Protein AF-0000000081113976 (afdb_homodimer)

Secondary structure (DSSP, 8-state):
-EEEEETTEEEEEEEEE-TTSS-EEEEEEEEE-S----GGGTTSPPPPPPP-SSEEE-SSPPPPBPEEETTTTEEE--BS---EEEEEES-SS-SSPEEEEEEE--STTTS--SSHHHHBTTTGGGGS-EEEEE----HHHHH---SSSS--S-HHHHHHHHHHHHHHHHGGGGTEEEEEEEEEEETHHHHHHHHHHH-GGGTTS-SEEEEES--TTSGGG--SSHHHHHHHHHHHTT---S-HHHHHHHHHHS-GGGGTT----SSTTHHHH--TTT--SS---PPP--SS--S-SS-HHHHHHTT-S---EEEEEEETTGGGGGHHHIIIIIHHHHHH-GGGGS-HHHHHHS-HHHHHHHHHHHHHHHHTTPPPSGGGHHHHHHHHHIIIIIHHHHHHHHH----TT--EEEEEE---STT-TTTGGGGGGT--SPPTTTGGGGTSB-GGGT----TTSHHHHHHHHHHHHHHHHHHHSSS-SSGGGSS-PPPP-TTT-EEEEESSSEEEEESTTHHHHHHHHHHHHHHT---/-EEEEETTEEEEEEEEE-TTSS-EEEEEEEEE-S----GGGTTSPPPPPPP-SSEEE-SSPPPPBPEEETTTTEEE--BS---EEEEEES-SS-SSPEEEEEEE--STTTS--SSHHHHBTTTGGGGS-EEEEE----HHHHH---SSSS--S-HHHHHHHHHHHHHHHHGGGGTEEEEEEEEEEETHHHHHHHHHHH-GGGTTS-SEEEEES--TTSGGG--SSHHHHHHHHHHHTT---S-HHHHHHHHHHS-GGGGTT----SSTTHHHH--TTT--SS--------SS--S-SS-HHHHHHTT-S---EEEEEEETTGGGGGHHHIIIIIHHHHHH-GGGGS-HHHHHHS-HHHHHHHHHHHHHHHHTTPPPSGGGHHHHHHHHHIIIIIHHHHHHHHH----TT--EEEEEE---STT-TTTGGGGGGT--SPPTTTGGGGTSB-GGGT----TTSHHHHHHHHHHHHHHHHHHHSSS-SSGGGSS-PPPP-TTT-EEEEESSSEEEEESTTHHHHHHHHHHHHHHT---

Sequence (1070 aa):
MVEVKVKQGRLSGEVVETIIGDGKYYSFKGIPYAQPPVGKLRFKAPLPPLPWEGVRKATEHGPICSQMCIFQNTILCGSEDCLYLNVYSPDIKPASPLPVMVFIHGGAYKSGSGNDDSYGPDFLVQHDVVLVTLNYRLETLGFLCLDTEEVPGNAGLKDQVAALRWIQDNIGSFGGDPNNVTVFGESAGGAAAFLHVVSPMSKGLFKKAISMSGTPSCDWSVAFAPQKRAFILGKILGFETNDPNELLDFLQSLPVEKLLGTNPTVLCFEEYDKNIMKFYHFTPVVEKDFGKEHFMTEDALEALKNKRINDVDVLIGYTSEEATLGIDTFEQSYIERVNRYPELLAPRKILNQCNPETILEVSKRIHEYYFNGKPLNTDLMKEFVTFASHAYFVYDIHRYILQLPKVGDGRRYVYKFSCLSGRNIYGNPGQKYGIQGASHLDDVMYLFNGKKHNLKLEKDTKEYELVNFVCTVFTNFAKYGTPTPDSSLGITWPEYDNSTKAYVEIGDTLTQKTAPEAEAVAFWKSIFEYAGLEFMVEVKVKQGRLSGEVVETIIGDGKYYSFKGIPYAQPPVGKLRFKAPLPPLPWEGVRKATEHGPICSQMCIFQNTILCGSEDCLYLNVYSPDIKPASPLPVMVFIHGGAYKSGSGNDDSYGPDFLVQHDVVLVTLNYRLETLGFLCLDTEEVPGNAGLKDQVAALRWIQDNIGSFGGDPNNVTVFGESAGGAAAFLHVVSPMSKGLFKKAISMSGTPSCDWSVAFAPQKRAFILGKILGFETNDPNELLDFLQSLPVEKLLGTNPTVLCFEEYDKNIMKFYHFTPVVEKDFGKEHFMTEDALEALKNKRINDVDVLIGYTSEEATLGIDTFEQSYIERVNRYPELLAPRKILNQCNPETILEVSKRIHEYYFNGKPLNTDLMKEFVTFASHAYFVYDIHRYILQLPKVGDGRRYVYKFSCLSGRNIYGNPGQKYGIQGASHLDDVMYLFNGKKHNLKLEKDTKEYELVNFVCTVFTNFAKYGTPTPDSSLGITWPEYDNSTKAYVEIGDTLTQKTAPEAEAVAFWKSIFEYAGLEF

pLDDT: mean 96.24, std 3.02, range [80.38, 98.94]

Radius of gyration: 36.21 Å; Cα contacts (8 Å, |Δi|>4): 2454; chains: 2; bounding box: 58×115×76 Å

Nearest PDB structures (foldseek):
  7mp4-assembly8_H  TM=9.035E-01  e=3.898E-50  Epiphyas postvittana
  8axc-assembly4_D  TM=8.813E-01  e=6.168E-43  Mus musculus
  8axc-assembly2_B  TM=8.633E-01  e=1.106E-42  Mus musculus
  8axc-assembly3_C  TM=8.737E-01  e=1.172E-42  Mus musculus
  8axc-assembly1_A  TM=8.520E-01  e=1.172E-42  Mus musculus

Organism: Mythimna separata (NCBI:txid271217)

Foldseek 3Di:
DDWFAFPQGIEDWDWDAFPQRPAIKTKFAAAALFPQCAFLSFLFATHGDHHDDDYHYRYDHAWAAFAQQPLVRHTDDTDSRFWGKMKIARAQDDPAFFFEEEEDEDRLQGDDFQDQLAFAQRQQNVVRYMYMYTHFHGACRQAQDQLDPGRQGRSRLSSVLSVLVSCLRGVNRRRHDQQQYEQEYAALSLQSQLLLQQFPSNARSHAEYEREQYHCPFQSAAADPRNLLLQLLCVVLPHHDPDSVVSSNVVSPDDPVSRYPDDSDPDPCCVLLDDSLHHDHGHHYQGPCPPDRDGHNDRSLVSLQVVNGHQHAYEYEYKPQAQLLCLVVCQPPNLVSCLVPLLSLDHVVLVRPFDPVLSVVLSCLLCCVQPVVDRGDVLSSVSVSVSSSLRRTNLVSVVCVQSRDNDDPYFYAYEYEWADDPLQPSNVSCVVVPDHTRYRCSLSSLSGPNNNVVDDDHPPDLSVLLSNLSSQQVVCCSRPVGSDPDCPQPDGGDTADNVFQWHWYRYSGTDIDHCPPVVSNVSVCVSCVSSVHHD/DDWFAFPQGIEDWDWDAFPQRPAIKTKFAAAALFPQCAFLSFLFATHGDHHDDDYHYRYDHAWAAFAQQPLVRDTDDTDSRFWGKMKIARDQDDPAFFFEEEEDEDRLLGDDFQDQLAFAQRLQNVVRYMYMYTHFHGACRQAQDQLDPGNLGRSRLSSVLSVLVSCLRGVNRRRHDQQQYEQEYAALSLQSQLLLQQFPSNARSHAEYEREQYHCPFQSAAADPRNLLLQLLCVVLPHHDPDSVVSSNVVSPDDPVSRYPDDSDPDPCCVLLDDSLHHDHGHHYQGPCPPDRDGHNDRSLVSLQVVNGHQHAYEYEYKPQAQLLCLVVCQPPNLVSCLVPLLSLDHVVLVRPFDPVLSVVLSCLLCCVQPVVDRGDVLSSVSVSVSSSLRRTNLVSVVCVQSRDDDDPYFYAYEYEWADDPLQPSNVSCVVVPDHGRYRCSLSSLSGPNNNVVDDDHPPDLSVLLSNLSSQQVVCCSRPVGSDPDCPQPDGGDTADNVFQWHWYRYSGTDIDHCPPVVSNVSVCVSCVSSVHHD

InterPro domains:
  IPR002018 Carboxylesterase, type B [PF00135] (3-524)
  IPR019819 Carboxylesterase type B, conserved site [PS00941] (80-90)
  IPR019826 Carboxylesterase type B, active site [PS00122] (174-189)
  IPR029058 Alpha/Beta hydrolase fold [G3DSA:3.40.50.1820] (1-531)
  IPR029058 Alpha/Beta hydrolase fold [SSF53474] (2-528)

Solvent-accessible surface area (backbone atoms only — not comparable to full-atom values): 54288 Å² total; per-residue (Å²): 121,42,74,40,61,45,91,42,33,31,36,32,22,36,76,42,71,32,91,73,68,81,48,55,30,39,37,35,21,34,41,64,40,30,41,67,42,51,57,92,37,46,45,27,66,65,45,75,46,70,67,55,81,66,72,42,78,12,74,48,73,49,47,44,37,50,27,34,30,78,87,74,70,42,77,44,88,46,28,70,60,14,47,20,31,31,43,34,18,53,44,53,79,46,97,57,65,22,29,25,38,38,42,35,52,29,47,61,46,30,24,68,53,37,50,46,51,62,48,18,57,56,56,43,28,74,63,66,23,24,38,33,28,30,37,50,48,28,23,57,54,6,21,43,21,56,71,38,89,68,26,35,37,32,18,21,59,41,34,49,42,40,43,40,54,44,38,57,73,30,32,53,51,44,14,20,26,53,84,32,21,20,34,26,19,37,33,40,8,1,12,47,30,52,44,44,37,48,15,70,68,37,59,83,52,48,41,30,33,30,22,36,45,34,34,54,73,21,48,41,37,44,56,74,63,52,44,61,28,44,47,42,39,34,39,76,74,73,44,80,68,92,45,57,67,59,50,48,55,52,64,48,68,49,65,71,74,75,58,47,78,67,80,50,58,72,50,67,46,50,73,71,52,64,34,93,71,46,43,52,87,36,29,53,56,66,21,70,84,76,88,65,95,55,59,38,70,54,52,67,69,57,28,31,73,66,64,46,52,56,68,35,26,37,39,40,32,36,42,68,32,33,31,28,53,45,48,66,56,42,71,72,48,47,37,60,50,36,54,68,29,46,56,64,70,40,54,55,69,50,63,52,63,34,24,50,64,55,39,48,52,50,17,49,53,51,40,37,72,59,49,71,64,51,87,60,49,79,91,42,42,64,43,49,34,51,47,45,22,38,73,46,39,46,44,39,45,51,44,48,59,70,49,53,59,86,41,90,85,31,44,40,35,37,38,38,36,44,47,83,57,90,56,34,62,39,16,50,71,21,50,86,67,72,47,83,50,11,5,49,66,19,69,52,49,37,43,21,41,36,53,77,70,67,71,86,68,50,85,92,34,71,61,38,51,48,28,53,49,50,33,46,34,56,44,31,27,46,69,69,67,32,54,37,87,51,66,86,69,75,44,72,71,60,64,44,43,89,84,66,35,33,29,32,34,42,42,99,52,71,41,82,47,57,47,77,62,49,67,60,41,52,52,53,43,51,49,27,52,72,68,73,40,86,106,122,43,75,40,61,43,92,42,35,31,38,33,23,35,77,42,68,30,89,74,68,81,47,56,30,38,38,34,22,34,42,65,40,29,40,67,43,50,57,91,36,46,45,28,67,66,45,75,43,72,68,56,81,66,73,42,79,13,77,48,74,51,47,43,40,51,26,35,31,78,88,75,70,41,77,43,90,45,28,70,61,15,47,22,32,32,44,34,19,53,42,53,79,47,98,58,64,21,29,24,39,37,43,34,51,30,46,62,46,31,24,70,53,36,49,48,52,63,48,18,59,59,56,43,30,73,64,66,25,24,40,32,29,32,37,50,50,29,23,57,55,7,22,45,20,57,68,36,88,67,26,36,38,31,17,20,59,42,34,50,44,41,42,40,53,43,39,57,71,31,32,52,49,43,13,19,27,53,85,33,21,18,33,26,19,36,33,39,8,1,12,46,30,52,44,44,36,48,14,72,68,38,59,83,52,49,42,30,32,30,20,37,47,34,34,54,72,21,49,43,36,43,55,73,63,52,43,60,28,44,46,41,39,34,39,75,74,73,44,80,71,91,45,57,67,60,51,49,55,53,63,48,68,50,64,70,74,77,58,47,76,67,80,49,58,74,50,68,46,48,74,72,52,63,34,93,70,46,44,52,86,34,27,54,57,64,22,69,84,75,86,65,94,55,58,38,69,54,52,68,69,56,28,30,73,67,63,46,52,56,69,35,25,36,40,38,34,38,42,67,32,31,31,28,53,44,48,66,56,42,69,73,47,46,36,58,49,35,53,68,29,48,56,65,70,41,54,56,70,50,62,51,62,32,23,50,63,56,38,49,51,50,17,50,53,50,40,35,73,59,49,70,65,52,84,60,48,78,91,42,43,63,44,48,32,51,46,46,22,38,72,47,39,46,44,40,46,50,44,47,60,70,46,53,60,85,41,90,84,32,43,40,35,38,39,38,36,44,46,83,56,93,56,34,63,39,17,49,70,21,49,86,69,72,45,82,52,12,5,48,68,20,69,52,48,38,43,20,42,34,52,77,71,68,71,85,69,49,86,93,34,72,60,36,51,48,27,53,50,51,32,46,34,57,43,30,26,47,66,70,68,32,55,35,88,49,66,86,70,74,43,70,71,60,66,43,43,88,84,64,34,33,29,32,35,40,42,98,52,71,42,81,48,56,47,78,64,49,67,61,43,52,50,52,41,50,49,27,51,72,67,73,38,86,106

Structure (mmCIF, N/CA/C/O backbone):
data_AF-0000000081113976-model_v1
#
loop_
_entity.id
_entity.type
_entity.pdbx_description
1 polymer 'Carboxylic ester hydrolase'
#
loop_
_atom_site.group_PDB
_atom_site.id
_atom_site.type_symbol
_atom_site.label_atom_id
_atom_site.label_alt_id
_atom_site.label_comp_id
_atom_site.label_asym_id
_atom_site.label_entity_id
_atom_site.label_seq_id
_atom_site.pdbx_PDB_ins_code
_atom_site.Cartn_x
_atom_site.Cartn_y
_atom_site.Cartn_z
_atom_site.occupancy
_atom_site.B_iso_or_equiv
_atom_site.auth_seq_id
_atom_site.auth_comp_id
_atom_site.auth_asym_id
_atom_site.auth_atom_id
_atom_site.pdbx_PDB_model_num
ATOM 1 N N . MET A 1 1 ? -6.922 -46.719 -37.312 1 88.81 1 MET A N 1
ATOM 2 C CA . MET A 1 1 ? -7.609 -46.469 -36.031 1 88.81 1 MET A CA 1
ATOM 3 C C . MET A 1 1 ? -7.387 -47.625 -35.062 1 88.81 1 MET A C 1
ATOM 5 O O . MET A 1 1 ? -7.219 -48.781 -35.469 1 88.81 1 MET A O 1
ATOM 9 N N . VAL A 1 2 ? -7.18 -47.188 -33.781 1 94.62 2 VAL A N 1
ATOM 10 C CA . VAL A 1 2 ? -6.949 -48.156 -32.719 1 94.62 2 VAL A CA 1
ATOM 11 C C . VAL A 1 2 ? -7.953 -47.938 -31.594 1 94.62 2 VAL A C 1
ATOM 13 O O . VAL A 1 2 ? -8.258 -46.781 -31.25 1 94.62 2 VAL A O 1
ATOM 16 N N . GLU A 1 3 ? -8.43 -49.031 -31.094 1 97.25 3 GLU A N 1
ATOM 17 C CA . GLU A 1 3 ? -9.461 -48.906 -30.062 1 97.25 3 GLU A CA 1
ATOM 18 C C . GLU A 1 3 ? -8.969 -49.438 -28.719 1 97.25 3 GLU A C 1
ATOM 20 O O . GLU A 1 3 ? -8.219 -50.406 -28.672 1 97.25 3 GLU A O 1
ATOM 25 N N . VAL A 1 4 ? -9.312 -48.781 -27.688 1 98 4 VAL A N 1
ATOM 26 C CA . VAL A 1 4 ? -9.047 -49.219 -26.328 1 98 4 VAL A CA 1
ATOM 27 C C . VAL A 1 4 ? -10.32 -49.094 -25.484 1 98 4 VAL A C 1
ATOM 29 O O . VAL A 1 4 ? -11.227 -48.344 -25.828 1 98 4 VAL A O 1
ATOM 32 N N . LYS A 1 5 ? -10.422 -49.875 -24.422 1 97.56 5 LYS A N 1
ATOM 33 C CA . LYS A 1 5 ? -11.547 -49.844 -23.484 1 97.56 5 LYS A CA 1
ATOM 34 C C . LYS A 1 5 ? -11.141 -49.156 -22.172 1 97.56 5 LYS A C 1
ATOM 36 O O . LYS A 1 5 ? -10.094 -49.469 -21.609 1 97.56 5 LYS A O 1
ATOM 41 N N . VAL A 1 6 ? -11.883 -48.188 -21.828 1 97.94 6 VAL A N 1
ATOM 42 C CA . VAL A 1 6 ? -11.734 -47.562 -20.516 1 97.94 6 VAL A CA 1
ATOM 43 C C . VAL A 1 6 ? -13.016 -47.781 -19.703 1 97.94 6 VAL A C 1
ATOM 45 O O . VAL A 1 6 ? -14 -48.312 -20.219 1 97.94 6 VAL A O 1
ATOM 48 N N . LYS A 1 7 ? -12.984 -47.406 -18.391 1 97.38 7 LYS A N 1
ATOM 49 C CA . LYS A 1 7 ? -14.109 -47.594 -17.484 1 97.38 7 LYS A CA 1
ATOM 50 C C . LYS A 1 7 ? -15.391 -46.969 -18.047 1 97.38 7 LYS A C 1
ATOM 52 O O . LYS A 1 7 ? -16.484 -47.5 -17.844 1 97.38 7 LYS A O 1
ATOM 57 N N . GLN A 1 8 ? -15.289 -45.906 -18.828 1 97.5 8 GLN A N 1
ATOM 58 C CA . GLN A 1 8 ? -16.438 -45.125 -19.266 1 97.5 8 GLN A CA 1
ATOM 59 C C . GLN A 1 8 ? -16.938 -45.562 -20.625 1 97.5 8 GLN A C 1
ATOM 61 O O . GLN A 1 8 ? -18.016 -45.188 -21.062 1 97.5 8 GLN A O 1
ATOM 66 N N . GLY A 1 9 ? -16.109 -46.312 -21.297 1 97.94 9 GLY A N 1
ATOM 67 C CA . GLY A 1 9 ? -16.484 -46.75 -22.625 1 97.94 9 GLY A CA 1
ATOM 68 C C . GLY A 1 9 ? -15.281 -47.125 -23.484 1 97.94 9 GLY A C 1
ATOM 69 O O . GLY A 1 9 ? -14.25 -47.562 -22.969 1 97.94 9 GLY A O 1
ATOM 70 N N . ARG A 1 10 ? -15.523 -47.031 -24.828 1 98.25 10 ARG A N 1
ATOM 71 C CA . ARG A 1 10 ? -14.445 -47.344 -25.766 1 98.25 10 ARG A CA 1
ATOM 72 C C . ARG A 1 10 ? -13.945 -46.062 -26.453 1 98.25 10 ARG A C 1
ATOM 74 O O . ARG A 1 10 ? -14.719 -45.125 -26.688 1 98.25 10 ARG A O 1
ATOM 81 N N . LEU A 1 11 ? -12.688 -46.062 -26.703 1 98.56 11 LEU A N 1
ATOM 82 C CA . LEU A 1 11 ? -12.039 -44.938 -27.359 1 98.56 11 LEU A CA 1
ATOM 83 C C . LEU A 1 11 ? -11.383 -45.375 -28.672 1 98.56 11 LEU A C 1
ATOM 85 O O . LEU A 1 11 ? -10.805 -46.438 -28.75 1 98.56 11 LEU A O 1
ATOM 89 N N . SER A 1 12 ? -11.547 -44.562 -29.703 1 98.5 12 SER A N 1
ATOM 90 C CA . SER A 1 12 ? -10.828 -44.781 -30.953 1 98.5 12 SER A CA 1
ATOM 91 C C . SER A 1 12 ? -9.766 -43.719 -31.172 1 98.5 12 SER A C 1
ATOM 93 O O . SER A 1 12 ? -10.086 -42.531 -31.359 1 98.5 12 SER A O 1
ATOM 95 N N . GLY A 1 13 ? -8.508 -44.125 -31.047 1 98.31 13 GLY A N 1
ATOM 96 C CA . GLY A 1 13 ? -7.379 -43.25 -31.281 1 98.31 13 GLY A CA 1
ATOM 97 C C . GLY A 1 13 ? -6.703 -43.5 -32.625 1 98.31 13 GLY A C 1
ATOM 98 O O . GLY A 1 13 ? -7.301 -44.094 -33.531 1 98.31 13 GLY A O 1
ATOM 99 N N . GLU A 1 14 ? -5.566 -42.906 -32.812 1 98.06 14 GLU A N 1
ATOM 100 C CA . GLU A 1 14 ? -4.844 -43.062 -34.062 1 98.06 14 GLU A CA 1
ATOM 101 C C . GLU A 1 14 ? -3.367 -43.375 -33.812 1 98.06 14 GLU A C 1
ATOM 103 O O . GLU A 1 14 ? -2.859 -43.156 -32.719 1 98.06 14 GLU A O 1
ATOM 108 N N . VAL A 1 15 ? -2.752 -43.906 -34.812 1 97.75 15 VAL A N 1
ATOM 109 C CA . VAL A 1 15 ? -1.304 -44.094 -34.812 1 97.75 15 VAL A CA 1
ATOM 110 C C . VAL A 1 15 ? -0.64 -42.938 -35.562 1 97.75 15 VAL A C 1
ATOM 112 O O . VAL A 1 15 ? -1.006 -42.625 -36.688 1 97.75 15 VAL A O 1
ATOM 115 N N . VAL A 1 16 ? 0.249 -42.344 -34.906 1 96.81 16 VAL A N 1
ATOM 116 C CA . VAL A 1 16 ? 0.889 -41.125 -35.438 1 96.81 16 VAL A CA 1
ATOM 117 C C . VAL A 1 16 ? 2.395 -41.344 -35.531 1 96.81 16 VAL A C 1
ATOM 119 O O . VAL A 1 16 ? 3.004 -42 -34.656 1 96.81 16 VAL A O 1
ATOM 122 N N . GLU A 1 17 ? 2.961 -40.844 -36.594 1 95.75 17 GLU A N 1
ATOM 123 C CA . GLU A 1 17 ? 4.41 -40.906 -36.75 1 95.75 17 GLU A CA 1
ATOM 124 C C . GLU A 1 17 ? 5.086 -39.75 -36 1 95.75 17 GLU A C 1
ATOM 126 O O . GLU A 1 17 ? 4.562 -38.625 -35.969 1 95.75 17 GLU A O 1
ATOM 131 N N . THR A 1 18 ? 6.223 -40.062 -35.438 1 93.62 18 THR A N 1
ATOM 132 C CA . THR A 1 18 ? 6.977 -38.969 -34.781 1 93.62 18 THR A CA 1
ATOM 133 C C . THR A 1 18 ? 7.496 -37.969 -35.812 1 93.62 18 THR A C 1
ATOM 135 O O . THR A 1 18 ? 7.617 -38.312 -37 1 93.62 18 THR A O 1
ATOM 138 N N . ILE A 1 19 ? 7.867 -36.844 -35.406 1 91.25 19 ILE A N 1
ATOM 139 C CA . ILE A 1 19 ? 8.258 -35.75 -36.312 1 91.25 19 ILE A CA 1
ATOM 140 C C . ILE A 1 19 ? 9.594 -36.094 -36.969 1 91.25 19 ILE A C 1
ATOM 142 O O . ILE A 1 19 ? 9.898 -35.594 -38.062 1 91.25 19 ILE A O 1
ATOM 146 N N . ILE A 1 20 ? 10.359 -36.906 -36.312 1 87 20 ILE A N 1
ATOM 147 C CA . ILE A 1 20 ? 11.664 -37.25 -36.875 1 87 20 ILE A CA 1
ATOM 148 C C . ILE A 1 20 ? 11.578 -38.562 -37.656 1 87 20 ILE A C 1
ATOM 150 O O . ILE A 1 20 ? 12.562 -39 -38.25 1 87 20 ILE A O 1
ATOM 154 N N . GLY A 1 21 ? 10.453 -39.219 -37.75 1 86.31 21 GLY A N 1
ATOM 155 C CA . GLY A 1 21 ? 10.211 -40.406 -38.562 1 86.31 21 GLY A CA 1
ATOM 156 C C . GLY A 1 21 ? 10.891 -41.656 -38 1 86.31 21 GLY A C 1
ATOM 157 O O . GLY A 1 21 ? 11.195 -42.594 -38.75 1 86.31 21 GLY A O 1
ATOM 158 N N . ASP A 1 22 ? 11.125 -41.625 -36.75 1 81.25 22 ASP A N 1
ATOM 159 C CA . ASP A 1 22 ? 11.875 -42.75 -36.188 1 81.25 22 ASP A CA 1
ATOM 160 C C . ASP A 1 22 ? 10.969 -43.656 -35.344 1 81.25 22 ASP A C 1
ATOM 162 O O . ASP A 1 22 ? 11.438 -44.594 -34.719 1 81.25 22 ASP A O 1
ATOM 166 N N . GLY A 1 23 ? 9.781 -43.375 -35.406 1 90.31 23 GLY A N 1
ATOM 167 C CA . GLY A 1 23 ? 8.859 -44.219 -34.688 1 90.31 23 GLY A CA 1
ATOM 168 C C . GLY A 1 23 ? 7.418 -43.75 -34.781 1 90.31 23 GLY A C 1
ATOM 169 O O . GLY A 1 23 ? 7.113 -42.812 -35.531 1 90.31 23 GLY A O 1
ATOM 170 N N . LYS A 1 24 ? 6.57 -44.531 -34.156 1 96.12 24 LYS A N 1
ATOM 171 C CA . LYS A 1 24 ? 5.145 -44.219 -34.094 1 96.12 24 LYS A CA 1
ATOM 172 C C . LYS A 1 24 ? 4.633 -44.344 -32.656 1 96.12 24 LYS A C 1
ATOM 174 O O . LYS A 1 24 ? 5.293 -44.938 -31.797 1 96.12 24 LYS A O 1
ATOM 179 N N . TYR A 1 25 ? 3.656 -43.719 -32.438 1 97.56 25 TYR A N 1
ATOM 180 C CA . TYR A 1 25 ? 2.988 -43.875 -31.156 1 97.56 25 TYR A CA 1
ATOM 181 C C . TYR A 1 25 ? 1.473 -43.844 -31.312 1 97.56 25 TYR A C 1
ATOM 183 O O . TYR A 1 25 ? 0.962 -43.406 -32.344 1 97.56 25 TYR A O 1
ATOM 191 N N . TYR A 1 26 ? 0.771 -44.406 -30.359 1 98.56 26 TYR A N 1
ATOM 192 C CA . TYR A 1 26 ? -0.685 -44.344 -30.281 1 98.56 26 TYR A CA 1
ATOM 193 C C . TYR A 1 26 ? -1.147 -43.062 -29.594 1 98.56 26 TYR A C 1
ATOM 195 O O . TYR A 1 26 ? -0.654 -42.688 -28.531 1 98.56 26 TYR A O 1
ATOM 203 N N . SER A 1 27 ? -2.02 -42.375 -30.297 1 98.62 27 SER A N 1
ATOM 204 C CA . SER A 1 27 ? -2.516 -41.094 -29.812 1 98.62 27 SER A CA 1
ATOM 205 C C . SER A 1 27 ? -4.012 -41.156 -29.516 1 98.62 27 SER A C 1
ATOM 207 O O . SER A 1 27 ? -4.805 -41.531 -30.391 1 98.62 27 SER A O 1
ATOM 209 N N . PHE A 1 28 ? -4.391 -40.844 -28.281 1 98.81 28 PHE A N 1
ATOM 210 C CA . PHE A 1 28 ? -5.773 -40.656 -27.859 1 98.81 28 PHE A CA 1
ATOM 211 C C . PHE A 1 28 ? -5.973 -39.281 -27.281 1 98.81 28 PHE A C 1
ATOM 213 O O . PHE A 1 28 ? -5.398 -38.938 -26.234 1 98.81 28 PHE A O 1
ATOM 220 N N . LYS A 1 29 ? -6.766 -38.438 -27.938 1 98.69 29 LYS A N 1
ATOM 221 C CA . LYS A 1 29 ? -6.93 -37.031 -27.547 1 98.69 29 LYS A CA 1
ATOM 222 C C . LYS A 1 29 ? -8.367 -36.75 -27.109 1 98.69 29 LYS A C 1
ATOM 224 O O . LYS A 1 29 ? -9.297 -37.469 -27.516 1 98.69 29 LYS A O 1
ATOM 229 N N . GLY A 1 30 ? -8.5 -35.719 -26.219 1 98.5 30 GLY A N 1
ATOM 230 C CA . GLY A 1 30 ? -9.812 -35.188 -25.875 1 98.5 30 GLY A CA 1
ATOM 231 C C . GLY A 1 30 ? -10.648 -36.156 -25.062 1 98.5 30 GLY A C 1
ATOM 232 O O . GLY A 1 30 ? -11.852 -36.281 -25.281 1 98.5 30 GLY A O 1
ATOM 233 N N . ILE A 1 31 ? -10.047 -36.875 -24.156 1 98.75 31 ILE A N 1
ATOM 234 C CA . ILE A 1 31 ? -10.75 -37.844 -23.312 1 98.75 31 ILE A CA 1
ATOM 235 C C . ILE A 1 31 ? -11.305 -37.156 -22.078 1 98.75 31 ILE A C 1
ATOM 237 O O . ILE A 1 31 ? -10.555 -36.562 -21.281 1 98.75 31 ILE A O 1
ATOM 241 N N . PRO A 1 32 ? -12.625 -37.125 -21.891 1 98.56 32 PRO A N 1
ATOM 242 C CA . PRO A 1 32 ? -13.148 -36.469 -20.672 1 98.56 32 PRO A CA 1
ATOM 243 C C . PRO A 1 32 ? -12.789 -37.25 -19.406 1 98.56 32 PRO A C 1
ATOM 245 O O . PRO A 1 32 ? -13.039 -38.438 -19.297 1 98.56 32 PRO A O 1
ATOM 248 N N . TYR A 1 33 ? -12.203 -36.594 -18.469 1 98.69 33 TYR A N 1
ATOM 249 C CA . TYR A 1 33 ? -11.828 -37.281 -17.234 1 98.69 33 TYR A CA 1
ATOM 250 C C . TYR A 1 33 ? -12.719 -36.844 -16.078 1 98.69 33 TYR A C 1
ATOM 252 O O . TYR A 1 33 ? -12.586 -37.344 -14.961 1 98.69 33 TYR A O 1
ATOM 260 N N . ALA A 1 34 ? -13.648 -35.938 -16.312 1 98.62 34 ALA A N 1
ATOM 261 C CA . ALA A 1 34 ? -14.633 -35.438 -15.352 1 98.62 34 ALA A CA 1
ATOM 262 C C . ALA A 1 34 ? -15.867 -34.906 -16.062 1 98.62 34 ALA A C 1
ATOM 264 O O . ALA A 1 34 ? -15.867 -34.75 -17.297 1 98.62 34 ALA A O 1
ATOM 265 N N . GLN A 1 35 ? -16.969 -34.719 -15.305 1 98.38 35 GLN A N 1
ATOM 266 C CA . GLN A 1 35 ? -18.156 -34.062 -15.844 1 98.38 35 GLN A CA 1
ATOM 267 C C . GLN A 1 35 ? -17.859 -32.594 -16.188 1 98.38 35 GLN A C 1
ATOM 269 O O . GLN A 1 35 ? -17 -31.969 -15.578 1 98.38 35 GLN A O 1
ATOM 274 N N . PRO A 1 36 ? -18.609 -32.094 -17.219 1 97.94 36 PRO A N 1
ATOM 275 C CA . PRO A 1 36 ? -18.438 -30.656 -17.5 1 97.94 36 PRO A CA 1
ATOM 276 C C . PRO A 1 36 ? -18.75 -29.781 -16.281 1 97.94 36 PRO A C 1
ATOM 278 O O . PRO A 1 36 ? -19.828 -29.906 -15.68 1 97.94 36 PRO A O 1
ATOM 281 N N . PRO A 1 37 ? -17.828 -28.969 -15.852 1 97.88 37 PRO A N 1
ATOM 282 C CA . PRO A 1 37 ? -18.062 -28.109 -14.703 1 97.88 37 PRO A CA 1
ATOM 283 C C . PRO A 1 37 ? -18.797 -26.812 -15.07 1 97.88 37 PRO A C 1
ATOM 285 O O . PRO A 1 37 ? -18.281 -25.719 -14.82 1 97.88 37 PRO A O 1
ATOM 288 N N . VAL A 1 38 ? -19.984 -26.859 -15.609 1 97.19 38 VAL A N 1
ATOM 289 C CA . VAL A 1 38 ? -20.75 -25.719 -16.125 1 97.19 38 VAL A CA 1
ATOM 290 C C . VAL A 1 38 ? -21.953 -25.469 -15.234 1 97.19 38 VAL A C 1
ATOM 292 O O . VAL A 1 38 ? -22.328 -26.312 -14.414 1 97.19 38 VAL A O 1
ATOM 295 N N . GLY A 1 39 ? -22.516 -24.297 -15.352 1 96.25 39 GLY A N 1
ATOM 296 C CA . GLY A 1 39 ? -23.703 -23.953 -14.57 1 96.25 39 GLY A CA 1
ATOM 297 C C . GLY A 1 39 ? -23.453 -24.016 -13.07 1 96.25 39 GLY A C 1
ATOM 298 O O . GLY A 1 39 ? -22.516 -23.422 -12.562 1 96.25 39 GLY A O 1
ATOM 299 N N . LYS A 1 40 ? -24.219 -24.844 -12.398 1 97.06 40 LYS A N 1
ATOM 300 C CA . LYS A 1 40 ? -24.156 -24.906 -10.938 1 97.06 40 LYS A CA 1
ATOM 301 C C . LYS A 1 40 ? -22.922 -25.656 -10.484 1 97.06 40 LYS A C 1
ATOM 303 O O . LYS A 1 40 ? -22.562 -25.625 -9.305 1 97.06 40 LYS A O 1
ATOM 308 N N . LEU A 1 41 ? -22.203 -26.281 -11.445 1 97.81 41 LEU A N 1
ATOM 309 C CA . LEU A 1 41 ? -20.984 -27 -11.094 1 97.81 41 LEU A CA 1
ATOM 310 C C . LEU A 1 41 ? -19.75 -26.094 -11.242 1 97.81 41 LEU A C 1
ATOM 312 O O . LEU A 1 41 ? -18.641 -26.469 -10.859 1 97.81 41 LEU A O 1
ATOM 316 N N . ARG A 1 42 ? -20.031 -24.875 -11.844 1 96.94 42 ARG A N 1
ATOM 317 C CA . ARG A 1 42 ? -18.938 -23.891 -11.945 1 96.94 42 ARG A CA 1
ATOM 318 C C . ARG A 1 42 ? -18.328 -23.609 -10.578 1 96.94 42 ARG A C 1
ATOM 320 O O . ARG A 1 42 ? -19.062 -23.391 -9.602 1 96.94 42 ARG A O 1
ATOM 327 N N . PHE A 1 43 ? -17.062 -23.703 -10.391 1 98.56 43 PHE A N 1
ATOM 328 C CA . PHE A 1 43 ? -16.219 -23.391 -9.242 1 98.56 43 PHE A CA 1
ATOM 329 C C . PHE A 1 43 ? -16.156 -24.562 -8.266 1 98.56 43 PHE A C 1
ATOM 331 O O . PHE A 1 43 ? -15.367 -24.547 -7.324 1 98.56 43 PHE A O 1
ATOM 338 N N . LYS A 1 44 ? -16.953 -25.562 -8.453 1 97.81 44 LYS A N 1
ATOM 339 C CA . LYS A 1 44 ? -17.047 -26.656 -7.504 1 97.81 44 LYS A CA 1
ATOM 340 C C . LYS A 1 44 ? -16.062 -27.781 -7.855 1 97.81 44 LYS A C 1
ATOM 342 O O . LYS A 1 44 ? -15.469 -27.766 -8.93 1 97.81 44 LYS A O 1
ATOM 347 N N . ALA A 1 45 ? -15.812 -28.641 -6.891 1 97.94 45 ALA A N 1
ATOM 348 C CA . ALA A 1 45 ? -14.977 -29.812 -7.145 1 97.94 45 ALA A CA 1
ATOM 349 C C . ALA A 1 45 ? -15.508 -30.625 -8.32 1 97.94 45 ALA A C 1
ATOM 351 O O . ALA A 1 45 ? -16.719 -30.734 -8.516 1 97.94 45 ALA A O 1
ATOM 352 N N . PRO A 1 46 ? -14.602 -31.156 -9.117 1 98.44 46 PRO A N 1
ATOM 353 C CA . PRO A 1 46 ? -15.055 -31.969 -10.258 1 98.44 46 PRO A CA 1
ATOM 354 C C . PRO A 1 46 ? -15.789 -33.219 -9.836 1 98.44 46 PRO A C 1
ATOM 356 O O . PRO A 1 46 ? -15.523 -33.781 -8.758 1 98.44 46 PRO A O 1
ATOM 359 N N . LEU A 1 47 ? -16.703 -33.625 -10.68 1 98.06 47 LEU A N 1
ATOM 360 C CA . LEU A 1 47 ? -17.422 -34.875 -10.5 1 98.06 47 LEU A CA 1
ATOM 361 C C . LEU A 1 47 ? -16.891 -35.938 -11.453 1 98.06 47 LEU A C 1
ATOM 363 O O . LEU A 1 47 ? -16.344 -35.625 -12.516 1 98.06 47 LEU A O 1
ATOM 367 N N . PRO A 1 48 ? -16.969 -37.188 -11.094 1 97.75 48 PRO A N 1
ATOM 368 C CA . PRO A 1 48 ? -16.453 -38.25 -11.961 1 97.75 48 PRO A CA 1
ATOM 369 C C . PRO A 1 48 ? -17.047 -38.188 -13.367 1 97.75 48 PRO A C 1
ATOM 371 O O . PRO A 1 48 ? -18.188 -37.75 -13.547 1 97.75 48 PRO A O 1
ATOM 374 N N . PRO A 1 49 ? -16.266 -38.594 -14.352 1 97.62 49 PRO A N 1
ATOM 375 C CA . PRO A 1 49 ? -16.766 -38.594 -15.734 1 97.62 49 PRO A CA 1
ATOM 376 C C . PRO A 1 49 ? -17.938 -39.562 -15.93 1 97.62 49 PRO A C 1
ATOM 378 O O . PRO A 1 49 ? -18.031 -40.594 -15.234 1 97.62 49 PRO A O 1
ATOM 381 N N . LEU A 1 50 ? -18.75 -39.219 -16.891 1 97 50 LEU A N 1
ATOM 382 C CA . LEU A 1 50 ? -19.891 -40.062 -17.219 1 97 50 LEU A CA 1
ATOM 383 C C . LEU A 1 50 ? -19.516 -41.125 -18.266 1 97 50 LEU A C 1
ATOM 385 O O . LEU A 1 50 ? -18.672 -40.875 -19.125 1 97 50 LEU A O 1
ATOM 389 N N . PRO A 1 51 ? -20.188 -42.219 -18.172 1 97.44 51 PRO A N 1
ATOM 390 C CA . PRO A 1 51 ? -19.953 -43.219 -19.219 1 97.44 51 PRO A CA 1
ATOM 391 C C . PRO A 1 51 ? -20.594 -42.812 -20.547 1 97.44 51 PRO A C 1
ATOM 393 O O . PRO A 1 51 ? -21.438 -41.938 -20.594 1 97.44 51 PRO A O 1
ATOM 396 N N . TRP A 1 52 ? -20.094 -43.375 -21.625 1 96.88 52 TRP A N 1
ATOM 3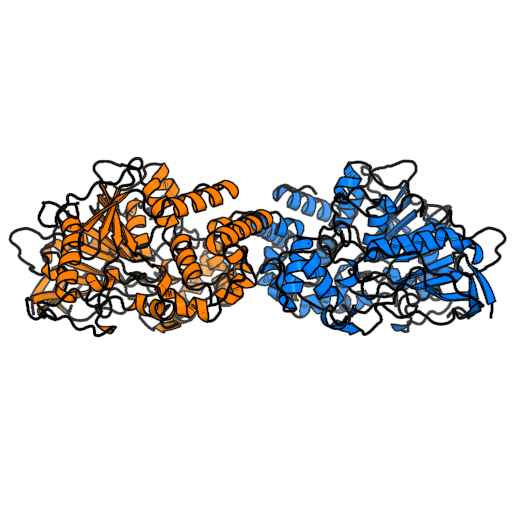97 C CA . TRP A 1 52 ? -20.703 -43.188 -22.938 1 96.88 52 TRP A CA 1
ATOM 398 C C . TRP A 1 52 ? -20.922 -44.531 -23.609 1 96.88 52 TRP A C 1
ATOM 400 O O . TRP A 1 52 ? -20.281 -45.531 -23.25 1 96.88 52 TRP A O 1
ATOM 410 N N . GLU A 1 53 ? -21.859 -44.562 -24.531 1 95.38 53 GLU A N 1
ATOM 411 C CA . GLU A 1 53 ? -22.125 -45.75 -25.328 1 95.38 53 GLU A CA 1
ATOM 412 C C . GLU A 1 53 ? -21.359 -45.719 -26.656 1 95.38 53 GLU A C 1
ATOM 414 O O . GLU A 1 53 ? -21.109 -44.625 -27.203 1 95.38 53 GLU A O 1
ATOM 419 N N . GLY A 1 54 ? -21 -46.812 -27.156 1 94.56 54 GLY A N 1
ATOM 420 C CA . GLY A 1 54 ? -20.297 -46.906 -28.422 1 94.56 54 GLY A CA 1
ATOM 421 C C . GLY A 1 54 ? -18.828 -46.5 -28.312 1 94.56 54 GLY A C 1
ATOM 422 O O . GLY A 1 54 ? -18.203 -46.688 -27.266 1 94.56 54 GLY A O 1
ATOM 423 N N . VAL A 1 55 ? -18.266 -46.219 -29.484 1 97.69 55 VAL A N 1
ATOM 424 C CA . VAL A 1 55 ? -16.844 -45.875 -29.562 1 97.69 55 VAL A CA 1
ATOM 425 C C . VAL A 1 55 ? -16.703 -44.344 -29.719 1 97.69 55 VAL A C 1
ATOM 427 O O . VAL A 1 55 ? -17.188 -43.781 -30.688 1 97.69 55 VAL A O 1
ATOM 430 N N . ARG A 1 56 ? -16.125 -43.719 -28.719 1 97.75 56 ARG A N 1
ATOM 431 C CA . ARG A 1 56 ? -15.836 -42.281 -28.781 1 97.75 56 ARG A CA 1
ATOM 432 C C . ARG A 1 56 ? -14.57 -42 -29.594 1 97.75 56 ARG A C 1
ATOM 434 O O . ARG A 1 56 ? -13.531 -42.625 -29.359 1 97.75 56 ARG A O 1
ATOM 441 N N . LYS A 1 57 ? -14.688 -41.094 -30.578 1 97.88 57 LYS A N 1
ATOM 442 C CA . LYS A 1 57 ? -13.508 -40.688 -31.344 1 97.88 57 LYS A CA 1
ATOM 443 C C . LYS A 1 57 ? -12.57 -39.844 -30.484 1 97.88 57 LYS A C 1
ATOM 445 O O . LYS A 1 57 ? -12.992 -38.844 -29.891 1 97.88 57 LYS A O 1
ATOM 450 N N . ALA A 1 58 ? -11.367 -40.281 -30.375 1 98.44 58 ALA A N 1
ATOM 451 C CA . ALA A 1 58 ? -10.359 -39.594 -29.562 1 98.44 58 ALA A CA 1
ATOM 452 C C . ALA A 1 58 ? -9.188 -39.125 -30.422 1 98.44 58 ALA A C 1
ATOM 454 O O . ALA A 1 58 ? -8.023 -39.344 -30.078 1 98.44 58 ALA A O 1
ATOM 455 N N . THR A 1 59 ? -9.477 -38.438 -31.516 1 98.06 59 THR A N 1
ATOM 456 C CA . THR A 1 59 ? -8.438 -38.031 -32.469 1 98.06 59 THR A CA 1
ATOM 457 C C . THR A 1 59 ? -8.219 -36.531 -32.438 1 98.06 59 THR A C 1
ATOM 459 O O . THR A 1 59 ? -7.273 -36.031 -33.031 1 98.06 59 THR A O 1
ATOM 462 N N . GLU A 1 60 ? -9.062 -35.844 -31.75 1 98 60 GLU A N 1
ATOM 463 C CA . GLU A 1 60 ? -8.938 -34.406 -31.625 1 98 60 GLU A CA 1
ATOM 464 C C . GLU A 1 60 ? -8.914 -33.969 -30.156 1 98 60 GLU A C 1
ATOM 466 O O . GLU A 1 60 ? -9.531 -34.625 -29.312 1 98 60 GLU A O 1
ATOM 471 N N . HIS A 1 61 ? -8.164 -32.906 -29.938 1 98.25 61 HIS A N 1
ATOM 472 C CA . HIS A 1 61 ? -8.125 -32.375 -28.578 1 98.25 61 HIS A CA 1
ATOM 473 C C . HIS A 1 61 ? -9.492 -31.859 -28.156 1 98.25 61 HIS A C 1
ATOM 475 O O . HIS A 1 61 ? -10.273 -31.391 -28.984 1 98.25 61 HIS A O 1
ATOM 481 N N . GLY A 1 62 ? -9.781 -32 -26.797 1 97.56 62 GLY A N 1
ATOM 482 C CA . GLY A 1 62 ? -10.914 -31.25 -26.25 1 97.56 62 GLY A CA 1
ATOM 483 C C . GLY A 1 62 ? -10.688 -29.75 -26.219 1 97.56 62 GLY A C 1
ATOM 484 O O . GLY A 1 62 ? -9.578 -29.281 -26.484 1 97.56 62 GLY A O 1
ATOM 485 N N . PRO A 1 63 ? -11.727 -29.031 -25.922 1 97.56 63 PRO A N 1
ATOM 486 C CA . PRO A 1 63 ? -11.57 -27.578 -25.844 1 97.56 63 PRO A CA 1
ATOM 487 C C . PRO A 1 63 ? -10.594 -27.156 -24.75 1 97.56 63 PRO A C 1
ATOM 489 O O . PRO A 1 63 ? -10.547 -27.766 -23.672 1 97.56 63 PRO A O 1
ATOM 492 N N . ILE A 1 64 ? -9.82 -26.109 -25.047 1 97.31 64 ILE A N 1
ATOM 493 C CA . ILE A 1 64 ? -9 -25.516 -23.984 1 97.31 64 ILE A CA 1
ATOM 494 C C . ILE A 1 64 ? -9.891 -24.766 -23 1 97.31 64 ILE A C 1
ATOM 496 O O . ILE A 1 64 ? -11.016 -24.375 -23.344 1 97.31 64 ILE A O 1
ATOM 500 N N . CYS A 1 65 ? -9.398 -24.594 -21.812 1 97.44 65 CYS A N 1
ATOM 501 C CA . CYS A 1 65 ? -10.117 -23.766 -20.844 1 97.44 65 CYS A CA 1
ATOM 502 C C . CYS A 1 65 ? -10.094 -22.297 -21.266 1 97.44 65 CYS A C 1
ATOM 504 O O . CYS A 1 65 ? -9.078 -21.812 -21.75 1 97.44 65 CYS A O 1
ATOM 506 N N . SER A 1 66 ? -11.227 -21.578 -21.062 1 96.38 66 SER A N 1
ATOM 507 C CA . SER A 1 66 ? -11.227 -20.125 -21.266 1 96.38 66 SER A CA 1
ATOM 508 C C . SER A 1 66 ? -10.18 -19.453 -20.375 1 96.38 66 SER A C 1
ATOM 510 O O . SER A 1 66 ? -10.039 -19.797 -19.203 1 96.38 66 SER A O 1
ATOM 512 N N . GLN A 1 67 ? -9.43 -18.5 -21.031 1 96.75 67 GLN A N 1
ATOM 513 C CA . GLN A 1 67 ? -8.273 -18 -20.297 1 96.75 67 GLN A CA 1
ATOM 514 C C . GLN A 1 67 ? -7.844 -16.641 -20.812 1 96.75 67 GLN A C 1
ATOM 516 O O . GLN A 1 67 ? -8.172 -16.25 -21.938 1 96.75 67 GLN A O 1
ATOM 521 N N . MET A 1 68 ? -7.223 -15.906 -19.938 1 93.69 68 MET A N 1
ATOM 522 C CA . MET A 1 68 ? -6.359 -14.797 -20.344 1 93.69 68 MET A CA 1
ATOM 523 C C . MET A 1 68 ? -4.93 -15.281 -20.562 1 93.69 68 MET A C 1
ATOM 525 O O . MET A 1 68 ? -4.215 -15.586 -19.609 1 93.69 68 MET A O 1
ATOM 529 N N . CYS A 1 69 ? -4.484 -15.305 -21.781 1 92.69 69 CYS A N 1
ATOM 530 C CA . CYS A 1 69 ? -3.141 -15.773 -22.094 1 92.69 69 CYS A CA 1
ATOM 531 C C . CYS A 1 69 ? -2.092 -14.781 -21.594 1 92.69 69 CYS A C 1
ATOM 533 O O . CYS A 1 69 ? -2.061 -13.633 -22.031 1 92.69 69 CYS A O 1
ATOM 535 N N . ILE A 1 70 ? -1.176 -15.211 -20.797 1 89.25 70 ILE A N 1
ATOM 536 C CA . ILE A 1 70 ? -0.229 -14.289 -20.172 1 89.25 70 ILE A CA 1
ATOM 537 C C . ILE A 1 70 ? 0.885 -13.945 -21.156 1 89.25 70 ILE A C 1
ATOM 539 O O . ILE A 1 70 ? 1.586 -12.945 -20.984 1 89.25 70 ILE A O 1
ATOM 543 N N . PHE A 1 71 ? 1.085 -14.734 -22.172 1 85.12 71 PHE A N 1
ATOM 544 C CA . PHE A 1 71 ? 2.145 -14.5 -23.141 1 85.12 71 PHE A CA 1
ATOM 545 C C . PHE A 1 71 ? 1.683 -13.516 -24.219 1 85.12 71 PHE A C 1
ATOM 547 O O . PHE A 1 71 ? 2.445 -12.641 -24.641 1 85.12 71 PHE A O 1
ATOM 554 N N . GLN A 1 72 ? 0.389 -13.688 -24.594 1 86.75 72 GLN A N 1
ATOM 555 C CA . GLN A 1 72 ? -0.155 -12.828 -25.641 1 86.75 72 GLN A CA 1
ATOM 556 C C . GLN A 1 72 ? -0.952 -11.672 -25.047 1 86.75 72 GLN A C 1
ATOM 558 O O . GLN A 1 72 ? -1.278 -10.711 -25.75 1 86.75 72 GLN A O 1
ATOM 563 N N . ASN A 1 73 ? -1.213 -11.789 -23.859 1 87.56 73 ASN A N 1
ATOM 564 C CA . ASN A 1 73 ? -2.041 -10.797 -23.172 1 87.56 73 ASN A CA 1
ATOM 565 C C . ASN A 1 73 ? -3.381 -10.602 -23.875 1 87.56 73 ASN A C 1
ATOM 567 O O . ASN A 1 73 ? -3.77 -9.477 -24.172 1 87.56 73 ASN A O 1
ATOM 571 N N . THR A 1 74 ? -4.004 -11.75 -24.234 1 92.5 74 THR A N 1
ATOM 572 C CA . THR A 1 74 ? -5.312 -11.75 -24.891 1 92.5 74 THR A CA 1
ATOM 573 C C . THR A 1 74 ? -6.211 -12.828 -24.297 1 92.5 74 THR A C 1
ATOM 575 O O . THR A 1 74 ? -5.723 -13.797 -23.719 1 92.5 74 THR A O 1
ATOM 578 N N . ILE A 1 75 ? -7.438 -12.594 -24.469 1 93.56 75 ILE A N 1
ATOM 579 C CA . ILE A 1 75 ? -8.422 -13.594 -24.047 1 93.56 75 ILE A CA 1
ATOM 580 C C . ILE A 1 75 ? -8.539 -14.672 -25.125 1 93.56 75 ILE A C 1
ATOM 582 O O . ILE A 1 75 ? -8.695 -14.367 -26.312 1 93.56 75 ILE A O 1
ATOM 586 N N . LEU A 1 76 ? -8.289 -15.859 -24.734 1 92.38 76 LEU A N 1
ATOM 587 C CA . LEU A 1 76 ? -8.547 -17.016 -25.594 1 92.38 76 LEU A CA 1
ATOM 588 C C . LEU A 1 76 ? -9.867 -17.672 -25.234 1 92.38 76 LEU A C 1
ATOM 590 O O . LEU A 1 76 ? -10.039 -18.156 -24.109 1 92.38 76 LEU A O 1
ATOM 594 N N . CYS A 1 77 ? -10.695 -17.656 -26.219 1 87.88 77 CYS A N 1
ATOM 595 C CA . CYS A 1 77 ? -12.023 -18.219 -26.016 1 87.88 77 CYS A CA 1
ATOM 596 C C . CYS A 1 77 ? -11.984 -19.75 -26.047 1 87.88 77 CYS A C 1
ATOM 598 O O . CYS A 1 77 ? -11.773 -20.344 -27.109 1 87.88 77 CYS A O 1
ATOM 600 N N . GLY A 1 78 ? -11.992 -20.391 -25.016 1 95 78 GLY A N 1
ATOM 601 C CA . GLY A 1 78 ? -12.164 -21.828 -24.875 1 95 78 GLY A CA 1
ATOM 602 C C . GLY A 1 78 ? -13.562 -22.219 -24.422 1 95 78 GLY A C 1
ATOM 603 O O . GLY A 1 78 ? -14.555 -21.656 -24.891 1 95 78 GLY A O 1
ATOM 604 N N . SER A 1 79 ? -13.633 -23.25 -23.703 1 97.12 79 SER A N 1
ATOM 605 C CA . SER A 1 79 ? -14.883 -23.734 -23.125 1 97.12 79 SER A CA 1
ATOM 606 C C . SER A 1 79 ? -14.742 -24 -21.625 1 97.12 79 SER A C 1
ATOM 608 O O . SER A 1 79 ? -13.664 -24.344 -21.156 1 97.12 79 SER A O 1
ATOM 610 N N . GLU A 1 80 ? -15.805 -23.766 -20.922 1 96.62 80 GLU A N 1
ATOM 611 C CA . GLU A 1 80 ? -15.805 -24.188 -19.531 1 96.62 80 GLU A CA 1
ATOM 612 C C . GLU A 1 80 ? -15.797 -25.719 -19.406 1 96.62 80 GLU A C 1
ATOM 614 O O . GLU A 1 80 ? -15.336 -26.266 -18.406 1 96.62 80 GLU A O 1
ATOM 619 N N . ASP A 1 81 ? -16.391 -26.328 -20.438 1 98 81 ASP A N 1
ATOM 620 C CA . ASP A 1 81 ? -16.25 -27.781 -20.531 1 98 81 ASP A CA 1
ATOM 621 C C . ASP A 1 81 ? -14.891 -28.172 -21.109 1 98 81 ASP A C 1
ATOM 623 O O . ASP A 1 81 ? -14.797 -28.625 -22.25 1 98 81 ASP A O 1
ATOM 627 N N . CYS A 1 82 ? -13.898 -28.031 -20.266 1 98.38 82 CYS A N 1
ATOM 628 C CA . CYS A 1 82 ? -12.539 -28.172 -20.781 1 98.38 82 CYS A CA 1
ATOM 629 C C . CYS A 1 82 ? -11.781 -29.266 -20.031 1 98.38 82 CYS A C 1
ATOM 631 O O . CYS A 1 82 ? -10.555 -29.344 -20.125 1 98.38 82 CYS A O 1
ATOM 633 N N . LEU A 1 83 ? -12.438 -30.125 -19.234 1 98.69 83 LEU A N 1
ATOM 634 C CA . LEU A 1 83 ? -11.758 -31.125 -18.422 1 98.69 83 LEU A CA 1
ATOM 635 C C . LEU A 1 83 ? -11.477 -32.406 -19.219 1 98.69 83 LEU A C 1
ATOM 637 O O . LEU A 1 83 ? -12.133 -33.406 -19.016 1 98.69 83 LEU A O 1
ATOM 641 N N . TYR A 1 84 ? -10.5 -32.312 -20.031 1 98.81 84 TYR A N 1
ATOM 642 C CA . TYR A 1 84 ? -10.086 -33.375 -20.922 1 98.81 84 TYR A CA 1
ATOM 643 C C . TYR A 1 84 ? -8.602 -33.688 -20.766 1 98.81 84 TYR A C 1
ATOM 645 O O . TYR A 1 84 ? -7.82 -32.781 -20.391 1 98.81 84 TYR A O 1
ATOM 653 N N . LEU A 1 85 ? -8.18 -34.938 -20.922 1 98.81 85 LEU A N 1
ATOM 654 C CA . LEU A 1 85 ? -6.773 -35.312 -20.969 1 98.81 85 LEU A CA 1
ATOM 655 C C . LEU A 1 85 ? -6.445 -36.062 -22.25 1 98.81 85 LEU A C 1
ATOM 657 O O . LEU A 1 85 ? -7.344 -36.375 -23.047 1 98.81 85 LEU A O 1
ATOM 661 N N . ASN A 1 86 ? -5.238 -36.219 -22.578 1 98.88 86 ASN A N 1
ATOM 662 C CA . ASN A 1 86 ? -4.688 -36.938 -23.719 1 98.88 86 ASN A CA 1
ATOM 663 C C . ASN A 1 86 ? -3.71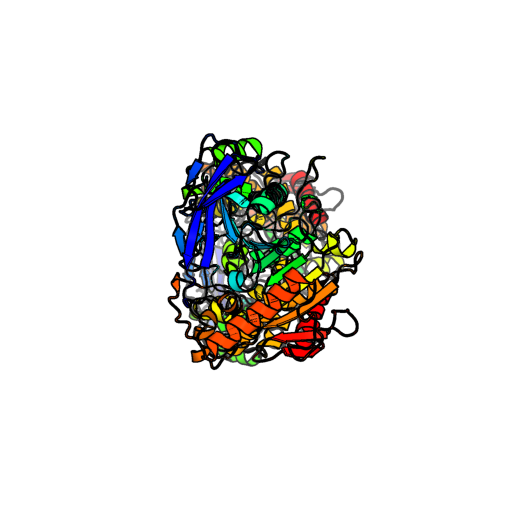1 -38 -23.281 1 98.88 86 ASN A C 1
ATOM 665 O O . ASN A 1 86 ? -2.961 -37.844 -22.312 1 98.88 86 ASN A O 1
ATOM 669 N N . VAL A 1 87 ? -3.75 -39.125 -24.016 1 98.94 87 VAL A N 1
ATOM 670 C CA . VAL A 1 87 ? -2.838 -40.25 -23.719 1 98.94 87 VAL A CA 1
ATOM 671 C C . VAL A 1 87 ? -2.039 -40.594 -24.969 1 98.94 87 VAL A C 1
ATOM 673 O O . VAL A 1 87 ? -2.615 -40.812 -26.031 1 98.94 87 VAL A O 1
ATOM 676 N N . TYR A 1 88 ? -0.795 -40.594 -24.844 1 98.81 88 TYR A N 1
ATOM 677 C CA . TYR A 1 88 ? 0.135 -41 -25.891 1 98.81 88 TYR A CA 1
ATOM 678 C C . TYR A 1 88 ? 0.958 -42.219 -25.438 1 98.81 88 TYR A C 1
ATOM 680 O O . TYR A 1 88 ? 1.587 -42.188 -24.375 1 98.81 88 TYR A O 1
ATOM 688 N N . SER A 1 89 ? 0.947 -43.25 -26.234 1 98.69 89 SER A N 1
ATOM 689 C CA . SER A 1 89 ? 1.611 -44.5 -25.859 1 98.69 89 SER A CA 1
ATOM 690 C C . SER A 1 89 ? 2.451 -45.031 -27 1 98.69 89 SER A C 1
ATOM 692 O O . SER A 1 89 ? 1.984 -45.125 -28.141 1 98.69 89 SER A O 1
ATOM 694 N N . PRO A 1 90 ? 3.717 -45.469 -26.672 1 97.5 90 PRO A N 1
ATOM 695 C CA . PRO A 1 90 ? 4.5 -46.094 -27.719 1 97.5 90 PRO A CA 1
ATOM 696 C C . PRO A 1 90 ? 4.004 -47.5 -28.047 1 97.5 90 PRO A C 1
ATOM 698 O O . PRO A 1 90 ? 4.27 -48.031 -29.125 1 97.5 90 PRO A O 1
ATOM 701 N N . ASP A 1 91 ? 3.297 -48.094 -27.094 1 97.31 91 ASP A N 1
ATOM 702 C CA . ASP A 1 91 ? 2.775 -49.469 -27.219 1 97.31 91 ASP A CA 1
ATOM 703 C C . ASP A 1 91 ? 1.587 -49.688 -26.281 1 97.31 91 ASP A C 1
ATOM 705 O O . ASP A 1 91 ? 1.726 -49.594 -25.062 1 97.31 91 ASP A O 1
ATOM 709 N N . ILE A 1 92 ? 0.452 -50.062 -26.797 1 97.31 92 ILE A N 1
ATOM 710 C CA . ILE A 1 92 ? -0.728 -50.219 -25.953 1 97.31 92 ILE A CA 1
ATOM 711 C C . ILE A 1 92 ? -0.817 -51.625 -25.438 1 97.31 92 ILE A C 1
ATOM 713 O O . ILE A 1 92 ? -1.671 -51.938 -24.594 1 97.31 92 ILE A O 1
ATOM 717 N N . LYS A 1 93 ? 0.024 -52.531 -25.938 1 97 93 LYS A N 1
ATOM 718 C CA . LYS A 1 93 ? 0.12 -53.906 -25.453 1 97 93 LYS A CA 1
ATOM 719 C C . LYS A 1 93 ? 1.575 -54.312 -25.234 1 97 93 LYS A C 1
ATOM 721 O O . LYS A 1 93 ? 2.043 -55.312 -25.797 1 97 93 LYS A O 1
ATOM 726 N N . PRO A 1 94 ? 2.176 -53.594 -24.375 1 97.44 94 PRO A N 1
ATOM 727 C CA . PRO A 1 94 ? 3.58 -53.906 -24.109 1 97.44 94 PRO A CA 1
ATOM 728 C C . PRO A 1 94 ? 3.752 -55.188 -23.312 1 97.44 94 PRO A C 1
ATOM 730 O O . PRO A 1 94 ? 2.805 -55.656 -22.672 1 97.44 94 PRO A O 1
ATOM 733 N N . ALA A 1 95 ? 4.941 -55.75 -23.328 1 97.38 95 ALA A N 1
ATOM 734 C CA . ALA A 1 95 ? 5.246 -56.969 -22.562 1 97.38 95 ALA A CA 1
ATOM 735 C C . ALA A 1 95 ? 5.113 -56.688 -21.062 1 97.38 95 ALA A C 1
ATOM 737 O O . ALA A 1 95 ? 4.641 -57.562 -20.328 1 97.38 95 ALA A O 1
ATOM 738 N N . SER A 1 96 ? 5.566 -55.531 -20.656 1 97.38 96 SER A N 1
ATOM 739 C CA . SER A 1 96 ? 5.398 -55.062 -19.297 1 97.38 96 SER A CA 1
ATOM 740 C C . SER A 1 96 ? 4.82 -53.625 -19.297 1 97.38 96 SER A C 1
ATOM 742 O O . SER A 1 96 ? 5.18 -52.812 -20.125 1 97.38 96 SER A O 1
ATOM 744 N N . PRO A 1 97 ? 3.951 -53.5 -18.359 1 98.31 97 PRO A N 1
ATOM 745 C CA . PRO A 1 97 ? 3.367 -52.156 -18.328 1 98.31 97 PRO A CA 1
ATOM 746 C C . PRO A 1 97 ? 4.422 -51.062 -18.281 1 98.31 97 PRO A C 1
ATOM 748 O O . PRO A 1 97 ? 5.445 -51.188 -17.609 1 98.31 97 PRO A O 1
ATOM 751 N N . LEU A 1 98 ? 4.188 -49.969 -18.953 1 98.75 98 LEU A N 1
ATOM 752 C CA . LEU A 1 98 ? 5.148 -48.875 -19.109 1 98.75 98 LEU A CA 1
ATOM 753 C C . LEU A 1 98 ? 4.965 -47.812 -18.016 1 98.75 98 LEU A C 1
ATOM 755 O O . LEU A 1 98 ? 3.846 -47.594 -17.562 1 98.75 98 LEU A O 1
ATOM 759 N N . PRO A 1 99 ? 6.082 -47.188 -17.594 1 98.75 99 PRO A N 1
ATOM 760 C CA . PRO A 1 99 ? 5.93 -46.062 -16.703 1 98.75 99 PRO A CA 1
ATOM 761 C C . PRO A 1 99 ? 5.074 -44.938 -17.312 1 98.75 99 PRO A C 1
ATOM 763 O O . PRO A 1 99 ? 5.074 -44.75 -18.531 1 98.75 99 PRO A O 1
ATOM 766 N N . VAL A 1 100 ? 4.332 -44.188 -16.469 1 98.94 100 VAL A N 1
ATOM 767 C CA . VAL A 1 100 ? 3.412 -43.156 -16.906 1 98.94 100 VAL A CA 1
ATOM 768 C C . VAL A 1 100 ? 3.912 -41.781 -16.422 1 98.94 100 VAL A C 1
ATOM 770 O O . VAL A 1 100 ? 4.281 -41.625 -15.266 1 98.94 100 VAL A O 1
ATOM 773 N N . MET A 1 101 ? 4.023 -40.844 -17.312 1 98.94 101 MET A N 1
ATOM 774 C CA . MET A 1 101 ? 4.316 -39.469 -16.969 1 98.94 101 MET A CA 1
ATOM 775 C C . MET A 1 101 ? 3.1 -38.562 -17.219 1 98.94 101 MET A C 1
ATOM 777 O O . MET A 1 101 ? 2.52 -38.594 -18.312 1 98.94 101 MET A O 1
ATOM 781 N N . VAL A 1 102 ? 2.693 -37.875 -16.188 1 98.94 102 VAL A N 1
ATOM 782 C CA . VAL A 1 102 ? 1.543 -36.969 -16.266 1 98.94 102 VAL A CA 1
ATOM 783 C C . VAL A 1 102 ? 2.012 -35.531 -16.188 1 98.94 102 VAL A C 1
ATOM 785 O O . VAL A 1 102 ? 2.461 -35.062 -15.133 1 98.94 102 VAL A O 1
ATOM 788 N N . PHE A 1 103 ? 1.816 -34.781 -17.234 1 98.88 103 PHE A N 1
ATOM 789 C CA . PHE A 1 103 ? 2.305 -33.406 -17.328 1 98.88 103 PHE A CA 1
ATOM 790 C C . PHE A 1 103 ? 1.214 -32.406 -16.922 1 98.88 103 PHE A C 1
ATOM 792 O O . PHE A 1 103 ? 0.13 -32.406 -17.516 1 98.88 103 PHE A O 1
ATOM 799 N N . ILE A 1 104 ? 1.48 -31.641 -15.945 1 98.81 104 ILE A N 1
ATOM 800 C CA . ILE A 1 104 ? 0.646 -30.5 -15.578 1 98.81 104 ILE A CA 1
ATOM 801 C C . ILE A 1 104 ? 1.239 -29.219 -16.156 1 98.81 104 ILE A C 1
ATOM 803 O O . ILE A 1 104 ? 2.322 -28.781 -15.75 1 98.81 104 ILE A O 1
ATOM 807 N N . HIS A 1 105 ? 0.529 -28.625 -17.078 1 98.19 105 HIS A N 1
ATOM 808 C CA . HIS A 1 105 ? 1.07 -27.453 -17.781 1 98.19 105 HIS A CA 1
ATOM 809 C C . HIS A 1 105 ? 1.185 -26.266 -16.844 1 98.19 105 HIS A C 1
ATOM 811 O O . HIS A 1 105 ? 0.443 -26.172 -15.859 1 98.19 105 HIS A O 1
ATOM 817 N N . GLY A 1 106 ? 2.17 -25.422 -17.188 1 97.31 106 GLY A N 1
ATOM 818 C CA . GLY A 1 106 ? 2.309 -24.156 -16.484 1 97.31 106 GLY A CA 1
ATOM 819 C C . GLY A 1 106 ? 1.35 -23.094 -16.969 1 97.31 106 GLY A C 1
ATOM 820 O O . GLY A 1 106 ? 0.233 -23.406 -17.391 1 97.31 106 GLY A O 1
ATOM 821 N N . GLY A 1 107 ? 1.741 -21.875 -16.75 1 96.38 107 GLY A N 1
ATOM 822 C CA . GLY A 1 107 ? 0.909 -20.75 -17.141 1 96.38 107 GLY A CA 1
ATOM 823 C C . GLY A 1 107 ? 0.316 -20 -15.969 1 96.38 107 GLY A C 1
ATOM 824 O O . GLY A 1 107 ? -0.757 -19.406 -16.078 1 96.38 107 GLY A O 1
ATOM 825 N N . ALA A 1 108 ? 0.962 -20.141 -14.812 1 95.88 108 ALA A N 1
ATOM 826 C CA . ALA A 1 108 ? 0.678 -19.344 -13.625 1 95.88 108 ALA A CA 1
ATOM 827 C C . ALA A 1 108 ? -0.759 -19.562 -13.156 1 95.88 108 ALA A C 1
ATOM 829 O O . ALA A 1 108 ? -1.406 -18.625 -12.672 1 95.88 108 ALA A O 1
ATOM 830 N N . TYR A 1 109 ? -1.299 -20.703 -13.414 1 97.06 109 TYR A N 1
ATOM 831 C CA . TYR A 1 109 ? -2.676 -21.047 -13.078 1 97.06 109 TYR A CA 1
ATOM 832 C C . TYR A 1 109 ? -3.66 -20.172 -13.836 1 97.06 109 TYR A C 1
ATOM 834 O O . TYR A 1 109 ? -4.84 -20.094 -13.484 1 97.06 109 TYR A O 1
ATOM 842 N N . LYS A 1 110 ? -3.242 -19.453 -14.789 1 96.56 110 LYS A N 1
ATOM 843 C CA . LYS A 1 110 ? -4.059 -18.469 -15.484 1 96.56 110 LYS A CA 1
ATOM 844 C C . LYS A 1 110 ? -4.164 -18.797 -16.969 1 96.56 110 LYS A C 1
ATOM 846 O O . LYS A 1 110 ? -5.152 -18.438 -17.625 1 96.56 110 LYS A O 1
ATOM 851 N N . SER A 1 111 ? -3.18 -19.469 -17.453 1 96.5 111 SER A N 1
ATOM 852 C CA . SER A 1 111 ? -3.068 -19.719 -18.891 1 96.5 111 SER A CA 1
ATOM 853 C C . SER A 1 111 ? -2.498 -21.109 -19.172 1 96.5 111 SER A C 1
ATOM 855 O O . SER A 1 111 ? -1.892 -21.719 -18.281 1 96.5 111 SER A O 1
ATOM 857 N N . GLY A 1 112 ? -2.809 -21.578 -20.391 1 96.62 112 GLY A N 1
ATOM 858 C CA . GLY A 1 112 ? -2.162 -22.797 -20.844 1 96.62 112 GLY A CA 1
ATOM 859 C C . GLY A 1 112 ? -3.145 -23.891 -21.203 1 96.62 112 GLY A C 1
ATOM 860 O O . GLY A 1 112 ? -4.355 -23.734 -21.047 1 96.62 112 GLY A O 1
ATOM 861 N N . SER A 1 113 ? -2.656 -24.984 -21.781 1 97.38 113 SER A N 1
ATOM 862 C CA . SER A 1 113 ? -3.398 -26.188 -22.109 1 97.38 113 SER A CA 1
ATOM 863 C C . SER A 1 113 ? -2.463 -27.391 -22.266 1 97.38 113 SER A C 1
ATOM 865 O O . SER A 1 113 ? -1.259 -27.219 -22.469 1 97.38 113 SER A O 1
ATOM 867 N N . GLY A 1 114 ? -3.025 -28.531 -22.125 1 97.56 114 GLY A N 1
ATOM 868 C CA . GLY A 1 114 ? -2.262 -29.75 -22.328 1 97.56 114 GLY A CA 1
ATOM 869 C C . GLY A 1 114 ? -2.199 -30.172 -23.781 1 97.56 114 GLY A C 1
ATOM 870 O O . GLY A 1 114 ? -1.729 -31.266 -24.094 1 97.56 114 GLY A O 1
ATOM 871 N N . ASN A 1 115 ? -2.584 -29.281 -24.734 1 97.56 115 ASN A N 1
ATOM 872 C CA . ASN A 1 115 ? -2.58 -29.625 -26.156 1 97.56 115 ASN A CA 1
ATOM 873 C C . ASN A 1 115 ? -1.16 -29.719 -26.703 1 97.56 115 ASN A C 1
ATOM 875 O O . ASN A 1 115 ? -0.204 -29.312 -26.047 1 97.56 115 ASN A O 1
ATOM 879 N N . ASP A 1 116 ? -1.07 -30.266 -27.891 1 96.75 116 ASP A N 1
ATOM 880 C CA . ASP A 1 116 ? 0.252 -30.625 -28.406 1 96.75 116 ASP A CA 1
ATOM 881 C C . ASP A 1 116 ? 0.852 -29.469 -29.203 1 96.75 116 ASP A C 1
ATOM 883 O O . ASP A 1 116 ? 1.956 -29.578 -29.734 1 96.75 116 ASP A O 1
ATOM 887 N N . ASP A 1 117 ? 0.154 -28.297 -29.219 1 94.62 117 ASP A N 1
ATOM 888 C CA . ASP A 1 117 ? 0.778 -27.109 -29.812 1 94.62 117 ASP A CA 1
ATOM 889 C C . ASP A 1 117 ? 2.051 -26.734 -29.047 1 94.62 117 ASP A C 1
ATOM 891 O O . ASP A 1 117 ? 3.033 -26.297 -29.656 1 94.62 117 ASP A O 1
ATOM 895 N N . SER A 1 118 ? 1.975 -26.922 -27.766 1 94.44 118 SER A N 1
ATOM 896 C CA . SER A 1 118 ? 3.129 -26.578 -26.938 1 94.44 118 SER A CA 1
ATOM 897 C C . SER A 1 118 ? 3.812 -27.828 -26.406 1 94.44 118 SER A C 1
ATOM 899 O O . SER A 1 118 ? 5.004 -27.797 -26.078 1 94.44 118 SER A O 1
ATOM 901 N N . TYR A 1 119 ? 3.029 -28.906 -26.328 1 97.56 119 TYR A N 1
ATOM 902 C CA . TYR A 1 119 ? 3.543 -30.078 -25.609 1 97.56 119 TYR A CA 1
ATOM 903 C C . TYR A 1 119 ? 3.395 -31.328 -26.453 1 97.56 119 TYR A C 1
ATOM 905 O O . TYR A 1 119 ? 2.855 -32.344 -25.984 1 97.56 119 TYR A O 1
ATOM 913 N N . GLY A 1 120 ? 3.982 -31.25 -27.688 1 97.75 120 GLY A N 1
ATOM 914 C CA . GLY A 1 120 ? 3.996 -32.438 -28.531 1 97.75 120 GLY A CA 1
ATOM 915 C C . GLY A 1 120 ? 4.73 -33.594 -27.891 1 97.75 120 GLY A C 1
ATOM 916 O O . GLY A 1 120 ? 5.855 -33.438 -27.406 1 97.75 120 GLY A O 1
ATOM 917 N N . PRO A 1 121 ? 4.141 -34.812 -27.906 1 97.94 121 PRO A N 1
ATOM 918 C CA . PRO A 1 121 ? 4.664 -35.938 -27.172 1 97.94 121 PRO A CA 1
ATOM 919 C C . PRO A 1 121 ? 5.836 -36.625 -27.875 1 97.94 121 PRO A C 1
ATOM 921 O O . PRO A 1 121 ? 6.438 -37.562 -27.328 1 97.94 121 PRO A O 1
ATOM 924 N N . ASP A 1 122 ? 6.25 -36.156 -29.031 1 96.5 122 ASP A N 1
ATOM 925 C CA . ASP A 1 122 ? 7.121 -36.844 -29.984 1 96.5 122 ASP A CA 1
ATOM 926 C C . ASP A 1 122 ? 8.422 -37.281 -29.312 1 96.5 122 ASP A C 1
ATOM 928 O O . ASP A 1 122 ? 8.961 -38.344 -29.609 1 96.5 122 ASP A O 1
ATOM 932 N N . PHE A 1 123 ? 8.93 -36.469 -28.406 1 96.94 123 PHE A N 1
ATOM 933 C CA . PHE A 1 123 ? 10.242 -36.719 -27.844 1 96.94 123 PHE A CA 1
ATOM 934 C C . PHE A 1 123 ? 10.148 -37.719 -26.703 1 96.94 123 PHE A C 1
ATOM 936 O O . PHE A 1 123 ? 10.828 -38.75 -26.734 1 96.94 123 PHE A O 1
ATOM 943 N N . LEU A 1 124 ? 9.219 -37.562 -25.797 1 97.62 124 LEU A N 1
ATOM 944 C CA . LEU A 1 124 ? 9.133 -38.375 -24.578 1 97.62 124 LEU A CA 1
ATOM 945 C C . LEU A 1 124 ? 8.641 -39.781 -24.875 1 97.62 124 LEU A C 1
ATOM 947 O O . LEU A 1 124 ? 9.141 -40.75 -24.312 1 97.62 124 LEU A O 1
ATOM 951 N N . VAL A 1 125 ? 7.68 -39.906 -25.75 1 96.56 125 VAL A N 1
ATOM 952 C CA . VAL A 1 125 ? 7.031 -41.188 -25.969 1 96.56 125 VAL A CA 1
ATOM 953 C C . VAL A 1 125 ? 8.039 -42.188 -26.562 1 96.56 125 VAL A C 1
ATOM 955 O O . VAL A 1 125 ? 7.871 -43.375 -26.438 1 96.56 125 VAL A O 1
ATOM 958 N N . GLN A 1 126 ? 9.094 -41.688 -27.156 1 95.19 126 GLN A N 1
ATOM 959 C CA . GLN A 1 126 ? 10.109 -42.531 -27.766 1 95.19 126 GLN A CA 1
ATOM 960 C C . GLN A 1 126 ? 11.008 -43.156 -26.703 1 95.19 126 GLN A C 1
ATOM 962 O O . GLN A 1 126 ? 11.828 -44.031 -27.016 1 95.19 126 GLN A O 1
ATOM 967 N N . HIS A 1 127 ? 10.828 -42.812 -25.547 1 97.25 127 HIS A N 1
ATOM 968 C CA . HIS A 1 127 ? 11.664 -43.312 -24.469 1 97.25 127 HIS A CA 1
ATOM 969 C C . HIS A 1 127 ? 10.883 -44.281 -23.578 1 97.25 127 HIS A C 1
ATOM 971 O O . HIS A 1 127 ? 11.102 -44.312 -22.375 1 97.25 127 HIS A O 1
ATOM 977 N N . ASP A 1 128 ? 9.898 -44.906 -24.109 1 97.06 128 ASP A N 1
ATOM 978 C CA . ASP A 1 128 ? 9.172 -46.031 -23.516 1 97.06 128 ASP A CA 1
ATOM 979 C C . ASP A 1 128 ? 8.406 -45.594 -22.281 1 97.06 128 ASP A C 1
ATOM 981 O O . ASP A 1 128 ? 8.492 -46.219 -21.234 1 97.06 128 ASP A O 1
ATOM 985 N N . VAL A 1 129 ? 7.789 -44.438 -22.391 1 98.62 129 VAL A N 1
ATOM 986 C CA . VAL A 1 129 ? 6.863 -44 -21.359 1 98.62 129 VAL A CA 1
ATOM 987 C C . VAL A 1 129 ? 5.512 -43.656 -21.984 1 98.62 129 VAL A C 1
ATOM 989 O O . VAL A 1 129 ? 5.434 -43.281 -23.156 1 98.62 129 VAL A O 1
ATOM 992 N N . VAL A 1 130 ? 4.422 -43.875 -21.234 1 98.88 130 VAL A N 1
ATOM 993 C CA . VAL A 1 130 ? 3.113 -43.344 -21.578 1 98.88 130 VAL A CA 1
ATOM 994 C C . VAL A 1 130 ? 3 -41.906 -21.062 1 98.88 130 VAL A C 1
ATOM 996 O O . VAL A 1 130 ? 3.303 -41.625 -19.891 1 98.88 130 VAL A O 1
ATOM 999 N N . LEU A 1 131 ? 2.689 -41.031 -21.984 1 98.88 131 LEU A N 1
ATOM 1000 C CA . LEU A 1 131 ? 2.551 -39.625 -21.609 1 98.88 131 LEU A CA 1
ATOM 1001 C C . LEU A 1 131 ? 1.08 -39.219 -21.547 1 98.88 131 LEU A C 1
ATOM 1003 O O . LEU A 1 131 ? 0.304 -39.562 -22.438 1 98.88 131 LEU A O 1
ATOM 1007 N N . VAL A 1 132 ? 0.715 -38.562 -20.438 1 98.94 132 VAL A N 1
ATOM 1008 C CA . VAL A 1 132 ? -0.612 -38 -20.281 1 98.94 132 VAL A CA 1
ATOM 1009 C C . VAL A 1 132 ? -0.492 -36.469 -20.125 1 98.94 132 VAL A C 1
ATOM 1011 O O . VAL A 1 132 ? 0.327 -36 -19.328 1 98.94 132 VAL A O 1
ATOM 1014 N N . THR A 1 133 ? -1.142 -35.719 -20.906 1 98.88 133 THR A N 1
ATOM 1015 C CA . THR A 1 133 ? -1.331 -34.281 -20.703 1 98.88 133 THR A CA 1
ATOM 1016 C C . THR A 1 133 ? -2.795 -33.969 -20.406 1 98.88 133 THR A C 1
ATOM 1018 O O . THR A 1 133 ? -3.682 -34.75 -20.719 1 98.88 133 THR A O 1
ATOM 1021 N N . LEU A 1 134 ? -3.08 -32.844 -19.75 1 98.81 134 LEU A N 1
ATOM 1022 C CA . LEU A 1 134 ? -4.453 -32.562 -19.344 1 98.81 134 LEU A CA 1
ATOM 1023 C C . LEU A 1 134 ? -4.715 -31.062 -19.266 1 98.81 134 LEU A C 1
ATOM 1025 O O . LEU A 1 134 ? -3.771 -30.266 -19.203 1 98.81 134 LEU A O 1
ATOM 1029 N N . ASN A 1 135 ? -5.949 -30.703 -19.391 1 98.5 135 ASN A N 1
ATOM 1030 C CA . ASN A 1 135 ? -6.445 -29.375 -19.047 1 98.5 135 ASN A CA 1
ATOM 1031 C C . ASN A 1 135 ? -7.008 -29.359 -17.625 1 98.5 135 ASN A C 1
ATOM 1033 O O . ASN A 1 135 ? -7.41 -30.391 -17.094 1 98.5 135 ASN A O 1
ATOM 1037 N N . TYR A 1 136 ? -6.906 -28.281 -16.984 1 98.69 136 TYR A N 1
ATOM 1038 C CA . TYR A 1 136 ? -7.574 -28 -15.719 1 98.69 136 TYR A CA 1
ATOM 1039 C C . TYR A 1 136 ? -8.078 -26.562 -15.672 1 98.69 136 TYR A C 1
ATOM 1041 O O . TYR A 1 136 ? -7.621 -25.719 -16.438 1 98.69 136 TYR A O 1
ATOM 1049 N N . ARG A 1 137 ? -9.125 -26.297 -14.875 1 98.25 137 ARG A N 1
ATOM 1050 C CA . ARG A 1 13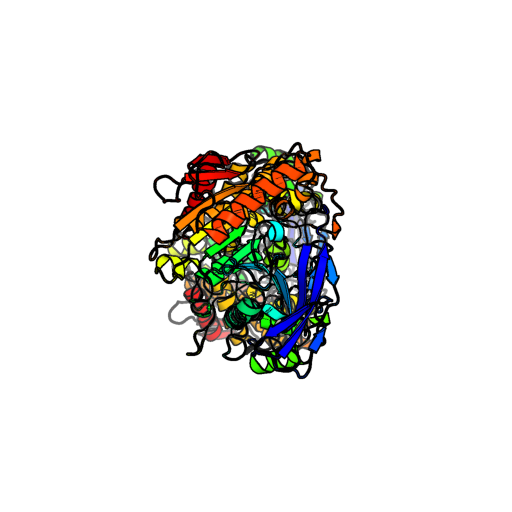7 ? -9.711 -24.953 -14.812 1 98.25 137 ARG A CA 1
ATOM 1051 C C . ARG A 1 137 ? -8.688 -23.938 -14.328 1 98.25 137 ARG A C 1
ATOM 1053 O O . ARG A 1 137 ? -7.887 -24.234 -13.438 1 98.25 137 ARG A O 1
ATOM 1060 N N . LEU A 1 138 ? -8.781 -22.719 -14.797 1 98.06 138 LEU A N 1
ATOM 1061 C CA . LEU A 1 138 ? -7.77 -21.688 -14.602 1 98.06 138 LEU A CA 1
ATOM 1062 C C . LEU A 1 138 ? -8.367 -20.469 -13.906 1 98.06 138 LEU A C 1
ATOM 1064 O O . LEU A 1 138 ? -9.586 -20.297 -13.875 1 98.06 138 LEU A O 1
ATOM 1068 N N . GLU A 1 139 ? -7.477 -19.719 -13.398 1 96.44 139 GLU A N 1
ATOM 1069 C CA . GLU A 1 139 ? -7.773 -18.406 -12.828 1 96.44 139 GLU A CA 1
ATOM 1070 C C . GLU A 1 139 ? -9.008 -18.453 -11.938 1 96.44 139 GLU A C 1
ATOM 1072 O O . GLU A 1 139 ? -9.078 -19.281 -11.023 1 96.44 139 GLU A O 1
ATOM 1077 N N . THR A 1 140 ? -9.969 -17.625 -12.188 1 97.31 140 THR A N 1
ATOM 1078 C CA . THR A 1 140 ? -11.156 -17.562 -11.336 1 97.31 140 THR A CA 1
ATOM 1079 C C . THR A 1 140 ? -11.906 -18.891 -11.352 1 97.31 140 THR A C 1
ATOM 1081 O O . THR A 1 140 ? -12.414 -19.328 -10.32 1 97.31 140 THR A O 1
ATOM 1084 N N . LEU A 1 141 ? -11.914 -19.562 -12.445 1 98 141 LEU A N 1
ATOM 1085 C CA . LEU A 1 141 ? -12.664 -20.797 -12.594 1 98 141 LEU A CA 1
ATOM 1086 C C . LEU A 1 141 ? -12.031 -21.922 -11.773 1 98 141 LEU A C 1
ATOM 1088 O O . LEU A 1 141 ? -12.734 -22.797 -11.266 1 98 141 LEU A O 1
ATOM 1092 N N . GLY A 1 142 ? -10.75 -21.844 -11.594 1 98.25 142 GLY A N 1
ATOM 1093 C CA . GLY A 1 142 ? -10.047 -22.938 -10.945 1 98.25 142 GLY A CA 1
ATOM 1094 C C . GLY A 1 142 ? -9.672 -22.625 -9.5 1 98.25 142 GLY A C 1
ATOM 1095 O O . GLY A 1 142 ? -9.422 -23.547 -8.719 1 98.25 142 GLY A O 1
ATOM 1096 N N . PHE A 1 143 ? -9.695 -21.312 -9.102 1 98.31 143 PHE A N 1
ATOM 1097 C CA . PHE A 1 143 ? -9.031 -21.031 -7.84 1 98.31 143 PHE A CA 1
ATOM 1098 C C . PHE A 1 143 ? -9.812 -20.016 -7.027 1 98.31 143 PHE A C 1
ATOM 1100 O O . PHE A 1 143 ? -9.305 -19.469 -6.047 1 98.31 143 PHE A O 1
ATOM 1107 N N . LEU A 1 144 ? -11.062 -19.781 -7.391 1 98.5 144 LEU A N 1
ATOM 1108 C CA . LEU A 1 144 ? -11.953 -18.984 -6.551 1 98.5 144 LEU A CA 1
ATOM 1109 C C . LEU A 1 144 ? -12.188 -19.672 -5.207 1 98.5 144 LEU A C 1
ATOM 1111 O O . LEU A 1 144 ? -12.359 -20.891 -5.148 1 98.5 144 LEU A O 1
ATOM 1115 N N . CYS A 1 145 ? -12.156 -18.906 -4.148 1 98.69 145 CYS A N 1
ATOM 1116 C CA . CYS A 1 145 ? -12.391 -19.422 -2.805 1 98.69 145 CYS A CA 1
ATOM 1117 C C . CYS A 1 145 ? -13.461 -18.609 -2.09 1 98.69 145 CYS A C 1
ATOM 1119 O O . CYS A 1 145 ? -13.344 -17.375 -1.985 1 98.69 145 CYS A O 1
ATOM 1121 N N . LEU A 1 146 ? -14.508 -19.234 -1.59 1 98.62 146 LEU A N 1
ATOM 1122 C CA . LEU A 1 146 ? -15.562 -18.578 -0.833 1 98.62 146 LEU A CA 1
ATOM 1123 C C . LEU A 1 146 ? -15.547 -19.016 0.625 1 98.62 146 LEU A C 1
ATOM 1125 O O . LEU A 1 146 ? -16.391 -18.594 1.417 1 98.62 146 LEU A O 1
ATOM 1129 N N . ASP A 1 147 ? -14.594 -19.922 0.944 1 97.75 147 ASP A N 1
ATOM 1130 C CA . ASP A 1 147 ? -14.5 -20.469 2.291 1 97.75 147 ASP A CA 1
ATOM 1131 C C . ASP A 1 147 ? -15.805 -21.141 2.711 1 97.75 147 ASP A C 1
ATOM 1133 O O . ASP A 1 147 ? -16.281 -20.953 3.836 1 97.75 147 ASP A O 1
ATOM 1137 N N . THR A 1 148 ? -16.422 -21.781 1.811 1 98 148 THR A N 1
ATOM 1138 C CA . THR A 1 148 ? -17.609 -22.594 2.055 1 98 148 THR A CA 1
ATOM 1139 C C . THR A 1 148 ? -17.344 -24.047 1.677 1 98 148 THR A C 1
ATOM 1141 O O . THR A 1 148 ? -16.344 -24.359 1.009 1 98 148 THR A O 1
ATOM 1144 N N . GLU A 1 149 ? -18.172 -24.906 2.135 1 96.38 149 GLU A N 1
ATOM 1145 C CA . GLU A 1 149 ? -18.062 -26.328 1.791 1 96.38 149 GLU A CA 1
ATOM 1146 C C . GLU A 1 149 ? -18.156 -26.531 0.283 1 96.38 149 GLU A C 1
ATOM 1148 O O . GLU A 1 149 ? -17.5 -27.406 -0.272 1 96.38 149 GLU A O 1
ATOM 1153 N N . GLU A 1 150 ? -18.906 -25.734 -0.375 1 96.38 150 GLU A N 1
ATOM 1154 C CA . GLU A 1 150 ? -19.172 -25.891 -1.805 1 96.38 150 GLU A CA 1
ATOM 1155 C C . GLU A 1 150 ? -18 -25.359 -2.633 1 96.38 150 GLU A C 1
ATOM 1157 O O . GLU A 1 150 ? -17.703 -25.875 -3.711 1 96.38 150 GLU A O 1
ATOM 1162 N N . VAL A 1 151 ? -17.438 -24.297 -2.133 1 98.19 151 VAL A N 1
ATOM 1163 C CA . VAL A 1 151 ? -16.344 -23.641 -2.861 1 98.19 151 VAL A CA 1
ATOM 1164 C C . VAL A 1 151 ? -15.203 -23.312 -1.903 1 98.19 151 VAL A C 1
ATOM 1166 O O . VAL A 1 151 ? -14.891 -22.141 -1.67 1 98.19 151 VAL A O 1
ATOM 1169 N N . PRO A 1 152 ? -14.562 -24.312 -1.368 1 97.81 152 PRO A N 1
ATOM 1170 C CA . PRO A 1 152 ? -13.461 -24.094 -0.429 1 97.81 152 PRO A CA 1
ATOM 1171 C C . PRO A 1 152 ? -12.195 -23.578 -1.111 1 97.81 152 PRO A C 1
ATOM 1173 O O . PRO A 1 152 ? -11.273 -23.094 -0.438 1 97.81 152 PRO A O 1
ATOM 1176 N N . GLY A 1 153 ? -12.141 -23.703 -2.473 1 97.5 153 GLY A N 1
ATOM 1177 C CA . GLY A 1 153 ? -10.977 -23.344 -3.266 1 97.5 153 GLY A CA 1
ATOM 1178 C C . GLY A 1 153 ? -10.359 -24.531 -3.984 1 97.5 153 GLY A C 1
ATOM 1179 O O . GLY A 1 153 ? -10.805 -25.672 -3.812 1 97.5 153 GLY A O 1
ATOM 1180 N N . ASN A 1 154 ? -9.461 -24.281 -4.887 1 98.56 154 ASN A N 1
ATOM 1181 C CA . ASN A 1 154 ? -8.555 -25.234 -5.516 1 98.56 154 ASN A CA 1
ATOM 1182 C C . ASN A 1 154 ? -9.305 -26.172 -6.465 1 98.56 154 ASN A C 1
ATOM 1184 O O . ASN A 1 154 ? -8.977 -27.359 -6.559 1 98.56 154 ASN A O 1
ATOM 1188 N N . ALA A 1 155 ? -10.406 -25.672 -7.094 1 98.69 155 ALA A N 1
ATOM 1189 C CA . ALA A 1 155 ? -11.07 -26.5 -8.094 1 98.69 155 ALA A CA 1
ATOM 1190 C C . ALA A 1 155 ? -10.094 -26.953 -9.164 1 98.69 155 ALA A C 1
ATOM 1192 O O . ALA A 1 155 ? -10.148 -28.109 -9.617 1 98.69 155 ALA A O 1
ATOM 1193 N N . GLY A 1 156 ? -9.188 -26.078 -9.547 1 98.75 156 GLY A N 1
ATOM 1194 C CA . GLY A 1 156 ? -8.18 -26.438 -10.539 1 98.75 156 GLY A CA 1
ATOM 1195 C C . GLY A 1 156 ? -7.273 -27.562 -10.086 1 98.75 156 GLY A C 1
ATOM 1196 O O . GLY A 1 156 ? -6.934 -28.438 -10.875 1 98.75 156 GLY A O 1
ATOM 1197 N N . LEU A 1 157 ? -6.848 -27.562 -8.852 1 98.88 157 LEU A N 1
ATOM 1198 C CA . LEU A 1 157 ? -6.023 -28.641 -8.312 1 98.88 157 LEU A CA 1
ATOM 1199 C C . LEU A 1 157 ? -6.832 -29.922 -8.164 1 98.88 157 LEU A C 1
ATOM 1201 O O . LEU A 1 157 ? -6.312 -31.016 -8.367 1 98.88 157 LEU A O 1
ATOM 1205 N N . LYS A 1 158 ? -8.102 -29.781 -7.773 1 98.81 158 LYS A N 1
ATOM 1206 C CA . LYS A 1 158 ? -8.977 -30.938 -7.648 1 98.81 158 LYS A CA 1
ATOM 1207 C C . LYS A 1 158 ? -9.281 -31.562 -9.016 1 98.81 158 LYS A C 1
ATOM 1209 O O . LYS A 1 158 ? -9.492 -32.781 -9.125 1 98.81 158 LYS A O 1
ATOM 1214 N N . ASP A 1 159 ? -9.352 -30.688 -10.055 1 98.94 159 ASP A N 1
ATOM 1215 C CA . ASP A 1 159 ? -9.398 -31.219 -11.406 1 98.94 159 ASP A CA 1
ATOM 1216 C C . ASP A 1 159 ? -8.219 -32.156 -11.664 1 98.94 159 ASP A C 1
ATOM 1218 O O . ASP A 1 159 ? -8.391 -33.25 -12.234 1 98.94 159 ASP A O 1
ATOM 1222 N N . GLN A 1 160 ? -7.039 -31.781 -11.281 1 98.94 160 GLN A N 1
ATOM 1223 C CA . GLN A 1 160 ? -5.84 -32.594 -11.461 1 98.94 160 GLN A CA 1
ATOM 1224 C C . GLN A 1 160 ? -5.934 -33.906 -10.688 1 98.94 160 GLN A C 1
ATOM 1226 O O . GLN A 1 160 ? -5.52 -34.938 -11.188 1 98.94 160 GLN A O 1
ATOM 1231 N N . VAL A 1 161 ? -6.496 -33.844 -9.477 1 98.88 161 VAL A N 1
ATOM 1232 C CA . VAL A 1 161 ? -6.727 -35.062 -8.711 1 98.88 161 VAL A CA 1
ATOM 1233 C C . VAL A 1 161 ? -7.656 -36 -9.484 1 98.88 161 VAL A C 1
ATOM 1235 O O . VAL A 1 161 ? -7.41 -37.219 -9.562 1 98.88 161 VAL A O 1
ATOM 1238 N N . ALA A 1 162 ? -8.719 -35.406 -10.016 1 98.88 162 ALA A N 1
ATOM 1239 C CA . ALA A 1 162 ? -9.672 -36.219 -10.797 1 98.88 162 ALA A CA 1
ATOM 1240 C C . ALA A 1 162 ? -8.977 -36.875 -11.977 1 98.88 162 ALA A C 1
ATOM 1242 O O . ALA A 1 162 ? -9.258 -38.062 -12.281 1 98.88 162 ALA A O 1
ATOM 1243 N N . ALA A 1 163 ? -8.125 -36.156 -12.633 1 98.94 163 ALA A N 1
ATOM 1244 C CA . ALA A 1 163 ? -7.371 -36.75 -13.742 1 98.94 163 ALA A CA 1
ATOM 1245 C C . ALA A 1 163 ? -6.484 -37.875 -13.266 1 98.94 163 ALA A C 1
ATOM 1247 O O . ALA A 1 163 ? -6.398 -38.938 -13.922 1 98.94 163 ALA A O 1
ATOM 1248 N N . LEU A 1 164 ? -5.789 -37.719 -12.164 1 98.94 164 LEU A N 1
ATOM 1249 C CA . LEU A 1 164 ? -4.918 -38.75 -11.617 1 98.94 164 LEU A CA 1
ATOM 1250 C C . LEU A 1 164 ? -5.723 -40 -11.234 1 98.94 164 LEU A C 1
ATOM 1252 O O . LEU A 1 164 ? -5.258 -41.125 -11.43 1 98.94 164 LEU A O 1
ATOM 1256 N N . ARG A 1 165 ? -6.902 -39.781 -10.68 1 98.81 165 ARG A N 1
ATOM 1257 C CA . ARG A 1 165 ? -7.773 -40.906 -10.359 1 98.81 165 ARG A CA 1
ATOM 1258 C C . ARG A 1 165 ? -8.211 -41.625 -11.625 1 98.81 165 ARG A C 1
ATOM 1260 O O . ARG A 1 165 ? -8.227 -42.875 -11.664 1 98.81 165 ARG A O 1
ATOM 1267 N N . TRP A 1 166 ? -8.578 -40.875 -12.641 1 98.88 166 TRP A N 1
ATOM 1268 C CA . TRP A 1 166 ? -8.906 -41.469 -13.922 1 98.88 166 TRP A CA 1
ATOM 1269 C C . TRP A 1 166 ? -7.754 -42.312 -14.438 1 98.88 166 TRP A C 1
ATOM 1271 O O . TRP A 1 166 ? -7.965 -43.406 -14.969 1 98.88 166 TRP A O 1
ATOM 1281 N N . ILE A 1 167 ? -6.543 -41.844 -14.352 1 98.88 167 ILE A N 1
ATOM 1282 C CA . ILE A 1 167 ? -5.336 -42.531 -14.805 1 98.88 167 ILE A CA 1
ATOM 1283 C C . ILE A 1 167 ? -5.172 -43.844 -14.039 1 98.88 167 ILE A C 1
ATOM 1285 O O . ILE A 1 167 ? -4.883 -44.875 -14.625 1 98.88 167 ILE A O 1
ATOM 1289 N N . GLN A 1 168 ? -5.375 -43.844 -12.766 1 98.56 168 GLN A N 1
ATOM 1290 C CA . GLN A 1 168 ? -5.293 -45.062 -11.953 1 98.56 168 GLN A CA 1
ATOM 1291 C C . GLN A 1 168 ? -6.254 -46.125 -12.461 1 98.56 168 GLN A C 1
ATOM 1293 O O . GLN A 1 168 ? -5.906 -47.312 -12.508 1 98.56 168 GLN A O 1
ATOM 1298 N N . ASP A 1 169 ? -7.375 -45.688 -12.898 1 98.31 169 ASP A N 1
ATOM 1299 C CA . ASP A 1 169 ? -8.445 -46.594 -13.273 1 98.31 169 ASP A CA 1
ATOM 1300 C C . ASP A 1 169 ? -8.25 -47.125 -14.695 1 98.31 169 ASP A C 1
ATOM 1302 O O . ASP A 1 169 ? -8.703 -48.219 -15.031 1 98.31 169 ASP A O 1
ATOM 1306 N N . ASN A 1 170 ? -7.539 -46.344 -15.547 1 98.81 170 ASN A N 1
ATOM 1307 C CA . ASN A 1 170 ? -7.742 -46.594 -16.969 1 98.81 170 ASN A CA 1
ATOM 1308 C C . ASN A 1 170 ? -6.418 -46.781 -17.703 1 98.81 170 ASN A C 1
ATOM 1310 O O . ASN A 1 170 ? -6.379 -47.281 -18.812 1 98.81 170 ASN A O 1
ATOM 1314 N N . ILE A 1 171 ? -5.281 -46.375 -17.125 1 98.81 171 ILE A N 1
ATOM 1315 C CA . ILE A 1 171 ? -4.062 -46.188 -17.906 1 98.81 171 ILE A CA 1
ATOM 1316 C C . ILE A 1 171 ? -3.543 -47.531 -18.406 1 98.81 171 ILE A C 1
ATOM 1318 O O . ILE A 1 171 ? -2.785 -47.625 -19.375 1 98.81 171 ILE A O 1
ATOM 1322 N N . GLY A 1 172 ? -3.902 -48.594 -17.703 1 98.62 172 GLY A N 1
ATOM 1323 C CA . GLY A 1 172 ? -3.527 -49.938 -18.141 1 98.62 172 GLY A CA 1
ATOM 1324 C C . GLY A 1 172 ? -3.977 -50.281 -19.547 1 98.62 172 GLY A C 1
ATOM 1325 O O . GLY A 1 172 ? -3.297 -51 -20.266 1 98.62 172 GLY A O 1
ATOM 1326 N N . SER A 1 173 ? -5.113 -49.75 -19.953 1 98.5 173 SER A N 1
ATOM 1327 C CA . SER A 1 173 ? -5.66 -50 -21.281 1 98.5 173 SER A CA 1
ATOM 1328 C C . SER A 1 173 ? -4.793 -49.344 -22.359 1 98.5 173 SER A C 1
ATOM 1330 O O . SER A 1 173 ? -4.93 -49.656 -23.547 1 98.5 173 SER A O 1
ATOM 1332 N N . PHE A 1 174 ? -3.891 -48.531 -21.984 1 98.75 174 PHE A N 1
ATOM 1333 C CA . PHE A 1 174 ? -3.016 -47.844 -22.922 1 98.75 174 PHE A CA 1
ATOM 1334 C C . PHE A 1 174 ? -1.582 -48.344 -22.797 1 98.75 174 PHE A C 1
ATOM 1336 O O . PHE A 1 174 ? -0.658 -47.75 -23.359 1 98.75 174 PHE A O 1
ATOM 1343 N N . GLY A 1 175 ? -1.408 -49.375 -21.969 1 98.62 175 GLY A N 1
ATOM 1344 C CA . GLY A 1 175 ? -0.092 -49.969 -21.781 1 98.62 175 GLY A CA 1
ATOM 1345 C C . GLY A 1 175 ? 0.662 -49.375 -20.594 1 98.62 175 GLY A C 1
ATOM 1346 O O . GLY A 1 175 ? 1.815 -49.75 -20.359 1 98.62 175 GLY A O 1
ATOM 1347 N N . GLY A 1 176 ? 0.042 -48.531 -19.891 1 98.81 176 GLY A N 1
ATOM 1348 C CA . GLY A 1 176 ? 0.707 -47.844 -18.781 1 98.81 176 GLY A CA 1
ATOM 1349 C C . GLY A 1 176 ? 0.585 -48.594 -17.469 1 98.81 176 GLY A C 1
ATOM 1350 O O . GLY A 1 176 ? -0.353 -49.375 -17.281 1 98.81 176 GLY A O 1
ATOM 1351 N N . ASP A 1 177 ? 1.492 -48.406 -16.547 1 98.81 177 ASP A N 1
ATOM 1352 C CA . ASP A 1 177 ? 1.495 -48.969 -15.195 1 98.81 177 ASP A CA 1
ATOM 1353 C C . ASP A 1 177 ? 0.919 -47.969 -14.18 1 98.81 177 ASP A C 1
ATOM 1355 O O . ASP A 1 177 ? 1.562 -46.969 -13.844 1 98.81 177 ASP A O 1
ATOM 1359 N N . PRO A 1 178 ? -0.268 -48.188 -13.648 1 98.44 178 PRO A N 1
ATOM 1360 C CA . PRO A 1 178 ? -0.843 -47.25 -12.672 1 98.44 178 PRO A CA 1
ATOM 1361 C C . PRO A 1 178 ? -0.015 -47.156 -11.398 1 98.44 178 PRO A C 1
ATOM 1363 O O . PRO A 1 178 ? -0.204 -46.219 -10.609 1 98.44 178 PRO A O 1
ATOM 1366 N N . ASN A 1 179 ? 0.926 -48.094 -11.164 1 98.06 179 ASN A N 1
ATOM 1367 C CA . ASN A 1 179 ? 1.749 -48.062 -9.961 1 98.06 179 ASN A CA 1
ATOM 1368 C C . ASN A 1 179 ? 3.105 -47.438 -10.211 1 98.06 179 ASN A C 1
ATOM 1370 O O . ASN A 1 179 ? 3.979 -47.438 -9.344 1 98.06 179 ASN A O 1
ATOM 1374 N N . ASN A 1 180 ? 3.324 -46.938 -11.328 1 98.62 180 ASN A N 1
ATOM 1375 C CA . ASN A 1 180 ? 4.539 -46.219 -11.711 1 98.62 180 ASN A CA 1
ATOM 1376 C C . ASN A 1 180 ? 4.223 -44.906 -12.438 1 98.62 180 ASN A C 1
ATOM 1378 O O . ASN A 1 180 ? 4.629 -44.719 -13.586 1 98.62 180 ASN A O 1
ATOM 1382 N N . VAL A 1 181 ? 3.502 -44.031 -11.711 1 98.94 181 VAL A N 1
ATOM 1383 C CA . VAL A 1 181 ? 3.059 -42.75 -12.242 1 98.94 181 VAL A CA 1
ATOM 1384 C C . VAL A 1 181 ? 3.951 -41.625 -11.703 1 98.94 181 VAL A C 1
ATOM 1386 O O . VAL A 1 181 ? 4.219 -41.562 -10.5 1 98.94 181 VAL A O 1
ATOM 1389 N N . THR A 1 182 ? 4.523 -40.812 -12.57 1 98.94 182 THR A N 1
ATOM 1390 C CA . THR A 1 182 ? 5.266 -39.594 -12.25 1 98.94 182 THR A CA 1
ATOM 1391 C C . THR A 1 182 ? 4.473 -38.375 -12.641 1 98.94 182 THR A C 1
ATOM 1393 O O . THR A 1 182 ? 4.129 -38.188 -13.812 1 98.94 182 THR A O 1
ATOM 1396 N N . VAL A 1 183 ? 4.156 -37.531 -11.656 1 98.94 183 VAL A N 1
ATOM 1397 C CA . VAL A 1 183 ? 3.561 -36.219 -11.945 1 98.94 183 VAL A CA 1
ATOM 1398 C C . VAL A 1 183 ? 4.66 -35.188 -12.133 1 98.94 183 VAL A C 1
ATOM 1400 O O . VAL A 1 183 ? 5.574 -35.094 -11.312 1 98.94 183 VAL A O 1
ATOM 1403 N N . PHE A 1 184 ? 4.648 -34.469 -13.258 1 98.88 184 PHE A N 1
ATOM 1404 C CA . PHE A 1 184 ? 5.668 -33.438 -13.469 1 98.88 184 PHE A CA 1
ATOM 1405 C C . PHE A 1 184 ? 5.07 -32.219 -14.164 1 98.88 184 PHE A C 1
ATOM 1407 O O . PHE A 1 184 ? 3.982 -32.281 -14.734 1 98.88 184 PHE A O 1
ATOM 1414 N N . GLY A 1 185 ? 5.633 -31.109 -14.031 1 98.69 185 GLY A N 1
ATOM 1415 C CA . GLY A 1 185 ? 5.176 -29.875 -14.641 1 98.69 185 GLY A CA 1
ATOM 1416 C C . GLY A 1 185 ? 6.176 -28.75 -14.508 1 98.69 185 GLY A C 1
ATOM 1417 O O . GLY A 1 185 ? 7.211 -28.891 -13.852 1 98.69 185 GLY A O 1
ATOM 1418 N N . GLU A 1 186 ? 5.93 -27.688 -15.203 1 98.19 186 GLU A N 1
ATOM 1419 C CA . GLU A 1 186 ? 6.789 -26.516 -15.266 1 98.19 186 GLU A CA 1
ATOM 1420 C C . GLU A 1 186 ? 6.086 -25.281 -14.695 1 98.19 186 GLU A C 1
ATOM 1422 O O . GLU A 1 186 ? 4.887 -25.094 -14.906 1 98.19 186 GLU A O 1
ATOM 1427 N N . SER A 1 187 ? 6.848 -24.469 -13.914 1 97.69 187 SER A N 1
ATOM 1428 C CA . SER A 1 187 ? 6.32 -23.234 -13.336 1 97.69 187 SER A CA 1
ATOM 1429 C C . SER A 1 187 ? 5.129 -23.516 -12.422 1 97.69 187 SER A C 1
ATOM 1431 O O . SER A 1 187 ? 5.23 -24.312 -11.484 1 97.69 187 SER A O 1
ATOM 1433 N N . ALA A 1 188 ? 3.889 -23.047 -12.805 1 98.12 188 ALA A N 1
ATOM 1434 C CA . ALA A 1 188 ? 2.693 -23.359 -12.023 1 98.12 188 ALA A CA 1
ATOM 1435 C C . ALA A 1 188 ? 2.416 -24.859 -12.031 1 98.12 188 ALA A C 1
ATOM 1437 O O . ALA A 1 188 ? 1.92 -25.406 -11.047 1 98.12 188 ALA A O 1
ATOM 1438 N N . GLY A 1 189 ? 2.781 -25.531 -13.141 1 98.69 189 GLY A N 1
ATOM 1439 C CA . GLY A 1 189 ? 2.65 -26.969 -13.188 1 98.69 189 GLY A CA 1
ATOM 1440 C C . GLY A 1 189 ? 3.592 -27.688 -12.234 1 98.69 189 GLY A C 1
ATOM 1441 O O . GLY A 1 189 ? 3.227 -28.703 -11.641 1 98.69 189 GLY A O 1
ATOM 1442 N N . GLY A 1 190 ? 4.824 -27.125 -12.172 1 98.75 190 GLY A N 1
ATOM 1443 C CA . GLY A 1 190 ? 5.754 -27.672 -11.188 1 98.75 190 GLY A CA 1
ATOM 1444 C C . GLY A 1 190 ? 5.297 -27.453 -9.758 1 98.75 190 GLY A C 1
ATOM 1445 O O . GLY A 1 190 ? 5.383 -28.359 -8.93 1 98.75 190 GLY A O 1
ATOM 1446 N N . ALA A 1 191 ? 4.816 -26.297 -9.492 1 98.69 191 ALA A N 1
ATOM 1447 C CA . ALA A 1 191 ? 4.254 -26 -8.172 1 98.69 191 ALA A CA 1
ATOM 1448 C C . ALA A 1 191 ? 3.07 -26.922 -7.871 1 98.69 191 ALA A C 1
ATOM 1450 O O . ALA A 1 191 ? 2.934 -27.422 -6.75 1 98.69 191 ALA A O 1
ATOM 1451 N N . ALA A 1 192 ? 2.268 -27.156 -8.859 1 98.81 192 ALA A N 1
ATOM 1452 C CA . ALA A 1 192 ? 1.123 -28.047 -8.695 1 98.81 192 ALA A CA 1
ATOM 1453 C C . ALA A 1 192 ? 1.58 -29.469 -8.375 1 98.81 192 ALA A C 1
ATOM 1455 O O . ALA A 1 192 ? 1.038 -30.109 -7.477 1 98.81 192 ALA A O 1
ATOM 1456 N N . ALA A 1 193 ? 2.59 -29.953 -9.094 1 98.81 193 ALA A N 1
ATOM 1457 C CA . ALA A 1 193 ? 3.127 -31.297 -8.82 1 98.81 193 ALA A CA 1
ATOM 1458 C C . ALA A 1 193 ? 3.539 -31.422 -7.352 1 98.81 193 ALA A C 1
ATOM 1460 O O . ALA A 1 193 ? 3.252 -32.438 -6.707 1 98.81 193 ALA A O 1
ATOM 1461 N N . PHE A 1 194 ? 4.117 -30.375 -6.871 1 98.5 194 PHE A N 1
ATOM 1462 C CA . PHE A 1 194 ? 4.609 -30.438 -5.5 1 98.5 194 PHE A CA 1
ATOM 1463 C C . PHE A 1 194 ? 3.49 -30.156 -4.508 1 98.5 194 PHE A C 1
ATOM 1465 O O . PHE A 1 194 ? 3.58 -30.516 -3.336 1 98.5 194 PHE A O 1
ATOM 1472 N N . LEU A 1 195 ? 2.449 -29.469 -4.938 1 98.75 195 LEU A N 1
ATOM 1473 C CA . LEU A 1 195 ? 1.25 -29.375 -4.113 1 98.75 195 LEU A CA 1
ATOM 1474 C C . LEU A 1 195 ? 0.599 -30.75 -3.959 1 98.75 195 LEU A C 1
ATOM 1476 O O . LEU A 1 195 ? 0.079 -31.078 -2.891 1 98.75 195 LEU A O 1
ATOM 1480 N N . HIS A 1 196 ? 0.636 -31.562 -5.004 1 98.75 196 HIS A N 1
ATOM 1481 C CA . HIS A 1 196 ? 0.122 -32.938 -4.918 1 98.75 196 HIS A CA 1
ATOM 1482 C C . HIS A 1 196 ? 0.938 -33.75 -3.936 1 98.75 196 HIS A C 1
ATOM 1484 O O . HIS A 1 196 ? 0.402 -34.656 -3.283 1 98.75 196 HIS A O 1
ATOM 1490 N N . VAL A 1 197 ? 2.205 -33.438 -3.773 1 98.06 197 VAL A N 1
ATOM 1491 C CA . VAL A 1 197 ? 3.057 -34.156 -2.814 1 98.06 197 VAL A CA 1
ATOM 1492 C C . VAL A 1 197 ? 2.545 -33.906 -1.396 1 98.06 197 VAL A C 1
ATOM 1494 O O . VAL A 1 197 ? 2.65 -34.781 -0.533 1 98.06 197 VAL A O 1
ATOM 1497 N N . VAL A 1 198 ? 1.923 -32.781 -1.169 1 97.31 198 VAL A N 1
ATOM 1498 C CA . VAL A 1 198 ? 1.518 -32.438 0.192 1 97.31 198 VAL A CA 1
ATOM 1499 C C . VAL A 1 198 ? 0.025 -32.719 0.369 1 97.31 198 VAL A C 1
ATOM 1501 O O . VAL A 1 198 ? -0.484 -32.719 1.491 1 97.31 198 VAL A O 1
ATOM 1504 N N . SER A 1 199 ? -0.719 -33 -0.659 1 98.25 199 SER A N 1
ATOM 1505 C CA . SER A 1 199 ? -2.172 -33.125 -0.571 1 98.25 199 SER A CA 1
ATOM 1506 C C . SER A 1 199 ? -2.584 -34.5 -0.122 1 98.25 199 SER A C 1
ATOM 1508 O O . SER A 1 199 ? -2.203 -35.5 -0.742 1 98.25 199 SER A O 1
ATOM 1510 N N . PRO A 1 200 ? -3.416 -34.594 0.883 1 97.19 200 PRO A N 1
ATOM 1511 C CA . PRO A 1 200 ? -3.961 -35.906 1.241 1 97.19 200 PRO A CA 1
ATOM 1512 C C . PRO A 1 200 ? -4.875 -36.469 0.161 1 97.19 200 PRO A C 1
ATOM 1514 O O . PRO A 1 200 ? -5.012 -37.688 0.048 1 97.19 200 PRO A O 1
ATOM 1517 N N . MET A 1 201 ? -5.422 -35.656 -0.643 1 97.38 201 MET A N 1
ATOM 1518 C CA . MET A 1 201 ? -6.324 -36.094 -1.708 1 97.38 201 MET A CA 1
ATOM 1519 C C . MET A 1 201 ? -5.57 -36.844 -2.793 1 97.38 201 MET A C 1
ATOM 1521 O O . MET A 1 201 ? -6.172 -37.594 -3.564 1 97.38 201 MET A O 1
ATOM 1525 N N . SER A 1 202 ? -4.277 -36.656 -2.869 1 98.12 202 SER A N 1
ATOM 1526 C CA . SER A 1 202 ? -3.469 -37.219 -3.941 1 98.12 202 SER A CA 1
ATOM 1527 C C . SER A 1 202 ? -2.736 -38.469 -3.475 1 98.12 202 SER A C 1
ATOM 1529 O O . SER A 1 202 ? -1.969 -39.094 -4.234 1 98.12 202 SER A O 1
ATOM 1531 N N . LYS A 1 203 ? -2.963 -38.875 -2.223 1 97.44 203 LYS A N 1
ATOM 1532 C CA . LYS A 1 203 ? -2.254 -40 -1.646 1 97.44 203 LYS A CA 1
ATOM 1533 C C . LYS A 1 203 ? -2.467 -41.25 -2.48 1 97.44 203 LYS A C 1
ATOM 1535 O O . LYS A 1 203 ? -3.605 -41.625 -2.785 1 97.44 203 LYS A O 1
ATOM 1540 N N . GLY A 1 204 ? -1.372 -41.812 -2.852 1 97.69 204 GLY A N 1
ATOM 1541 C CA . GLY A 1 204 ? -1.411 -43.125 -3.514 1 97.69 204 GLY A CA 1
ATOM 1542 C C . GLY A 1 204 ? -1.632 -43 -5.012 1 97.69 204 GLY A C 1
ATOM 1543 O O . GLY A 1 204 ? -1.611 -44.031 -5.715 1 97.69 204 GLY A O 1
ATOM 1544 N N . LEU A 1 205 ? -1.728 -41.781 -5.562 1 98.69 205 LEU A N 1
ATOM 1545 C CA . LEU A 1 205 ? -2.096 -41.625 -6.965 1 98.69 205 LEU A CA 1
ATOM 1546 C C . LEU A 1 205 ? -0.854 -41.562 -7.848 1 98.69 205 LEU A C 1
ATOM 1548 O O . LEU A 1 205 ? -0.951 -41.656 -9.07 1 98.69 205 LEU A O 1
ATOM 1552 N N . PHE A 1 206 ? 0.31 -41.406 -7.324 1 98.69 206 PHE A N 1
ATOM 1553 C CA . PHE A 1 206 ? 1.583 -41.344 -8.031 1 98.69 206 PHE A CA 1
ATOM 1554 C C . PHE A 1 206 ? 2.73 -41.781 -7.117 1 98.69 206 PHE A C 1
ATOM 1556 O O . PHE A 1 206 ? 2.562 -41.844 -5.898 1 98.69 206 PHE A O 1
ATOM 1563 N N . LYS A 1 207 ? 3.908 -42 -7.746 1 98.19 207 LYS A N 1
ATOM 1564 C CA . LYS A 1 207 ? 5.047 -42.5 -6.973 1 98.19 207 LYS A CA 1
ATOM 1565 C C . LYS A 1 207 ? 6.23 -41.531 -7.074 1 98.19 207 LYS A C 1
ATOM 1567 O O . LYS A 1 207 ? 7.168 -41.594 -6.277 1 98.19 207 LYS A O 1
ATOM 1572 N N . LYS A 1 208 ? 6.203 -40.688 -8.031 1 98.75 208 LYS A N 1
ATOM 1573 C CA . LYS A 1 208 ? 7.293 -39.75 -8.273 1 98.75 208 LYS A CA 1
ATOM 1574 C C . LYS A 1 208 ? 6.754 -38.375 -8.703 1 98.75 208 LYS A C 1
ATOM 1576 O O . LYS A 1 208 ? 5.66 -38.281 -9.266 1 98.75 208 LYS A O 1
ATOM 1581 N N . ALA A 1 209 ? 7.496 -37.312 -8.383 1 98.75 209 ALA A N 1
ATOM 1582 C CA . ALA A 1 209 ? 7.125 -35.969 -8.773 1 98.75 209 ALA A CA 1
ATOM 1583 C C . ALA A 1 209 ? 8.336 -35.188 -9.273 1 98.75 209 ALA A C 1
ATOM 1585 O O . ALA A 1 209 ? 9.43 -35.281 -8.711 1 98.75 209 ALA A O 1
ATOM 1586 N N . ILE A 1 210 ? 8.203 -34.469 -10.391 1 98.88 210 ILE A N 1
ATOM 1587 C CA . ILE A 1 210 ? 9.227 -33.562 -10.914 1 98.88 210 ILE A CA 1
ATOM 1588 C C . ILE A 1 210 ? 8.711 -32.156 -10.93 1 98.88 210 ILE A C 1
ATOM 1590 O O . ILE A 1 210 ? 7.656 -31.859 -11.508 1 98.88 210 ILE A O 1
ATOM 1594 N N . SER A 1 211 ? 9.336 -31.281 -10.281 1 98.69 211 SER A N 1
ATOM 1595 C CA . SER A 1 211 ? 9.039 -29.859 -10.328 1 98.69 211 SER A CA 1
ATOM 1596 C C . SER A 1 211 ? 10.078 -29.094 -11.141 1 98.69 211 SER A C 1
ATOM 1598 O O . SER A 1 211 ? 11.25 -29.047 -10.773 1 98.69 211 SER A O 1
ATOM 1600 N N . MET A 1 212 ? 9.594 -28.531 -12.227 1 98.75 212 MET A N 1
ATOM 1601 C CA . MET A 1 212 ? 10.453 -27.719 -13.086 1 98.75 212 MET A CA 1
ATOM 1602 C C . MET A 1 212 ? 10.195 -26.234 -12.875 1 98.75 212 MET A C 1
ATOM 1604 O O . MET A 1 212 ? 9.195 -25.703 -13.367 1 98.75 212 MET A O 1
ATOM 1608 N N . SER A 1 213 ? 11.023 -25.562 -12.164 1 98.31 213 SER A N 1
ATOM 1609 C CA . SER A 1 213 ? 11.031 -24.109 -11.992 1 98.31 213 SER A CA 1
ATOM 1610 C C . SER A 1 213 ? 9.773 -23.625 -11.281 1 98.31 213 SER A C 1
ATOM 1612 O O . SER A 1 213 ? 9.164 -22.641 -11.695 1 98.31 213 SER A O 1
ATOM 1614 N N . GLY A 1 214 ? 9.352 -24.344 -10.219 1 97.94 214 GLY A N 1
ATOM 1615 C CA . GLY A 1 214 ? 8.188 -23.875 -9.477 1 97.94 214 GLY A CA 1
ATOM 1616 C C . GLY A 1 214 ? 7.934 -24.672 -8.211 1 97.94 214 GLY A C 1
ATOM 1617 O O . GLY A 1 214 ? 8.023 -25.891 -8.211 1 97.94 214 GLY A O 1
ATOM 1618 N N . THR A 1 215 ? 7.664 -24 -7.117 1 97.81 215 THR A N 1
ATOM 1619 C CA . THR A 1 215 ? 7.277 -24.609 -5.852 1 97.81 215 THR A CA 1
ATOM 1620 C C . THR A 1 215 ? 6.043 -23.922 -5.273 1 97.81 215 THR A C 1
ATOM 1622 O O . THR A 1 215 ? 5.695 -22.812 -5.688 1 97.81 215 THR A O 1
ATOM 1625 N N . PRO A 1 216 ? 5.363 -24.594 -4.344 1 97.38 216 PRO A N 1
ATOM 1626 C CA . PRO A 1 216 ? 4.168 -24 -3.73 1 97.38 216 PRO A CA 1
ATOM 1627 C C . PRO A 1 216 ? 4.453 -22.672 -3.035 1 97.38 216 PRO A C 1
ATOM 1629 O O . PRO A 1 216 ? 3.539 -21.859 -2.846 1 97.38 216 PRO A O 1
ATOM 1632 N N . SER A 1 217 ? 5.73 -22.422 -2.73 1 94.75 217 SER A N 1
ATOM 1633 C CA . SER A 1 217 ? 6.066 -21.266 -1.911 1 94.75 217 SER A CA 1
ATOM 1634 C C . SER A 1 217 ? 6.48 -20.078 -2.775 1 94.75 217 SER A C 1
ATOM 1636 O O . SER A 1 217 ? 6.711 -18.984 -2.264 1 94.75 217 SER A O 1
ATOM 1638 N N . CYS A 1 218 ? 6.613 -20.266 -4.102 1 96.88 218 CYS A N 1
ATOM 1639 C CA . CYS A 1 218 ? 6.934 -19.125 -4.957 1 96.88 218 CYS A CA 1
ATOM 1640 C C . CYS A 1 218 ? 5.902 -18.016 -4.789 1 96.88 218 CYS A C 1
ATOM 1642 O O . CYS A 1 218 ? 4.711 -18.297 -4.637 1 96.88 218 CYS A O 1
ATOM 1644 N N . ASP A 1 219 ? 6.254 -16.766 -4.836 1 93.75 219 ASP A N 1
ATOM 1645 C CA . ASP A 1 219 ? 5.383 -15.617 -4.633 1 93.75 219 ASP A CA 1
ATOM 1646 C C . ASP A 1 219 ? 4.145 -15.695 -5.523 1 93.75 219 ASP A C 1
ATOM 1648 O O . ASP A 1 219 ? 3.033 -15.414 -5.078 1 93.75 219 ASP A O 1
ATOM 1652 N N . TRP A 1 220 ? 4.398 -16.062 -6.723 1 95.5 220 TRP A N 1
ATOM 1653 C CA . TRP A 1 220 ? 3.322 -16.062 -7.707 1 95.5 220 TRP A CA 1
ATOM 1654 C C . TRP A 1 220 ? 2.383 -17.25 -7.473 1 95.5 220 TRP A C 1
ATOM 1656 O O . TRP A 1 220 ? 1.357 -17.375 -8.148 1 95.5 220 TRP A O 1
ATOM 1666 N N . SER A 1 221 ? 2.688 -18.141 -6.488 1 96.69 221 SER A N 1
ATOM 1667 C CA . SER A 1 221 ? 1.899 -19.344 -6.246 1 96.69 221 SER A CA 1
ATOM 1668 C C . SER A 1 221 ? 1.203 -19.281 -4.891 1 96.69 221 SER A C 1
ATOM 1670 O O . SER A 1 221 ? 0.633 -20.281 -4.438 1 96.69 221 SER A O 1
ATOM 1672 N N . VAL A 1 222 ? 1.255 -18.156 -4.215 1 94.69 222 VAL A N 1
ATOM 1673 C CA . VAL A 1 222 ? 0.685 -18.078 -2.875 1 94.69 222 VAL A CA 1
ATOM 1674 C C . VAL A 1 222 ? -0.478 -17.078 -2.871 1 94.69 222 VAL A C 1
ATOM 1676 O O . VAL A 1 222 ? -0.413 -16.031 -3.52 1 94.69 222 VAL A O 1
ATOM 1679 N N . ALA A 1 223 ? -1.487 -17.469 -2.105 1 95.5 223 ALA A N 1
ATOM 1680 C CA . ALA A 1 223 ? -2.682 -16.625 -2.033 1 95.5 223 ALA A CA 1
ATOM 1681 C C . ALA A 1 223 ? -2.588 -15.641 -0.876 1 95.5 223 ALA A C 1
ATOM 1683 O O . ALA A 1 223 ? -1.85 -15.867 0.086 1 95.5 223 ALA A O 1
ATOM 1684 N N . PHE A 1 224 ? -3.266 -14.547 -1.034 1 95.25 224 PHE A N 1
ATOM 1685 C CA . PHE A 1 224 ? -3.496 -13.57 0.025 1 95.25 224 PHE A CA 1
ATOM 1686 C C . PHE A 1 224 ? -4.961 -13.148 0.064 1 95.25 224 PHE A C 1
ATOM 1688 O O . PHE A 1 224 ? -5.484 -12.617 -0.918 1 95.25 224 PHE A O 1
ATOM 1695 N N . ALA A 1 225 ? -5.617 -13.422 1.213 1 96.38 225 ALA A N 1
ATOM 1696 C CA . ALA A 1 225 ? -7.016 -13.078 1.445 1 96.38 225 ALA A CA 1
ATOM 1697 C C . ALA A 1 225 ? -7.902 -13.57 0.304 1 96.38 225 ALA A C 1
ATOM 1699 O O . ALA A 1 225 ? -8.656 -12.789 -0.285 1 96.38 225 ALA A O 1
ATOM 1700 N N . PRO A 1 226 ? -7.867 -14.875 0.089 1 97.62 226 PRO A N 1
ATOM 1701 C CA . PRO A 1 226 ? -8.539 -15.398 -1.104 1 97.62 226 PRO A CA 1
ATOM 1702 C C . PRO A 1 226 ? -10.047 -15.18 -1.076 1 97.62 226 PRO A C 1
ATOM 1704 O O . PRO A 1 226 ? -10.656 -14.883 -2.109 1 97.62 226 PRO A O 1
ATOM 1707 N N . GLN A 1 227 ? -10.734 -15.328 0.083 1 98.06 227 GLN A N 1
ATOM 1708 C CA . GLN A 1 227 ? -12.172 -15.086 0.134 1 98.06 227 GLN A CA 1
ATOM 1709 C C . GLN A 1 227 ? -12.5 -13.625 -0.156 1 98.06 227 GLN A C 1
ATOM 1711 O O . GLN A 1 227 ? -13.43 -13.336 -0.912 1 98.06 227 GLN A O 1
ATOM 1716 N N . LYS A 1 228 ? -11.781 -12.758 0.515 1 96.88 228 LYS A N 1
ATOM 1717 C CA . LYS A 1 228 ? -12.008 -11.328 0.281 1 96.88 228 LYS A CA 1
ATOM 1718 C C . LYS A 1 228 ? -11.867 -10.992 -1.199 1 96.88 228 LYS A C 1
ATOM 1720 O O . LYS A 1 228 ? -12.617 -10.156 -1.721 1 96.88 228 LYS A O 1
ATOM 1725 N N . ARG A 1 229 ? -10.883 -11.539 -1.853 1 97.69 229 ARG A N 1
ATOM 1726 C CA . ARG A 1 229 ? -10.672 -11.305 -3.277 1 97.69 229 ARG A CA 1
ATOM 1727 C C . ARG A 1 229 ? -11.898 -11.703 -4.09 1 97.69 229 ARG A C 1
ATOM 1729 O O . ARG A 1 229 ? -12.242 -11.039 -5.07 1 97.69 229 ARG A O 1
ATOM 1736 N N . ALA A 1 230 ? -12.516 -12.781 -3.697 1 98.56 230 ALA A N 1
ATOM 1737 C CA . ALA A 1 230 ? -13.734 -13.211 -4.383 1 98.56 230 ALA A CA 1
ATOM 1738 C C . ALA A 1 230 ? -14.836 -12.164 -4.262 1 98.56 230 ALA A C 1
ATOM 1740 O O . ALA A 1 230 ? -15.523 -11.867 -5.242 1 98.56 230 ALA A O 1
ATOM 1741 N N . PHE A 1 231 ? -15.039 -11.641 -3.09 1 97.5 231 PHE A N 1
ATOM 1742 C CA . PHE A 1 231 ? -16.062 -10.625 -2.877 1 97.5 231 PHE A CA 1
ATOM 1743 C C . PHE A 1 231 ? -15.734 -9.359 -3.654 1 97.5 231 PHE A C 1
ATOM 1745 O O . PHE A 1 231 ? -16.625 -8.695 -4.184 1 97.5 231 PHE A O 1
ATOM 1752 N N . ILE A 1 232 ? -14.492 -9.016 -3.744 1 97 232 ILE A N 1
ATOM 1753 C CA . ILE A 1 232 ? -14.062 -7.859 -4.527 1 97 232 ILE A CA 1
ATOM 1754 C C . ILE A 1 232 ? -14.375 -8.094 -6.004 1 97 232 ILE A C 1
ATOM 1756 O O . ILE A 1 232 ? -14.812 -7.184 -6.707 1 97 232 ILE A O 1
ATOM 1760 N N . LEU A 1 233 ? -14.102 -9.312 -6.457 1 98.06 233 LEU A N 1
ATOM 1761 C CA . LEU A 1 233 ? -14.477 -9.664 -7.824 1 98.06 233 LEU A CA 1
ATOM 1762 C C . LEU A 1 233 ? -15.961 -9.406 -8.062 1 98.06 233 LEU A C 1
ATOM 1764 O O . LEU A 1 233 ? -16.344 -8.805 -9.07 1 98.06 233 LEU A O 1
ATOM 1768 N N . GLY A 1 234 ? -16.797 -9.922 -7.121 1 97.94 234 GLY A N 1
ATOM 1769 C CA . GLY A 1 234 ? -18.219 -9.648 -7.227 1 97.94 234 GLY A CA 1
ATOM 1770 C C . GLY A 1 234 ? -18.547 -8.164 -7.352 1 97.94 234 GLY A C 1
ATOM 1771 O O . GLY A 1 234 ? -19.297 -7.762 -8.234 1 97.94 234 GLY A O 1
ATOM 1772 N N . LYS A 1 235 ? -17.891 -7.461 -6.512 1 94.94 235 LYS A N 1
ATOM 1773 C CA . LYS A 1 235 ? -18.109 -6.016 -6.496 1 94.94 235 LYS A CA 1
ATOM 1774 C C . LYS A 1 235 ? -17.719 -5.387 -7.828 1 94.94 235 LYS A C 1
ATOM 1776 O O . LYS A 1 235 ? -18.453 -4.566 -8.375 1 94.94 235 LYS A O 1
ATOM 1781 N N . ILE A 1 236 ? -16.547 -5.75 -8.359 1 94.94 236 ILE A N 1
ATOM 1782 C CA . ILE A 1 236 ? -16.047 -5.23 -9.625 1 94.94 236 ILE A CA 1
ATOM 1783 C C . ILE A 1 236 ? -17.016 -5.586 -10.758 1 94.94 236 ILE A C 1
ATOM 1785 O O . ILE A 1 236 ? -17.219 -4.793 -11.68 1 94.94 236 ILE A O 1
ATOM 1789 N N . LEU A 1 237 ? -17.625 -6.668 -10.617 1 97.19 237 LEU A N 1
ATOM 1790 C CA . LEU A 1 237 ? -18.531 -7.141 -11.664 1 97.19 237 LEU A CA 1
ATOM 1791 C C . LEU A 1 237 ? -19.938 -6.633 -11.43 1 97.19 237 LEU A C 1
ATOM 1793 O O . LEU A 1 237 ? -20.875 -7.027 -12.133 1 97.19 237 LEU A O 1
ATOM 1797 N N . GLY A 1 238 ? -20.156 -5.801 -10.406 1 94.44 238 GLY A N 1
ATOM 1798 C CA . GLY A 1 238 ? -21.391 -5.07 -10.219 1 94.44 238 GLY A CA 1
ATOM 1799 C C . GLY A 1 238 ? -22.312 -5.699 -9.188 1 94.44 238 GLY A C 1
ATOM 1800 O O . GLY A 1 238 ? -23.5 -5.387 -9.141 1 94.44 238 GLY A O 1
ATOM 1801 N N . PHE A 1 239 ? -21.797 -6.602 -8.367 1 96.38 239 PHE A N 1
ATOM 1802 C CA . PHE A 1 239 ? -22.609 -7.258 -7.352 1 96.38 239 PHE A CA 1
ATOM 1803 C C . PHE A 1 239 ? -21.922 -7.207 -5.992 1 96.38 239 PHE A C 1
ATOM 1805 O O . PHE A 1 239 ? -20.969 -7.941 -5.742 1 96.38 239 PHE A O 1
ATOM 1812 N N . GLU A 1 240 ? -22.438 -6.426 -5.129 1 93.19 240 GLU A N 1
ATOM 1813 C CA . GLU A 1 240 ? -21.875 -6.293 -3.787 1 93.19 240 GLU A CA 1
ATOM 1814 C C . GLU A 1 240 ? -22.719 -7.039 -2.758 1 93.19 240 GLU A C 1
ATOM 1816 O O . GLU A 1 240 ? -23.938 -6.816 -2.66 1 93.19 240 GLU A O 1
ATOM 1821 N N . THR A 1 241 ? -22.141 -7.965 -2.045 1 94.5 241 THR A N 1
ATOM 1822 C CA . THR A 1 241 ? -22.766 -8.758 -0.991 1 94.5 241 THR A CA 1
ATOM 1823 C C . THR A 1 241 ? -21.734 -9.227 0.023 1 94.5 241 THR A C 1
ATOM 1825 O O . THR A 1 241 ? -20.531 -9.125 -0.222 1 94.5 241 THR A O 1
ATOM 1828 N N . ASN A 1 242 ? -22.141 -9.555 1.193 1 91.88 242 ASN A N 1
ATOM 1829 C CA . ASN A 1 242 ? -21.281 -10.203 2.18 1 91.88 242 ASN A CA 1
ATOM 1830 C C . ASN A 1 242 ? -21.641 -11.672 2.357 1 91.88 242 ASN A C 1
ATOM 1832 O O . ASN A 1 242 ? -21.062 -12.359 3.199 1 91.88 242 ASN A O 1
ATOM 1836 N N . ASP A 1 243 ? -22.547 -12.172 1.621 1 96.69 243 ASP A N 1
ATOM 1837 C CA . ASP A 1 243 ? -23 -13.562 1.679 1 96.69 243 ASP A CA 1
ATOM 1838 C C . ASP A 1 243 ? -22.344 -14.398 0.582 1 96.69 243 ASP A C 1
ATOM 1840 O O . ASP A 1 243 ? -22.609 -14.203 -0.604 1 96.69 243 ASP A O 1
ATOM 1844 N N . PRO A 1 244 ? -21.562 -15.367 1.002 1 98.12 244 PRO A N 1
ATOM 1845 C CA . PRO A 1 244 ? -20.859 -16.156 -0.009 1 98.12 244 PRO A CA 1
ATOM 1846 C C . PRO A 1 244 ? -21.812 -16.938 -0.922 1 98.12 244 PRO A C 1
ATOM 1848 O O . PRO A 1 244 ? -21.484 -17.172 -2.09 1 98.12 244 PRO A O 1
ATOM 1851 N N . ASN A 1 245 ? -22.969 -17.328 -0.428 1 98.12 245 ASN A N 1
ATOM 1852 C CA . ASN A 1 245 ? -23.922 -18.062 -1.263 1 98.12 245 ASN A CA 1
ATOM 1853 C C . ASN A 1 245 ? -24.531 -17.156 -2.34 1 98.12 245 ASN A C 1
ATOM 1855 O O . ASN A 1 245 ? -24.703 -17.594 -3.48 1 98.12 245 ASN A O 1
ATOM 1859 N N . GLU A 1 246 ? -24.812 -15.93 -1.938 1 98.38 246 GLU A N 1
ATOM 1860 C CA . GLU A 1 246 ? -25.312 -14.977 -2.922 1 98.38 246 GLU A CA 1
ATOM 1861 C C . GLU A 1 246 ? -24.266 -14.688 -3.988 1 98.38 246 GLU A C 1
ATOM 1863 O O . GLU A 1 246 ? -24.578 -14.586 -5.176 1 98.38 246 GLU A O 1
ATOM 1868 N N . LEU A 1 247 ? -23.078 -14.531 -3.512 1 98.5 247 LEU A N 1
ATOM 1869 C CA . LEU A 1 247 ? -22 -14.273 -4.449 1 98.5 247 LEU A CA 1
ATOM 1870 C C . LEU A 1 247 ? -21.812 -15.445 -5.414 1 98.5 247 LEU A C 1
ATOM 1872 O O . LEU A 1 247 ? -21.609 -15.234 -6.613 1 98.5 247 LEU A O 1
ATOM 1876 N N . LEU A 1 248 ? -21.891 -16.641 -4.898 1 98.69 248 LEU A N 1
ATOM 1877 C CA . LEU A 1 248 ? -21.781 -17.828 -5.73 1 98.69 248 LEU A CA 1
ATOM 1878 C C . LEU A 1 248 ? -22.844 -17.844 -6.816 1 98.69 248 LEU A C 1
ATOM 1880 O O . LEU A 1 248 ? -22.531 -18.062 -7.992 1 98.69 248 LEU A O 1
ATOM 1884 N N . ASP A 1 249 ? -24.078 -17.625 -6.434 1 98.56 249 ASP A N 1
ATOM 1885 C CA . ASP A 1 249 ? -25.188 -17.609 -7.383 1 98.56 249 ASP A CA 1
ATOM 1886 C C . ASP A 1 249 ? -24.953 -16.578 -8.484 1 98.56 249 ASP A C 1
ATOM 1888 O O . ASP A 1 249 ? -25.188 -16.844 -9.664 1 98.56 249 ASP A O 1
ATOM 1892 N N . PHE A 1 250 ? -24.547 -15.422 -8.086 1 98.56 250 PHE A N 1
ATOM 1893 C CA . PHE A 1 250 ? -24.281 -14.344 -9.031 1 98.56 250 PHE A CA 1
ATOM 1894 C C . PHE A 1 250 ? -23.172 -14.734 -10.008 1 98.56 250 PHE A C 1
ATOM 1896 O O . PHE A 1 250 ? -23.359 -14.656 -11.227 1 98.56 250 PHE A O 1
ATOM 1903 N N . LEU A 1 251 ? -22.016 -15.203 -9.484 1 98.5 251 LEU A N 1
ATOM 1904 C CA . LEU A 1 251 ? -20.859 -15.531 -10.32 1 98.5 251 LEU A CA 1
ATOM 1905 C C . LEU A 1 251 ? -21.188 -16.703 -11.25 1 98.5 251 LEU A C 1
ATOM 1907 O O . LEU A 1 251 ? -20.672 -16.766 -12.367 1 98.5 251 LEU A O 1
ATOM 1911 N N . GLN A 1 252 ? -22.016 -17.641 -10.836 1 98.5 252 GLN A N 1
ATOM 1912 C CA . GLN A 1 252 ? -22.422 -18.781 -11.656 1 98.5 252 GLN A CA 1
ATOM 1913 C C . GLN A 1 252 ? -23.359 -18.328 -12.773 1 98.5 252 GLN A C 1
ATOM 1915 O O . GLN A 1 252 ? -23.531 -19.047 -13.766 1 98.5 252 GLN A O 1
ATOM 1920 N N . SER A 1 253 ? -23.984 -17.203 -12.617 1 98 253 SER A N 1
ATOM 1921 C CA . SER A 1 253 ? -24.969 -16.734 -13.594 1 98 253 SER A CA 1
ATOM 1922 C C . SER A 1 253 ? -24.297 -15.961 -14.727 1 98 253 SER A C 1
ATOM 1924 O O . SER A 1 253 ? -24.922 -15.703 -15.758 1 98 253 SER A O 1
ATOM 1926 N N . LEU A 1 254 ? -23.078 -15.555 -14.578 1 97.88 254 LEU A N 1
ATOM 1927 C CA . LEU A 1 254 ? -22.406 -14.68 -15.539 1 97.88 254 LEU A CA 1
ATOM 1928 C C . LEU A 1 254 ? -21.891 -15.469 -16.734 1 97.88 254 LEU A C 1
ATOM 1930 O O . LEU A 1 254 ? -21.516 -16.641 -16.594 1 97.88 254 LEU A O 1
ATOM 1934 N N . PRO A 1 255 ? -21.844 -14.805 -17.922 1 96.75 255 PRO A N 1
ATOM 1935 C CA . PRO A 1 255 ? -21.047 -15.406 -18.984 1 96.75 255 PRO A CA 1
ATOM 1936 C C . PRO A 1 255 ? -19.562 -15.516 -18.625 1 96.75 255 PRO A C 1
ATOM 1938 O O . PRO A 1 255 ? -19.016 -14.633 -17.953 1 96.75 255 PRO A O 1
ATOM 1941 N N . VAL A 1 256 ? -18.906 -16.531 -19.062 1 96.5 256 VAL A N 1
ATOM 1942 C CA . VAL A 1 256 ? -17.531 -16.844 -18.656 1 96.5 256 VAL A CA 1
ATOM 1943 C C . VAL A 1 256 ? -16.594 -15.703 -19.031 1 96.5 256 VAL A C 1
ATOM 1945 O O . VAL A 1 256 ? -15.633 -15.414 -18.328 1 96.5 256 VAL A O 1
ATOM 1948 N N . GLU A 1 257 ? -16.859 -14.984 -20.078 1 95.44 257 GLU A N 1
ATOM 1949 C CA . GLU A 1 257 ? -15.992 -13.922 -20.578 1 95.44 257 GLU A CA 1
ATOM 1950 C C . GLU A 1 257 ? -15.836 -12.805 -19.562 1 95.44 257 GLU A C 1
ATOM 1952 O O . GLU A 1 257 ? -14.797 -12.141 -19.516 1 95.44 257 GLU A O 1
ATOM 1957 N N . LYS A 1 258 ? -16.828 -12.641 -18.688 1 96.19 258 LYS A N 1
ATOM 1958 C CA . LYS A 1 258 ? -16.812 -11.578 -17.688 1 96.19 258 LYS A CA 1
ATOM 1959 C C . LYS A 1 258 ? -15.852 -11.914 -16.547 1 96.19 258 LYS A C 1
ATOM 1961 O O . LYS A 1 258 ? -15.43 -11.023 -15.805 1 96.19 258 LYS A O 1
ATOM 1966 N N . LEU A 1 259 ? -15.492 -13.172 -16.469 1 96.69 259 LEU A N 1
ATOM 1967 C CA . LEU A 1 259 ? -14.68 -13.633 -15.352 1 96.69 259 LEU A CA 1
ATOM 1968 C C . LEU A 1 259 ? -13.195 -13.633 -15.711 1 96.69 259 LEU A C 1
ATOM 1970 O O . LEU A 1 259 ? -12.344 -13.82 -14.844 1 96.69 259 LEU A O 1
ATOM 1974 N N . LEU A 1 260 ? -12.875 -13.359 -16.969 1 94.88 260 LEU A N 1
ATOM 1975 C CA . LEU A 1 260 ? -11.508 -13.516 -17.438 1 94.88 260 LEU A CA 1
ATOM 1976 C C . LEU A 1 260 ? -10.766 -12.18 -17.391 1 94.88 260 LEU A C 1
ATOM 1978 O O . LEU A 1 260 ? -11.336 -11.141 -17.734 1 94.88 260 LEU A O 1
ATOM 1982 N N . GLY A 1 261 ? -9.562 -12.25 -16.969 1 90.69 261 GLY A N 1
ATOM 1983 C CA . GLY A 1 261 ? -8.688 -11.086 -17.031 1 90.69 261 GLY A CA 1
ATOM 1984 C C . GLY A 1 261 ? -9.109 -9.969 -16.094 1 90.69 261 GLY A C 1
ATOM 1985 O O . GLY A 1 261 ? -8.891 -8.797 -16.391 1 90.69 261 GLY A O 1
ATOM 1986 N N . THR A 1 262 ? -9.797 -10.32 -14.984 1 92.75 262 THR A N 1
ATOM 1987 C CA . THR A 1 262 ? -10.203 -9.328 -13.992 1 92.75 262 THR A CA 1
ATOM 1988 C C . THR A 1 262 ? -9.031 -8.953 -13.086 1 92.75 262 THR A C 1
ATOM 1990 O O . THR A 1 262 ? -7.984 -9.609 -13.117 1 92.75 262 THR A O 1
ATOM 1993 N N . ASN A 1 263 ? -9.086 -7.867 -12.43 1 93.69 263 ASN A N 1
ATOM 1994 C CA . ASN A 1 263 ? -8.031 -7.375 -11.555 1 93.69 263 ASN A CA 1
ATOM 1995 C C . ASN A 1 263 ? -8.539 -7.137 -10.133 1 93.69 263 ASN A C 1
ATOM 1997 O O . ASN A 1 263 ? -8.477 -6.016 -9.625 1 93.69 263 ASN A O 1
ATOM 2001 N N . PRO A 1 264 ? -8.984 -8.203 -9.469 1 96.31 264 PRO A N 1
ATOM 2002 C CA . PRO A 1 264 ? -9.555 -8.023 -8.125 1 96.31 264 PRO A CA 1
ATOM 2003 C C . PRO A 1 264 ? -8.492 -7.84 -7.051 1 96.31 264 PRO A C 1
ATOM 2005 O O . PRO A 1 264 ? -8.383 -8.664 -6.137 1 96.31 264 PRO A O 1
ATOM 2008 N N . THR A 1 265 ? -7.738 -6.734 -7.082 1 96.12 265 THR A N 1
ATOM 2009 C CA . THR A 1 265 ? -6.738 -6.395 -6.074 1 96.12 265 THR A CA 1
ATOM 2010 C C . THR A 1 265 ? -7.391 -6.191 -4.711 1 96.12 265 THR A C 1
ATOM 2012 O O . THR A 1 265 ? -8.477 -5.613 -4.617 1 96.12 265 THR A O 1
ATOM 2015 N N . VAL A 1 266 ? -6.75 -6.793 -3.658 1 95.81 266 VAL A N 1
ATOM 2016 C CA . VAL A 1 266 ? -7.273 -6.68 -2.299 1 95.81 266 VAL A CA 1
ATOM 2017 C C . VAL A 1 266 ? -6.828 -5.355 -1.685 1 95.81 266 VAL A C 1
ATOM 2019 O O . VAL A 1 266 ? -7.633 -4.652 -1.065 1 95.81 266 VAL A O 1
ATOM 2022 N N . LEU A 1 267 ? -5.566 -5.035 -1.853 1 95.38 267 LEU A N 1
ATOM 2023 C CA . LEU A 1 267 ? -4.98 -3.787 -1.382 1 95.38 267 LEU A CA 1
ATOM 2024 C C . LEU A 1 267 ? -4.52 -2.928 -2.555 1 95.38 267 LEU A C 1
ATOM 2026 O O . LEU A 1 267 ? -4.23 -3.447 -3.635 1 95.38 267 LEU A O 1
ATOM 2030 N N . CYS A 1 268 ? -4.406 -1.652 -2.354 1 92.31 268 CYS A N 1
ATOM 2031 C CA . CYS A 1 268 ? -4.117 -0.725 -3.441 1 92.31 268 CYS A CA 1
ATOM 2032 C C . CYS A 1 268 ? -2.719 -0.956 -3.998 1 92.31 268 CYS A C 1
ATOM 2034 O O . CYS A 1 268 ? -2.488 -0.786 -5.195 1 92.31 268 CYS A O 1
ATOM 2036 N N . PHE A 1 269 ? -1.747 -1.36 -3.137 1 90.38 269 PHE A N 1
ATOM 2037 C CA . PHE A 1 269 ? -0.378 -1.512 -3.613 1 90.38 269 PHE A CA 1
ATOM 2038 C C . PHE A 1 269 ? -0.291 -2.605 -4.672 1 90.38 269 PHE A C 1
ATOM 2040 O O . PHE A 1 269 ? 0.606 -2.588 -5.52 1 90.38 269 PHE A O 1
ATOM 2047 N N . GLU A 1 270 ? -1.248 -3.537 -4.691 1 93.56 270 GLU A N 1
ATOM 2048 C CA . GLU A 1 270 ? -1.262 -4.621 -5.668 1 93.56 270 GLU A CA 1
ATOM 2049 C C . GLU A 1 270 ? -1.42 -4.082 -7.086 1 93.56 270 GLU A C 1
ATOM 2051 O O . GLU A 1 270 ? -1.054 -4.754 -8.055 1 93.56 270 GLU A O 1
ATOM 2056 N N . GLU A 1 271 ? -1.95 -2.842 -7.18 1 92.5 271 GLU A N 1
ATOM 2057 C CA . GLU A 1 271 ? -2.084 -2.209 -8.492 1 92.5 271 GLU A CA 1
ATOM 2058 C C . GLU A 1 271 ? -0.718 -1.915 -9.102 1 92.5 271 GLU A C 1
ATOM 2060 O O . GLU A 1 271 ? -0.582 -1.853 -10.328 1 92.5 271 GLU A O 1
ATOM 2065 N N . TYR A 1 272 ? 0.315 -1.773 -8.25 1 90.5 272 TYR A N 1
ATOM 2066 C CA . TYR A 1 272 ? 1.66 -1.443 -8.703 1 90.5 272 TYR A CA 1
ATOM 2067 C C . TYR A 1 272 ? 2.535 -2.689 -8.773 1 90.5 272 TYR A C 1
ATOM 2069 O O . TYR A 1 272 ? 3.488 -2.746 -9.547 1 90.5 272 TYR A O 1
ATOM 2077 N N . ASP A 1 273 ? 2.166 -3.607 -7.969 1 87.12 273 ASP A N 1
ATOM 2078 C CA . ASP A 1 273 ? 2.986 -4.809 -7.852 1 87.12 273 ASP A CA 1
ATOM 2079 C C . ASP A 1 273 ? 2.629 -5.828 -8.93 1 87.12 273 ASP A C 1
ATOM 2081 O O . ASP A 1 273 ? 3.291 -6.859 -9.062 1 87.12 273 ASP A O 1
ATOM 2085 N N . LYS A 1 274 ? 1.701 -5.512 -9.758 1 80.38 274 LYS A N 1
ATOM 2086 C CA . LYS A 1 274 ? 1.295 -6.43 -10.812 1 80.38 274 LYS A CA 1
ATOM 2087 C C . LYS A 1 274 ? 2.447 -6.699 -11.781 1 80.38 274 LYS A C 1
ATOM 2089 O O . LYS A 1 274 ? 3.012 -5.77 -12.359 1 80.38 274 LYS A O 1
ATOM 2094 N N . ASN A 1 275 ? 2.949 -7.863 -11.789 1 81.69 275 ASN A N 1
ATOM 2095 C CA . ASN A 1 275 ? 4.043 -8.406 -12.594 1 81.69 275 ASN A CA 1
ATOM 2096 C C . ASN A 1 275 ? 3.83 -9.891 -12.891 1 81.69 275 ASN A C 1
ATOM 2098 O O . ASN A 1 275 ? 3.668 -10.695 -11.969 1 81.69 275 ASN A O 1
ATOM 2102 N N . ILE A 1 276 ? 3.861 -10.273 -14.148 1 82.19 276 ILE A N 1
ATOM 2103 C CA . ILE A 1 276 ? 3.502 -11.617 -14.578 1 82.19 276 ILE A CA 1
ATOM 2104 C C . ILE A 1 276 ? 4.508 -12.625 -14.023 1 82.19 276 ILE A C 1
ATOM 2106 O O . ILE A 1 276 ? 4.27 -13.836 -14.055 1 82.19 276 ILE A O 1
ATOM 2110 N N . MET A 1 277 ? 5.594 -12.141 -13.516 1 86.44 277 MET A N 1
ATOM 2111 C CA . MET A 1 277 ? 6.578 -13.078 -12.977 1 86.44 277 MET A CA 1
ATOM 2112 C C . MET A 1 277 ? 6.445 -13.195 -11.461 1 86.44 277 MET A C 1
ATOM 2114 O O . MET A 1 277 ? 7.059 -14.062 -10.844 1 86.44 277 MET A O 1
ATOM 2118 N N . LYS A 1 278 ? 5.547 -12.352 -10.891 1 88 278 LYS A N 1
ATOM 2119 C CA . LYS A 1 278 ? 5.617 -12.242 -9.438 1 88 278 LYS A CA 1
ATOM 2120 C C . LYS A 1 278 ? 4.238 -12.375 -8.805 1 88 278 LYS A C 1
ATOM 2122 O O . LYS A 1 278 ? 4.113 -12.82 -7.66 1 88 278 LYS A O 1
ATOM 2127 N N . PHE A 1 279 ? 3.229 -12.031 -9.641 1 90.38 279 PHE A N 1
ATOM 2128 C CA . PHE A 1 279 ? 1.967 -11.867 -8.93 1 90.38 279 PHE A CA 1
ATOM 2129 C C . PHE A 1 279 ? 0.792 -12.281 -9.805 1 90.38 279 PHE A C 1
ATOM 2131 O O . PHE A 1 279 ? 0.645 -11.797 -10.922 1 90.38 279 PHE A O 1
ATOM 2138 N N . TYR A 1 280 ? -0.06 -13.148 -9.172 1 93.94 280 TYR A N 1
ATOM 2139 C CA . TYR A 1 280 ? -1.339 -13.539 -9.758 1 93.94 280 TYR A CA 1
ATOM 2140 C C . TYR A 1 280 ? -2.445 -13.516 -8.711 1 93.94 280 TYR A C 1
ATOM 2142 O O . TYR A 1 280 ? -2.197 -13.766 -7.527 1 93.94 280 TYR A O 1
ATOM 2150 N N . HIS A 1 281 ? -3.701 -13.258 -9.117 1 95.12 281 HIS A N 1
ATOM 2151 C CA . HIS A 1 281 ? -4.809 -13.023 -8.195 1 95.12 281 HIS A CA 1
ATOM 2152 C C . HIS A 1 281 ? -5.355 -14.336 -7.641 1 95.12 281 HIS A C 1
ATOM 2154 O O . HIS A 1 281 ? -5.578 -14.461 -6.434 1 95.12 281 HIS A O 1
ATOM 2160 N N . PHE A 1 282 ? -5.551 -15.234 -8.555 1 96.81 282 PHE A N 1
ATOM 2161 C CA . PHE A 1 282 ? -6.164 -16.5 -8.172 1 96.81 282 PHE A CA 1
ATOM 2162 C C . PHE A 1 282 ? -5.145 -17.641 -8.219 1 96.81 282 PHE A C 1
ATOM 2164 O O . PHE A 1 282 ? -4.738 -18.062 -9.305 1 96.81 282 PHE A O 1
ATOM 2171 N N . THR A 1 283 ? -4.707 -18.109 -7.09 1 97.31 283 THR A N 1
ATOM 2172 C CA . THR A 1 283 ? -3.688 -19.125 -6.902 1 97.31 283 THR A CA 1
ATOM 2173 C C . THR A 1 283 ? -4.156 -20.188 -5.898 1 97.31 283 THR A C 1
ATOM 2175 O O . THR A 1 283 ? -5.258 -20.078 -5.352 1 97.31 283 THR A O 1
ATOM 2178 N N . PRO A 1 284 ? -3.404 -21.219 -5.691 1 98.38 284 PRO A N 1
ATOM 2179 C CA . PRO A 1 284 ? -3.783 -22.234 -4.699 1 98.38 284 PRO A CA 1
ATOM 2180 C C . PRO A 1 284 ? -3.971 -21.641 -3.303 1 98.38 284 PRO A C 1
ATOM 2182 O O . PRO A 1 284 ? -3.242 -20.734 -2.91 1 98.38 284 PRO A O 1
ATOM 2185 N N . VAL A 1 285 ? -4.98 -22.203 -2.566 1 98.06 285 VAL A N 1
ATOM 2186 C CA . VAL A 1 285 ? -5.316 -21.625 -1.268 1 98.06 285 VAL A CA 1
ATOM 2187 C C . VAL A 1 285 ? -5.277 -22.719 -0.197 1 98.06 285 VAL A C 1
ATOM 2189 O O . VAL A 1 285 ? -5.355 -23.906 -0.511 1 98.06 285 VAL A O 1
ATOM 2192 N N . VAL A 1 286 ? -5.031 -22.328 1.023 1 97.56 286 VAL A N 1
ATOM 2193 C CA . VAL A 1 286 ? -5.293 -23.188 2.176 1 97.56 286 VAL A CA 1
ATOM 2194 C C . VAL A 1 286 ? -6.789 -23.234 2.463 1 97.56 286 VAL A C 1
ATOM 2196 O O . VAL A 1 286 ? -7.395 -22.203 2.779 1 97.56 286 VAL A O 1
ATOM 2199 N N . GLU A 1 287 ? -7.379 -24.359 2.342 1 97.94 287 GLU A N 1
ATOM 2200 C CA . GLU A 1 287 ? -8.82 -24.516 2.512 1 97.94 287 GLU A CA 1
ATOM 2201 C C . GLU A 1 287 ? -9.195 -24.594 3.988 1 97.94 287 GLU A C 1
ATOM 2203 O O . GLU A 1 287 ? -8.453 -25.156 4.793 1 97.94 287 GLU A O 1
ATOM 2208 N N . LYS A 1 288 ? -10.367 -24.047 4.234 1 96.56 288 LYS A N 1
ATOM 2209 C CA . LYS A 1 288 ? -10.953 -24.344 5.535 1 96.56 288 LYS A CA 1
ATOM 2210 C C . LYS A 1 288 ? -11.375 -25.797 5.633 1 96.56 288 LYS A C 1
ATOM 2212 O O . LYS A 1 288 ? -11.844 -26.391 4.652 1 96.56 288 LYS A O 1
ATOM 2217 N N . ASP A 1 289 ? -11.164 -26.344 6.789 1 96.12 289 ASP A N 1
ATOM 2218 C CA . ASP A 1 289 ? -11.547 -27.734 7.012 1 96.12 289 ASP A CA 1
ATOM 2219 C C . ASP A 1 289 ? -13.031 -27.844 7.352 1 96.12 289 ASP A C 1
ATOM 2221 O O . ASP A 1 289 ? -13.461 -27.453 8.438 1 96.12 289 ASP A O 1
ATOM 2225 N N . P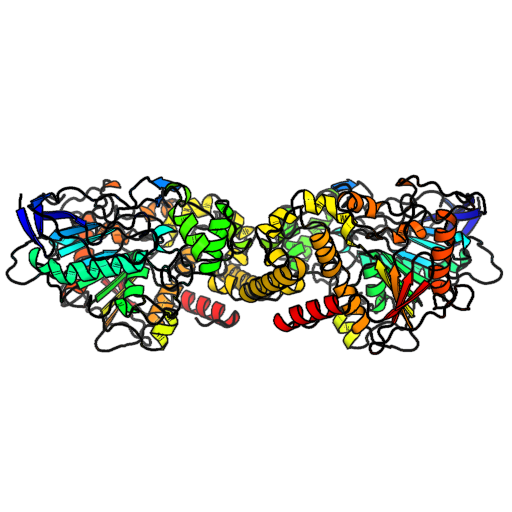HE A 1 290 ? -13.805 -28.406 6.477 1 94.88 290 PHE A N 1
ATOM 2226 C CA . PHE A 1 290 ? -15.242 -28.547 6.691 1 94.88 290 PHE A CA 1
ATOM 2227 C C . PHE A 1 290 ? -15.602 -29.984 7.027 1 94.88 290 PHE A C 1
ATOM 2229 O O . PHE A 1 290 ? -16.766 -30.375 6.953 1 94.88 290 PHE A O 1
ATOM 2236 N N . GLY A 1 291 ? -14.656 -30.844 7.332 1 91.56 291 GLY A N 1
ATOM 2237 C CA . GLY A 1 291 ? -14.891 -32.219 7.719 1 91.56 291 GLY A CA 1
ATOM 2238 C C . GLY A 1 291 ? -15.062 -33.156 6.531 1 91.56 291 GLY A C 1
ATOM 2239 O O . GLY A 1 291 ? -15.523 -34.281 6.684 1 91.56 291 GLY A O 1
ATOM 2240 N N . LYS A 1 292 ? -14.781 -32.688 5.277 1 90.62 292 LYS A N 1
ATOM 2241 C CA . LYS A 1 292 ? -14.812 -33.469 4.055 1 90.62 292 LYS A CA 1
ATOM 2242 C C . LYS A 1 292 ? -13.422 -33.594 3.447 1 90.62 292 LYS A C 1
ATOM 2244 O O . LYS A 1 292 ? -12.43 -33.219 4.07 1 90.62 292 LYS A O 1
ATOM 2249 N N . GLU A 1 293 ? -13.391 -34.281 2.293 1 91.62 293 GLU A N 1
ATOM 2250 C CA . GLU A 1 293 ? -12.125 -34.375 1.565 1 91.62 293 GLU A CA 1
ATOM 2251 C C . GLU A 1 293 ? -11.664 -32.969 1.113 1 91.62 293 GLU A C 1
ATOM 2253 O O . GLU A 1 293 ? -12.469 -32.156 0.654 1 91.62 293 GLU A O 1
ATOM 2258 N N . HIS A 1 294 ? -10.445 -32.688 1.403 1 93.88 294 HIS A N 1
ATOM 2259 C CA . HIS A 1 294 ? -9.836 -31.406 1.061 1 93.88 294 HIS A CA 1
ATOM 2260 C C . HIS A 1 294 ? -8.5 -31.609 0.351 1 93.88 294 HIS A C 1
ATOM 2262 O O . HIS A 1 294 ? -7.805 -32.594 0.592 1 93.88 294 HIS A O 1
ATOM 2268 N N . PHE A 1 295 ? -8.211 -30.641 -0.468 1 97.88 295 PHE A N 1
ATOM 2269 C CA . PHE A 1 295 ? -6.926 -30.703 -1.146 1 97.88 295 PHE A CA 1
ATOM 2270 C C . PHE A 1 295 ? -5.789 -30.375 -0.187 1 97.88 295 PHE A C 1
ATOM 2272 O O . PHE A 1 295 ? -4.785 -31.078 -0.13 1 97.88 295 PHE A O 1
ATOM 2279 N N . MET A 1 296 ? -5.906 -29.25 0.513 1 96.44 296 MET A N 1
ATOM 2280 C CA . MET A 1 296 ? -4.891 -28.812 1.471 1 96.44 296 MET A CA 1
ATOM 2281 C C . MET A 1 296 ? -5.504 -27.906 2.537 1 96.44 296 MET A C 1
ATOM 2283 O O . MET A 1 296 ? -6.145 -26.906 2.219 1 96.44 296 MET A O 1
ATOM 2287 N N . THR A 1 297 ? -5.273 -28.172 3.871 1 95.5 297 THR A N 1
ATOM 2288 C CA . THR A 1 297 ? -5.863 -27.391 4.949 1 95.5 297 THR A CA 1
ATOM 2289 C C . THR A 1 297 ? -4.781 -26.688 5.758 1 95.5 297 THR A C 1
ATOM 2291 O O . THR A 1 297 ? -5.062 -26.094 6.801 1 95.5 297 THR A O 1
ATOM 2294 N N . GLU A 1 298 ? -3.586 -26.781 5.332 1 95.75 298 GLU A N 1
ATOM 2295 C CA . GLU A 1 298 ? -2.459 -26.047 5.895 1 95.75 298 GLU A CA 1
ATOM 2296 C C . GLU A 1 298 ? -1.477 -25.609 4.809 1 95.75 298 GLU A C 1
ATOM 2298 O O . GLU A 1 298 ? -1.492 -26.156 3.703 1 95.75 298 GLU A O 1
ATOM 2303 N N . ASP A 1 299 ? -0.667 -24.672 5.133 1 95.12 299 ASP A N 1
ATOM 2304 C CA . ASP A 1 299 ? 0.342 -24.188 4.191 1 95.12 299 ASP A CA 1
ATOM 2305 C C . ASP A 1 299 ? 1.318 -25.297 3.82 1 95.12 299 ASP A C 1
ATOM 2307 O O . ASP A 1 299 ? 1.666 -26.141 4.66 1 95.12 299 ASP A O 1
ATOM 2311 N N . ALA A 1 300 ? 1.773 -25.25 2.555 1 96.06 300 ALA A N 1
ATOM 2312 C CA . ALA A 1 300 ? 2.641 -26.312 2.047 1 96.06 300 ALA A CA 1
ATOM 2313 C C . ALA A 1 300 ? 3.906 -26.422 2.891 1 96.06 300 ALA A C 1
ATOM 2315 O O . ALA A 1 300 ? 4.344 -27.531 3.207 1 96.06 300 ALA A O 1
ATOM 2316 N N . LEU A 1 301 ? 4.465 -25.328 3.27 1 94.5 301 LEU A N 1
ATOM 2317 C CA . LEU A 1 301 ? 5.691 -25.375 4.055 1 94.5 301 LEU A CA 1
ATOM 2318 C C . LEU A 1 301 ? 5.414 -25.906 5.457 1 94.5 301 LEU A C 1
ATOM 2320 O O . LEU A 1 301 ? 6.258 -26.594 6.043 1 94.5 301 LEU A O 1
ATOM 2324 N N . GLU A 1 302 ? 4.219 -25.609 5.969 1 95.12 302 GLU A N 1
ATOM 2325 C CA . GLU A 1 302 ? 3.83 -26.188 7.258 1 95.12 302 GLU A CA 1
ATOM 2326 C C . GLU A 1 302 ? 3.656 -27.688 7.168 1 95.12 302 GLU A C 1
ATOM 2328 O O . GLU A 1 302 ? 4.035 -28.422 8.086 1 95.12 302 GLU A O 1
ATOM 2333 N N . ALA A 1 303 ? 3.086 -28.125 6.07 1 96.69 303 ALA A N 1
ATOM 2334 C CA . ALA A 1 303 ? 2.943 -29.562 5.844 1 96.69 303 ALA A CA 1
ATOM 2335 C C . ALA A 1 303 ? 4.305 -30.25 5.816 1 96.69 303 ALA A C 1
ATOM 2337 O O . ALA A 1 303 ? 4.469 -31.344 6.363 1 96.69 303 ALA A O 1
ATOM 2338 N N . LEU A 1 304 ? 5.27 -29.609 5.156 1 96.5 304 LEU A N 1
ATOM 2339 C CA . LEU A 1 304 ? 6.625 -30.156 5.125 1 96.5 304 LEU A CA 1
ATOM 2340 C C . LEU A 1 304 ? 7.188 -30.281 6.535 1 96.5 304 LEU A C 1
ATOM 2342 O O . LEU A 1 304 ? 7.707 -31.344 6.91 1 96.5 304 LEU A O 1
ATOM 2346 N N . LYS A 1 305 ? 7.02 -29.25 7.309 1 94.81 305 LYS A N 1
ATOM 2347 C CA . LYS A 1 305 ? 7.551 -29.219 8.672 1 94.81 305 LYS A CA 1
ATOM 2348 C C . LYS A 1 305 ? 6.949 -30.328 9.516 1 94.81 305 LYS A C 1
ATOM 2350 O O . LYS A 1 305 ? 7.629 -30.906 10.375 1 94.81 305 LYS A O 1
ATOM 2355 N N . ASN A 1 306 ? 5.719 -30.594 9.25 1 95.5 306 ASN A N 1
ATOM 2356 C CA . ASN A 1 306 ? 4.996 -31.594 10.039 1 95.5 306 ASN A CA 1
ATOM 2357 C C . ASN A 1 306 ? 5.094 -32.969 9.414 1 95.5 306 ASN A C 1
ATOM 2359 O O . ASN A 1 306 ? 4.438 -33.906 9.875 1 95.5 306 ASN A O 1
ATOM 2363 N N . LYS A 1 307 ? 5.844 -33.156 8.414 1 96.12 307 LYS A N 1
ATOM 2364 C CA . LYS A 1 307 ? 6.078 -34.406 7.703 1 96.12 307 LYS A CA 1
ATOM 2365 C C . LYS A 1 307 ? 4.77 -35 7.191 1 96.12 307 LYS A C 1
ATOM 2367 O O . LYS A 1 307 ? 4.582 -36.219 7.227 1 96.12 307 LYS A O 1
ATOM 2372 N N . ARG A 1 308 ? 3.885 -34.094 6.922 1 95.94 308 ARG A N 1
ATOM 2373 C CA . ARG A 1 308 ? 2.611 -34.5 6.34 1 95.94 308 ARG A CA 1
ATOM 2374 C C . ARG A 1 308 ? 2.645 -34.406 4.82 1 95.94 308 ARG A C 1
ATOM 2376 O O . ARG A 1 308 ? 1.951 -33.594 4.227 1 95.94 308 ARG A O 1
ATOM 2383 N N . ILE A 1 309 ? 3.447 -35.281 4.227 1 96.75 309 ILE A N 1
ATOM 2384 C CA . ILE A 1 309 ? 3.609 -35.312 2.777 1 96.75 309 ILE A CA 1
ATOM 2385 C C . ILE A 1 309 ? 3.527 -36.781 2.297 1 96.75 309 ILE A C 1
ATOM 2387 O O . ILE A 1 309 ? 3.764 -37.688 3.068 1 96.75 309 ILE A O 1
ATOM 2391 N N . ASN A 1 310 ? 3.158 -37 1.062 1 96.88 310 ASN A N 1
ATOM 2392 C CA . ASN A 1 310 ? 3.133 -38.312 0.447 1 96.88 310 ASN A CA 1
ATOM 2393 C C . ASN A 1 310 ? 4.543 -38.875 0.254 1 96.88 310 ASN A C 1
ATOM 2395 O O . ASN A 1 310 ? 5.477 -38.125 -0.018 1 96.88 310 ASN A O 1
ATOM 2399 N N . ASP A 1 311 ? 4.68 -40.188 0.448 1 96.44 311 ASP A N 1
ATOM 2400 C CA . ASP A 1 311 ? 5.949 -40.875 0.272 1 96.44 311 ASP A CA 1
ATOM 2401 C C . ASP A 1 311 ? 6.246 -41.094 -1.207 1 96.44 311 ASP A C 1
ATOM 2403 O O . ASP A 1 311 ? 5.867 -42.125 -1.766 1 96.44 311 ASP A O 1
ATOM 2407 N N . VAL A 1 312 ? 6.969 -40.156 -1.834 1 97.62 312 VAL A N 1
ATOM 2408 C CA . VAL A 1 312 ? 7.258 -40.219 -3.262 1 97.62 312 VAL A CA 1
ATOM 2409 C C . VAL A 1 312 ? 8.688 -39.75 -3.521 1 97.62 312 VAL A C 1
ATOM 2411 O O . VAL A 1 312 ? 9.242 -38.969 -2.74 1 97.62 312 VAL A O 1
ATOM 2414 N N . ASP A 1 313 ? 9.383 -40.219 -4.605 1 97.88 313 ASP A N 1
ATOM 2415 C CA . ASP A 1 313 ? 10.648 -39.688 -5.082 1 97.88 313 ASP A CA 1
ATOM 2416 C C . ASP A 1 313 ? 10.43 -38.312 -5.754 1 97.88 313 ASP A C 1
ATOM 2418 O O . ASP A 1 313 ? 9.438 -38.125 -6.453 1 97.88 313 ASP A O 1
ATOM 2422 N N . VAL A 1 314 ? 11.359 -37.406 -5.48 1 98.12 314 VAL A N 1
ATOM 2423 C CA . VAL A 1 314 ? 11.172 -36.094 -6.078 1 98.12 314 VAL A CA 1
ATOM 2424 C C . VAL A 1 314 ? 12.43 -35.688 -6.852 1 98.12 314 VAL A C 1
ATOM 2426 O O . VAL A 1 314 ? 13.539 -36.031 -6.449 1 98.12 314 VAL A O 1
ATOM 2429 N N . LEU A 1 315 ? 12.266 -35.062 -7.977 1 98.69 315 LEU A N 1
ATOM 2430 C CA . LEU A 1 315 ? 13.25 -34.344 -8.781 1 98.69 315 LEU A CA 1
ATOM 2431 C C . LEU A 1 315 ? 12.852 -32.875 -8.961 1 98.69 315 LEU A C 1
ATOM 2433 O O . LEU A 1 315 ? 11.789 -32.594 -9.516 1 98.69 315 LEU A O 1
ATOM 2437 N N . ILE A 1 316 ? 13.625 -31.969 -8.406 1 98.38 316 ILE A N 1
ATOM 2438 C CA . ILE A 1 316 ? 13.289 -30.562 -8.445 1 98.38 316 ILE A CA 1
ATOM 2439 C C . ILE A 1 316 ? 14.438 -29.766 -9.07 1 98.38 316 ILE A C 1
ATOM 2441 O O . ILE A 1 316 ? 15.609 -30.078 -8.844 1 98.38 316 ILE A O 1
ATOM 2445 N N . GLY A 1 317 ? 14.102 -28.859 -9.914 1 98 317 GLY A N 1
ATOM 2446 C CA . GLY A 1 317 ? 15.172 -28.078 -10.516 1 98 317 GLY A CA 1
ATOM 2447 C C . GLY A 1 317 ? 14.695 -26.766 -11.102 1 98 317 GLY A C 1
ATOM 2448 O O . GLY A 1 317 ? 13.531 -26.391 -10.938 1 98 317 GLY A O 1
ATOM 2449 N N . TYR A 1 318 ? 15.594 -25.969 -11.609 1 98.5 318 TYR A N 1
ATOM 2450 C CA . TYR A 1 318 ? 15.398 -24.656 -12.242 1 98.5 318 TYR A CA 1
ATOM 2451 C C . TYR A 1 318 ? 16.438 -24.422 -13.336 1 98.5 318 TYR A C 1
ATOM 2453 O O . TYR A 1 318 ? 17.344 -25.234 -13.531 1 98.5 318 TYR A O 1
ATOM 2461 N N . THR A 1 319 ? 16.234 -23.422 -14.117 1 98.62 319 THR A N 1
ATOM 2462 C CA . THR A 1 319 ? 17.125 -23.125 -15.242 1 98.62 319 THR A CA 1
ATOM 2463 C C . THR A 1 319 ? 18.172 -22.094 -14.836 1 98.62 319 THR A C 1
ATOM 2465 O O . THR A 1 319 ? 18.047 -21.438 -13.805 1 98.62 319 THR A O 1
ATOM 2468 N N . SER A 1 320 ? 19.172 -21.969 -15.609 1 97.5 320 SER A N 1
ATOM 2469 C CA . SER A 1 320 ? 20.328 -21.172 -15.25 1 97.5 320 SER A CA 1
ATOM 2470 C C . SER A 1 320 ? 20.031 -19.688 -15.32 1 97.5 320 SER A C 1
ATOM 2472 O O . SER A 1 320 ? 20.672 -18.875 -14.633 1 97.5 320 SER A O 1
ATOM 2474 N N . GLU A 1 321 ? 19.078 -19.281 -16.172 1 97.25 321 GLU A N 1
ATOM 2475 C CA . GLU A 1 321 ? 18.703 -17.891 -16.344 1 97.25 321 GLU A CA 1
ATOM 2476 C C . GLU A 1 321 ? 17.188 -17.734 -16.422 1 97.25 321 GLU A C 1
ATOM 2478 O O . GLU A 1 321 ? 16.656 -17.219 -17.406 1 97.25 321 GLU A O 1
ATOM 2483 N N . GLU A 1 322 ? 16.516 -18.031 -15.375 1 97.69 322 GLU A N 1
ATOM 2484 C CA . GLU A 1 322 ? 15.055 -18.156 -15.305 1 97.69 322 GLU A CA 1
ATOM 2485 C C . GLU A 1 322 ? 14.367 -16.938 -15.898 1 97.69 322 GLU A C 1
ATOM 2487 O O . GLU A 1 322 ? 13.516 -17.062 -16.781 1 97.69 322 GLU A O 1
ATOM 2492 N N . ALA A 1 323 ? 14.836 -15.789 -15.578 1 96.69 323 ALA A N 1
ATOM 2493 C CA . ALA A 1 323 ? 14 -14.602 -15.75 1 96.69 323 ALA A CA 1
ATOM 2494 C C . ALA A 1 323 ? 14.281 -13.922 -17.094 1 96.69 323 ALA A C 1
ATOM 2496 O O . ALA A 1 323 ? 13.734 -12.852 -17.375 1 96.69 323 ALA A O 1
ATOM 2497 N N . THR A 1 324 ? 15.086 -14.531 -17.984 1 96.62 324 THR A N 1
ATOM 2498 C CA . THR A 1 324 ? 15.383 -13.914 -19.281 1 96.62 324 THR A CA 1
ATOM 2499 C C . THR A 1 324 ? 14.117 -13.812 -20.125 1 96.62 324 THR A C 1
ATOM 2501 O O . THR A 1 324 ? 13.984 -12.906 -20.953 1 96.62 324 THR A O 1
ATOM 2504 N N . LEU A 1 325 ? 13.188 -14.648 -19.812 1 93.81 325 LEU A N 1
ATOM 2505 C CA . LEU A 1 325 ? 11.906 -14.617 -20.516 1 93.81 325 LEU A CA 1
ATOM 2506 C C . LEU A 1 325 ? 11.164 -13.312 -20.234 1 93.81 325 LEU A C 1
ATOM 2508 O O . LEU A 1 325 ? 10.344 -12.875 -21.031 1 93.81 325 LEU A O 1
ATOM 2512 N N . GLY A 1 326 ? 11.438 -12.664 -19.156 1 92 326 GLY A N 1
ATOM 2513 C CA . GLY A 1 326 ? 10.703 -11.492 -18.719 1 92 326 GLY A CA 1
ATOM 2514 C C . GLY A 1 326 ? 11.305 -10.188 -19.203 1 92 326 GLY A C 1
ATOM 2515 O O . GLY A 1 326 ? 10.797 -9.109 -18.891 1 92 326 GLY A O 1
ATOM 2516 N N . ILE A 1 327 ? 12.312 -10.172 -20.047 1 93.44 327 ILE A N 1
ATOM 2517 C CA . ILE A 1 327 ? 13.094 -8.992 -20.391 1 93.44 327 ILE A CA 1
ATOM 2518 C C . ILE A 1 327 ? 12.195 -7.953 -21.047 1 93.44 327 ILE A C 1
ATOM 2520 O O . ILE A 1 327 ? 12.297 -6.758 -20.75 1 93.44 327 ILE A O 1
ATOM 2524 N N . ASP A 1 328 ? 11.266 -8.391 -21.875 1 89.5 328 ASP A N 1
ATOM 2525 C CA . ASP A 1 328 ? 10.375 -7.426 -22.516 1 89.5 328 ASP A CA 1
ATOM 2526 C C . ASP A 1 328 ? 9.539 -6.68 -21.484 1 89.5 328 ASP A C 1
ATOM 2528 O O . ASP A 1 328 ? 9.336 -5.473 -21.594 1 89.5 328 ASP A O 1
ATOM 2532 N N . THR A 1 329 ? 9.055 -7.41 -20.531 1 88.38 329 THR A N 1
ATOM 2533 C CA . THR A 1 329 ? 8.273 -6.812 -19.453 1 88.38 329 THR A CA 1
ATOM 2534 C C . THR A 1 329 ? 9.141 -5.863 -18.625 1 88.38 329 THR A C 1
ATOM 2536 O O . THR A 1 329 ? 8.688 -4.789 -18.234 1 88.38 329 THR A O 1
ATOM 2539 N N . PHE A 1 330 ? 10.406 -6.246 -18.375 1 91.88 330 PHE A N 1
ATOM 2540 C CA . PHE A 1 330 ? 11.32 -5.438 -17.578 1 91.88 330 PHE A CA 1
ATOM 2541 C C . PHE A 1 330 ? 11.617 -4.113 -18.281 1 91.88 330 PHE A C 1
ATOM 2543 O O . PHE A 1 330 ? 11.656 -3.062 -17.641 1 91.88 330 PHE A O 1
ATOM 2550 N N . GLU A 1 331 ? 11.711 -4.207 -19.609 1 90.56 331 GLU A N 1
ATOM 2551 C CA . GLU A 1 331 ? 12.055 -3.035 -20.406 1 90.56 331 GLU A CA 1
ATOM 2552 C C . GLU A 1 331 ? 10.898 -2.047 -20.469 1 90.56 331 GLU A C 1
ATOM 2554 O O . GLU A 1 331 ? 11.109 -0.833 -20.484 1 90.56 331 GLU A O 1
ATOM 2559 N N . GLN A 1 332 ? 9.75 -2.498 -20.625 1 82.69 332 GLN A N 1
ATOM 2560 C CA . GLN A 1 332 ? 8.602 -1.653 -20.922 1 82.69 332 GLN A CA 1
ATOM 2561 C C . GLN A 1 332 ? 8.211 -0.813 -19.703 1 82.69 332 GLN A C 1
ATOM 2563 O O . GLN A 1 332 ? 7.91 0.375 -19.844 1 82.69 332 GLN A O 1
ATOM 2568 N N . SER A 1 333 ? 8.141 -1.431 -18.469 1 82.19 333 SER A N 1
ATOM 2569 C CA . SER A 1 333 ? 7.637 -0.521 -17.453 1 82.19 333 SER A CA 1
ATOM 2570 C C . SER A 1 333 ? 8.062 -0.966 -16.062 1 82.19 333 SER A C 1
ATOM 2572 O O . SER A 1 333 ? 8.047 -0.172 -15.117 1 82.19 333 SER A O 1
ATOM 2574 N N . TYR A 1 334 ? 8.508 -2.113 -15.969 1 88.12 334 TYR A N 1
ATOM 2575 C CA . TYR A 1 334 ? 8.617 -2.633 -14.609 1 88.12 334 TYR A CA 1
ATOM 2576 C C . TYR A 1 334 ? 9.859 -2.076 -13.906 1 88.12 334 TYR A C 1
ATOM 2578 O O . TYR A 1 334 ? 9.797 -1.689 -12.742 1 88.12 334 TYR A O 1
ATOM 2586 N N . ILE A 1 335 ? 10.922 -1.999 -14.688 1 92.62 335 ILE A N 1
ATOM 2587 C CA . ILE A 1 335 ? 12.141 -1.472 -14.094 1 92.62 335 ILE A CA 1
ATOM 2588 C C . ILE A 1 335 ? 11.914 -0.032 -13.633 1 92.62 335 ILE A C 1
ATOM 2590 O O . ILE A 1 335 ? 12.367 0.363 -12.562 1 92.62 335 ILE A O 1
ATOM 2594 N N . GLU A 1 336 ? 11.195 0.72 -14.445 1 91.38 336 GLU A N 1
ATOM 2595 C CA . GLU A 1 336 ? 10.891 2.1 -14.078 1 91.38 336 GLU A CA 1
ATOM 2596 C C . GLU A 1 336 ? 10.023 2.16 -12.82 1 91.38 336 GLU A C 1
ATOM 2598 O O . GLU A 1 336 ? 10.25 2.996 -11.945 1 91.38 336 GLU A O 1
ATOM 2603 N N . ARG A 1 337 ? 9.062 1.346 -12.727 1 92.81 337 ARG A N 1
ATOM 2604 C CA . ARG A 1 337 ? 8.172 1.29 -11.57 1 92.81 337 ARG A CA 1
ATOM 2605 C C . ARG A 1 337 ? 8.938 0.911 -10.305 1 92.81 337 ARG A C 1
ATOM 2607 O O . ARG A 1 337 ? 8.727 1.498 -9.242 1 92.81 337 ARG A O 1
ATOM 2614 N N . VAL A 1 338 ? 9.836 -0.085 -10.484 1 94.06 338 VAL A N 1
ATOM 2615 C CA . VAL A 1 338 ? 10.633 -0.537 -9.352 1 94.06 338 VAL A CA 1
ATOM 2616 C C . VAL A 1 338 ? 11.586 0.569 -8.914 1 94.06 338 VAL A C 1
ATOM 2618 O O . VAL A 1 338 ? 11.859 0.729 -7.723 1 94.06 338 VAL A O 1
ATOM 2621 N N . ASN A 1 339 ? 12.062 1.259 -9.93 1 93.81 339 ASN A N 1
ATOM 2622 C CA . ASN A 1 339 ? 12.938 2.375 -9.594 1 93.81 339 ASN A CA 1
ATOM 2623 C C . ASN A 1 339 ? 12.195 3.445 -8.789 1 93.81 339 ASN A C 1
ATOM 2625 O O . ASN A 1 339 ? 12.758 4.039 -7.871 1 93.81 339 ASN A O 1
ATOM 2629 N N . ARG A 1 340 ? 10.953 3.662 -9.07 1 93.75 340 ARG A N 1
ATOM 2630 C CA . ARG A 1 340 ? 10.141 4.668 -8.391 1 93.75 340 ARG A CA 1
ATOM 2631 C C . ARG A 1 340 ? 9.711 4.18 -7.016 1 93.75 340 ARG A C 1
ATOM 2633 O O . ARG A 1 340 ? 9.672 4.957 -6.059 1 93.75 340 ARG A O 1
ATOM 2640 N N . TYR A 1 341 ? 9.359 2.928 -6.926 1 95.19 341 TYR A N 1
ATOM 2641 C CA . TYR A 1 341 ? 8.883 2.326 -5.688 1 95.19 341 TYR A CA 1
ATOM 2642 C C . TYR A 1 341 ? 9.688 1.087 -5.332 1 95.19 341 TYR A C 1
ATOM 2644 O O . TYR A 1 341 ? 9.266 -0.039 -5.602 1 95.19 341 TYR A O 1
ATOM 2652 N N . PRO A 1 342 ? 10.75 1.301 -4.586 1 94.31 342 PRO A N 1
ATOM 2653 C CA . PRO A 1 342 ? 11.672 0.201 -4.305 1 94.31 342 PRO A CA 1
ATOM 2654 C C . PRO A 1 342 ? 11.031 -0.907 -3.471 1 94.31 342 PRO A C 1
ATOM 2656 O O . PRO A 1 342 ? 11.547 -2.029 -3.434 1 94.31 342 PRO A O 1
ATOM 2659 N N . GLU A 1 343 ? 9.852 -0.597 -2.793 1 96.06 343 GLU A N 1
ATOM 2660 C CA . GLU A 1 343 ? 9.18 -1.636 -2.016 1 96.06 343 GLU A CA 1
ATOM 2661 C C . GLU A 1 343 ? 8.797 -2.822 -2.896 1 96.06 343 GLU A C 1
ATOM 2663 O O . GLU A 1 343 ? 8.609 -3.934 -2.4 1 96.06 343 GLU A O 1
ATOM 2668 N N . LEU A 1 344 ? 8.805 -2.633 -4.25 1 95.12 344 LEU A N 1
ATOM 2669 C CA . LEU A 1 344 ? 8.398 -3.676 -5.188 1 95.12 344 LEU A CA 1
ATOM 2670 C C . LEU A 1 344 ? 9.5 -4.727 -5.332 1 95.12 344 LEU A C 1
ATOM 2672 O O . LEU A 1 344 ? 9.266 -5.801 -5.891 1 95.12 344 LEU A O 1
ATOM 2676 N N . LEU A 1 345 ? 10.688 -4.461 -4.773 1 96.81 345 LEU A N 1
ATOM 2677 C CA . LEU A 1 345 ? 11.773 -5.441 -4.746 1 96.81 345 LEU A CA 1
ATOM 2678 C C . LEU A 1 345 ? 11.516 -6.508 -3.688 1 96.81 345 LEU A C 1
ATOM 2680 O O . LEU A 1 345 ? 12.047 -7.617 -3.773 1 96.81 345 LEU A O 1
ATOM 2684 N N . ALA A 1 346 ? 10.695 -6.199 -2.699 1 97 346 ALA A N 1
ATOM 2685 C CA . ALA A 1 346 ? 10.453 -7.129 -1.599 1 97 346 ALA A CA 1
ATOM 2686 C C . ALA A 1 346 ? 9.562 -8.281 -2.045 1 97 346 ALA A C 1
ATOM 2688 O O . ALA A 1 346 ? 8.641 -8.094 -2.84 1 97 346 ALA A O 1
ATOM 2689 N N . PRO A 1 347 ? 9.812 -9.492 -1.499 1 96.25 347 PRO A N 1
ATOM 2690 C CA . PRO A 1 347 ? 8.898 -10.609 -1.751 1 96.25 347 PRO A CA 1
ATOM 2691 C C . PRO A 1 347 ? 7.477 -10.328 -1.275 1 96.25 347 PRO A C 1
ATOM 2693 O O . PRO A 1 347 ? 7.285 -9.633 -0.278 1 96.25 347 PRO A O 1
ATOM 2696 N N . ARG A 1 348 ? 6.531 -10.883 -1.945 1 94.75 348 ARG A N 1
ATOM 2697 C CA . ARG A 1 348 ? 5.129 -10.672 -1.602 1 94.75 348 ARG A CA 1
ATOM 2698 C C . ARG A 1 348 ? 4.84 -11.125 -0.173 1 94.75 348 ARG A C 1
ATOM 2700 O O . ARG A 1 348 ? 4.023 -10.523 0.522 1 94.75 348 ARG A O 1
ATOM 2707 N N . LYS A 1 349 ? 5.512 -12.203 0.273 1 93.94 349 LYS A N 1
ATOM 2708 C CA . LYS A 1 349 ? 5.32 -12.672 1.644 1 93.94 349 LYS A CA 1
ATOM 2709 C C . LYS A 1 349 ? 5.668 -11.578 2.65 1 93.94 349 LYS A C 1
ATOM 2711 O O . LYS A 1 349 ? 4.996 -11.438 3.676 1 93.94 349 LYS A O 1
ATOM 2716 N N . ILE A 1 350 ? 6.699 -10.875 2.328 1 96.75 350 ILE A N 1
ATOM 2717 C CA . ILE A 1 350 ? 7.121 -9.789 3.209 1 96.75 350 ILE A CA 1
ATOM 2718 C C . ILE A 1 350 ? 6.168 -8.602 3.061 1 96.75 350 ILE A C 1
ATOM 2720 O O . ILE A 1 350 ? 5.734 -8.023 4.055 1 96.75 350 ILE A O 1
ATOM 2724 N N . LEU A 1 351 ? 5.754 -8.273 1.839 1 95.81 351 LEU A N 1
ATOM 2725 C CA . LEU A 1 351 ? 4.82 -7.184 1.589 1 95.81 351 LEU A CA 1
ATOM 2726 C C . LEU A 1 351 ? 3.502 -7.422 2.316 1 95.81 351 LEU A C 1
ATOM 2728 O O . LEU A 1 351 ? 2.871 -6.477 2.791 1 95.81 351 LEU A O 1
ATOM 2732 N N . ASN A 1 352 ? 3.09 -8.695 2.449 1 95 352 ASN A N 1
ATOM 2733 C CA . ASN A 1 352 ? 1.783 -9.039 3.004 1 95 352 ASN A CA 1
ATOM 2734 C C . ASN A 1 352 ? 1.843 -9.203 4.52 1 95 352 ASN A C 1
ATOM 2736 O O . ASN A 1 352 ? 0.807 -9.219 5.188 1 95 352 ASN A O 1
ATOM 2740 N N . GLN A 1 353 ? 3.09 -9.305 5.109 1 96 353 GLN A N 1
ATOM 2741 C CA . GLN A 1 353 ? 3.133 -9.703 6.512 1 96 353 GLN A CA 1
ATOM 2742 C C . GLN A 1 353 ? 3.906 -8.695 7.352 1 96 353 GLN A C 1
ATOM 2744 O O . GLN A 1 353 ? 3.938 -8.789 8.578 1 96 353 GLN A O 1
ATOM 2749 N N . CYS A 1 354 ? 4.52 -7.762 6.676 1 97.5 354 CYS A N 1
ATOM 2750 C CA . CYS A 1 354 ? 5.371 -6.84 7.422 1 97.5 354 CYS A CA 1
ATOM 2751 C C . CYS A 1 354 ? 4.863 -5.406 7.293 1 97.5 354 CYS A C 1
ATOM 2753 O O . CYS A 1 354 ? 4.02 -5.117 6.445 1 97.5 354 CYS A O 1
ATOM 2755 N N . ASN A 1 355 ? 5.281 -4.531 8.211 1 96.44 355 ASN A N 1
ATOM 2756 C CA . ASN A 1 355 ? 4.945 -3.113 8.156 1 96.44 355 ASN A CA 1
ATOM 2757 C C . ASN A 1 355 ? 5.848 -2.354 7.191 1 96.44 355 ASN A C 1
ATOM 2759 O O . ASN A 1 355 ? 6.871 -2.879 6.75 1 96.44 355 ASN A O 1
ATOM 2763 N N . PRO A 1 356 ? 5.508 -1.099 6.844 1 96.62 356 PRO A N 1
ATOM 2764 C CA . PRO A 1 356 ? 6.234 -0.313 5.844 1 96.62 356 PRO A CA 1
ATOM 2765 C C . PRO A 1 356 ? 7.699 -0.092 6.219 1 96.62 356 PRO A C 1
ATOM 2767 O O . PRO A 1 356 ? 8.57 -0.113 5.348 1 96.62 356 PRO A O 1
ATOM 2770 N N . GLU A 1 357 ? 8.016 0.113 7.434 1 96 357 GLU A N 1
ATOM 2771 C CA . GLU A 1 357 ? 9.406 0.332 7.84 1 96 357 GLU A CA 1
ATOM 2772 C C . GLU A 1 357 ? 10.273 -0.878 7.508 1 96 357 GLU A C 1
ATOM 2774 O O . GLU A 1 357 ? 11.367 -0.731 6.957 1 96 357 GLU A O 1
ATOM 2779 N N . THR A 1 358 ? 9.766 -2.049 7.875 1 97.88 358 THR A N 1
ATOM 2780 C CA . THR A 1 358 ? 10.469 -3.287 7.559 1 97.88 358 THR A CA 1
ATOM 2781 C C . THR A 1 358 ? 10.609 -3.463 6.051 1 97.88 358 THR A C 1
ATOM 2783 O O . THR A 1 358 ? 11.68 -3.812 5.555 1 97.88 358 THR A O 1
ATOM 2786 N N . ILE A 1 359 ? 9.578 -3.209 5.324 1 97.94 359 ILE A N 1
ATOM 2787 C CA . ILE A 1 359 ? 9.547 -3.377 3.875 1 97.94 359 ILE A CA 1
ATOM 2788 C C . ILE A 1 359 ? 10.594 -2.465 3.23 1 97.94 359 ILE A C 1
ATOM 2790 O O . ILE A 1 359 ? 11.352 -2.898 2.357 1 97.94 359 ILE A O 1
ATOM 2794 N N . LEU A 1 360 ? 10.648 -1.229 3.682 1 97.31 360 LEU A N 1
ATOM 2795 C CA . LEU A 1 360 ? 11.602 -0.278 3.113 1 97.31 360 LEU A CA 1
ATOM 2796 C C . LEU A 1 360 ? 13.039 -0.706 3.398 1 97.31 360 LEU A C 1
ATOM 2798 O O . LEU A 1 360 ? 13.906 -0.591 2.531 1 97.31 360 LEU A O 1
ATOM 2802 N N . GLU A 1 361 ? 13.273 -1.209 4.578 1 97.75 361 GLU A N 1
ATOM 2803 C CA . GLU A 1 361 ? 14.625 -1.652 4.914 1 97.75 361 GLU A CA 1
ATOM 2804 C C . GLU A 1 361 ? 15.023 -2.877 4.098 1 97.75 361 GLU A C 1
ATOM 2806 O O . GLU A 1 361 ? 16.141 -2.949 3.58 1 97.75 361 GLU A O 1
ATOM 2811 N N . VAL A 1 362 ? 14.125 -3.848 3.994 1 98.31 362 VAL A N 1
ATOM 2812 C CA . VAL A 1 362 ? 14.383 -5.043 3.197 1 98.31 362 VAL A CA 1
ATOM 2813 C C . VAL A 1 362 ? 14.656 -4.648 1.747 1 98.31 362 VAL A C 1
ATOM 2815 O O . VAL A 1 362 ? 15.578 -5.164 1.119 1 98.31 362 VAL A O 1
ATOM 2818 N N . SER A 1 363 ? 13.875 -3.76 1.223 1 98 363 SER A N 1
ATOM 2819 C CA . SER A 1 363 ? 14.047 -3.301 -0.152 1 98 363 SER A CA 1
ATOM 2820 C C . SER A 1 363 ? 15.406 -2.639 -0.351 1 98 363 SER A C 1
ATOM 2822 O O . SER A 1 363 ? 16.047 -2.83 -1.385 1 98 363 SER A O 1
ATOM 2824 N N . LYS A 1 364 ? 15.82 -1.875 0.609 1 97.06 364 LYS A N 1
ATOM 2825 C CA . LYS A 1 364 ? 17.141 -1.234 0.558 1 97.06 364 LYS A CA 1
ATOM 2826 C C . LYS A 1 364 ? 18.25 -2.271 0.516 1 97.06 364 LYS A C 1
ATOM 2828 O O . LYS A 1 364 ? 19.188 -2.152 -0.278 1 97.06 364 LYS A O 1
ATOM 2833 N N . ARG A 1 365 ? 18.156 -3.295 1.343 1 98.44 365 ARG A N 1
ATOM 2834 C CA . ARG A 1 365 ? 19.156 -4.352 1.391 1 98.44 365 ARG A CA 1
ATOM 2835 C C . ARG A 1 365 ? 19.234 -5.109 0.066 1 98.44 365 ARG A C 1
ATOM 2837 O O . ARG A 1 365 ? 20.312 -5.414 -0.427 1 98.44 365 ARG A O 1
ATOM 2844 N N . ILE A 1 366 ? 18.094 -5.379 -0.518 1 98.69 366 ILE A N 1
ATOM 2845 C CA . ILE A 1 366 ? 18.031 -6.082 -1.796 1 98.69 366 ILE A CA 1
ATOM 2846 C C . ILE A 1 366 ? 18.641 -5.211 -2.891 1 98.69 366 ILE A C 1
ATOM 2848 O O . ILE A 1 366 ? 19.438 -5.691 -3.695 1 98.69 366 ILE A O 1
ATOM 2852 N N . HIS A 1 367 ? 18.25 -3.941 -2.873 1 98 367 HIS A N 1
ATOM 2853 C CA . HIS A 1 367 ? 18.781 -3 -3.854 1 98 367 HIS A CA 1
ATOM 2854 C C . HIS A 1 367 ? 20.297 -2.904 -3.764 1 98 367 HIS A C 1
ATOM 2856 O O . HIS A 1 367 ? 20.984 -2.873 -4.789 1 98 367 HIS A O 1
ATOM 2862 N N . GLU A 1 368 ? 20.844 -2.857 -2.588 1 97.81 368 GLU A N 1
ATOM 2863 C CA . GLU A 1 368 ? 22.281 -2.795 -2.379 1 97.81 368 GLU A CA 1
ATOM 2864 C C . GLU A 1 368 ? 22.969 -4.078 -2.85 1 97.81 368 GLU A C 1
ATOM 2866 O O . GLU A 1 368 ? 24 -4.027 -3.523 1 97.81 368 GLU A O 1
ATOM 2871 N N . TYR A 1 369 ? 22.406 -5.184 -2.547 1 98.5 369 TYR A N 1
ATOM 2872 C CA . TYR A 1 369 ? 23.016 -6.477 -2.846 1 98.5 369 TYR A CA 1
ATOM 2873 C C . TYR A 1 369 ? 23.094 -6.711 -4.352 1 98.5 369 TYR A C 1
ATOM 2875 O O . TYR A 1 369 ? 24.125 -7.125 -4.875 1 98.5 369 TYR A O 1
ATOM 2883 N N . TYR A 1 370 ? 22.078 -6.383 -5.086 1 98.44 370 TYR A N 1
ATOM 2884 C CA . TYR A 1 370 ? 22.016 -6.77 -6.488 1 98.44 370 TYR A CA 1
ATOM 2885 C C . TYR A 1 370 ? 22.453 -5.629 -7.395 1 98.44 370 TYR A C 1
ATOM 2887 O O . TYR A 1 370 ? 22.922 -5.859 -8.508 1 98.44 370 TYR A O 1
ATOM 2895 N N . PHE A 1 371 ? 22.344 -4.371 -6.914 1 97.5 371 PHE A N 1
ATOM 2896 C CA . PHE A 1 371 ? 22.516 -3.254 -7.836 1 97.5 371 PHE A CA 1
ATOM 2897 C C . PHE A 1 371 ? 23.5 -2.238 -7.27 1 97.5 371 PHE A C 1
ATOM 2899 O O . PHE A 1 371 ? 23.719 -1.175 -7.855 1 97.5 371 PHE A O 1
ATOM 2906 N N . ASN A 1 372 ? 24.109 -2.527 -6.094 1 96.31 372 ASN A N 1
ATOM 2907 C CA . ASN A 1 372 ? 25.062 -1.656 -5.43 1 96.31 372 ASN A CA 1
ATOM 2908 C C . ASN A 1 372 ? 24.484 -0.267 -5.18 1 96.31 372 ASN A C 1
ATOM 2910 O O . ASN A 1 372 ? 25.188 0.738 -5.332 1 96.31 372 ASN A O 1
ATOM 2914 N N . GLY A 1 373 ? 23.188 -0.259 -5.047 1 92.19 373 GLY A N 1
ATOM 2915 C CA . GLY A 1 373 ? 22.531 0.992 -4.723 1 92.19 373 GLY A CA 1
ATOM 2916 C C . GLY A 1 373 ? 22.344 1.899 -5.922 1 92.19 373 GLY A C 1
ATOM 2917 O O . GLY A 1 373 ? 21.812 3.002 -5.797 1 92.19 373 GLY A O 1
ATOM 2918 N N . LYS A 1 374 ? 22.672 1.444 -7.133 1 93.81 374 LYS A N 1
ATOM 2919 C CA . LYS A 1 374 ? 22.547 2.258 -8.336 1 93.81 374 LYS A CA 1
ATOM 2920 C C . LYS A 1 374 ? 21.094 2.35 -8.805 1 93.81 374 LYS A C 1
ATOM 2922 O O . LYS A 1 374 ? 20.312 1.414 -8.609 1 93.81 374 LYS A O 1
ATOM 2927 N N . PRO A 1 375 ? 20.766 3.482 -9.453 1 92.06 375 PRO A N 1
ATOM 2928 C CA . PRO A 1 375 ? 19.422 3.559 -10.031 1 92.06 375 PRO A CA 1
ATOM 2929 C C . PRO A 1 375 ? 19.172 2.469 -11.07 1 92.06 375 PRO A C 1
ATOM 2931 O O . PRO A 1 375 ? 20.047 2.172 -11.891 1 92.06 375 PRO A O 1
ATOM 2934 N N . LEU A 1 376 ? 17.969 1.924 -11 1 93.44 376 LEU A N 1
ATOM 2935 C CA . LEU A 1 376 ? 17.641 0.837 -11.914 1 93.44 376 LEU A CA 1
ATOM 2936 C C . LEU A 1 376 ? 17.266 1.38 -13.289 1 93.44 376 LEU A C 1
ATOM 2938 O O . LEU A 1 376 ? 16.5 2.342 -13.398 1 93.44 376 LEU A O 1
ATOM 2942 N N . ASN A 1 377 ? 17.844 0.893 -14.273 1 93 377 ASN A N 1
ATOM 2943 C CA . ASN A 1 377 ?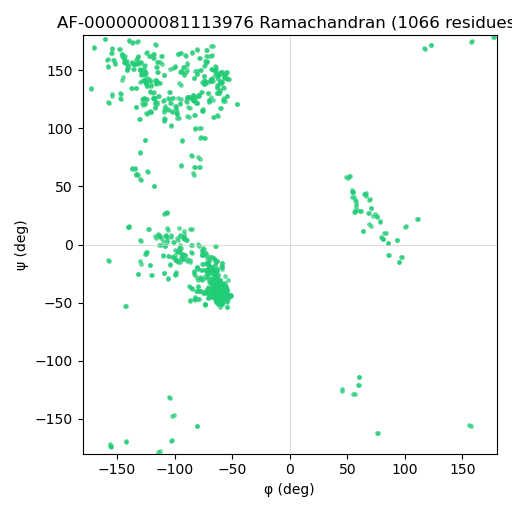 17.547 1.142 -15.68 1 93 377 ASN A CA 1
ATOM 2944 C C . ASN A 1 377 ? 18 -0.016 -16.562 1 93 377 ASN A C 1
ATOM 2946 O O . ASN A 1 377 ? 18.422 -1.057 -16.062 1 93 377 ASN A O 1
ATOM 2950 N N . THR A 1 378 ? 17.906 0.121 -17.844 1 93.19 378 THR A N 1
ATOM 2951 C CA . THR A 1 378 ? 18.156 -0.983 -18.766 1 93.19 378 THR A CA 1
ATOM 2952 C C . THR A 1 378 ? 19.656 -1.312 -18.812 1 93.19 378 THR A C 1
ATOM 2954 O O . THR A 1 378 ? 20.047 -2.404 -19.234 1 93.19 378 THR A O 1
ATOM 2957 N N . ASP A 1 379 ? 20.484 -0.399 -18.344 1 94.19 379 ASP A N 1
ATOM 2958 C CA . ASP A 1 379 ? 21.922 -0.668 -18.281 1 94.19 379 ASP A CA 1
ATOM 2959 C C . ASP A 1 379 ? 22.234 -1.749 -17.25 1 94.19 379 ASP A C 1
ATOM 2961 O O . ASP A 1 379 ? 23.281 -2.393 -17.328 1 94.19 379 ASP A O 1
ATOM 2965 N N . LEU A 1 380 ? 21.281 -1.945 -16.344 1 95.94 380 LEU A N 1
ATOM 2966 C CA . LEU A 1 380 ? 21.469 -2.943 -15.297 1 95.94 380 LEU A CA 1
ATOM 2967 C C . LEU A 1 380 ? 20.609 -4.172 -15.555 1 95.94 380 LEU A C 1
ATOM 2969 O O . LEU A 1 380 ? 20.203 -4.863 -14.617 1 95.94 380 LEU A O 1
ATOM 2973 N N . MET A 1 381 ? 20.312 -4.426 -16.828 1 96.62 381 MET A N 1
ATOM 2974 C CA . MET A 1 381 ? 19.406 -5.508 -17.156 1 96.62 381 MET A CA 1
ATOM 2975 C C . MET A 1 381 ? 19.953 -6.855 -16.703 1 96.62 381 MET A C 1
ATOM 2977 O O . MET A 1 381 ? 19.219 -7.703 -16.203 1 96.62 381 MET A O 1
ATOM 2981 N N . LYS A 1 382 ? 21.266 -7.113 -16.875 1 97 382 LYS A N 1
ATOM 2982 C CA . LYS A 1 382 ? 21.875 -8.375 -16.453 1 97 382 LYS A CA 1
ATOM 2983 C C . LYS A 1 382 ? 21.688 -8.602 -14.961 1 97 382 LYS A C 1
ATOM 2985 O O . LYS A 1 382 ? 21.281 -9.688 -14.539 1 97 382 LYS A O 1
ATOM 2990 N N . GLU A 1 383 ? 21.906 -7.523 -14.18 1 97.38 383 GLU A N 1
ATOM 2991 C CA . GLU A 1 383 ? 21.719 -7.59 -12.734 1 97.38 383 GLU A CA 1
ATOM 2992 C C . GLU A 1 383 ? 20.25 -7.781 -12.383 1 97.38 383 GLU A C 1
ATOM 2994 O O . GLU A 1 383 ? 19.922 -8.539 -11.469 1 97.38 383 GLU A O 1
ATOM 2999 N N . PHE A 1 384 ? 19.422 -7.102 -13.141 1 97 384 PHE A N 1
ATOM 3000 C CA . PHE A 1 384 ? 18 -7.195 -12.852 1 97 384 PHE A CA 1
ATOM 3001 C C . PHE A 1 384 ? 17.484 -8.602 -13.148 1 97 384 PHE A C 1
ATOM 3003 O O . PHE A 1 384 ? 16.656 -9.133 -12.398 1 97 384 PHE A O 1
ATOM 3010 N N . VAL A 1 385 ? 17.969 -9.227 -14.219 1 97.31 385 VAL A N 1
ATOM 3011 C CA . VAL A 1 385 ? 17.578 -10.594 -14.562 1 97.31 385 VAL A CA 1
ATOM 3012 C C . VAL A 1 385 ? 18.062 -11.555 -13.477 1 97.31 385 VAL A C 1
ATOM 3014 O O . VAL A 1 385 ? 17.328 -12.477 -13.094 1 97.31 385 VAL A O 1
ATOM 3017 N N . THR A 1 386 ? 19.234 -11.328 -12.977 1 97.88 386 THR A N 1
ATOM 3018 C CA . THR A 1 386 ? 19.75 -12.148 -11.891 1 97.88 386 THR A CA 1
ATOM 3019 C C . THR A 1 386 ? 18.875 -12.016 -10.648 1 97.88 386 THR A C 1
ATOM 3021 O O . THR A 1 386 ? 18.484 -13.023 -10.047 1 97.88 386 THR A O 1
ATOM 3024 N N . PHE A 1 387 ? 18.562 -10.758 -10.297 1 97.94 387 PHE A N 1
ATOM 3025 C CA . PHE A 1 387 ? 17.656 -10.516 -9.18 1 97.94 387 PHE A CA 1
ATOM 3026 C C . PHE A 1 387 ? 16.344 -11.258 -9.383 1 97.94 387 PHE A C 1
ATOM 3028 O O . PHE A 1 387 ? 15.898 -11.992 -8.5 1 97.94 387 PHE A O 1
ATOM 3035 N N . ALA A 1 388 ? 15.727 -11.047 -10.516 1 97.06 388 ALA A N 1
ATOM 3036 C CA . ALA A 1 388 ? 14.406 -11.625 -10.797 1 97.06 388 ALA A CA 1
ATOM 3037 C C . ALA A 1 388 ? 14.461 -13.148 -10.781 1 97.06 388 ALA A C 1
ATOM 3039 O O . ALA A 1 388 ? 13.531 -13.797 -10.297 1 97.06 388 ALA A O 1
ATOM 3040 N N . SER A 1 389 ? 15.531 -13.758 -11.289 1 97.81 389 SER A N 1
ATOM 3041 C CA . SER A 1 389 ? 15.695 -15.203 -11.258 1 97.81 389 SER A CA 1
ATOM 3042 C C . SER A 1 389 ? 15.727 -15.727 -9.82 1 97.81 389 SER A C 1
ATOM 3044 O O . SER A 1 389 ? 15.062 -16.703 -9.5 1 97.81 389 SER A O 1
ATOM 3046 N N . HIS A 1 390 ? 16.469 -15.016 -9 1 98.12 390 HIS A N 1
ATOM 3047 C CA . HIS A 1 390 ? 16.594 -15.414 -7.605 1 98.12 390 HIS A CA 1
ATOM 3048 C C . HIS A 1 390 ? 15.297 -15.188 -6.848 1 98.12 390 HIS A C 1
ATOM 3050 O O . HIS A 1 390 ? 14.82 -16.078 -6.137 1 98.12 390 HIS A O 1
ATOM 3056 N N . ALA A 1 391 ? 14.672 -14.07 -7.074 1 97.12 391 ALA A N 1
ATOM 3057 C CA . ALA A 1 391 ? 13.547 -13.617 -6.262 1 97.12 391 ALA A CA 1
ATOM 3058 C C . ALA A 1 391 ? 12.266 -14.352 -6.629 1 97.12 391 ALA A C 1
ATOM 3060 O O . ALA A 1 391 ? 11.398 -14.57 -5.777 1 97.12 391 ALA A O 1
ATOM 3061 N N . TYR A 1 392 ? 12.219 -14.773 -7.895 1 96.44 392 TYR A N 1
ATOM 3062 C CA . TYR A 1 392 ? 10.922 -15.266 -8.344 1 96.44 392 TYR A CA 1
ATOM 3063 C C . TYR A 1 392 ? 10.93 -16.781 -8.453 1 96.44 392 TYR A C 1
ATOM 3065 O O . TYR A 1 392 ? 9.875 -17.406 -8.578 1 96.44 392 TYR A O 1
ATOM 3073 N N . PHE A 1 393 ? 12.156 -17.391 -8.328 1 97.69 393 PHE A N 1
ATOM 3074 C CA . PHE A 1 393 ? 12.211 -18.828 -8.523 1 97.69 393 PHE A CA 1
ATOM 3075 C C . PHE A 1 393 ? 13.211 -19.484 -7.566 1 97.69 393 PHE A C 1
ATOM 3077 O O . PHE A 1 393 ? 12.82 -20.25 -6.695 1 97.69 393 PHE A O 1
ATOM 3084 N N . VAL A 1 394 ? 14.398 -18.984 -7.57 1 97.75 394 VAL A N 1
ATOM 3085 C CA . VAL A 1 394 ? 15.539 -19.781 -7.113 1 97.75 394 VAL A CA 1
ATOM 3086 C C . VAL A 1 394 ? 15.5 -19.906 -5.59 1 97.75 394 VAL A C 1
ATOM 3088 O O . VAL A 1 394 ? 15.578 -21.016 -5.055 1 97.75 394 VAL A O 1
ATOM 3091 N N . TYR A 1 395 ? 15.375 -18.812 -4.906 1 97.06 395 TYR A N 1
ATOM 3092 C CA . TYR A 1 395 ? 15.469 -18.969 -3.459 1 97.06 395 TYR A CA 1
ATOM 3093 C C . TYR A 1 395 ? 14.297 -19.766 -2.916 1 97.06 395 TYR A C 1
ATOM 3095 O O . TYR A 1 395 ? 14.438 -20.484 -1.919 1 97.06 395 TYR A O 1
ATOM 3103 N N . ASP A 1 396 ? 13.117 -19.672 -3.559 1 97.19 396 ASP A N 1
ATOM 3104 C CA . ASP A 1 396 ? 11.961 -20.453 -3.117 1 97.19 396 ASP A CA 1
ATOM 3105 C C . ASP A 1 396 ? 12.18 -21.953 -3.344 1 97.19 396 ASP A C 1
ATOM 3107 O O . ASP A 1 396 ? 11.742 -22.766 -2.539 1 97.19 396 ASP A O 1
ATOM 3111 N N . ILE A 1 397 ? 12.789 -22.25 -4.461 1 97.56 397 ILE A N 1
ATOM 3112 C CA . ILE A 1 397 ? 13.086 -23.641 -4.766 1 97.56 397 ILE A CA 1
ATOM 3113 C C . ILE A 1 397 ? 14.055 -24.203 -3.73 1 97.56 397 ILE A C 1
ATOM 3115 O O . ILE A 1 397 ? 13.828 -25.281 -3.182 1 97.56 397 ILE A O 1
ATOM 3119 N N . HIS A 1 398 ? 15.031 -23.438 -3.416 1 96.44 398 HIS A N 1
ATOM 3120 C CA . HIS A 1 398 ? 15.992 -23.875 -2.402 1 96.44 398 HIS A CA 1
ATOM 3121 C C . HIS A 1 398 ? 15.344 -23.938 -1.024 1 96.44 398 HIS A C 1
ATOM 3123 O O . HIS A 1 398 ? 15.586 -24.875 -0.26 1 96.44 398 HIS A O 1
ATOM 3129 N N . ARG A 1 399 ? 14.555 -22.953 -0.77 1 95.38 399 ARG A N 1
ATOM 3130 C CA . ARG A 1 399 ? 13.812 -22.953 0.486 1 95.38 399 ARG A CA 1
ATOM 3131 C C . ARG A 1 399 ? 12.961 -24.219 0.618 1 95.38 399 ARG A C 1
ATOM 3133 O O . ARG A 1 399 ? 12.953 -24.859 1.671 1 95.38 399 ARG A O 1
ATOM 3140 N N . TYR A 1 400 ? 12.297 -24.578 -0.408 1 96.25 400 TYR A N 1
ATOM 3141 C CA . TYR A 1 400 ? 11.422 -25.75 -0.41 1 96.25 400 TYR A CA 1
ATOM 3142 C C . TYR A 1 400 ? 12.227 -27.031 -0.185 1 96.25 400 TYR A C 1
ATOM 3144 O O . TYR A 1 400 ? 11.867 -27.859 0.658 1 96.25 400 TYR A O 1
ATOM 3152 N N . ILE A 1 401 ? 13.32 -27.203 -0.933 1 94.81 401 ILE A N 1
ATOM 3153 C CA . ILE A 1 401 ? 14.078 -28.438 -0.857 1 94.81 401 ILE A CA 1
ATOM 3154 C C . ILE A 1 401 ? 14.758 -28.547 0.506 1 94.81 401 ILE A C 1
ATOM 3156 O O . ILE A 1 401 ? 14.891 -29.641 1.057 1 94.81 401 ILE A O 1
ATOM 3160 N N . LEU A 1 402 ? 15.141 -27.391 1.049 1 93.69 402 LEU A N 1
ATOM 3161 C CA . LEU A 1 402 ? 15.758 -27.375 2.371 1 93.69 402 LEU A CA 1
ATOM 3162 C C . LEU A 1 402 ? 14.781 -27.859 3.434 1 93.69 402 LEU A C 1
ATOM 3164 O O . LEU A 1 402 ? 15.195 -28.469 4.426 1 93.69 402 LEU A O 1
ATOM 3168 N N . GLN A 1 403 ? 13.539 -27.656 3.162 1 94.62 403 GLN A N 1
ATOM 3169 C CA . GLN A 1 403 ? 12.531 -27.984 4.168 1 94.62 403 GLN A CA 1
ATOM 3170 C C . GLN A 1 403 ? 11.883 -29.328 3.885 1 94.62 403 GLN A C 1
ATOM 3172 O O . GLN A 1 403 ? 11.164 -29.859 4.73 1 94.62 403 GLN A O 1
ATOM 3177 N N . LEU A 1 404 ? 12.094 -29.859 2.689 1 94.81 404 LEU A N 1
ATOM 3178 C CA . LEU A 1 404 ? 11.484 -31.125 2.307 1 94.81 404 LEU A CA 1
ATOM 3179 C C . LEU A 1 404 ? 12.023 -32.281 3.156 1 94.81 404 LEU A C 1
ATOM 3181 O O . LEU A 1 404 ? 13.203 -32.625 3.049 1 94.81 404 LEU A O 1
ATOM 3185 N N . PRO A 1 405 ? 11.164 -32.812 4.027 1 92.19 405 PRO A N 1
ATOM 3186 C CA . PRO A 1 405 ? 11.641 -33.875 4.914 1 92.19 405 PRO A CA 1
ATOM 3187 C C . PRO A 1 405 ? 11.812 -35.219 4.188 1 92.19 405 PRO A C 1
ATOM 3189 O O . PRO A 1 405 ? 11.195 -35.438 3.148 1 92.19 405 PRO A O 1
ATOM 3192 N N . LYS A 1 406 ? 12.703 -36 4.746 1 88.75 406 LYS A N 1
ATOM 3193 C CA . LYS A 1 406 ? 12.711 -37.406 4.309 1 88.75 406 LYS A CA 1
ATOM 3194 C C . LYS A 1 406 ? 11.555 -38.188 4.926 1 88.75 406 LYS A C 1
ATOM 3196 O O . LYS A 1 406 ? 11.391 -38.188 6.148 1 88.75 406 LYS A O 1
ATOM 3201 N N . VAL A 1 407 ? 10.727 -38.594 4.086 1 88 407 VAL A N 1
ATOM 3202 C CA . VAL A 1 407 ? 9.602 -39.438 4.531 1 88 407 VAL A CA 1
ATOM 3203 C C . VAL A 1 407 ? 9.633 -40.781 3.807 1 88 407 VAL A C 1
ATOM 3205 O O . VAL A 1 407 ? 9.844 -40.812 2.592 1 88 407 VAL A O 1
ATOM 3208 N N . GLY A 1 408 ? 9.5 -41.875 4.57 1 91.94 408 GLY A N 1
ATOM 3209 C CA . GLY A 1 408 ? 9.547 -43.188 3.953 1 91.94 408 GLY A CA 1
ATOM 3210 C C . GLY A 1 408 ? 10.82 -43.438 3.166 1 91.94 408 GLY A C 1
ATOM 3211 O O . GLY A 1 408 ? 11.922 -43.219 3.672 1 91.94 408 GLY A O 1
ATOM 3212 N N . ASP A 1 409 ? 10.617 -43.875 1.908 1 92.38 409 ASP A N 1
ATOM 3213 C CA . ASP A 1 409 ? 11.75 -44.219 1.049 1 92.38 409 ASP A CA 1
ATOM 3214 C C . ASP A 1 409 ? 11.953 -43.188 -0.044 1 92.38 409 ASP A C 1
ATOM 3216 O O . ASP A 1 409 ? 12.727 -43.406 -0.978 1 92.38 409 ASP A O 1
ATOM 3220 N N . GLY A 1 410 ? 11.195 -42.125 0.086 1 93.56 410 GLY A N 1
ATOM 3221 C CA . GLY A 1 410 ? 11.242 -41.125 -0.963 1 93.56 410 GLY A CA 1
ATOM 3222 C C . GLY A 1 410 ? 12.617 -40.5 -1.128 1 93.56 410 GLY A C 1
ATOM 3223 O O . GLY A 1 410 ? 13.203 -40.031 -0.159 1 93.56 410 GLY A O 1
ATOM 3224 N N . ARG A 1 411 ? 13.141 -40.438 -2.324 1 95.31 411 ARG A N 1
ATOM 3225 C CA . ARG A 1 411 ? 14.43 -39.844 -2.668 1 95.31 411 ARG A CA 1
ATOM 3226 C C . ARG A 1 411 ? 14.258 -38.438 -3.227 1 95.31 411 ARG A C 1
ATOM 3228 O O . ARG A 1 411 ? 13.203 -38.094 -3.764 1 95.31 411 ARG A O 1
ATOM 3235 N N . ARG A 1 412 ? 15.352 -37.688 -3.023 1 96.25 412 ARG A N 1
ATOM 3236 C CA . ARG A 1 412 ? 15.305 -36.312 -3.457 1 96.25 412 ARG A CA 1
ATOM 3237 C C . ARG A 1 412 ? 16.484 -35.969 -4.367 1 96.25 412 ARG A C 1
ATOM 3239 O O . ARG A 1 412 ? 17.641 -36.219 -4.016 1 96.25 412 ARG A O 1
ATOM 3246 N N . TYR A 1 413 ? 16.188 -35.469 -5.484 1 97.94 413 TYR A N 1
ATOM 3247 C CA . TYR A 1 413 ? 17.188 -35.062 -6.457 1 97.94 413 TYR A CA 1
ATOM 3248 C C . TYR A 1 413 ? 16.984 -33.625 -6.895 1 97.94 413 TYR A C 1
ATOM 3250 O O . TYR A 1 413 ? 15.852 -33.156 -7.023 1 97.94 413 TYR A O 1
ATOM 3258 N N . VAL A 1 414 ? 18.125 -32.875 -7.094 1 98.25 414 VAL A N 1
ATOM 3259 C CA . VAL A 1 414 ? 18.094 -31.469 -7.48 1 98.25 414 VAL A CA 1
ATOM 3260 C C . VAL A 1 414 ? 18.906 -31.266 -8.758 1 98.25 414 VAL A C 1
ATOM 3262 O O . VAL A 1 414 ? 19.969 -31.859 -8.93 1 98.25 414 VAL A O 1
ATOM 3265 N N . TYR A 1 415 ? 18.375 -30.422 -9.68 1 98.44 415 TYR A N 1
ATOM 3266 C CA . TYR A 1 415 ? 19.156 -30.141 -10.875 1 98.44 415 TYR A CA 1
ATOM 3267 C C . TYR A 1 415 ? 19.141 -28.656 -11.211 1 98.44 415 TYR A C 1
ATOM 3269 O O . TYR A 1 415 ? 18.266 -27.922 -10.758 1 98.44 415 TYR A O 1
ATOM 3277 N N . LYS A 1 416 ? 20.094 -28.219 -11.867 1 98.5 416 LYS A N 1
ATOM 3278 C CA . LYS A 1 416 ? 20.172 -26.938 -12.578 1 98.5 416 LYS A CA 1
ATOM 3279 C C . LYS A 1 416 ? 20.344 -27.156 -14.078 1 98.5 416 LYS A C 1
ATOM 3281 O O . LYS A 1 416 ? 21.297 -27.812 -14.516 1 98.5 416 LYS A O 1
ATOM 3286 N N . PHE A 1 417 ? 19.391 -26.719 -14.844 1 98.69 417 PHE A N 1
ATOM 3287 C CA . PHE A 1 417 ? 19.391 -26.906 -16.281 1 98.69 417 PHE A CA 1
ATOM 3288 C C . PHE A 1 417 ? 20.141 -25.797 -17 1 98.69 417 PHE A C 1
ATOM 3290 O O . PHE A 1 417 ? 19.797 -24.625 -16.844 1 98.69 417 PHE A O 1
ATOM 3297 N N . SER A 1 418 ? 21.125 -26.156 -17.844 1 97.88 418 SER A N 1
ATOM 3298 C CA . SER A 1 418 ? 21.953 -25.141 -18.484 1 97.88 418 SER A CA 1
ATOM 3299 C C . SER A 1 418 ? 22.234 -25.484 -19.938 1 97.88 418 SER A C 1
ATOM 3301 O O . SER A 1 418 ? 23.125 -24.906 -20.562 1 97.88 418 SER A O 1
ATOM 3303 N N . CYS A 1 419 ? 21.453 -26.422 -20.516 1 97.38 419 CYS A N 1
ATOM 3304 C CA . CYS A 1 419 ? 21.625 -26.781 -21.922 1 97.38 419 CYS A CA 1
ATOM 3305 C C . CYS A 1 419 ? 21.438 -25.547 -22.812 1 97.38 419 CYS A C 1
ATOM 3307 O O . CYS A 1 419 ? 20.562 -24.719 -22.562 1 97.38 419 CYS A O 1
ATOM 3309 N N . LEU A 1 420 ? 22.344 -25.5 -23.844 1 96 420 LEU A N 1
ATOM 3310 C CA . LEU A 1 420 ? 22.234 -24.422 -24.828 1 96 420 LEU A CA 1
ATOM 3311 C C . LEU A 1 420 ? 22.219 -24.984 -26.25 1 96 420 LEU A C 1
ATOM 3313 O O . LEU A 1 420 ? 23.109 -25.75 -26.625 1 96 420 LEU A O 1
ATOM 3317 N N . SER A 1 421 ? 21.203 -24.703 -26.938 1 95.81 421 SER A N 1
ATOM 3318 C CA . SER A 1 421 ? 21.031 -25.031 -28.359 1 95.81 421 SER A CA 1
ATOM 3319 C C . SER A 1 421 ? 20.031 -24.094 -29.016 1 95.81 421 SER A C 1
ATOM 3321 O O . SER A 1 421 ? 19.688 -23.047 -28.453 1 95.81 421 SER A O 1
ATOM 3323 N N . GLY A 1 422 ? 19.688 -24.375 -30.266 1 94.56 422 GLY A N 1
ATOM 3324 C CA . GLY A 1 422 ? 18.672 -23.609 -30.969 1 94.56 422 GLY A CA 1
ATOM 3325 C C . GLY A 1 422 ? 17.297 -23.719 -30.359 1 94.56 422 GLY A C 1
ATOM 3326 O O . GLY A 1 422 ? 16.375 -22.984 -30.75 1 94.56 422 GLY A O 1
ATOM 3327 N N . ARG A 1 423 ? 17.156 -24.516 -29.281 1 95.75 423 ARG A N 1
ATOM 3328 C CA . ARG A 1 423 ? 15.852 -24.75 -28.688 1 95.75 423 ARG A CA 1
ATOM 3329 C C . ARG A 1 423 ? 15.609 -23.797 -27.516 1 95.75 423 ARG A C 1
ATOM 3331 O O . ARG A 1 423 ? 14.531 -23.812 -26.906 1 95.75 423 ARG A O 1
ATOM 3338 N N . ASN A 1 424 ? 16.625 -22.969 -27.172 1 96.5 424 ASN A N 1
ATOM 3339 C CA . ASN A 1 424 ? 16.5 -21.984 -26.109 1 96.5 424 ASN A CA 1
ATOM 3340 C C . ASN A 1 424 ? 15.82 -20.703 -26.594 1 96.5 424 ASN A C 1
ATOM 3342 O O . ASN A 1 424 ? 16.406 -19.625 -26.516 1 96.5 424 ASN A O 1
ATOM 3346 N N . ILE A 1 425 ? 14.586 -20.781 -26.938 1 95.5 425 ILE A N 1
ATOM 3347 C CA . ILE A 1 425 ? 13.898 -19.688 -27.609 1 95.5 425 ILE A CA 1
ATOM 3348 C C . ILE A 1 425 ? 13.469 -18.641 -26.578 1 95.5 425 ILE A C 1
ATOM 3350 O O . ILE A 1 425 ? 13.43 -17.438 -26.875 1 95.5 425 ILE A O 1
ATOM 3354 N N . TYR A 1 426 ? 13.211 -19.016 -25.375 1 95.75 426 TYR A N 1
ATOM 3355 C CA . TYR A 1 426 ? 12.75 -18.094 -24.344 1 95.75 426 TYR A CA 1
ATOM 3356 C C . TYR A 1 426 ? 13.922 -17.312 -23.766 1 95.75 426 TYR A C 1
ATOM 3358 O O . TYR A 1 426 ? 13.734 -16.25 -23.156 1 95.75 426 TYR A O 1
ATOM 3366 N N . GLY A 1 427 ? 15.156 -17.859 -23.922 1 95.19 427 GLY A N 1
ATOM 3367 C CA . GLY A 1 427 ? 16.359 -17.188 -23.469 1 95.19 427 GLY A CA 1
ATOM 3368 C C . GLY A 1 427 ? 16.906 -16.188 -24.469 1 95.19 427 GLY A C 1
ATOM 3369 O O . GLY A 1 427 ? 17.75 -15.352 -24.141 1 95.19 427 GLY A O 1
ATOM 3370 N N . ASN A 1 428 ? 16.344 -16.141 -25.656 1 93.5 428 ASN A N 1
ATOM 3371 C CA . ASN A 1 428 ? 16.875 -15.359 -26.766 1 93.5 428 ASN A CA 1
ATOM 3372 C C . ASN A 1 428 ? 16.891 -13.867 -26.438 1 93.5 428 ASN A C 1
ATOM 3374 O O . ASN A 1 428 ? 17.859 -13.172 -26.781 1 93.5 428 ASN A O 1
ATOM 3378 N N . PRO A 1 429 ? 15.867 -13.398 -25.797 1 92.69 429 PRO A N 1
ATOM 3379 C CA . PRO A 1 429 ? 15.867 -11.969 -25.5 1 92.69 429 PRO A CA 1
ATOM 3380 C C . PRO A 1 429 ? 17.062 -11.539 -24.656 1 92.69 429 PRO A C 1
ATOM 3382 O O . PRO A 1 429 ? 17.453 -10.359 -24.688 1 92.69 429 PRO A O 1
ATOM 3385 N N . GLY A 1 430 ? 17.703 -12.484 -23.969 1 94.5 430 GLY A N 1
ATOM 3386 C CA . GLY A 1 430 ? 18.844 -12.18 -23.141 1 94.5 430 GLY A CA 1
ATOM 3387 C C . GLY A 1 430 ? 20.094 -11.844 -23.938 1 94.5 430 GLY A C 1
ATOM 3388 O O . GLY A 1 430 ? 21 -11.172 -23.422 1 94.5 430 GLY A O 1
ATOM 3389 N N . GLN A 1 431 ? 20.094 -12.164 -25.172 1 93.75 431 GLN A N 1
ATOM 3390 C CA . GLN A 1 431 ? 21.281 -12.016 -26 1 93.75 431 GLN A CA 1
ATOM 3391 C C . GLN A 1 431 ? 21.656 -10.547 -26.156 1 93.75 431 GLN A C 1
ATOM 3393 O O . GLN A 1 431 ? 22.844 -10.203 -26.172 1 93.75 431 GLN A O 1
ATOM 3398 N N . LYS A 1 432 ? 20.625 -9.727 -26.312 1 93.94 432 LYS A N 1
ATOM 3399 C CA . LYS A 1 432 ? 20.906 -8.312 -26.547 1 93.94 432 LYS A CA 1
ATOM 3400 C C . LYS A 1 432 ? 21.578 -7.68 -25.328 1 93.94 432 LYS A C 1
ATOM 3402 O O . LYS A 1 432 ? 22.188 -6.609 -25.438 1 93.94 432 LYS A O 1
ATOM 3407 N N . TYR A 1 433 ? 21.578 -8.328 -24.188 1 95.81 433 TYR A N 1
ATOM 3408 C CA . TYR A 1 433 ? 22.234 -7.824 -22.984 1 95.81 433 TYR A CA 1
ATOM 3409 C C . TYR A 1 433 ? 23.438 -8.695 -22.609 1 95.81 433 TYR A C 1
ATOM 3411 O O . TYR A 1 433 ? 23.938 -8.609 -21.484 1 95.81 433 TYR A O 1
ATOM 3419 N N . GLY A 1 434 ? 23.781 -9.641 -23.469 1 95.56 434 GLY A N 1
ATOM 3420 C CA . GLY A 1 434 ? 24.922 -10.516 -23.25 1 95.56 434 GLY A CA 1
ATOM 3421 C C . GLY A 1 434 ? 24.641 -11.633 -22.25 1 95.56 434 GLY A C 1
ATOM 3422 O O . GLY A 1 434 ? 25.578 -12.195 -21.672 1 95.56 434 GLY A O 1
ATOM 3423 N N . ILE A 1 435 ? 23.422 -11.953 -22 1 96.19 435 ILE A N 1
ATOM 3424 C CA . ILE A 1 435 ? 23.047 -13.023 -21.078 1 96.19 435 ILE A CA 1
ATOM 3425 C C . ILE A 1 435 ? 22.938 -14.344 -21.844 1 96.19 435 ILE A C 1
ATOM 3427 O O . ILE A 1 435 ? 22.219 -14.43 -22.844 1 96.19 435 ILE A O 1
ATOM 3431 N N . GLN A 1 436 ? 23.688 -15.297 -21.375 1 92.94 436 GLN A N 1
ATOM 3432 C CA . GLN A 1 436 ? 23.656 -16.641 -21.953 1 92.94 436 GLN A CA 1
ATOM 3433 C C . GLN A 1 436 ? 23.219 -17.672 -20.922 1 92.94 436 GLN A C 1
ATOM 3435 O O . GLN A 1 436 ? 23.688 -17.656 -19.781 1 92.94 436 GLN A O 1
ATOM 3440 N N . GLY A 1 437 ? 22.312 -18.469 -21.234 1 95.19 437 GLY A N 1
ATOM 3441 C CA . GLY A 1 437 ? 21.812 -19.516 -20.359 1 95.19 437 GLY A CA 1
ATOM 3442 C C . GLY A 1 437 ? 20.406 -19.984 -20.734 1 95.19 437 GLY A C 1
ATOM 3443 O O . GLY A 1 437 ? 19.844 -19.516 -21.719 1 95.19 437 GLY A O 1
ATOM 3444 N N . ALA A 1 438 ? 19.938 -20.969 -20.078 1 98.19 438 ALA A N 1
ATOM 3445 C CA . ALA A 1 438 ? 18.594 -21.469 -20.281 1 98.19 438 ALA A CA 1
ATOM 3446 C C . ALA A 1 438 ? 17.562 -20.641 -19.5 1 98.19 438 ALA A C 1
ATOM 3448 O O . ALA A 1 438 ? 17.734 -20.422 -18.297 1 98.19 438 ALA A O 1
ATOM 3449 N N . SER A 1 439 ? 16.594 -20.172 -20.188 1 98.06 439 SER A N 1
ATOM 3450 C CA . SER A 1 439 ? 15.516 -19.391 -19.578 1 98.06 439 SER A CA 1
ATOM 3451 C C . SER A 1 439 ? 14.43 -20.312 -19.016 1 98.06 439 SER A C 1
ATOM 3453 O O . SER A 1 439 ? 14.422 -21.516 -19.281 1 98.06 439 SER A O 1
ATOM 3455 N N . HIS A 1 440 ? 13.602 -19.609 -18.172 1 97.31 440 HIS A N 1
ATOM 3456 C CA . HIS A 1 440 ? 12.328 -20.219 -17.812 1 97.31 440 HIS A CA 1
ATOM 3457 C C . HIS A 1 440 ? 11.625 -20.781 -19.031 1 97.31 440 HIS A C 1
ATOM 3459 O O . HIS A 1 440 ? 11.484 -20.094 -20.047 1 97.31 440 HIS A O 1
ATOM 3465 N N . LEU A 1 441 ? 11.312 -22.156 -19.078 1 97.06 441 LEU A N 1
ATOM 3466 C CA . LEU A 1 441 ? 10.578 -22.859 -20.125 1 97.06 441 LEU A CA 1
ATOM 3467 C C . LEU A 1 441 ? 11.531 -23.469 -21.141 1 97.06 441 LEU A C 1
ATOM 3469 O O . LEU A 1 441 ? 11.125 -24.312 -21.938 1 97.06 441 LEU A O 1
ATOM 3473 N N . ASP A 1 442 ? 12.781 -23.062 -21.156 1 97.88 442 ASP A N 1
ATOM 3474 C CA . ASP A 1 442 ? 13.672 -23.625 -22.172 1 97.88 442 ASP A CA 1
ATOM 3475 C C . ASP A 1 442 ? 13.852 -25.125 -21.984 1 97.88 442 ASP A C 1
ATOM 3477 O O . ASP A 1 442 ? 14 -25.875 -22.953 1 97.88 442 ASP A O 1
ATOM 3481 N N . ASP A 1 443 ? 13.914 -25.562 -20.766 1 98.19 443 ASP A N 1
ATOM 3482 C CA . ASP A 1 443 ? 14.078 -26.984 -20.5 1 98.19 443 ASP A CA 1
ATOM 3483 C C . ASP A 1 443 ? 12.906 -27.797 -21.031 1 98.19 443 ASP A C 1
ATOM 3485 O O . ASP A 1 443 ? 13.078 -28.922 -21.516 1 98.19 443 ASP A O 1
ATOM 3489 N N . VAL A 1 444 ? 11.711 -27.219 -21.078 1 98 444 VAL A N 1
ATOM 3490 C CA . VAL A 1 444 ? 10.516 -27.875 -21.594 1 98 444 VAL A CA 1
ATOM 3491 C C . VAL A 1 444 ? 10.695 -28.141 -23.094 1 98 444 VAL A C 1
ATOM 3493 O O . VAL A 1 444 ? 10.195 -29.141 -23.625 1 98 444 VAL A O 1
ATOM 3496 N N . MET A 1 445 ? 11.469 -27.328 -23.797 1 97.38 445 MET A N 1
ATOM 3497 C CA . MET A 1 445 ? 11.688 -27.453 -25.234 1 97.38 445 MET A CA 1
ATOM 3498 C C . MET A 1 445 ? 12.539 -28.672 -25.562 1 97.38 445 MET A C 1
ATOM 3500 O O . MET A 1 445 ? 12.625 -29.078 -26.719 1 97.38 445 MET A O 1
ATOM 3504 N N . TYR A 1 446 ? 13.102 -29.281 -24.578 1 97.94 446 TYR A N 1
ATOM 3505 C CA . TYR A 1 446 ? 13.914 -30.469 -24.766 1 97.94 446 TYR A CA 1
ATOM 3506 C C . TYR A 1 446 ? 13.117 -31.734 -24.453 1 97.94 446 TYR A C 1
ATOM 3508 O O . TYR A 1 446 ? 13.547 -32.844 -24.75 1 97.94 446 TYR A O 1
ATOM 3516 N N . LEU A 1 447 ? 11.961 -31.547 -23.859 1 98.31 447 LEU A N 1
ATOM 3517 C CA . LEU A 1 447 ? 11.133 -32.688 -23.469 1 98.31 447 LEU A CA 1
ATOM 3518 C C . LEU A 1 447 ? 9.953 -32.812 -24.422 1 98.31 447 LEU A C 1
ATOM 3520 O O . LEU A 1 447 ? 9.438 -33.938 -24.609 1 98.31 447 LEU A O 1
ATOM 3524 N N . PHE A 1 448 ? 9.523 -31.703 -24.969 1 98.06 448 PHE A N 1
ATOM 3525 C CA . PHE A 1 448 ? 8.336 -31.688 -25.812 1 98.06 448 PHE A CA 1
ATOM 3526 C C . PHE A 1 448 ? 8.656 -31.047 -27.156 1 98.06 448 PHE A C 1
ATOM 3528 O O . PHE A 1 448 ? 9.539 -30.188 -27.266 1 98.06 448 PHE A O 1
ATOM 3535 N N . ASN A 1 449 ? 7.93 -31.484 -28.172 1 96.56 449 ASN A N 1
ATOM 3536 C CA . ASN A 1 449 ? 7.922 -30.781 -29.438 1 96.56 449 ASN A CA 1
ATOM 3537 C C . ASN A 1 449 ? 6.953 -29.609 -29.422 1 96.56 449 ASN A C 1
ATOM 3539 O O . ASN A 1 449 ? 5.746 -29.781 -29.578 1 96.56 449 ASN A O 1
ATOM 3543 N N . GLY A 1 450 ? 7.441 -28.438 -29.234 1 94.88 450 GLY A N 1
ATOM 3544 C CA . GLY A 1 450 ? 6.617 -27.25 -29.328 1 94.88 450 GLY A CA 1
ATOM 3545 C C . GLY A 1 450 ? 6.262 -26.875 -30.75 1 94.88 450 GLY A C 1
ATOM 3546 O O . GLY A 1 450 ? 6.906 -26.016 -31.359 1 94.88 450 GLY A O 1
ATOM 3547 N N . LYS A 1 451 ? 5.195 -27.359 -31.188 1 93.94 451 LYS A N 1
ATOM 3548 C CA . LYS A 1 451 ? 4.801 -27.203 -32.594 1 93.94 451 LYS A CA 1
ATOM 3549 C C . LYS A 1 451 ? 4.629 -25.719 -32.938 1 93.94 451 LYS A C 1
ATOM 3551 O O . LYS A 1 451 ? 4.941 -25.312 -34.062 1 93.94 451 LYS A O 1
ATOM 3556 N N . LYS A 1 452 ? 4.188 -25 -32.062 1 93.12 452 LYS A N 1
ATOM 3557 C CA . LYS A 1 452 ? 3.873 -23.594 -32.312 1 93.12 452 LYS A CA 1
ATOM 3558 C C . LYS A 1 452 ? 5.137 -22.797 -32.625 1 93.12 452 LYS A C 1
ATOM 3560 O O . LYS A 1 452 ? 5.066 -21.75 -33.281 1 93.12 452 LYS A O 1
ATOM 3565 N N . HIS A 1 453 ? 6.258 -23.344 -32.188 1 93.94 453 HIS A N 1
ATOM 3566 C CA . HIS A 1 453 ? 7.512 -22.625 -32.438 1 93.94 453 HIS A CA 1
ATOM 3567 C C . HIS A 1 453 ? 8.188 -23.109 -33.719 1 93.94 453 HIS A C 1
ATOM 3569 O O . HIS A 1 453 ? 9.141 -22.484 -34.188 1 93.94 453 HIS A O 1
ATOM 3575 N N . ASN A 1 454 ? 7.781 -24.188 -34.312 1 92.12 454 ASN A N 1
ATOM 3576 C CA . ASN A 1 454 ? 8.266 -24.734 -35.562 1 92.12 454 ASN A CA 1
ATOM 3577 C C . ASN A 1 454 ? 9.773 -24.938 -35.562 1 92.12 454 ASN A C 1
ATOM 3579 O O . ASN A 1 454 ? 10.477 -24.484 -36.469 1 92.12 454 ASN A O 1
ATOM 3583 N N . LEU A 1 455 ? 10.273 -25.5 -34.5 1 91.81 455 LEU A N 1
ATOM 3584 C CA . LEU A 1 455 ? 11.703 -25.781 -34.375 1 91.81 455 LEU A CA 1
ATOM 3585 C C . LEU A 1 455 ? 12.047 -27.094 -35.062 1 91.81 455 LEU A C 1
ATOM 3587 O O . LEU A 1 455 ? 11.508 -28.141 -34.719 1 91.81 455 LEU A O 1
ATOM 3591 N N . LYS A 1 456 ? 12.953 -27 -35.969 1 89.62 456 LYS A N 1
ATOM 3592 C CA . LYS A 1 456 ? 13.375 -28.203 -36.688 1 89.62 456 LYS A CA 1
ATOM 3593 C C . LYS A 1 456 ? 14.242 -29.094 -35.812 1 89.62 456 LYS A C 1
ATOM 3595 O O . LYS A 1 456 ? 15 -28.594 -34.969 1 89.62 456 LYS A O 1
ATOM 3600 N N . LEU A 1 457 ? 14.016 -30.406 -35.875 1 93.25 457 LEU A N 1
ATOM 3601 C CA . LEU A 1 457 ? 14.859 -31.391 -35.219 1 93.25 457 LEU A CA 1
ATOM 3602 C C . LEU A 1 457 ? 15.367 -32.406 -36.219 1 93.25 457 LEU A C 1
ATOM 3604 O O . LEU A 1 457 ? 14.578 -33.156 -36.812 1 93.25 457 LEU A O 1
ATOM 3608 N N . GLU A 1 458 ? 16.688 -32.375 -36.469 1 92.12 458 GLU A N 1
ATOM 3609 C CA . GLU A 1 458 ? 17.312 -33.281 -37.406 1 92.12 458 GLU A CA 1
ATOM 3610 C C . GLU A 1 458 ? 18.25 -34.281 -36.719 1 92.12 458 GLU A C 1
ATOM 3612 O O . GLU A 1 458 ? 18.969 -33.906 -35.781 1 92.12 458 GLU A O 1
ATOM 3617 N N . LYS A 1 459 ? 18.172 -35.469 -37.188 1 92.06 459 LYS A N 1
ATOM 3618 C CA . LYS A 1 459 ? 19.031 -36.5 -36.625 1 92.06 459 LYS A CA 1
ATOM 3619 C C . LYS A 1 459 ? 20.5 -36.125 -36.719 1 92.06 459 LYS A C 1
ATOM 3621 O O . LYS A 1 459 ? 20.906 -35.406 -37.656 1 92.06 459 LYS A O 1
ATOM 3626 N N . ASP A 1 460 ? 21.281 -36.5 -35.781 1 89.94 460 ASP A N 1
ATOM 3627 C CA . ASP A 1 460 ? 22.734 -36.344 -35.75 1 89.94 460 ASP A CA 1
ATOM 3628 C C . ASP A 1 460 ? 23.125 -34.875 -35.562 1 89.94 460 ASP A C 1
ATOM 3630 O O . ASP A 1 460 ? 24.219 -34.5 -36 1 89.94 460 ASP A O 1
ATOM 3634 N N . THR A 1 461 ? 22.219 -34.094 -35.156 1 94.44 461 THR A N 1
ATOM 3635 C CA . THR A 1 461 ? 22.547 -32.719 -34.781 1 94.44 461 THR A CA 1
ATOM 3636 C C . THR A 1 461 ? 22.734 -32.625 -33.25 1 94.44 461 THR A C 1
ATOM 3638 O O . THR A 1 461 ? 22.344 -33.531 -32.531 1 94.44 461 THR A O 1
ATOM 3641 N N . LYS A 1 462 ? 23.328 -31.547 -32.875 1 95.25 462 LYS A N 1
ATOM 3642 C CA . LYS A 1 462 ? 23.5 -31.297 -31.453 1 95.25 462 LYS A CA 1
ATOM 3643 C C . LYS A 1 462 ? 22.156 -31.234 -30.734 1 95.25 462 LYS A C 1
ATOM 3645 O O . LYS A 1 462 ? 22 -31.75 -29.641 1 95.25 462 LYS A O 1
ATOM 3650 N N . GLU A 1 463 ? 21.234 -30.594 -31.375 1 95.5 463 GLU A N 1
ATOM 3651 C CA . GLU A 1 463 ? 19.891 -30.469 -30.812 1 95.5 463 GLU A CA 1
ATOM 3652 C C . GLU A 1 463 ? 19.25 -31.844 -30.594 1 95.5 463 GLU A C 1
ATOM 3654 O O . GLU A 1 463 ? 18.656 -32.094 -29.547 1 95.5 463 GLU A O 1
ATOM 3659 N N . TYR A 1 464 ? 19.438 -32.656 -31.594 1 95.81 464 TYR A N 1
ATOM 3660 C CA . TYR A 1 464 ? 18.891 -34 -31.516 1 95.81 464 TYR A CA 1
ATOM 3661 C C . TYR A 1 464 ? 19.516 -34.781 -30.375 1 95.81 464 TYR A C 1
ATOM 3663 O O . TYR A 1 464 ? 18.812 -35.438 -29.609 1 95.81 464 TYR A O 1
ATOM 3671 N N . GLU A 1 465 ? 20.766 -34.656 -30.219 1 96.62 465 GLU A N 1
ATOM 3672 C CA . GLU A 1 465 ? 21.484 -35.375 -29.141 1 96.62 465 GLU A CA 1
ATOM 3673 C C . GLU A 1 465 ? 21.047 -34.875 -27.766 1 96.62 465 GLU A C 1
ATOM 3675 O O . GLU A 1 465 ? 20.859 -35.656 -26.844 1 96.62 465 GLU A O 1
ATOM 3680 N N . LEU A 1 466 ? 20.906 -33.594 -27.672 1 97.81 466 LEU A N 1
ATOM 3681 C CA . LEU A 1 466 ? 20.531 -33 -26.391 1 97.81 466 LEU A CA 1
ATOM 3682 C C . LEU A 1 466 ? 19.094 -33.375 -26.031 1 97.81 466 LEU A C 1
ATOM 3684 O O . LEU A 1 466 ? 18.781 -33.594 -24.859 1 97.81 466 LEU A O 1
ATOM 3688 N N . VAL A 1 467 ? 18.219 -33.375 -27 1 97.56 467 VAL A N 1
ATOM 3689 C CA . VAL A 1 467 ? 16.828 -33.75 -26.766 1 97.56 467 VAL A CA 1
ATOM 3690 C C . VAL A 1 467 ? 16.781 -35.188 -26.25 1 97.56 467 VAL A C 1
ATOM 3692 O O . VAL A 1 467 ? 16.125 -35.469 -25.234 1 97.56 467 VAL A O 1
ATOM 3695 N N . ASN A 1 468 ? 17.5 -36.094 -26.891 1 97 468 ASN A N 1
ATOM 3696 C CA . ASN A 1 468 ? 17.531 -37.469 -26.453 1 97 468 ASN A CA 1
ATOM 3697 C C . ASN A 1 468 ? 18.156 -37.594 -25.062 1 97 468 ASN A C 1
ATOM 3699 O O . ASN A 1 468 ? 17.672 -38.375 -24.234 1 97 468 ASN A O 1
ATOM 3703 N N . PHE A 1 469 ? 19.172 -36.844 -24.922 1 97.69 469 PHE A N 1
ATOM 3704 C CA . PHE A 1 469 ? 19.906 -36.844 -23.672 1 97.69 469 PHE A CA 1
ATOM 3705 C C . PHE A 1 469 ? 19.016 -36.406 -22.516 1 97.69 469 PHE A C 1
ATOM 3707 O O . PHE A 1 469 ? 18.891 -37.094 -21.516 1 97.69 469 PHE A O 1
ATOM 3714 N N . VAL A 1 470 ? 18.359 -35.25 -22.625 1 98.56 470 VAL A N 1
ATOM 3715 C CA . VAL A 1 470 ? 17.5 -34.688 -21.578 1 98.56 470 VAL A CA 1
ATOM 3716 C C . VAL A 1 470 ? 16.297 -35.594 -21.359 1 98.56 470 VAL A C 1
ATOM 3718 O O . VAL A 1 470 ? 15.93 -35.875 -20.219 1 98.56 470 VAL A O 1
ATOM 3721 N N . CYS A 1 471 ? 15.672 -36.125 -22.406 1 98.38 471 CYS A N 1
ATOM 3722 C CA . CYS A 1 471 ? 14.562 -37.062 -22.281 1 98.38 471 CYS A CA 1
ATOM 3723 C C . CYS A 1 471 ? 14.984 -38.312 -21.516 1 98.38 471 CYS A C 1
ATOM 3725 O O . CYS A 1 471 ? 14.234 -38.812 -20.672 1 98.38 471 CYS A O 1
ATOM 3727 N N . THR A 1 472 ? 16.172 -38.781 -21.797 1 98.5 472 THR A N 1
ATOM 3728 C CA . THR A 1 472 ? 16.672 -39.938 -21.078 1 98.5 472 THR A CA 1
ATOM 3729 C C . THR A 1 472 ? 16.766 -39.688 -19.594 1 98.5 472 THR A C 1
ATOM 3731 O O . THR A 1 472 ? 16.328 -40.5 -18.766 1 98.5 472 THR A O 1
ATOM 3734 N N . VAL A 1 473 ? 17.297 -38.531 -19.234 1 98.69 473 VAL A N 1
ATOM 3735 C CA . VAL A 1 473 ? 17.469 -38.156 -17.828 1 98.69 473 VAL A CA 1
ATOM 3736 C C . VAL A 1 473 ? 16.109 -38.156 -17.125 1 98.69 473 VAL A C 1
ATOM 3738 O O . VAL A 1 473 ? 15.938 -38.781 -16.078 1 98.69 473 VAL A O 1
ATOM 3741 N N . PHE A 1 474 ? 15.141 -37.5 -17.688 1 98.88 474 PHE A N 1
ATOM 3742 C CA . PHE A 1 474 ? 13.836 -37.312 -17.062 1 98.88 474 PHE A CA 1
ATOM 3743 C C . PHE A 1 474 ? 13.055 -38.625 -17.062 1 98.88 474 PHE A C 1
ATOM 3745 O O . PHE A 1 474 ? 12.383 -38.969 -16.078 1 98.88 474 PHE A O 1
ATOM 3752 N N . THR A 1 475 ? 13.141 -39.438 -18.156 1 98.75 475 THR A N 1
ATOM 3753 C CA . THR A 1 475 ? 12.391 -40.688 -18.203 1 98.75 475 THR A CA 1
ATOM 3754 C C . THR A 1 475 ? 13.047 -41.75 -17.328 1 98.75 475 THR A C 1
ATOM 3756 O O . THR A 1 475 ? 12.367 -42.625 -16.797 1 98.75 475 THR A O 1
ATOM 3759 N N . ASN A 1 476 ? 14.414 -41.688 -17.188 1 98.75 476 ASN A N 1
ATOM 3760 C CA . ASN A 1 476 ? 15.047 -42.562 -16.203 1 98.75 476 ASN A CA 1
ATOM 3761 C C . ASN A 1 476 ? 14.461 -42.344 -14.805 1 98.75 476 ASN A C 1
ATOM 3763 O O . ASN A 1 476 ? 14.164 -43.312 -14.102 1 98.75 476 ASN A O 1
ATOM 3767 N N . PHE A 1 477 ? 14.32 -41.125 -14.469 1 98.75 477 PHE A N 1
ATOM 3768 C CA . PHE A 1 477 ? 13.711 -40.844 -13.172 1 98.75 477 PHE A CA 1
ATOM 3769 C C . PHE A 1 477 ? 12.305 -41.406 -13.102 1 98.75 477 PHE A C 1
ATOM 3771 O O . PHE A 1 477 ? 11.914 -42 -12.086 1 98.75 477 PHE A O 1
ATOM 3778 N N . ALA A 1 478 ? 11.5 -41.219 -14.164 1 98.75 478 ALA A N 1
ATOM 3779 C CA . ALA A 1 478 ? 10.133 -41.719 -14.203 1 98.75 478 ALA A CA 1
ATOM 3780 C C . ALA A 1 478 ? 10.109 -43.25 -14.117 1 98.75 478 ALA A C 1
ATOM 3782 O O . ALA A 1 478 ? 9.219 -43.812 -13.477 1 98.75 478 ALA A O 1
ATOM 3783 N N . LYS A 1 479 ? 11.07 -43.938 -14.711 1 98.38 479 LYS A N 1
ATOM 3784 C CA . LYS A 1 479 ? 11.109 -45.375 -14.789 1 98.38 479 LYS A CA 1
ATOM 3785 C C . LYS A 1 479 ? 11.656 -45.969 -13.492 1 98.38 479 LYS A C 1
ATOM 3787 O O . LYS A 1 479 ? 11.125 -46.969 -13 1 98.38 479 LYS A O 1
ATOM 3792 N N . TYR A 1 480 ? 12.719 -45.281 -12.938 1 97.75 480 TYR A N 1
ATOM 3793 C CA . TYR A 1 480 ? 13.531 -46 -11.961 1 97.75 480 TYR A CA 1
ATOM 3794 C C . TYR A 1 480 ? 13.609 -45.25 -10.648 1 97.75 480 TYR A C 1
ATOM 3796 O O . TYR A 1 480 ? 14.172 -45.75 -9.672 1 97.75 480 TYR A O 1
ATOM 3804 N N . GLY A 1 481 ? 13.086 -44.062 -10.609 1 97.62 481 GLY A N 1
ATOM 3805 C CA . GLY A 1 481 ? 13.172 -43.25 -9.398 1 97.62 481 GLY A CA 1
ATOM 3806 C C . GLY A 1 481 ? 14.508 -42.531 -9.25 1 97.62 481 GLY A C 1
ATOM 3807 O O . GLY A 1 481 ? 14.758 -41.875 -8.234 1 97.62 481 GLY A O 1
ATOM 3808 N N . THR A 1 482 ? 15.344 -42.656 -10.258 1 97.88 482 THR A N 1
ATOM 3809 C CA . THR A 1 482 ? 16.625 -41.969 -10.328 1 97.88 482 THR A CA 1
ATOM 3810 C C . THR A 1 482 ? 16.953 -41.594 -11.766 1 97.88 482 THR A C 1
ATOM 3812 O O . THR A 1 482 ? 16.656 -42.344 -12.695 1 97.88 482 THR A O 1
ATOM 3815 N N . PRO A 1 483 ? 17.562 -40.375 -11.961 1 98.38 483 PRO A N 1
ATOM 3816 C CA . PRO A 1 483 ? 17.906 -39.969 -13.32 1 98.38 483 PRO A CA 1
ATOM 3817 C C . PRO A 1 483 ? 19.031 -40.812 -13.922 1 98.38 483 PRO A C 1
ATOM 3819 O O . PRO A 1 483 ? 19.188 -40.844 -15.148 1 98.38 483 PRO A O 1
ATOM 3822 N N . THR A 1 484 ? 19.828 -41.438 -13.062 1 98.31 484 THR A N 1
ATOM 3823 C CA . THR A 1 484 ? 20.953 -42.219 -13.555 1 98.31 484 THR A CA 1
ATOM 3824 C C . THR A 1 484 ? 20.969 -43.625 -12.922 1 98.31 484 THR A C 1
ATOM 3826 O O . THR A 1 484 ? 21.766 -43.906 -12.031 1 98.31 484 THR A O 1
ATOM 3829 N N . PRO A 1 485 ? 20.156 -44.5 -13.438 1 96.94 485 PRO A N 1
ATOM 3830 C CA . PRO A 1 485 ? 20.078 -45.844 -12.852 1 96.94 485 PRO A CA 1
ATOM 3831 C C . PRO A 1 485 ? 21.328 -46.688 -13.109 1 96.94 485 PRO A C 1
ATOM 3833 O O . PRO A 1 485 ? 21.531 -47.719 -12.469 1 96.94 485 PRO A O 1
ATOM 3836 N N . ASP A 1 486 ? 22.109 -46.25 -14.086 1 95.25 486 ASP A N 1
ATOM 3837 C CA . ASP A 1 486 ? 23.391 -46.875 -14.398 1 95.25 486 ASP A CA 1
ATOM 3838 C C . ASP A 1 486 ? 24.438 -45.844 -14.781 1 95.25 486 ASP A C 1
ATOM 3840 O O . ASP A 1 486 ? 24.234 -44.625 -14.57 1 95.25 486 ASP A O 1
ATOM 3844 N N . SER A 1 487 ? 25.547 -46.25 -15.289 1 93.5 487 SER A N 1
ATOM 3845 C CA . SER A 1 487 ? 26.672 -45.344 -15.523 1 93.5 487 SER A CA 1
ATOM 3846 C C . SER A 1 487 ? 26.672 -44.844 -16.953 1 93.5 487 SER A C 1
ATOM 3848 O O . SER A 1 487 ? 27.625 -44.188 -17.391 1 93.5 487 SER A O 1
ATOM 3850 N N . SER A 1 488 ? 25.625 -45.031 -17.609 1 94.38 488 SER A N 1
ATOM 3851 C CA . SER A 1 488 ? 25.609 -44.75 -19.031 1 94.38 488 SER A CA 1
ATOM 3852 C C . SER A 1 488 ? 25.641 -43.25 -19.281 1 94.38 488 SER A C 1
ATOM 3854 O O . SER A 1 488 ? 26.094 -42.781 -20.344 1 94.38 488 SER A O 1
ATOM 3856 N N . LEU A 1 489 ? 25.219 -42.5 -18.266 1 96.44 489 LEU A N 1
ATOM 3857 C CA . LEU A 1 489 ? 25.188 -41.062 -18.438 1 96.44 489 LEU A CA 1
ATOM 3858 C C . LEU A 1 489 ? 26.375 -40.406 -17.719 1 96.44 489 LEU A C 1
ATOM 3860 O O . LEU A 1 489 ? 26.422 -39.188 -17.594 1 96.44 489 LEU A O 1
ATOM 3864 N N . GLY A 1 490 ? 27.266 -41.156 -17.234 1 94.94 490 GLY A N 1
ATOM 3865 C CA . GLY A 1 490 ? 28.578 -40.688 -16.812 1 94.94 490 GLY A CA 1
ATOM 3866 C C . GLY A 1 490 ? 28.672 -40.406 -15.32 1 94.94 490 GLY A C 1
ATOM 3867 O O . GLY A 1 490 ? 29.75 -40.156 -14.797 1 94.94 490 GLY A O 1
ATOM 3868 N N . ILE A 1 491 ? 27.516 -40.406 -14.641 1 96.31 491 ILE A N 1
ATOM 3869 C CA . ILE A 1 491 ? 27.578 -40.156 -13.203 1 96.31 491 ILE A CA 1
ATOM 3870 C C . ILE A 1 491 ? 26.5 -40.969 -12.5 1 96.31 491 ILE A C 1
ATOM 3872 O O . ILE A 1 491 ? 25.562 -41.469 -13.141 1 96.31 491 ILE A O 1
ATOM 3876 N N . THR A 1 492 ? 26.703 -41.094 -11.242 1 96.31 492 THR A N 1
ATOM 3877 C CA . THR A 1 492 ? 25.609 -41.469 -10.344 1 96.31 492 THR A CA 1
ATOM 3878 C C . THR A 1 492 ? 25.016 -40.25 -9.68 1 96.31 492 THR A C 1
ATOM 3880 O O . THR A 1 492 ? 25.703 -39.562 -8.922 1 96.31 492 THR A O 1
ATOM 3883 N N . TRP A 1 493 ? 23.844 -40 -10.039 1 97.75 493 TRP A N 1
ATOM 3884 C CA . TRP A 1 493 ? 23.188 -38.812 -9.508 1 97.75 493 TRP A CA 1
ATOM 3885 C C . TRP A 1 493 ? 23.094 -38.875 -7.988 1 97.75 493 TRP A C 1
ATOM 3887 O O . TRP A 1 493 ? 22.438 -39.75 -7.441 1 97.75 493 TRP A O 1
ATOM 3897 N N . PRO A 1 494 ? 23.703 -37.969 -7.27 1 96.38 494 PRO A N 1
ATOM 3898 C CA . PRO A 1 494 ? 23.625 -38.031 -5.809 1 96.38 494 PRO A CA 1
ATOM 3899 C C . PRO A 1 494 ? 22.266 -37.594 -5.273 1 96.38 494 PRO A C 1
ATOM 3901 O O . PRO A 1 494 ? 21.656 -36.656 -5.812 1 96.38 494 PRO A O 1
ATOM 3904 N N . GLU A 1 495 ? 21.766 -38.25 -4.234 1 95.81 495 GLU A N 1
ATOM 3905 C CA . GLU A 1 495 ? 20.594 -37.781 -3.531 1 95.81 495 GLU A CA 1
ATOM 3906 C C . GLU A 1 495 ? 20.875 -36.469 -2.793 1 95.81 495 GLU A C 1
ATOM 3908 O O . GLU A 1 495 ? 21.953 -36.312 -2.217 1 95.81 495 GLU A O 1
ATOM 3913 N N . TYR A 1 496 ? 19.969 -35.656 -2.787 1 95.88 496 TYR A N 1
ATOM 3914 C CA . TYR A 1 496 ? 20.125 -34.375 -2.068 1 95.88 496 TYR A CA 1
ATOM 3915 C C . TYR A 1 496 ? 19.984 -34.594 -0.565 1 95.88 496 TYR A C 1
ATOM 3917 O O . TYR A 1 496 ? 19.141 -35.375 -0.114 1 95.88 496 TYR A O 1
ATOM 3925 N N . ASP A 1 497 ? 20.766 -33.969 0.224 1 94 497 ASP A N 1
ATOM 3926 C CA . ASP A 1 497 ? 20.594 -33.781 1.664 1 94 497 ASP A CA 1
ATOM 3927 C C . ASP A 1 497 ? 21.078 -32.406 2.119 1 94 497 ASP A C 1
ATOM 3929 O O . ASP A 1 497 ? 21.859 -31.766 1.415 1 94 497 ASP A O 1
ATOM 3933 N N . ASN A 1 498 ? 20.625 -32 3.244 1 93 498 ASN A N 1
ATOM 3934 C CA . ASN A 1 498 ? 20.859 -30.656 3.717 1 93 498 ASN A CA 1
ATOM 3935 C C . ASN A 1 498 ? 22.312 -30.438 4.094 1 93 498 ASN A C 1
ATOM 3937 O O . ASN A 1 498 ? 22.75 -29.297 4.266 1 93 498 ASN A O 1
ATOM 3941 N N . SER A 1 499 ? 23.047 -31.406 4.223 1 93.94 499 SER A N 1
ATOM 3942 C CA . SER A 1 499 ? 24.453 -31.281 4.586 1 93.94 499 SER A CA 1
ATOM 3943 C C . SER A 1 499 ? 25.328 -31.062 3.354 1 93.94 499 SER A C 1
ATOM 3945 O O . SER A 1 499 ? 26.109 -30.109 3.305 1 93.94 499 SER A O 1
ATOM 3947 N N . THR A 1 500 ? 25.125 -31.891 2.311 1 94.12 500 THR A N 1
ATOM 3948 C CA . THR A 1 500 ? 25.953 -31.812 1.119 1 94.12 500 THR A CA 1
ATOM 3949 C C . THR A 1 500 ? 25.391 -30.781 0.133 1 94.12 500 THR A C 1
ATOM 3951 O O . THR A 1 500 ? 26.141 -30.156 -0.611 1 94.12 500 THR A O 1
ATOM 3954 N N . LYS A 1 501 ? 24.078 -30.734 0.074 1 96 501 LYS A N 1
ATOM 3955 C CA . LYS A 1 501 ? 23.359 -29.891 -0.88 1 96 501 LYS A CA 1
ATOM 3956 C C . LYS A 1 501 ? 23.797 -30.188 -2.311 1 96 501 LYS A C 1
ATOM 3958 O O . LYS A 1 501 ? 24.062 -29.266 -3.084 1 96 501 LYS A O 1
ATOM 3963 N N . ALA A 1 502 ? 23.969 -31.438 -2.605 1 96.69 502 ALA A N 1
ATOM 3964 C CA . ALA A 1 502 ? 24.422 -31.906 -3.92 1 96.69 502 ALA A CA 1
ATOM 3965 C C . ALA A 1 502 ? 23.344 -31.656 -4.977 1 96.69 502 ALA A C 1
ATOM 3967 O O . ALA A 1 502 ? 22.141 -31.812 -4.703 1 96.69 502 ALA A O 1
ATOM 3968 N N . TYR A 1 503 ? 23.75 -31.266 -6.129 1 97.38 503 TYR A N 1
ATOM 3969 C CA . TYR A 1 503 ? 22.891 -31.125 -7.293 1 97.38 503 TYR A CA 1
ATOM 3970 C C . TYR A 1 503 ? 23.641 -31.469 -8.578 1 97.38 503 TYR A C 1
ATOM 3972 O O . TYR A 1 503 ? 24.859 -31.656 -8.562 1 97.38 503 TYR A O 1
ATOM 3980 N N . VAL A 1 504 ? 22.922 -31.688 -9.633 1 98.5 504 VAL A N 1
ATOM 3981 C CA . VAL A 1 504 ? 23.531 -32 -10.922 1 98.5 504 VAL A CA 1
ATOM 3982 C C . VAL A 1 504 ? 23.156 -30.922 -11.938 1 98.5 504 VAL A C 1
ATOM 3984 O O . VAL A 1 504 ? 21.984 -30.547 -12.062 1 98.5 504 VAL A O 1
ATOM 3987 N N . GLU A 1 505 ? 24.141 -30.359 -12.562 1 98.44 505 GLU A N 1
ATOM 3988 C CA . GLU A 1 505 ? 23.922 -29.453 -13.695 1 98.44 505 GLU A CA 1
ATOM 3989 C C . GLU A 1 505 ? 23.703 -30.25 -14.984 1 98.44 505 GLU A C 1
ATOM 3991 O O . GLU A 1 505 ? 24.516 -31.094 -15.344 1 98.44 505 GLU A O 1
ATOM 3996 N N . ILE A 1 506 ? 22.594 -30.016 -15.594 1 98.62 506 ILE A N 1
ATOM 3997 C CA . ILE A 1 506 ? 22.281 -30.625 -16.875 1 98.62 506 ILE A CA 1
ATOM 3998 C C . ILE A 1 506 ? 22.688 -29.688 -18.016 1 98.62 506 ILE A C 1
ATOM 4000 O O . ILE A 1 506 ? 21.906 -28.812 -18.406 1 98.62 506 ILE A O 1
ATOM 4004 N N . GLY A 1 507 ? 23.859 -29.797 -18.484 1 97.81 507 GLY A N 1
ATOM 4005 C CA . GLY A 1 507 ? 24.375 -29.125 -19.672 1 97.81 507 GLY A CA 1
ATOM 4006 C C . GLY A 1 507 ? 24.5 -30.047 -20.875 1 97.81 507 GLY A C 1
ATOM 4007 O O . GLY A 1 507 ? 23.562 -30.781 -21.188 1 97.81 507 GLY A O 1
ATOM 4008 N N . ASP A 1 508 ? 25.672 -29.984 -21.5 1 96.81 508 ASP A N 1
ATOM 4009 C CA . ASP A 1 508 ? 25.922 -30.953 -22.547 1 96.81 508 ASP A CA 1
ATOM 4010 C C . ASP A 1 508 ? 26.156 -32.344 -21.984 1 96.81 508 ASP A C 1
ATOM 4012 O O . ASP A 1 508 ? 26 -33.344 -22.672 1 96.81 508 ASP A O 1
ATOM 4016 N N . THR A 1 509 ? 26.562 -32.312 -20.766 1 97.12 509 THR A N 1
ATOM 4017 C CA . THR A 1 509 ? 26.719 -33.5 -19.953 1 97.12 509 THR A CA 1
ATOM 4018 C C . THR A 1 509 ? 26.188 -33.281 -18.531 1 97.12 509 THR A C 1
ATOM 4020 O O . THR A 1 509 ? 25.734 -32.188 -18.203 1 97.12 509 THR A O 1
ATOM 4023 N N . LEU A 1 510 ? 26.172 -34.312 -17.781 1 98.25 510 LEU A N 1
ATOM 4024 C CA . LEU A 1 510 ? 25.797 -34.188 -16.375 1 98.25 510 LEU A CA 1
ATOM 4025 C C . LEU A 1 510 ? 27.031 -33.844 -15.523 1 98.25 510 LEU A C 1
ATOM 4027 O O . LEU A 1 510 ? 28.062 -34.5 -15.641 1 98.25 510 LEU A O 1
ATOM 4031 N N . THR A 1 511 ? 26.922 -32.781 -14.727 1 98 511 THR A N 1
ATOM 4032 C CA . THR A 1 511 ? 28 -32.438 -13.82 1 98 511 THR A CA 1
ATOM 4033 C C . THR A 1 511 ? 27.5 -32.312 -12.391 1 98 511 THR A C 1
ATOM 4035 O O . THR A 1 511 ? 26.594 -31.516 -12.117 1 98 511 THR A O 1
ATOM 4038 N N . GLN A 1 512 ? 28.047 -33.062 -11.531 1 97.19 512 GLN A N 1
ATOM 4039 C CA . GLN A 1 512 ? 27.688 -33 -10.117 1 97.19 512 GLN A CA 1
ATOM 4040 C C . GLN A 1 512 ? 28.344 -31.781 -9.461 1 97.19 512 GLN A C 1
ATOM 4042 O O . GLN A 1 512 ? 29.516 -31.484 -9.703 1 97.19 512 GLN A O 1
ATOM 4047 N N . LYS A 1 513 ? 27.562 -31.047 -8.758 1 96.81 513 LYS A N 1
ATOM 4048 C CA . LYS A 1 513 ? 28.031 -29.875 -8 1 96.81 513 LYS A CA 1
ATOM 4049 C C . LYS A 1 513 ? 27.344 -29.797 -6.637 1 96.81 513 LYS A C 1
ATOM 4051 O O . LYS A 1 513 ? 26.609 -30.719 -6.25 1 96.81 513 LYS A O 1
ATOM 4056 N N . THR A 1 514 ? 27.766 -28.797 -5.781 1 95.25 514 THR A N 1
ATOM 4057 C CA . THR A 1 514 ? 27.172 -28.625 -4.465 1 95.25 514 THR A CA 1
ATOM 4058 C C . THR A 1 514 ? 26.75 -27.172 -4.242 1 95.25 514 THR A C 1
ATOM 4060 O O . THR A 1 514 ? 27.344 -26.25 -4.812 1 95.25 514 THR A O 1
ATOM 4063 N N . ALA A 1 515 ? 25.781 -26.969 -3.498 1 89.75 515 ALA A N 1
ATOM 4064 C CA . ALA A 1 515 ? 25.344 -25.703 -2.945 1 89.75 515 ALA A CA 1
ATOM 4065 C C . ALA A 1 515 ? 25.219 -24.641 -4.039 1 89.75 515 ALA A C 1
ATOM 4067 O O . ALA A 1 515 ? 25.828 -23.578 -3.941 1 89.75 515 ALA A O 1
ATOM 4068 N N . PRO A 1 516 ? 24.375 -25.031 -5 1 85.56 516 PRO A N 1
ATOM 4069 C CA . PRO A 1 516 ? 24.203 -24 -6.023 1 85.56 516 PRO A CA 1
ATOM 4070 C C . PRO A 1 516 ? 23.625 -22.703 -5.457 1 85.56 516 PRO A C 1
ATOM 4072 O O . PRO A 1 516 ? 22.781 -22.719 -4.555 1 85.56 516 PRO A O 1
ATOM 4075 N N . GLU A 1 517 ? 24.109 -21.547 -5.934 1 93.5 517 GLU A N 1
ATOM 4076 C CA . GLU A 1 517 ? 23.625 -20.219 -5.574 1 93.5 517 GLU A CA 1
ATOM 4077 C C . GLU A 1 517 ? 23.719 -20 -4.066 1 93.5 517 GLU A C 1
ATOM 4079 O O . GLU A 1 517 ? 22.828 -19.375 -3.473 1 93.5 517 GLU A O 1
ATOM 4084 N N . ALA A 1 518 ? 24.734 -20.547 -3.406 1 94.31 518 ALA A N 1
ATOM 4085 C CA . ALA A 1 518 ? 24.859 -20.547 -1.95 1 94.31 518 ALA A CA 1
ATOM 4086 C C . ALA A 1 518 ? 24.812 -19.125 -1.405 1 94.31 518 ALA A C 1
ATOM 4088 O O . ALA A 1 518 ? 24.125 -18.844 -0.411 1 94.31 518 ALA A O 1
ATOM 4089 N N . GLU A 1 519 ? 25.453 -18.219 -2.068 1 96.62 519 GLU A N 1
ATOM 4090 C CA . GLU A 1 519 ? 25.5 -16.844 -1.59 1 96.62 519 GLU A CA 1
ATOM 4091 C C . GLU A 1 519 ? 24.125 -16.172 -1.694 1 96.62 519 GLU A C 1
ATOM 4093 O O . GLU A 1 519 ? 23.703 -15.484 -0.769 1 96.62 519 GLU A O 1
ATOM 4098 N N . ALA A 1 520 ? 23.5 -16.391 -2.816 1 97.12 520 ALA A N 1
ATOM 4099 C CA . ALA A 1 520 ? 22.172 -15.805 -3.01 1 97.12 520 ALA A CA 1
ATOM 4100 C C . ALA A 1 520 ? 21.172 -16.375 -2.01 1 97.12 520 ALA A C 1
ATOM 4102 O O . ALA A 1 520 ? 20.359 -15.641 -1.442 1 97.12 520 ALA A O 1
ATOM 4103 N N . VAL A 1 521 ? 21.219 -17.641 -1.807 1 97.44 521 VAL A N 1
ATOM 4104 C CA . VAL A 1 521 ? 20.312 -18.297 -0.87 1 97.44 521 VAL A CA 1
ATOM 4105 C C . VAL A 1 521 ? 20.562 -17.766 0.542 1 97.44 521 VAL A C 1
ATOM 4107 O O . VAL A 1 521 ? 19.625 -17.5 1.287 1 97.44 521 VAL A O 1
ATOM 4110 N N . ALA A 1 522 ? 21.812 -17.594 0.919 1 97.81 522 ALA A N 1
ATOM 4111 C CA . ALA A 1 522 ? 22.156 -17.062 2.23 1 97.81 522 ALA A CA 1
ATOM 4112 C C . ALA A 1 522 ? 21.656 -15.625 2.391 1 97.81 522 ALA A C 1
ATOM 4114 O O . ALA A 1 522 ? 21.172 -15.25 3.461 1 97.81 522 ALA A O 1
ATOM 4115 N N . PHE A 1 523 ? 21.828 -14.859 1.344 1 98.44 523 PHE A N 1
ATOM 4116 C CA . PHE A 1 523 ? 21.344 -13.484 1.368 1 98.44 523 PHE A CA 1
ATOM 4117 C C . PHE A 1 523 ? 19.828 -13.453 1.618 1 98.44 523 PHE A C 1
ATOM 4119 O O . PHE A 1 523 ? 19.359 -12.727 2.5 1 98.44 523 PHE A O 1
ATOM 4126 N N . TRP A 1 524 ? 19.078 -14.211 0.858 1 98.38 524 TRP A N 1
ATOM 4127 C CA . TRP A 1 524 ? 17.625 -14.195 0.977 1 98.38 524 TRP A CA 1
ATOM 4128 C C . TRP A 1 524 ? 17.188 -14.742 2.328 1 98.38 524 TRP A C 1
ATOM 4130 O O . TRP A 1 524 ? 16.219 -14.258 2.912 1 98.38 524 TRP A O 1
ATOM 4140 N N . LYS A 1 525 ? 17.875 -15.742 2.85 1 97.69 525 LYS A N 1
ATOM 4141 C CA . LYS A 1 525 ? 17.609 -16.203 4.211 1 97.69 525 LYS A CA 1
ATOM 4142 C C . LYS A 1 525 ? 17.766 -15.055 5.211 1 97.69 525 LYS A C 1
ATOM 4144 O O . LYS A 1 525 ? 16.938 -14.891 6.109 1 97.69 525 LYS A O 1
ATOM 4149 N N . SER A 1 526 ? 18.781 -14.258 5.051 1 98.44 526 SER A N 1
ATOM 4150 C CA . SER A 1 526 ? 19.016 -13.133 5.949 1 98.44 526 SER A CA 1
ATOM 4151 C C . SER A 1 526 ? 17.922 -12.086 5.832 1 98.44 526 SER A C 1
ATOM 4153 O O . SER A 1 526 ? 17.562 -11.438 6.82 1 98.44 526 SER A O 1
ATOM 4155 N N . ILE A 1 527 ? 17.375 -11.898 4.668 1 98.44 527 ILE A N 1
ATOM 4156 C CA . ILE A 1 527 ? 16.281 -10.961 4.434 1 98.44 527 ILE A CA 1
ATOM 4157 C C . ILE A 1 527 ? 15.047 -11.406 5.211 1 98.44 527 ILE A C 1
ATOM 4159 O O . ILE A 1 527 ? 14.414 -10.602 5.895 1 98.44 527 ILE A O 1
ATOM 4163 N N . PHE A 1 528 ? 14.695 -12.688 5.133 1 97.69 528 PHE A N 1
ATOM 4164 C CA . PHE A 1 528 ? 13.539 -13.219 5.848 1 97.69 528 PHE A CA 1
ATOM 4165 C C . PHE A 1 528 ? 13.766 -13.148 7.355 1 97.69 528 PHE A C 1
ATOM 4167 O O . PHE A 1 528 ? 12.844 -12.805 8.109 1 97.69 528 PHE A O 1
ATOM 4174 N N . GLU A 1 529 ? 14.984 -13.461 7.773 1 97.94 529 GLU A N 1
ATOM 4175 C CA . GLU A 1 529 ? 15.312 -13.352 9.195 1 97.94 529 GLU A CA 1
ATOM 4176 C C . GLU A 1 529 ? 15.141 -11.922 9.695 1 97.94 529 GLU A C 1
ATOM 4178 O O . GLU A 1 529 ? 14.555 -11.703 10.758 1 97.94 529 GLU A O 1
ATOM 4183 N N . TYR A 1 530 ? 15.594 -11.016 8.938 1 97.94 530 TYR A N 1
ATOM 4184 C CA . TYR A 1 530 ? 15.422 -9.609 9.305 1 97.94 530 TYR A CA 1
ATOM 4185 C C . TYR A 1 530 ? 13.945 -9.25 9.414 1 97.94 530 TYR A C 1
ATOM 4187 O O . TYR A 1 530 ? 13.555 -8.492 10.305 1 97.94 530 TYR A O 1
ATOM 4195 N N . ALA A 1 531 ? 13.156 -9.742 8.469 1 97.75 531 ALA A N 1
ATOM 4196 C CA . ALA A 1 531 ? 11.727 -9.438 8.414 1 97.75 531 ALA A CA 1
ATOM 4197 C C . ALA A 1 531 ? 10.969 -10.18 9.516 1 97.75 531 ALA A C 1
ATOM 4199 O O . ALA A 1 531 ? 9.766 -9.984 9.688 1 97.75 531 ALA A O 1
ATOM 4200 N N . GLY A 1 532 ? 11.602 -11.086 10.258 1 96.75 532 GLY A N 1
ATOM 4201 C CA . GLY A 1 532 ? 10.969 -11.875 11.297 1 96.75 532 GLY A CA 1
ATOM 4202 C C . GLY A 1 532 ? 10.102 -13 10.75 1 96.75 532 GLY A C 1
ATOM 4203 O O . GLY A 1 532 ? 9.109 -13.383 11.375 1 96.75 532 GLY A O 1
ATOM 4204 N N . LEU A 1 533 ? 10.406 -13.406 9.57 1 95.12 533 LEU A N 1
ATOM 4205 C CA . LEU A 1 533 ? 9.648 -14.469 8.922 1 95.12 533 LEU A CA 1
ATOM 4206 C C . LEU A 1 533 ? 10.508 -15.711 8.719 1 95.12 533 LEU A C 1
ATOM 4208 O O . LEU A 1 533 ? 11.727 -15.602 8.539 1 95.12 533 LEU A O 1
ATOM 4212 N N . GLU A 1 534 ? 9.93 -16.75 8.766 1 90.88 534 GLU A N 1
ATOM 4213 C CA . GLU A 1 534 ? 10.641 -18 8.508 1 90.88 534 GLU A CA 1
ATOM 4214 C C . GLU A 1 534 ? 11.016 -18.125 7.035 1 90.88 534 GLU A C 1
ATOM 4216 O O . GLU A 1 534 ? 10.211 -17.812 6.152 1 90.88 534 GLU A O 1
ATOM 4221 N N . PHE A 1 535 ? 12.297 -18.438 6.902 1 92.56 535 PHE A N 1
ATOM 4222 C CA . PHE A 1 535 ? 12.727 -18.75 5.547 1 92.56 535 PHE A CA 1
ATOM 4223 C C . PHE A 1 535 ? 12.273 -20.141 5.137 1 92.56 535 PHE A C 1
ATOM 4225 O O . PHE A 1 535 ? 12.375 -21.094 5.918 1 92.56 535 PHE A O 1
ATOM 4232 N N . MET B 1 1 ? -0.653 58.781 9.797 1 88.75 1 MET B N 1
ATOM 4233 C CA . MET B 1 1 ? 0.476 57.844 9.969 1 88.75 1 MET B CA 1
ATOM 4234 C C . MET B 1 1 ? 0.976 57.875 11.414 1 88.75 1 MET B C 1
ATOM 4236 O O . MET B 1 1 ? 0.881 58.906 12.094 1 88.75 1 MET B O 1
ATOM 4240 N N . VAL B 1 2 ? 1.297 56.656 11.867 1 94.44 2 VAL B N 1
ATOM 4241 C CA . VAL B 1 2 ? 1.792 56.469 13.227 1 94.44 2 VAL B CA 1
ATOM 4242 C C . VAL B 1 2 ? 3.127 55.75 13.203 1 94.44 2 VAL B C 1
ATOM 4244 O O . VAL B 1 2 ? 3.305 54.781 12.43 1 94.44 2 VAL B O 1
ATOM 4247 N N . GLU B 1 3 ? 4.008 56.219 14.039 1 97.25 3 GLU B N 1
ATOM 4248 C CA . GLU B 1 3 ? 5.344 55.625 14.031 1 97.25 3 GLU B CA 1
ATOM 4249 C C . GLU B 1 3 ? 5.645 54.938 15.352 1 97.25 3 GLU B C 1
ATOM 4251 O O . GLU B 1 3 ? 5.23 55.375 16.422 1 97.25 3 GLU B O 1
ATOM 4256 N N . VAL B 1 4 ? 6.277 53.812 15.266 1 98 4 VAL B N 1
ATOM 4257 C CA . VAL B 1 4 ? 6.777 53.094 16.438 1 98 4 VAL B CA 1
ATOM 4258 C C . VAL B 1 4 ? 8.234 52.688 16.203 1 98 4 VAL B C 1
ATOM 4260 O O . VAL B 1 4 ? 8.695 52.625 15.062 1 98 4 VAL B O 1
ATOM 4263 N N . LYS B 1 5 ? 8.984 52.469 17.297 1 97.56 5 LYS B N 1
ATOM 4264 C CA . LYS B 1 5 ? 10.367 52 17.234 1 97.56 5 LYS B CA 1
ATOM 4265 C C . LYS B 1 5 ? 10.484 50.531 17.625 1 97.56 5 LYS B C 1
ATOM 4267 O O . LYS B 1 5 ? 9.891 50.094 18.609 1 97.56 5 LYS B O 1
ATOM 4272 N N . VAL B 1 6 ? 11.078 49.812 16.766 1 97.88 6 VAL B N 1
ATOM 4273 C CA . VAL B 1 6 ? 11.43 48.438 17.094 1 97.88 6 VAL B CA 1
ATOM 4274 C C . VAL B 1 6 ? 12.953 48.25 17.078 1 97.88 6 VAL B C 1
ATOM 4276 O O . VAL B 1 6 ? 13.68 49.219 16.766 1 97.88 6 VAL B O 1
ATOM 4279 N N . LYS B 1 7 ? 13.445 47.062 17.516 1 97.31 7 LYS B N 1
ATOM 4280 C CA . LYS B 1 7 ? 14.875 46.812 17.641 1 97.31 7 LYS B CA 1
ATOM 4281 C C . LYS B 1 7 ? 15.594 47.062 16.312 1 97.31 7 LYS B C 1
ATOM 4283 O O . LYS B 1 7 ? 16.734 47.531 16.297 1 97.31 7 LYS B O 1
ATOM 4288 N N . GLN B 1 8 ? 14.906 46.906 15.172 1 97.5 8 GLN B N 1
ATOM 4289 C CA . GLN B 1 8 ? 15.531 46.906 13.852 1 97.5 8 GLN B CA 1
ATOM 4290 C C . GLN B 1 8 ? 15.422 48.312 13.219 1 97.5 8 GLN B C 1
ATOM 4292 O O . GLN B 1 8 ? 16.078 48.594 12.219 1 97.5 8 GLN B O 1
ATOM 4297 N N . GLY B 1 9 ? 14.578 49.094 13.789 1 97.88 9 GLY B N 1
ATOM 4298 C CA . GLY B 1 9 ? 14.367 50.438 13.219 1 97.88 9 GLY B CA 1
ATOM 4299 C C . GLY B 1 9 ? 13.016 51.031 13.57 1 97.88 9 GLY B C 1
ATOM 4300 O O . GLY B 1 9 ? 12.461 50.719 14.641 1 97.88 9 GLY B O 1
ATOM 4301 N N . ARG B 1 10 ? 12.578 51.969 12.688 1 98.25 10 ARG B N 1
ATOM 4302 C CA . ARG B 1 10 ? 11.281 52.594 12.898 1 98.25 10 ARG B CA 1
ATOM 4303 C C . ARG B 1 10 ? 10.273 52.125 11.859 1 98.25 10 ARG B C 1
ATOM 4305 O O . ARG B 1 10 ? 10.633 51.844 10.719 1 98.25 10 ARG B O 1
ATOM 4312 N N . LEU B 1 11 ? 9.062 52.031 12.305 1 98.56 11 LEU B N 1
ATOM 4313 C CA . LEU B 1 11 ? 7.965 51.594 11.445 1 98.56 11 LEU B CA 1
ATOM 4314 C C . LEU B 1 11 ? 6.891 52.688 11.367 1 98.56 11 LEU B C 1
ATOM 4316 O O . LEU B 1 11 ? 6.586 53.344 12.359 1 98.56 11 LEU B O 1
ATOM 4320 N N . SER B 1 12 ? 6.391 52.938 10.172 1 98.5 12 SER B N 1
ATOM 4321 C CA . SER B 1 12 ? 5.238 53.812 9.984 1 98.5 12 SER B CA 1
ATOM 4322 C C . SER B 1 12 ? 3.998 53 9.594 1 98.5 12 SER B C 1
ATOM 4324 O O . SER B 1 12 ? 3.943 52.406 8.508 1 98.5 12 SER B O 1
ATOM 4326 N N . GLY B 1 13 ? 3.061 52.906 10.555 1 98.31 13 GLY B N 1
ATOM 4327 C CA . GLY B 1 13 ? 1.79 52.25 10.305 1 98.31 13 GLY B CA 1
ATOM 4328 C C . GLY B 1 13 ? 0.645 53.219 10.078 1 98.31 13 GLY B C 1
ATOM 4329 O O . GLY B 1 13 ? 0.867 54.375 9.742 1 98.31 13 GLY B O 1
ATOM 4330 N N . GLU B 1 14 ? -0.553 52.719 10.078 1 98.06 14 GLU B N 1
ATOM 4331 C CA . GLU B 1 14 ? -1.723 53.562 9.852 1 98.06 14 GLU B CA 1
ATOM 4332 C C . GLU B 1 14 ? -2.822 53.281 10.867 1 98.06 14 GLU B C 1
ATOM 4334 O O . GLU B 1 14 ? -2.795 52.219 11.531 1 98.06 14 GLU B O 1
ATOM 4339 N N . VAL B 1 15 ? -3.684 54.219 11.016 1 97.75 15 VAL B N 1
ATOM 4340 C CA . VAL B 1 15 ? -4.898 54.031 11.805 1 97.75 15 VAL B CA 1
ATOM 4341 C C . VAL B 1 15 ? -6.051 53.625 10.891 1 97.75 15 VAL B C 1
ATOM 4343 O O . VAL B 1 15 ? -6.32 54.281 9.891 1 97.75 15 VAL B O 1
ATOM 4346 N N . VAL B 1 16 ? -6.648 52.562 11.203 1 96.81 16 VAL B N 1
ATOM 4347 C CA . VAL B 1 16 ? -7.691 52 10.367 1 96.81 16 VAL B CA 1
ATOM 4348 C C . VAL B 1 16 ? -9 51.906 11.148 1 96.81 16 VAL B C 1
ATOM 4350 O O . VAL B 1 16 ? -8.992 51.562 12.336 1 96.81 16 VAL B O 1
ATOM 4353 N N . GLU B 1 17 ? -10.078 52.188 10.492 1 95.81 17 GLU B N 1
ATOM 4354 C CA . GLU B 1 17 ? -11.391 52 11.094 1 95.81 17 GLU B CA 1
ATOM 4355 C C . GLU B 1 17 ? -11.875 50.562 10.977 1 95.81 17 GLU B C 1
ATOM 4357 O O . GLU B 1 17 ? -11.641 49.906 9.961 1 95.81 17 GLU B O 1
ATOM 4362 N N . THR B 1 18 ? -12.539 50.125 12.016 1 93.69 18 THR B N 1
ATOM 4363 C CA . THR B 1 18 ? -13.109 48.781 11.938 1 93.69 18 THR B CA 1
ATOM 4364 C C . THR B 1 18 ? -14.242 48.719 10.914 1 93.69 18 THR B C 1
ATOM 4366 O O . THR B 1 18 ? -14.82 49.75 10.578 1 93.69 18 THR B O 1
ATOM 4369 N N . ILE B 1 19 ? -14.602 47.562 10.484 1 91.25 19 ILE B N 1
ATOM 4370 C CA . ILE B 1 19 ? -15.578 47.406 9.406 1 91.25 19 ILE B CA 1
ATOM 4371 C C . ILE B 1 19 ? -16.969 47.812 9.906 1 91.25 19 ILE B C 1
ATOM 4373 O O . ILE B 1 19 ? -17.828 48.156 9.109 1 91.25 19 ILE B O 1
ATOM 4377 N N . ILE B 1 20 ? -17.156 47.719 11.188 1 87.19 20 ILE B N 1
ATOM 4378 C CA . ILE B 1 20 ? -18.469 48.062 11.727 1 87.19 20 ILE B CA 1
ATOM 4379 C C . ILE B 1 20 ? -18.5 49.531 12.188 1 87.19 20 ILE B C 1
ATOM 4381 O O . ILE B 1 20 ? -19.531 50.031 12.625 1 87.19 20 ILE B O 1
ATOM 4385 N N . GLY B 1 21 ? -17.422 50.25 12.117 1 86.25 21 GLY B N 1
ATOM 4386 C CA . GLY B 1 21 ? -17.344 51.688 12.414 1 86.25 21 GLY B CA 1
ATOM 4387 C C . GLY B 1 21 ? -17.422 51.969 13.898 1 86.25 21 GLY B C 1
ATOM 4388 O O . GLY B 1 21 ? -17.828 53.062 14.297 1 86.25 21 GLY B O 1
ATOM 4389 N N . ASP B 1 22 ? -17.031 51.031 14.672 1 81.38 22 ASP B N 1
ATOM 4390 C CA . ASP B 1 22 ? -17.188 51.219 16.109 1 81.38 22 ASP B CA 1
ATOM 4391 C C . ASP B 1 22 ? -15.836 51.438 16.781 1 81.38 22 ASP B C 1
ATOM 4393 O O . ASP B 1 22 ? -15.75 51.5 18.016 1 81.38 22 ASP B O 1
ATOM 4397 N N . GLY B 1 23 ? -14.898 51.562 16.016 1 90.31 23 GLY B N 1
ATOM 4398 C CA . GLY B 1 23 ? -13.586 51.812 16.578 1 90.31 23 GLY B CA 1
ATOM 4399 C C . GLY B 1 23 ? -12.484 51.875 15.539 1 90.31 23 GLY B C 1
ATOM 4400 O O . GLY B 1 23 ? -12.758 51.844 14.336 1 90.31 23 GLY B O 1
ATOM 4401 N N . LYS B 1 24 ? -11.312 52.125 16.031 1 96.19 24 LYS B N 1
ATOM 4402 C CA . LYS B 1 24 ? -10.109 52.188 15.211 1 96.19 24 LYS B CA 1
ATOM 4403 C C . LYS B 1 24 ? -8.984 51.344 15.828 1 96.19 24 LYS B C 1
ATOM 4405 O O . LYS B 1 24 ? -9.047 51 17 1 96.19 24 LYS B O 1
ATOM 4410 N N . TYR B 1 25 ? -8.164 51 15.062 1 97.56 25 TYR B N 1
ATOM 4411 C CA . TYR B 1 25 ? -6.965 50.344 15.547 1 97.56 25 TYR B CA 1
ATOM 4412 C C . TYR B 1 25 ? -5.742 50.75 14.75 1 97.56 25 TYR B C 1
ATOM 4414 O O . TYR B 1 25 ? -5.867 51.344 13.656 1 97.56 25 TYR B O 1
ATOM 4422 N N . TYR B 1 26 ? -4.57 50.594 15.336 1 98.56 26 TYR B N 1
ATOM 4423 C CA . TYR B 1 26 ? -3.291 50.812 14.672 1 98.56 26 TYR B CA 1
ATOM 4424 C C . TYR B 1 26 ? -2.852 49.562 13.906 1 98.56 26 TYR B C 1
ATOM 4426 O O . TYR B 1 26 ? -2.863 48.469 14.445 1 98.56 26 TYR B O 1
ATOM 4434 N N . SER B 1 27 ? -2.572 49.812 12.633 1 98.62 27 SER B N 1
ATOM 4435 C CA . SER B 1 27 ? -2.189 48.719 11.75 1 98.62 27 SER B CA 1
ATOM 4436 C C . SER B 1 27 ? -0.752 48.875 11.266 1 98.62 27 SER B C 1
ATOM 4438 O O . SER B 1 27 ? -0.383 49.906 10.727 1 98.62 27 SER B O 1
ATOM 4440 N N . PHE B 1 28 ? 0.088 47.875 11.555 1 98.81 28 PHE B N 1
ATOM 4441 C CA . PHE B 1 28 ? 1.437 47.75 11.016 1 98.81 28 PHE B CA 1
ATOM 4442 C C . PHE B 1 28 ? 1.583 46.438 10.242 1 98.81 28 PHE B C 1
ATOM 4444 O O . PHE B 1 28 ? 1.492 45.375 10.82 1 98.81 28 PHE B O 1
ATOM 4451 N N . LYS B 1 29 ? 1.786 46.531 8.93 1 98.69 29 LYS B N 1
ATOM 4452 C CA . LYS B 1 29 ? 1.817 45.344 8.062 1 98.69 29 LYS B CA 1
ATOM 4453 C C . LYS B 1 29 ? 3.197 45.156 7.434 1 98.69 29 LYS B C 1
ATOM 4455 O O . LYS B 1 29 ? 3.955 46.125 7.293 1 98.69 29 LYS B O 1
ATOM 4460 N N . GLY B 1 30 ? 3.504 43.875 7.121 1 98.5 30 GLY B N 1
ATOM 4461 C CA . GLY B 1 30 ? 4.68 43.562 6.324 1 98.5 30 GLY B CA 1
ATOM 4462 C C . GLY B 1 30 ? 5.984 43.812 7.062 1 98.5 30 GLY B C 1
ATOM 4463 O O . GLY B 1 30 ? 6.945 44.312 6.484 1 98.5 30 GLY B O 1
ATOM 4464 N N . ILE B 1 31 ? 6.043 43.5 8.344 1 98.75 31 ILE B N 1
ATOM 4465 C CA . ILE B 1 31 ? 7.242 43.719 9.148 1 98.75 31 ILE B CA 1
ATOM 4466 C C . ILE B 1 31 ? 8.141 42.469 9.047 1 98.75 31 ILE B C 1
ATOM 4468 O O . ILE B 1 31 ? 7.734 41.375 9.406 1 98.75 31 ILE B O 1
ATOM 4472 N N . PRO B 1 32 ? 9.359 42.594 8.531 1 98.56 32 PRO B N 1
ATOM 4473 C CA . PRO B 1 32 ? 10.234 41.438 8.477 1 98.56 32 PRO B CA 1
ATOM 4474 C C . PRO B 1 32 ? 10.672 40.938 9.859 1 98.56 32 PRO B C 1
ATOM 4476 O O . PRO B 1 32 ? 11.195 41.75 10.648 1 98.56 32 PRO B O 1
ATOM 4479 N N . TYR B 1 33 ? 10.461 39.75 10.172 1 98.69 33 TYR B N 1
ATOM 4480 C CA . TYR B 1 33 ? 10.852 39.25 11.484 1 98.69 33 TYR B CA 1
ATOM 4481 C C . TYR B 1 33 ? 12.062 38.312 11.367 1 98.69 33 TYR B C 1
ATOM 4483 O O . TYR B 1 33 ? 12.562 37.812 12.383 1 98.69 33 TYR B O 1
ATOM 4491 N N . ALA B 1 34 ? 12.555 38.062 10.18 1 98.62 34 ALA B N 1
ATOM 4492 C CA . ALA B 1 34 ? 13.742 37.25 9.883 1 98.62 34 ALA B CA 1
ATOM 4493 C C . ALA B 1 34 ? 14.367 37.688 8.555 1 98.62 34 ALA B C 1
ATOM 4495 O O . ALA B 1 34 ? 13.766 38.438 7.789 1 98.62 34 ALA B O 1
ATOM 4496 N N . GLN B 1 35 ? 15.633 37.25 8.328 1 98.38 35 GLN B N 1
ATOM 4497 C CA . GLN B 1 35 ? 16.266 37.469 7.023 1 98.38 35 GLN B CA 1
ATOM 4498 C C . GLN B 1 35 ? 15.555 36.656 5.938 1 98.38 35 GLN B C 1
ATOM 4500 O O . GLN B 1 35 ? 14.961 35.625 6.215 1 98.38 35 GLN B O 1
ATOM 4505 N N . PRO B 1 36 ? 15.602 37.219 4.672 1 97.94 36 PRO B N 1
ATOM 4506 C CA . PRO B 1 36 ? 15.039 36.406 3.588 1 97.94 36 PRO B CA 1
ATOM 4507 C C . PRO B 1 36 ? 15.688 35.031 3.477 1 97.94 36 PRO B C 1
ATOM 4509 O O . PRO B 1 36 ? 16.906 34.906 3.398 1 97.94 36 PRO B O 1
ATOM 4512 N N . PRO B 1 37 ? 14.914 33.969 3.549 1 97.88 37 PRO B N 1
ATOM 4513 C CA . PRO B 1 37 ? 15.469 32.625 3.436 1 97.88 37 PRO B CA 1
ATOM 4514 C C . PRO B 1 37 ? 15.648 32.188 1.986 1 97.88 37 PRO B C 1
ATOM 4516 O O . PRO B 1 37 ? 15.102 31.156 1.574 1 97.88 37 PRO B O 1
ATOM 4519 N N . VAL B 1 38 ? 16.453 32.844 1.184 1 97.19 38 VAL B N 1
ATOM 4520 C CA . VAL B 1 38 ? 16.625 32.625 -0.246 1 97.19 38 VAL B CA 1
ATOM 4521 C C . VAL B 1 38 ? 18.031 32.062 -0.512 1 97.19 38 VAL B C 1
ATOM 4523 O O . VAL B 1 38 ? 18.906 32.156 0.356 1 97.19 38 VAL B O 1
ATOM 4526 N N . GLY B 1 39 ? 18.203 31.484 -1.665 1 96.31 39 GLY B N 1
ATOM 4527 C CA . GLY B 1 39 ? 19.5 30.953 -2.035 1 96.31 39 GLY B CA 1
ATOM 4528 C C . GLY B 1 39 ? 20.016 29.891 -1.083 1 96.31 39 GLY B C 1
ATOM 4529 O O . GLY B 1 39 ? 19.297 28.922 -0.796 1 96.31 39 GLY B O 1
ATOM 4530 N N . LYS B 1 40 ? 21.156 30.109 -0.489 1 97.06 40 LYS B N 1
ATOM 4531 C CA . LYS B 1 40 ? 21.781 29.125 0.367 1 97.06 40 LYS B CA 1
ATOM 4532 C C . LYS B 1 40 ? 21.078 29.031 1.719 1 97.06 40 LYS B C 1
ATOM 4534 O O . LYS B 1 40 ? 21.328 28.094 2.484 1 97.06 40 LYS B O 1
ATOM 4539 N N . LEU B 1 41 ? 20.156 29.969 1.966 1 97.81 41 LEU B N 1
ATOM 4540 C CA . LEU B 1 41 ? 19.422 29.938 3.223 1 97.81 41 LEU B CA 1
ATOM 4541 C C . LEU B 1 41 ? 18.109 29.172 3.062 1 97.81 41 LEU B C 1
ATOM 4543 O O . LEU B 1 41 ? 17.406 28.922 4.047 1 97.81 41 LEU B O 1
ATOM 4547 N N . ARG B 1 42 ? 17.797 28.844 1.751 1 96.94 42 ARG B N 1
ATOM 4548 C CA . ARG B 1 42 ? 16.609 28.031 1.503 1 96.94 42 ARG B CA 1
ATOM 4549 C C . ARG B 1 42 ? 16.656 26.75 2.311 1 96.94 42 ARG B C 1
ATOM 4551 O O . ARG B 1 42 ? 17.672 26.047 2.334 1 96.94 42 ARG B O 1
ATOM 4558 N N . PHE B 1 43 ? 15.648 26.406 3.064 1 98.56 43 PHE B N 1
ATOM 4559 C CA . PHE B 1 43 ? 15.375 25.188 3.832 1 98.56 43 PHE B CA 1
ATOM 4560 C C . PHE B 1 43 ? 16.016 25.266 5.211 1 98.56 43 PHE B C 1
ATOM 4562 O O . PHE B 1 43 ? 15.75 24.422 6.07 1 98.56 43 PHE B O 1
ATOM 4569 N N . LYS B 1 44 ? 16.828 26.234 5.457 1 97.88 44 LYS B N 1
ATOM 4570 C CA . LYS B 1 44 ? 17.578 26.328 6.707 1 97.88 44 LYS B CA 1
ATOM 4571 C C . LYS B 1 44 ? 16.812 27.109 7.766 1 97.88 44 LYS B C 1
ATOM 4573 O O . LYS B 1 44 ? 15.797 27.734 7.457 1 97.88 44 LYS B O 1
ATOM 4578 N N . ALA B 1 45 ? 17.219 26.953 9.016 1 97.94 45 ALA B N 1
ATOM 4579 C CA . ALA B 1 45 ? 16.625 27.734 10.094 1 97.94 45 ALA B CA 1
ATOM 4580 C C . ALA B 1 45 ? 16.719 29.234 9.797 1 97.94 45 ALA B C 1
ATOM 4582 O O . ALA B 1 45 ? 17.688 29.703 9.211 1 97.94 45 ALA B O 1
ATOM 4583 N N . PRO B 1 46 ? 15.688 29.969 10.172 1 98.44 46 PRO B N 1
ATOM 4584 C CA . PRO B 1 46 ? 15.719 31.406 9.922 1 98.44 46 PRO B CA 1
ATOM 4585 C C . PRO B 1 46 ? 16.812 32.125 10.711 1 98.44 46 PRO B C 1
ATOM 4587 O O . PRO B 1 46 ? 17.203 31.672 11.797 1 98.44 46 PRO B O 1
ATOM 4590 N N . LEU B 1 47 ? 17.312 33.188 10.117 1 98.06 47 LEU B N 1
ATOM 4591 C CA . LEU B 1 47 ? 18.266 34.062 10.781 1 98.06 47 LEU B CA 1
ATOM 4592 C C . LEU B 1 47 ? 17.594 35.312 11.281 1 98.06 47 LEU B C 1
ATOM 4594 O O . LEU B 1 47 ? 16.578 35.75 10.742 1 98.06 47 LEU B O 1
ATOM 4598 N N . PRO B 1 48 ? 18.094 35.906 12.32 1 97.69 48 PRO B N 1
ATOM 4599 C CA . PRO B 1 48 ? 17.469 37.125 12.844 1 97.69 48 PRO B CA 1
ATOM 4600 C C . PRO B 1 48 ? 17.328 38.219 11.789 1 97.69 48 PRO B C 1
ATOM 4602 O O . PRO B 1 48 ? 18.141 38.312 10.867 1 97.69 48 PRO B O 1
ATOM 4605 N N . PRO B 1 49 ? 16.281 39.031 11.914 1 97.62 49 PRO B N 1
ATOM 4606 C CA . PRO B 1 49 ? 16.078 40.094 10.953 1 97.62 49 PRO B CA 1
ATOM 4607 C C . PRO B 1 49 ? 17.203 41.156 10.992 1 97.62 49 PRO B C 1
ATOM 4609 O O . PRO B 1 49 ? 17.812 41.344 12.047 1 97.62 49 PRO B O 1
ATOM 4612 N N . LEU B 1 50 ? 17.375 41.781 9.867 1 97 50 LEU B N 1
ATOM 4613 C CA . LEU B 1 50 ? 18.391 42.812 9.758 1 97 50 LEU B CA 1
ATOM 4614 C C . LEU B 1 50 ? 17.812 44.188 10.117 1 97 50 LEU B C 1
ATOM 4616 O O . LEU B 1 50 ? 16.625 44.438 9.883 1 97 50 LEU B O 1
ATOM 4620 N N . PRO B 1 51 ? 18.672 45 10.664 1 97.44 51 PRO B N 1
ATOM 4621 C CA . PRO B 1 51 ? 18.203 46.375 10.914 1 97.44 51 PRO B CA 1
ATOM 4622 C C . PRO B 1 51 ? 18.047 47.188 9.633 1 97.44 51 PRO B C 1
ATOM 4624 O O . PRO B 1 51 ? 18.562 46.812 8.586 1 97.44 51 PRO B O 1
ATOM 4627 N N . TRP B 1 52 ? 17.234 48.219 9.688 1 96.88 52 TRP B N 1
ATOM 4628 C CA . TRP B 1 52 ? 17.125 49.156 8.578 1 96.88 52 TRP B CA 1
ATOM 4629 C C . TRP B 1 52 ? 17.281 50.594 9.07 1 96.88 52 TRP B C 1
ATOM 4631 O O . TRP B 1 52 ? 17.109 50.875 10.258 1 96.88 52 TRP B O 1
ATOM 4641 N N . GLU B 1 53 ? 17.656 51.469 8.172 1 95.38 53 GLU B N 1
ATOM 4642 C CA . GLU B 1 53 ? 17.781 52.875 8.461 1 95.38 53 GLU B CA 1
ATOM 4643 C C . GLU B 1 53 ? 16.5 53.625 8.094 1 95.38 53 GLU B C 1
ATOM 4645 O O . GLU B 1 53 ? 15.797 53.25 7.16 1 95.38 53 GLU B O 1
ATOM 4650 N N . GLY B 1 54 ? 16.188 54.656 8.781 1 94.56 54 GLY B N 1
ATOM 4651 C CA . GLY B 1 54 ? 15.016 55.438 8.492 1 94.56 54 GLY B CA 1
ATOM 4652 C C . GLY B 1 54 ? 13.719 54.812 8.953 1 94.56 54 GLY B C 1
ATOM 4653 O O . GLY B 1 54 ? 13.711 54.031 9.93 1 94.56 54 GLY B O 1
ATOM 4654 N N . VAL B 1 55 ? 12.633 55.312 8.383 1 97.62 55 VAL B N 1
ATOM 4655 C CA . VAL B 1 55 ? 11.297 54.844 8.734 1 97.62 55 VAL B CA 1
ATOM 4656 C C . VAL B 1 55 ? 10.781 53.906 7.645 1 97.62 55 VAL B C 1
ATOM 4658 O O . VAL B 1 55 ? 10.633 54.312 6.492 1 97.62 55 VAL B O 1
ATOM 4661 N N . ARG B 1 56 ? 10.602 52.625 7.973 1 97.75 56 ARG B N 1
ATOM 4662 C CA . ARG B 1 56 ? 10.023 51.656 7.059 1 97.75 56 ARG B CA 1
ATOM 4663 C C . ARG B 1 56 ? 8.508 51.781 7.012 1 97.75 56 ARG B C 1
ATOM 4665 O O . ARG B 1 56 ? 7.848 51.812 8.055 1 97.75 56 ARG B O 1
ATOM 4672 N N . LYS B 1 57 ? 7.965 51.906 5.773 1 97.88 57 LYS B N 1
ATOM 4673 C CA . LYS B 1 57 ? 6.512 51.906 5.617 1 97.88 57 LYS B CA 1
ATOM 4674 C C . LYS B 1 57 ? 5.922 50.531 5.902 1 97.88 57 LYS B C 1
ATOM 4676 O O . LYS B 1 57 ? 6.344 49.531 5.312 1 97.88 57 LYS B O 1
ATOM 4681 N N . ALA B 1 58 ? 5.023 50.469 6.832 1 98.44 58 ALA B N 1
ATOM 4682 C CA . ALA B 1 58 ? 4.387 49.219 7.242 1 98.44 58 ALA B CA 1
ATOM 4683 C C . ALA B 1 58 ? 2.883 49.281 6.984 1 98.44 58 ALA B C 1
ATOM 4685 O O . ALA B 1 58 ? 2.088 48.906 7.855 1 98.44 58 ALA B O 1
ATOM 4686 N N . THR B 1 59 ? 2.482 49.656 5.781 1 98.06 59 THR B N 1
ATOM 4687 C CA . THR B 1 59 ? 1.069 49.844 5.469 1 98.06 59 THR B CA 1
ATOM 4688 C C . THR B 1 59 ? 0.579 48.75 4.516 1 98.06 59 THR B C 1
ATOM 4690 O O . THR B 1 59 ? -0.622 48.625 4.266 1 98.06 59 THR B O 1
ATOM 4693 N N . GLU B 1 60 ? 1.478 48 4.004 1 97.94 60 GLU B N 1
ATOM 4694 C CA . GLU B 1 60 ? 1.121 46.906 3.1 1 97.94 60 GLU B CA 1
ATOM 4695 C C . GLU B 1 60 ? 1.682 45.594 3.59 1 97.94 60 GLU B C 1
ATOM 4697 O O . GLU B 1 60 ? 2.744 45.531 4.215 1 97.94 60 GLU B O 1
ATOM 4702 N N . HIS B 1 61 ? 0.917 44.562 3.289 1 98.25 61 HIS B N 1
ATOM 4703 C CA . HIS B 1 61 ? 1.393 43.219 3.646 1 98.25 61 HIS B CA 1
ATOM 4704 C C . HIS B 1 61 ? 2.66 42.844 2.879 1 98.25 61 HIS B C 1
ATOM 4706 O O . HIS B 1 61 ? 2.852 43.312 1.745 1 98.25 61 HIS B O 1
ATOM 4712 N N . GLY B 1 62 ? 3.574 42.062 3.568 1 97.56 62 GLY B N 1
ATOM 4713 C CA . GLY B 1 62 ? 4.641 41.406 2.814 1 97.56 62 GLY B CA 1
ATOM 4714 C C . GLY B 1 62 ? 4.145 40.344 1.871 1 97.56 62 GLY B C 1
ATOM 4715 O O . GLY B 1 62 ? 2.969 39.969 1.903 1 97.56 62 GLY B O 1
ATOM 4716 N N . PRO B 1 63 ? 5.023 39.844 1.034 1 97.62 63 PRO B N 1
ATOM 4717 C CA . PRO B 1 63 ? 4.613 38.781 0.115 1 97.62 63 PRO B CA 1
ATOM 4718 C C . PRO B 1 63 ? 4.184 37.531 0.84 1 97.62 63 PRO B C 1
ATOM 4720 O O . PRO B 1 63 ? 4.77 37.156 1.864 1 97.62 63 PRO B O 1
ATOM 4723 N N . ILE B 1 64 ? 3.162 36.844 0.286 1 97.31 64 ILE B N 1
ATOM 4724 C CA . ILE B 1 64 ? 2.816 35.531 0.8 1 97.31 64 ILE B CA 1
ATOM 4725 C C . ILE B 1 64 ? 3.881 34.531 0.383 1 97.31 64 ILE B C 1
ATOM 4727 O O . ILE B 1 64 ? 4.617 34.75 -0.58 1 97.31 64 ILE B O 1
ATOM 4731 N N . CYS B 1 65 ? 3.963 33.469 1.114 1 97.44 65 CYS B N 1
ATOM 4732 C CA . CYS B 1 65 ? 4.855 32.375 0.712 1 97.44 65 CYS B CA 1
ATOM 4733 C C . CYS B 1 65 ? 4.34 31.688 -0.54 1 97.44 65 CYS B C 1
ATOM 4735 O O . CYS B 1 65 ? 3.131 31.484 -0.692 1 97.44 65 CYS B O 1
ATOM 4737 N N . SER B 1 66 ? 5.254 31.312 -1.474 1 96.38 66 SER B N 1
ATOM 4738 C CA . SER B 1 66 ? 4.863 30.484 -2.609 1 96.38 66 SER B CA 1
ATOM 4739 C C . SER B 1 66 ? 4.223 29.172 -2.148 1 96.38 66 SER B C 1
ATOM 4741 O O . SER B 1 66 ? 4.711 28.531 -1.212 1 96.38 66 SER B O 1
ATOM 4743 N N . GLN B 1 67 ? 3.074 28.844 -2.822 1 96.75 67 GLN B N 1
ATOM 4744 C CA . GLN B 1 67 ? 2.311 27.734 -2.262 1 96.75 67 GLN B CA 1
ATOM 4745 C C . GLN B 1 67 ? 1.409 27.094 -3.314 1 96.75 67 GLN B C 1
ATOM 4747 O O . GLN B 1 67 ? 1.092 27.719 -4.328 1 96.75 67 GLN B O 1
ATOM 4752 N N . MET B 1 68 ? 1.135 25.844 -3.102 1 93.81 68 MET B N 1
ATOM 4753 C CA . MET B 1 68 ? -0.031 25.203 -3.707 1 93.81 68 MET B CA 1
ATOM 4754 C C . MET B 1 68 ? -1.262 25.375 -2.824 1 93.81 68 MET B C 1
ATOM 4756 O O . MET B 1 68 ? -1.368 24.734 -1.774 1 93.81 68 MET B O 1
ATOM 4760 N N . CYS B 1 69 ? -2.199 26.156 -3.248 1 92.62 69 CYS B N 1
ATOM 4761 C CA . CYS B 1 69 ? -3.402 26.406 -2.459 1 92.62 69 CYS B CA 1
ATOM 4762 C C . CYS B 1 69 ? -4.285 25.156 -2.416 1 92.62 69 CYS B C 1
ATOM 4764 O O . CYS B 1 69 ? -4.758 24.688 -3.455 1 92.62 69 CYS B O 1
ATOM 4766 N N . ILE B 1 70 ? -4.617 24.672 -1.268 1 89.12 70 ILE B N 1
ATOM 4767 C CA . ILE B 1 70 ? -5.34 23.406 -1.154 1 89.12 70 ILE B CA 1
ATOM 4768 C C . ILE B 1 70 ? -6.828 23.641 -1.409 1 89.12 70 ILE B C 1
ATOM 4770 O O . ILE B 1 70 ? -7.57 22.703 -1.702 1 89.12 70 ILE B O 1
ATOM 4774 N N . PHE B 1 71 ? -7.289 24.859 -1.293 1 85.06 71 PHE B N 1
ATOM 4775 C CA . PHE B 1 71 ? -8.703 25.156 -1.494 1 85.06 71 PHE B CA 1
ATOM 4776 C C . PHE B 1 71 ? -9.008 25.375 -2.973 1 85.06 71 PHE B C 1
ATOM 4778 O O . PHE B 1 71 ? -10.039 24.922 -3.471 1 85.06 71 PHE B O 1
ATOM 4785 N N . GLN B 1 72 ? -8.031 26.031 -3.643 1 86.75 72 GLN B N 1
ATOM 4786 C CA . GLN B 1 72 ? -8.227 26.328 -5.059 1 86.75 72 GLN B CA 1
ATOM 4787 C C . GLN B 1 72 ? -7.52 25.297 -5.938 1 86.75 72 GLN B C 1
ATOM 4789 O O . GLN B 1 72 ? -7.773 25.234 -7.141 1 86.75 72 GLN B O 1
ATOM 4794 N N . ASN B 1 73 ? -6.711 24.578 -5.348 1 87.62 73 ASN B N 1
ATOM 4795 C CA . ASN B 1 73 ? -5.895 23.609 -6.074 1 87.62 73 ASN B CA 1
ATOM 4796 C C . ASN B 1 73 ? -5.109 24.281 -7.199 1 87.62 73 ASN B C 1
ATOM 4798 O O . ASN B 1 73 ? -5.148 23.828 -8.344 1 87.62 73 ASN B O 1
ATOM 4802 N N . THR B 1 74 ? -4.504 25.438 -6.863 1 92.56 74 THR B N 1
ATOM 4803 C CA . THR B 1 74 ? -3.678 26.188 -7.805 1 92.56 74 THR B CA 1
ATOM 4804 C C . THR B 1 74 ? -2.4 26.688 -7.133 1 92.56 74 THR B C 1
ATOM 4806 O O . THR B 1 74 ? -2.346 26.812 -5.906 1 92.56 74 THR B O 1
ATOM 4809 N N . ILE B 1 75 ? -1.47 26.906 -7.953 1 93.56 75 ILE B N 1
ATOM 4810 C CA . ILE B 1 75 ? -0.221 27.484 -7.473 1 93.56 75 ILE B CA 1
ATOM 4811 C C . ILE B 1 75 ? -0.381 29 -7.328 1 93.56 75 ILE B C 1
ATOM 4813 O O . ILE B 1 75 ? -0.84 29.672 -8.25 1 93.56 75 ILE B O 1
ATOM 4817 N N . LEU B 1 76 ? -0.159 29.469 -6.16 1 92.25 76 LEU B N 1
ATOM 4818 C CA . LEU B 1 76 ? -0.083 30.906 -5.918 1 92.25 76 LEU B CA 1
ATOM 4819 C C . LEU B 1 76 ? 1.368 31.359 -5.848 1 92.25 76 LEU B C 1
ATOM 4821 O O . LEU B 1 76 ? 2.125 30.922 -4.98 1 92.25 76 LEU B O 1
ATOM 4825 N N . CYS B 1 77 ? 1.63 32.219 -6.762 1 87.62 77 CYS B N 1
ATOM 4826 C CA . CYS B 1 77 ? 2.998 32.719 -6.855 1 87.62 77 CYS B CA 1
ATOM 4827 C C . CYS B 1 77 ? 3.268 33.781 -5.789 1 87.62 77 CYS B C 1
ATOM 4829 O O . CYS B 1 77 ? 2.762 34.906 -5.879 1 87.62 77 CYS B O 1
ATOM 4831 N N . GLY B 1 78 ? 3.857 33.5 -4.766 1 95 78 GLY B N 1
ATOM 4832 C CA . GLY B 1 78 ? 4.371 34.406 -3.756 1 95 78 GLY B CA 1
ATOM 4833 C C . GLY B 1 78 ? 5.863 34.656 -3.879 1 95 78 GLY B C 1
ATOM 4834 O O . GLY B 1 78 ? 6.383 34.812 -4.984 1 95 78 GLY B O 1
ATOM 4835 N N . SER B 1 79 ? 6.48 34.844 -2.777 1 97.12 79 SER B N 1
ATOM 4836 C CA . SER B 1 79 ? 7.926 35.031 -2.697 1 97.12 79 SER B CA 1
ATOM 4837 C C . SER B 1 79 ? 8.547 34.094 -1.655 1 97.12 79 SER B C 1
ATOM 4839 O O . SER B 1 79 ? 7.902 33.75 -0.66 1 97.12 79 SER B O 1
ATOM 4841 N N . GLU B 1 80 ? 9.742 33.656 -1.927 1 96.62 80 GLU B N 1
ATOM 4842 C CA . GLU B 1 80 ? 10.469 32.969 -0.881 1 96.62 80 GLU B CA 1
ATOM 4843 C C . GLU B 1 80 ? 10.836 33.906 0.267 1 96.62 80 GLU B C 1
ATOM 4845 O O . GLU B 1 80 ? 11.016 33.438 1.404 1 96.62 80 GLU B O 1
ATOM 4850 N N . ASP B 1 81 ? 11.008 35.156 -0.104 1 98 81 ASP B N 1
ATOM 4851 C CA . ASP B 1 81 ? 11.148 36.188 0.938 1 98 81 ASP B CA 1
ATOM 4852 C C . ASP B 1 81 ? 9.797 36.562 1.533 1 98 81 ASP B C 1
ATOM 4854 O O . ASP B 1 81 ? 9.281 37.656 1.29 1 98 81 ASP B O 1
ATOM 4858 N N . CYS B 1 82 ? 9.289 35.656 2.328 1 98.38 82 CYS B N 1
ATOM 4859 C CA . CYS B 1 82 ? 7.91 35.812 2.779 1 98.38 82 CYS B CA 1
ATOM 4860 C C . CYS B 1 82 ? 7.832 35.844 4.301 1 98.38 82 CYS B C 1
ATOM 4862 O O . CYS B 1 82 ? 6.754 35.688 4.875 1 98.38 82 CYS B O 1
ATOM 4864 N N . LEU B 1 83 ? 8.945 36 5.039 1 98.69 83 LEU B N 1
ATOM 4865 C CA . LEU B 1 83 ? 8.953 35.938 6.496 1 98.69 83 LEU B CA 1
ATOM 4866 C C . LEU B 1 83 ? 8.609 37.312 7.098 1 98.69 83 LEU B C 1
ATOM 4868 O O . LEU B 1 83 ? 9.484 37.969 7.637 1 98.69 83 LEU B O 1
ATOM 4872 N N . TYR B 1 84 ? 7.367 37.594 7.055 1 98.81 84 TYR B N 1
ATOM 4873 C CA . TYR B 1 84 ? 6.832 38.875 7.535 1 98.81 84 TYR B CA 1
ATOM 4874 C C . TYR B 1 84 ? 5.684 38.625 8.508 1 98.81 84 TYR B C 1
ATOM 4876 O O . TYR B 1 84 ? 4.996 37.625 8.438 1 98.81 84 TYR B O 1
ATOM 4884 N N . LEU B 1 85 ? 5.508 39.5 9.516 1 98.81 85 LEU B N 1
ATOM 4885 C CA . LEU B 1 85 ? 4.355 39.469 10.414 1 98.81 85 LEU B CA 1
ATOM 4886 C C . LEU B 1 85 ? 3.643 40.812 10.414 1 98.81 85 LEU B C 1
ATOM 4888 O O . LEU B 1 85 ? 4.113 41.781 9.797 1 98.81 85 LEU B O 1
ATOM 4892 N N . ASN B 1 86 ? 2.479 40.906 10.891 1 98.88 86 ASN B N 1
ATOM 4893 C CA . ASN B 1 86 ? 1.626 42.062 11.047 1 98.88 86 ASN B CA 1
ATOM 4894 C C . ASN B 1 86 ? 1.219 42.281 12.508 1 98.88 86 ASN B C 1
ATOM 4896 O O . ASN B 1 86 ? 0.981 41.312 13.234 1 98.88 86 ASN B O 1
ATOM 4900 N N . VAL B 1 87 ? 1.148 43.531 12.891 1 98.94 87 VAL B N 1
ATOM 4901 C CA . VAL B 1 87 ? 0.728 43.875 14.25 1 98.94 87 VAL B CA 1
ATOM 4902 C C . VAL B 1 87 ? -0.464 44.844 14.203 1 98.94 87 VAL B C 1
ATOM 4904 O O . VAL B 1 87 ? -0.409 45.875 13.539 1 98.94 87 VAL B O 1
ATOM 4907 N N . TYR B 1 88 ? -1.479 44.469 14.844 1 98.81 88 TYR B N 1
ATOM 4908 C CA . TYR B 1 88 ? -2.676 45.281 15.008 1 98.81 88 TYR B CA 1
ATOM 4909 C C . TYR B 1 88 ? -2.926 45.594 16.484 1 98.81 88 TYR B C 1
ATOM 4911 O O . TYR B 1 88 ? -2.988 44.688 17.312 1 98.81 88 TYR B O 1
ATOM 4919 N N . SER B 1 89 ? -3.061 46.875 16.781 1 98.69 89 SER B N 1
ATOM 4920 C CA . SER B 1 89 ? -3.195 47.281 18.172 1 98.69 89 SER B CA 1
ATOM 4921 C C . SER B 1 89 ? -4.328 48.281 18.344 1 98.69 89 SER B C 1
ATOM 4923 O O . SER B 1 89 ? -4.438 49.25 17.562 1 98.69 89 SER B O 1
ATOM 4925 N N . PRO B 1 90 ? -5.184 48.062 19.406 1 97.56 90 PRO B N 1
ATOM 4926 C CA . PRO B 1 90 ? -6.207 49.062 19.656 1 97.56 90 PRO B CA 1
ATOM 4927 C C . PRO B 1 90 ? -5.629 50.344 20.266 1 97.56 90 PRO B C 1
ATOM 4929 O O . PRO B 1 90 ? -6.25 51.406 20.172 1 97.56 90 PRO B O 1
ATOM 4932 N N . ASP B 1 91 ? -4.461 50.219 20.875 1 97.31 91 ASP B N 1
ATOM 4933 C CA . ASP B 1 91 ? -3.787 51.344 21.531 1 97.31 91 ASP B CA 1
ATOM 4934 C C . ASP B 1 91 ? -2.285 51.094 21.641 1 97.31 91 ASP B C 1
ATOM 4936 O O . ASP B 1 91 ? -1.86 50.125 22.297 1 97.31 91 ASP B O 1
ATOM 4940 N N . ILE B 1 92 ? -1.473 51.938 21.109 1 97.31 92 ILE B N 1
ATOM 4941 C CA . ILE B 1 92 ? -0.035 51.688 21.125 1 97.31 92 ILE B CA 1
ATOM 4942 C C . ILE B 1 92 ? 0.582 52.312 22.391 1 97.31 92 ILE B C 1
ATOM 4944 O O . ILE B 1 92 ? 1.767 52.094 22.656 1 97.31 92 ILE B O 1
ATOM 4948 N N . LYS B 1 93 ? -0.187 53.094 23.141 1 96.94 93 LYS B N 1
ATOM 4949 C CA . LYS B 1 93 ? 0.245 53.656 24.422 1 96.94 93 LYS B CA 1
ATOM 4950 C C . LYS B 1 93 ? -0.819 53.438 25.5 1 96.94 93 LYS B C 1
ATOM 4952 O O . LYS B 1 93 ? -1.275 54.406 26.125 1 96.94 93 LYS B O 1
ATOM 4957 N N . PRO B 1 94 ? -1.094 52.188 25.703 1 97.44 94 PRO B N 1
ATOM 4958 C CA . PRO B 1 94 ? -2.115 51.906 26.719 1 97.44 94 PRO B CA 1
ATOM 4959 C C . PRO B 1 94 ? -1.622 52.188 28.141 1 97.44 94 PRO B C 1
ATOM 4961 O O . PRO B 1 94 ? -0.412 52.219 28.375 1 97.44 94 PRO B O 1
ATOM 4964 N N . ALA B 1 95 ? -2.543 52.312 29.078 1 97.38 95 ALA B N 1
ATOM 4965 C CA . ALA B 1 95 ? -2.195 52.5 30.484 1 97.38 95 ALA B CA 1
ATOM 4966 C C . ALA B 1 95 ? -1.44 51.312 31.031 1 97.38 95 ALA B C 1
ATOM 4968 O O . ALA B 1 95 ? -0.505 51.469 31.828 1 97.38 95 ALA B O 1
ATOM 4969 N N . SER B 1 96 ? -1.882 50.125 30.641 1 97.38 96 SER B N 1
ATOM 4970 C CA . SER B 1 96 ? -1.212 48.875 30.938 1 97.38 96 SER B CA 1
ATOM 4971 C C . SER B 1 96 ? -1.007 48.062 29.672 1 97.38 96 SER B C 1
ATOM 4973 O O . SER B 1 96 ? -1.877 48 28.797 1 97.38 96 SER B O 1
ATOM 4975 N N . PRO B 1 97 ? 0.147 47.469 29.656 1 98.31 97 PRO B N 1
ATOM 4976 C CA . PRO B 1 97 ? 0.385 46.688 28.453 1 98.31 97 PRO B CA 1
ATOM 4977 C C . PRO B 1 97 ? -0.74 45.688 28.172 1 98.31 97 PRO B C 1
ATOM 4979 O O . PRO B 1 97 ? -1.279 45.062 29.094 1 98.31 97 PRO B O 1
ATOM 4982 N N . LEU B 1 98 ? -1.072 45.5 26.938 1 98.81 98 LEU B N 1
ATOM 4983 C CA . LEU B 1 98 ? -2.203 44.656 26.516 1 98.81 98 LEU B CA 1
ATOM 4984 C C . LEU B 1 98 ? -1.766 43.219 26.25 1 98.81 98 LEU B C 1
ATOM 4986 O O . LEU B 1 98 ? -0.634 42.969 25.828 1 98.81 98 LEU B O 1
ATOM 4990 N N . PRO B 1 99 ? -2.662 42.25 26.562 1 98.75 99 PRO B N 1
ATOM 4991 C CA . PRO B 1 99 ? -2.363 40.875 26.141 1 98.75 99 PRO B CA 1
ATOM 4992 C C . PRO B 1 99 ? -2.146 40.75 24.641 1 98.75 99 PRO B C 1
ATOM 4994 O O . PRO B 1 99 ? -2.746 41.5 23.859 1 98.75 99 PRO B O 1
ATOM 4997 N N . VAL B 1 100 ? -1.271 39.844 24.219 1 98.94 100 VAL B N 1
ATOM 4998 C CA . VAL B 1 100 ? -0.902 39.656 22.812 1 98.94 100 VAL B CA 1
ATOM 4999 C C . VAL B 1 100 ? -1.401 38.281 22.328 1 98.94 100 VAL B C 1
ATOM 5001 O O . VAL B 1 100 ? -1.219 37.281 23 1 98.94 100 VAL B O 1
ATOM 5004 N N . MET B 1 101 ? -2.109 38.25 21.234 1 98.94 101 MET B N 1
ATOM 5005 C CA . MET B 1 101 ? -2.498 37.031 20.562 1 98.94 101 MET B CA 1
ATOM 5006 C C . MET B 1 101 ? -1.747 36.875 19.25 1 98.94 101 MET B C 1
ATOM 5008 O O . MET B 1 101 ? -1.742 37.781 18.422 1 98.94 101 MET B O 1
ATOM 5012 N N . VAL B 1 102 ? -1.062 35.75 19.109 1 98.94 102 VAL B N 1
ATOM 5013 C CA . VAL B 1 102 ? -0.289 35.438 17.906 1 98.94 102 VAL B CA 1
ATOM 5014 C C . VAL B 1 102 ? -0.968 34.312 17.125 1 98.94 102 VAL B C 1
ATOM 5016 O O . VAL B 1 102 ? -0.969 33.188 17.562 1 98.94 102 VAL B O 1
ATOM 5019 N N . PHE B 1 103 ? -1.447 34.625 15.938 1 98.88 103 PHE B N 1
ATOM 5020 C CA . PHE B 1 103 ? -2.193 33.656 15.141 1 98.88 103 PHE B CA 1
ATOM 5021 C C . PHE B 1 103 ? -1.276 32.938 14.148 1 98.88 103 PHE B C 1
ATOM 5023 O O . PHE B 1 103 ? -0.614 33.594 13.336 1 98.88 103 PHE B O 1
ATOM 5030 N N . ILE B 1 104 ? -1.216 31.672 14.242 1 98.81 104 ILE B N 1
ATOM 5031 C CA . ILE B 1 104 ? -0.564 30.828 13.25 1 98.81 104 ILE B CA 1
ATOM 5032 C C . ILE B 1 104 ? -1.609 30.25 12.305 1 98.81 104 ILE B C 1
ATOM 5034 O O . ILE B 1 104 ? -2.445 29.438 12.711 1 98.81 104 ILE B O 1
ATOM 5038 N N . HIS B 1 105 ? -1.551 30.672 11.055 1 98.19 105 HIS B N 1
ATOM 5039 C CA . HIS B 1 105 ? -2.582 30.266 10.102 1 98.19 105 HIS B CA 1
ATOM 5040 C C . HIS B 1 105 ? -2.498 28.766 9.805 1 98.19 105 HIS B C 1
ATOM 5042 O O . HIS B 1 105 ? -1.427 28.172 9.914 1 98.19 105 HIS B O 1
ATOM 5048 N N . GLY B 1 106 ? -3.682 28.234 9.484 1 97.31 106 GLY B N 1
ATOM 5049 C CA . GLY B 1 106 ? -3.74 26.859 9.023 1 97.31 106 GLY B CA 1
ATOM 5050 C C . GLY B 1 106 ? -3.373 26.688 7.562 1 97.31 106 GLY B C 1
ATOM 5051 O O . GLY B 1 106 ? -2.537 27.438 7.043 1 97.31 106 GLY B O 1
ATOM 5052 N N . GLY B 1 107 ? -3.865 25.625 7 1 96.38 107 GLY B N 1
ATOM 5053 C CA . GLY B 1 107 ? -3.578 25.344 5.605 1 96.38 107 GLY B CA 1
ATOM 5054 C C . GLY B 1 107 ? -2.686 24.125 5.418 1 96.38 107 GLY B C 1
ATOM 5055 O O . GLY B 1 107 ? -1.938 24.047 4.441 1 96.38 107 GLY B O 1
ATOM 5056 N N . ALA B 1 108 ? -2.68 23.266 6.43 1 95.88 108 ALA B N 1
ATOM 5057 C CA . ALA B 1 108 ? -2.049 21.938 6.363 1 95.88 108 ALA B CA 1
ATOM 5058 C C . ALA B 1 108 ? -0.55 22.062 6.102 1 95.88 108 ALA B C 1
ATOM 5060 O O . ALA B 1 108 ? 0.031 21.25 5.395 1 95.88 108 ALA B O 1
ATOM 5061 N N . TYR B 1 109 ? 0.035 23.141 6.539 1 97.06 109 TYR B N 1
ATOM 5062 C CA . TYR B 1 109 ? 1.449 23.438 6.336 1 97.06 109 TYR B CA 1
ATOM 5063 C C . TYR B 1 109 ? 1.764 23.609 4.855 1 97.06 109 TYR B C 1
ATOM 5065 O O . TYR B 1 109 ? 2.93 23.578 4.453 1 97.06 109 TYR B O 1
ATOM 5073 N N . LYS B 1 110 ? 0.805 23.703 4.027 1 96.56 110 LYS B N 1
ATOM 5074 C CA . LYS B 1 110 ? 0.982 23.703 2.58 1 96.56 110 LYS B CA 1
ATOM 5075 C C . LYS B 1 110 ? 0.455 25 1.97 1 96.56 110 LYS B C 1
ATOM 5077 O O . LYS B 1 110 ? 0.931 25.438 0.92 1 96.56 110 LYS B O 1
ATOM 5082 N N . SER B 1 111 ? -0.478 25.594 2.646 1 96.5 111 SER B N 1
ATOM 5083 C CA . SER B 1 111 ? -1.185 26.75 2.111 1 96.5 111 SER B CA 1
ATOM 5084 C C . SER B 1 111 ? -1.511 27.75 3.211 1 96.5 111 SER B C 1
ATOM 5086 O O . SER B 1 111 ? -1.504 27.406 4.395 1 96.5 111 SER B O 1
ATOM 5088 N N . GLY B 1 112 ? -1.701 29.016 2.754 1 96.69 112 GLY B N 1
ATOM 5089 C CA . GLY B 1 112 ? -2.213 30.016 3.672 1 96.69 112 GLY B CA 1
ATOM 5090 C C . GLY B 1 112 ? -1.296 31.219 3.812 1 96.69 112 GLY B C 1
ATOM 5091 O O . GLY B 1 112 ? -0.21 31.25 3.229 1 96.69 112 GLY B O 1
ATOM 5092 N N . SER B 1 113 ? -1.75 32.25 4.496 1 97.31 113 SER B N 1
ATOM 5093 C CA . SER B 1 113 ? -1.006 33.469 4.844 1 97.31 113 SER B CA 1
ATOM 5094 C C . SER B 1 113 ? -1.63 34.156 6.043 1 97.31 113 SER B C 1
ATOM 5096 O O . SER B 1 113 ? -2.797 33.938 6.363 1 97.31 113 SER B O 1
ATOM 5098 N N . GLY B 1 114 ? -0.839 34.969 6.672 1 97.56 114 GLY B N 1
ATOM 5099 C CA . GLY B 1 114 ? -1.332 35.75 7.781 1 97.56 114 GLY B CA 1
ATOM 5100 C C . GLY B 1 114 ? -1.972 37.062 7.34 1 97.56 114 GLY B C 1
ATOM 5101 O O . GLY B 1 114 ? -2.303 37.906 8.172 1 97.56 114 GLY B O 1
ATOM 5102 N N . ASN B 1 115 ? -2.262 37.219 6.027 1 97.5 115 ASN B N 1
ATOM 5103 C CA . ASN B 1 115 ? -2.848 38.469 5.512 1 97.5 115 ASN B CA 1
ATOM 5104 C C . ASN B 1 115 ? -4.305 38.594 5.938 1 97.5 115 ASN B C 1
ATOM 5106 O O . ASN B 1 115 ? -4.914 37.656 6.434 1 97.5 115 ASN B O 1
ATOM 5110 N N . ASP B 1 116 ? -4.824 39.812 5.734 1 96.69 116 ASP B N 1
ATOM 5111 C CA . ASP B 1 116 ? -6.129 40.094 6.312 1 96.69 116 ASP B CA 1
ATOM 5112 C C . ASP B 1 116 ? -7.254 39.781 5.336 1 96.69 116 ASP B C 1
ATOM 5114 O O . ASP B 1 116 ? -8.43 40 5.633 1 96.69 116 ASP B O 1
ATOM 5118 N N . ASP B 1 117 ? -6.898 39.125 4.172 1 94.56 117 ASP B N 1
ATOM 5119 C CA . ASP B 1 117 ? -7.949 38.625 3.303 1 94.56 117 ASP B CA 1
ATOM 5120 C C . ASP B 1 117 ? -8.781 37.562 4.02 1 94.56 117 ASP B C 1
ATOM 5122 O O . ASP B 1 117 ? -9.992 37.469 3.83 1 94.56 117 ASP B O 1
ATOM 5126 N N . SER B 1 118 ? -8.086 36.781 4.812 1 94.44 118 SER B N 1
ATOM 5127 C CA . SER B 1 118 ? -8.766 35.719 5.539 1 94.44 118 SER B CA 1
ATOM 5128 C C . SER B 1 118 ? -8.844 36.031 7.031 1 94.44 118 SER B C 1
ATOM 5130 O O . SER B 1 118 ? -9.727 35.531 7.73 1 94.44 118 SER B O 1
ATOM 5132 N N . TYR B 1 119 ? -7.902 36.875 7.48 1 97.56 119 TYR B N 1
ATOM 5133 C CA . TYR B 1 119 ? -7.773 37.031 8.922 1 97.56 119 TYR B CA 1
ATOM 5134 C C . TYR B 1 119 ? -7.77 38.531 9.305 1 97.56 119 TYR B C 1
ATOM 5136 O O . TYR B 1 119 ? -6.875 38.969 10.023 1 97.56 119 TYR B O 1
ATOM 5144 N N . GLY B 1 120 ? -8.867 39.219 8.867 1 97.75 120 GLY B N 1
ATOM 5145 C CA . GLY B 1 120 ? -9.016 40.594 9.273 1 97.75 120 GLY B CA 1
ATOM 5146 C C . GLY B 1 120 ? -9.117 40.781 10.773 1 97.75 120 GLY B C 1
ATOM 5147 O O . GLY B 1 120 ? -9.891 40.062 11.438 1 97.75 120 GLY B O 1
ATOM 5148 N N . PRO B 1 121 ? -8.359 41.719 11.352 1 97.94 121 PRO B N 1
ATOM 5149 C CA . PRO B 1 121 ? -8.227 41.844 12.805 1 97.94 121 PRO B CA 1
ATOM 5150 C C . PRO B 1 121 ? -9.422 42.531 13.445 1 97.94 121 PRO B C 1
ATOM 5152 O O . PRO B 1 121 ? -9.5 42.656 14.672 1 97.94 121 PRO B O 1
ATOM 5155 N N . ASP B 1 122 ? -10.414 42.969 12.695 1 96.5 122 ASP B N 1
ATOM 5156 C CA . ASP B 1 122 ? -11.453 43.906 13.078 1 96.5 122 ASP B CA 1
ATOM 5157 C C . ASP B 1 122 ? -12.188 43.438 14.328 1 96.5 122 ASP B C 1
ATOM 5159 O O . ASP B 1 122 ? -12.586 44.25 15.164 1 96.5 122 ASP B O 1
ATOM 5163 N N . PHE B 1 123 ? -12.375 42.125 14.461 1 96.94 123 PHE B N 1
ATOM 5164 C CA . PHE B 1 123 ? -13.188 41.625 15.547 1 96.94 123 PHE B CA 1
ATOM 5165 C C . PHE B 1 123 ? -12.375 41.531 16.828 1 96.94 123 PHE B C 1
ATOM 5167 O O . PHE B 1 123 ? -12.758 42.094 17.859 1 96.94 123 PHE B O 1
ATOM 5174 N N . LEU B 1 124 ? -11.195 40.969 16.781 1 97.69 124 LEU B N 1
ATOM 5175 C CA . LEU B 1 124 ? -10.391 40.656 17.953 1 97.69 124 LEU B CA 1
ATOM 5176 C C . LEU B 1 124 ? -9.805 41.906 18.578 1 97.69 124 LEU B C 1
ATOM 5178 O O . LEU B 1 124 ? -9.766 42.031 19.797 1 97.69 124 LEU B O 1
ATOM 5182 N N . VAL B 1 125 ? -9.352 42.812 17.766 1 96.62 125 VAL B N 1
ATOM 5183 C CA . VAL B 1 125 ? -8.625 44 18.266 1 96.62 125 VAL B CA 1
ATOM 5184 C C . VAL B 1 125 ? -9.555 44.844 19.109 1 96.62 125 VAL B C 1
ATOM 5186 O O . VAL B 1 125 ? -9.102 45.594 19.969 1 96.62 125 VAL B O 1
ATOM 5189 N N . GLN B 1 126 ? -10.852 44.719 18.922 1 95.25 126 GLN B N 1
ATOM 5190 C CA . GLN B 1 126 ? -11.828 45.5 19.672 1 95.25 126 GLN B CA 1
ATOM 5191 C C . GLN B 1 126 ? -11.984 44.969 21.094 1 95.25 126 GLN B C 1
ATOM 5193 O O . GLN B 1 126 ? -12.648 45.594 21.922 1 95.25 126 GLN B O 1
ATOM 5198 N N . HIS B 1 127 ? -11.367 43.938 21.359 1 97.25 127 HIS B N 1
ATOM 5199 C CA . HIS B 1 127 ? -11.477 43.344 22.688 1 97.25 127 HIS B CA 1
ATOM 5200 C C . HIS B 1 127 ? -10.195 43.531 23.484 1 97.25 127 HIS B C 1
ATOM 5202 O O . HIS B 1 127 ? -9.812 42.656 24.266 1 97.25 127 HIS B O 1
ATOM 5208 N N . ASP B 1 128 ? -9.453 44.531 23.203 1 97.12 128 ASP B N 1
ATOM 5209 C CA . ASP B 1 128 ? -8.312 45.031 23.984 1 97.12 128 ASP B CA 1
ATOM 5210 C C . ASP B 1 128 ? -7.176 44 23.984 1 97.12 128 ASP B C 1
ATOM 5212 O O . ASP B 1 128 ? -6.629 43.688 25.031 1 97.12 128 ASP B O 1
ATOM 5216 N N . VAL B 1 129 ? -6.934 43.469 22.828 1 98.62 129 VAL B N 1
ATOM 5217 C CA . VAL B 1 129 ? -5.758 42.625 22.625 1 98.62 129 VAL B CA 1
ATOM 5218 C C . VAL B 1 129 ? -4.949 43.156 21.438 1 98.62 129 VAL B C 1
ATOM 5220 O O . VAL B 1 129 ? -5.5 43.75 20.516 1 98.62 129 VAL B O 1
ATOM 5223 N N . VAL B 1 130 ? -3.619 43 21.5 1 98.88 130 VAL B N 1
ATOM 5224 C CA . VAL B 1 130 ? -2.76 43.156 20.328 1 98.88 130 VAL B CA 1
ATOM 5225 C C . VAL B 1 130 ? -2.729 41.844 19.531 1 98.88 130 VAL B C 1
ATOM 5227 O O . VAL B 1 130 ? -2.512 40.781 20.094 1 98.88 130 VAL B O 1
ATOM 5230 N N . LEU B 1 131 ? -3.072 41.969 18.266 1 98.88 131 LEU B N 1
ATOM 5231 C CA . LEU B 1 131 ? -3.072 40.812 17.406 1 98.88 131 LEU B CA 1
ATOM 5232 C C . LEU B 1 131 ? -1.859 40.812 16.484 1 98.88 131 LEU B C 1
ATOM 5234 O O . LEU B 1 131 ? -1.537 41.844 15.883 1 98.88 131 LEU B O 1
ATOM 5238 N N . VAL B 1 132 ? -1.165 39.656 16.438 1 98.94 132 VAL B N 1
ATOM 5239 C CA . VAL B 1 132 ? -0.075 39.469 15.492 1 98.94 132 VAL B CA 1
ATOM 5240 C C . VAL B 1 132 ? -0.422 38.312 14.562 1 98.94 132 VAL B C 1
ATOM 5242 O O . VAL B 1 132 ? -0.867 37.25 15.008 1 98.94 132 VAL B O 1
ATOM 5245 N N . THR B 1 133 ? -0.392 38.469 13.297 1 98.88 133 THR B N 1
ATOM 5246 C CA . THR B 1 133 ? -0.435 37.438 12.297 1 98.88 133 THR B CA 1
ATOM 5247 C C . THR B 1 133 ? 0.9 37.312 11.562 1 98.88 133 THR B C 1
ATOM 5249 O O . THR B 1 133 ? 1.694 38.25 11.57 1 98.88 133 THR B O 1
ATOM 5252 N N . LEU B 1 134 ? 1.21 36.156 10.984 1 98.81 134 LEU B N 1
ATOM 5253 C CA . LEU B 1 134 ? 2.525 35.969 10.375 1 98.81 134 LEU B CA 1
ATOM 5254 C C . LEU B 1 134 ? 2.467 34.969 9.227 1 98.81 134 LEU B C 1
ATOM 5256 O O . LEU B 1 134 ? 1.514 34.219 9.117 1 98.81 134 LEU B O 1
ATOM 5260 N N . ASN B 1 135 ? 3.404 35.094 8.336 1 98.56 135 ASN B N 1
ATOM 5261 C CA . ASN B 1 135 ? 3.719 34.062 7.355 1 98.56 135 ASN B CA 1
ATOM 5262 C C . ASN B 1 135 ? 4.848 33.156 7.836 1 98.56 135 ASN B C 1
ATOM 5264 O O . ASN B 1 135 ? 5.656 33.562 8.672 1 98.56 135 ASN B O 1
ATOM 5268 N N . TYR B 1 136 ? 4.82 31.969 7.461 1 98.69 136 TYR B N 1
ATOM 5269 C CA . TYR B 1 136 ? 5.922 31.016 7.633 1 98.69 136 TYR B CA 1
ATOM 5270 C C . TYR B 1 136 ? 6.07 30.125 6.406 1 98.69 136 TYR B C 1
ATOM 5272 O O . TYR B 1 136 ? 5.145 30.016 5.602 1 98.69 136 TYR B O 1
ATOM 5280 N N . ARG B 1 137 ? 7.285 29.609 6.16 1 98.12 137 ARG B N 1
ATOM 5281 C CA . ARG B 1 137 ? 7.535 28.797 4.977 1 98.12 137 ARG B CA 1
ATOM 5282 C C . ARG B 1 137 ? 6.66 27.547 4.977 1 98.12 137 ARG B C 1
ATOM 5284 O O . ARG B 1 137 ? 6.445 26.938 6.023 1 98.12 137 ARG B O 1
ATOM 5291 N N . LEU B 1 138 ? 6.27 27.094 3.803 1 98.06 138 LEU B N 1
ATOM 5292 C CA . LEU B 1 138 ? 5.27 26.047 3.641 1 98.06 138 LEU B CA 1
ATOM 5293 C C . LEU B 1 138 ? 5.844 24.859 2.869 1 98.06 138 LEU B C 1
ATOM 5295 O O . LEU B 1 138 ? 6.871 25 2.199 1 98.06 138 LEU B O 1
ATOM 5299 N N . GLU B 1 139 ? 5.156 23.797 3.01 1 96.5 139 GLU B N 1
ATOM 5300 C CA . GLU B 1 139 ? 5.398 22.578 2.248 1 96.5 139 GLU B CA 1
ATOM 5301 C C . GLU B 1 139 ? 6.887 22.234 2.195 1 96.5 139 GLU B C 1
ATOM 5303 O O . GLU B 1 139 ? 7.547 22.172 3.232 1 96.5 139 GLU B O 1
ATOM 5308 N N . THR B 1 140 ? 7.434 22.078 1.021 1 97.31 140 THR B N 1
ATOM 5309 C CA . THR B 1 140 ? 8.836 21.672 0.886 1 97.31 140 THR B CA 1
ATOM 5310 C C . THR B 1 140 ? 9.758 22.75 1.474 1 97.31 140 THR B C 1
ATOM 5312 O O . THR B 1 140 ? 10.758 22.422 2.113 1 97.31 140 THR B O 1
ATOM 5315 N N . LEU B 1 141 ? 9.398 23.969 1.372 1 98 141 LEU B N 1
ATOM 5316 C CA . LEU B 1 141 ? 10.242 25.062 1.83 1 98 141 LEU B CA 1
ATOM 5317 C C . LEU B 1 141 ? 10.312 25.109 3.354 1 98 141 LEU B C 1
ATOM 5319 O O . LEU B 1 141 ? 11.336 25.484 3.924 1 98 141 LEU B O 1
ATOM 5323 N N . GLY B 1 142 ? 9.273 24.641 3.98 1 98.25 142 GLY B N 1
ATOM 5324 C CA . GLY B 1 142 ? 9.195 24.766 5.43 1 98.25 142 GLY B CA 1
ATOM 5325 C C . GLY B 1 142 ? 9.477 23.469 6.152 1 98.25 142 GLY B C 1
ATOM 5326 O O . GLY B 1 142 ? 9.82 23.469 7.336 1 98.25 142 GLY B O 1
ATOM 5327 N N . PHE B 1 143 ? 9.398 22.297 5.422 1 98.31 143 PHE B N 1
ATOM 5328 C CA . PHE B 1 143 ? 9.344 21.078 6.203 1 98.31 143 PHE B CA 1
ATOM 5329 C C . PHE B 1 143 ? 10.18 19.984 5.551 1 98.31 143 PHE B C 1
ATOM 5331 O O . PHE B 1 143 ? 10.07 18.812 5.914 1 98.31 143 PHE B O 1
ATOM 5338 N N . LEU B 1 144 ? 11.039 20.344 4.609 1 98.5 144 LEU B N 1
ATOM 5339 C CA . LEU B 1 144 ? 12.023 19.406 4.082 1 98.5 144 LEU B CA 1
ATOM 5340 C C . LEU B 1 144 ? 12.992 18.953 5.18 1 98.5 144 LEU B C 1
ATOM 5342 O O . LEU B 1 144 ? 13.43 19.766 5.996 1 98.5 144 LEU B O 1
ATOM 5346 N N . CYS B 1 145 ? 13.289 17.703 5.219 1 98.69 145 CYS B N 1
ATOM 5347 C CA . CYS B 1 145 ? 14.219 17.125 6.191 1 98.69 145 CYS B CA 1
ATOM 5348 C C . CYS B 1 145 ? 15.297 16.312 5.496 1 98.69 145 CYS B C 1
ATOM 5350 O O . CYS B 1 145 ? 14.992 15.398 4.723 1 98.69 145 CYS B O 1
ATOM 5352 N N . LEU B 1 146 ? 16.562 16.594 5.738 1 98.62 146 LEU B N 1
ATOM 5353 C CA . LEU B 1 146 ? 17.688 15.844 5.184 1 98.62 146 LEU B CA 1
ATOM 5354 C C . LEU B 1 146 ? 18.438 15.109 6.285 1 98.62 146 LEU B C 1
ATOM 5356 O O . LEU B 1 146 ? 19.438 14.43 6.012 1 98.62 146 LEU B O 1
ATOM 5360 N N . ASP B 1 147 ? 17.953 15.273 7.523 1 97.81 147 ASP B N 1
ATOM 5361 C CA . ASP B 1 147 ? 18.609 14.664 8.68 1 97.81 147 ASP B CA 1
ATOM 5362 C C . ASP B 1 147 ? 20.062 15.094 8.773 1 97.81 147 ASP B C 1
ATOM 5364 O O . ASP B 1 147 ? 20.953 14.266 9.031 1 97.81 147 ASP B O 1
ATOM 5368 N N . THR B 1 148 ? 20.328 16.297 8.469 1 98.06 148 THR B N 1
ATOM 5369 C CA . THR B 1 148 ? 21.625 16.938 8.641 1 98.06 148 THR B CA 1
ATOM 5370 C C . THR B 1 148 ? 21.531 18.109 9.602 1 98.06 148 THR B C 1
ATOM 5372 O O . THR B 1 148 ? 20.438 18.578 9.914 1 98.06 148 THR B O 1
ATOM 5375 N N . GLU B 1 149 ? 22.641 18.547 10.078 1 96.38 149 GLU B N 1
ATOM 5376 C CA . GLU B 1 149 ? 22.688 19.719 10.953 1 96.38 149 GLU B CA 1
ATOM 5377 C C . GLU B 1 149 ? 22.125 20.953 10.258 1 96.38 149 GLU B C 1
ATOM 5379 O O . GLU B 1 149 ? 21.469 21.781 10.891 1 96.38 149 GLU B O 1
ATOM 5384 N N . GLU B 1 150 ? 22.297 21.062 8.984 1 96.38 150 GLU B N 1
ATOM 5385 C CA . GLU B 1 150 ? 21.891 22.234 8.227 1 96.38 150 GLU B CA 1
ATOM 5386 C C . GLU B 1 150 ? 20.391 22.203 7.934 1 96.38 150 GLU B C 1
ATOM 5388 O O . GLU B 1 150 ? 19.75 23.25 7.867 1 96.38 150 GLU B O 1
ATOM 5393 N N . VAL B 1 151 ? 19.906 21.016 7.707 1 98.19 151 VAL B N 1
ATOM 5394 C CA . VAL B 1 151 ? 18.484 20.859 7.355 1 98.19 151 VAL B CA 1
ATOM 5395 C C . VAL B 1 151 ? 17.875 19.719 8.156 1 98.19 151 VAL B C 1
ATOM 5397 O O . VAL B 1 151 ? 17.484 18.688 7.59 1 98.19 151 VAL B O 1
ATOM 5400 N N . PRO B 1 152 ? 17.797 19.859 9.445 1 97.81 152 PRO B N 1
ATOM 5401 C CA . PRO B 1 152 ? 17.234 18.812 10.297 1 97.81 152 PRO B CA 1
ATOM 5402 C C . PRO B 1 152 ? 15.711 18.672 10.148 1 97.81 152 PRO B C 1
ATOM 5404 O O . PRO B 1 152 ? 15.133 17.688 10.594 1 97.81 152 PRO B O 1
ATOM 5407 N N . GLY B 1 153 ? 15.062 19.719 9.547 1 97.56 153 GLY B N 1
ATOM 5408 C CA . GLY B 1 153 ? 13.617 19.781 9.406 1 97.56 153 GLY B CA 1
ATOM 5409 C C . GLY B 1 153 ? 13 20.953 10.148 1 97.56 153 GLY B C 1
ATOM 5410 O O . GLY B 1 153 ? 13.703 21.703 10.836 1 97.56 153 GLY B O 1
ATOM 5411 N N . ASN B 1 154 ? 11.758 21.234 9.891 1 98.56 154 ASN B N 1
ATOM 5412 C CA . ASN B 1 154 ? 10.891 22.125 10.648 1 98.56 154 ASN B CA 1
ATOM 5413 C C . ASN B 1 154 ? 11.297 23.594 10.469 1 98.56 154 ASN B C 1
ATOM 5415 O O . ASN B 1 154 ? 11.227 24.375 11.414 1 98.56 154 ASN B O 1
ATOM 5419 N N . ALA B 1 155 ? 11.844 23.938 9.266 1 98.69 155 ALA B N 1
ATOM 5420 C CA . ALA B 1 155 ? 12.133 25.344 9.016 1 98.69 155 ALA B CA 1
ATOM 5421 C C . ALA B 1 155 ? 10.891 26.219 9.227 1 98.69 155 ALA B C 1
ATOM 5423 O O . ALA B 1 155 ? 10.984 27.312 9.773 1 98.69 155 ALA B O 1
ATOM 5424 N N . GLY B 1 156 ? 9.75 25.688 8.805 1 98.81 156 GLY B N 1
ATOM 5425 C CA . GLY B 1 156 ? 8.5 26.422 8.992 1 98.81 156 GLY B CA 1
ATOM 5426 C C . GLY B 1 156 ? 8.164 26.656 10.453 1 98.81 156 GLY B C 1
ATOM 5427 O O . GLY B 1 156 ? 7.691 27.734 10.812 1 98.81 156 GLY B O 1
ATOM 5428 N N . LEU B 1 157 ? 8.367 25.688 11.305 1 98.88 157 LEU B N 1
ATOM 5429 C CA . LEU B 1 157 ? 8.125 25.844 12.734 1 98.88 157 LEU B CA 1
ATOM 5430 C C . LEU B 1 157 ? 9.172 26.766 13.359 1 98.88 157 LEU B C 1
ATOM 5432 O O . LEU B 1 157 ? 8.859 27.547 14.273 1 98.88 157 LEU B O 1
ATOM 5436 N N . LYS B 1 158 ? 10.406 26.672 12.891 1 98.81 158 LYS B N 1
ATOM 5437 C CA . LYS B 1 158 ? 11.469 27.562 13.375 1 98.81 158 LYS B CA 1
ATOM 5438 C C . LYS B 1 158 ? 11.227 29 12.953 1 98.81 158 LYS B C 1
ATOM 5440 O O . LYS B 1 158 ? 11.617 29.938 13.656 1 98.81 158 LYS B O 1
ATOM 5445 N N . ASP B 1 159 ? 10.625 29.172 11.742 1 98.94 159 ASP B N 1
ATOM 5446 C CA . ASP B 1 159 ? 10.156 30.5 11.383 1 98.94 159 ASP B CA 1
ATOM 5447 C C . ASP B 1 159 ? 9.219 31.062 12.445 1 98.94 159 ASP B C 1
ATOM 5449 O O . ASP B 1 159 ? 9.336 32.219 12.836 1 98.94 159 ASP B O 1
ATOM 5453 N N . GLN B 1 160 ? 8.297 30.266 12.922 1 98.94 160 GLN B N 1
ATOM 5454 C CA . GLN B 1 160 ? 7.348 30.688 13.953 1 98.94 160 GLN B CA 1
ATOM 5455 C C . GLN B 1 160 ? 8.062 31.047 15.25 1 98.94 160 GLN B C 1
ATOM 5457 O O . GLN B 1 160 ? 7.695 32 15.93 1 98.94 160 GLN B O 1
ATOM 5462 N N . VAL B 1 161 ? 9.094 30.266 15.609 1 98.88 161 VAL B N 1
ATOM 5463 C CA . VAL B 1 161 ? 9.906 30.594 16.781 1 98.88 161 VAL B CA 1
ATOM 5464 C C . VAL B 1 161 ? 10.547 31.969 16.609 1 98.88 161 VAL B C 1
ATOM 5466 O O . VAL B 1 161 ? 10.555 32.781 17.531 1 98.88 161 VAL B O 1
ATOM 5469 N N . ALA B 1 162 ? 11.102 32.188 15.422 1 98.88 162 ALA B N 1
ATOM 5470 C CA . ALA B 1 162 ? 11.727 33.469 15.133 1 98.88 162 ALA B CA 1
ATOM 5471 C C . ALA B 1 162 ? 10.734 34.625 15.305 1 98.88 162 ALA B C 1
ATOM 5473 O O . ALA B 1 162 ? 11.078 35.688 15.836 1 98.88 162 ALA B O 1
ATOM 5474 N N . ALA B 1 163 ? 9.539 34.438 14.828 1 98.94 163 ALA B N 1
ATOM 5475 C CA . ALA B 1 163 ? 8.5 35.438 14.992 1 98.94 163 ALA B CA 1
ATOM 5476 C C . ALA B 1 163 ? 8.195 35.656 16.469 1 98.94 163 ALA B C 1
ATOM 5478 O O . ALA B 1 163 ? 8.031 36.812 16.906 1 98.94 163 ALA B O 1
ATOM 5479 N N . LEU B 1 164 ? 8.07 34.625 17.25 1 98.94 164 LEU B N 1
ATOM 5480 C CA . LEU B 1 164 ? 7.793 34.719 18.672 1 98.94 164 LEU B CA 1
ATOM 5481 C C . LEU B 1 164 ? 8.922 35.469 19.391 1 98.94 164 LEU B C 1
ATOM 5483 O O . LEU B 1 164 ? 8.672 36.25 20.312 1 98.94 164 LEU B O 1
ATOM 5487 N N . ARG B 1 165 ? 10.148 35.188 19 1 98.81 165 ARG B N 1
ATOM 5488 C CA . ARG B 1 165 ? 11.281 35.906 19.578 1 98.81 165 ARG B CA 1
ATOM 5489 C C . ARG B 1 165 ? 11.234 37.375 19.219 1 98.81 165 ARG B C 1
ATOM 5491 O O . ARG B 1 165 ? 11.5 38.219 20.062 1 98.81 165 ARG B O 1
ATOM 5498 N N . TRP B 1 166 ? 10.914 37.688 17.969 1 98.88 166 TRP B N 1
ATOM 5499 C CA . TRP B 1 166 ? 10.742 39.062 17.562 1 98.88 166 TRP B CA 1
ATOM 5500 C C . TRP B 1 166 ? 9.688 39.75 18.422 1 98.88 166 TRP B C 1
ATOM 5502 O O . TRP B 1 166 ? 9.852 40.906 18.812 1 98.88 166 TRP B O 1
ATOM 5512 N N . ILE B 1 167 ? 8.578 39.094 18.688 1 98.88 167 ILE B N 1
ATOM 5513 C CA . ILE B 1 167 ? 7.473 39.625 19.484 1 98.88 167 ILE B CA 1
ATOM 5514 C C . ILE B 1 167 ? 7.965 39.906 20.906 1 98.88 167 ILE B C 1
ATOM 5516 O O . ILE B 1 167 ? 7.652 40.969 21.469 1 98.88 167 ILE B O 1
ATOM 5520 N N . GLN B 1 168 ? 8.727 39.062 21.5 1 98.56 168 GLN B N 1
ATOM 5521 C CA . GLN B 1 168 ? 9.289 39.281 22.828 1 98.56 168 GLN B CA 1
ATOM 5522 C C . GLN B 1 168 ? 10.109 40.562 22.875 1 98.56 168 GLN B C 1
ATOM 5524 O O . GLN B 1 168 ? 10.039 41.312 23.844 1 98.56 168 GLN B O 1
ATOM 5529 N N . ASP B 1 169 ? 10.773 40.812 21.797 1 98.31 169 ASP B N 1
ATOM 5530 C CA . ASP B 1 169 ? 11.711 41.938 21.766 1 98.31 169 ASP B CA 1
ATOM 5531 C C . ASP B 1 169 ? 11 43.25 21.469 1 98.31 169 ASP B C 1
ATOM 5533 O O . ASP B 1 169 ? 11.469 44.312 21.859 1 98.31 169 ASP B O 1
ATOM 5537 N N . ASN B 1 170 ? 9.836 43.188 20.781 1 98.81 170 ASN B N 1
ATOM 5538 C CA . ASN B 1 170 ? 9.414 44.406 20.125 1 98.81 170 ASN B CA 1
ATOM 5539 C C . ASN B 1 170 ? 7.965 44.75 20.453 1 98.81 170 ASN B C 1
ATOM 5541 O O . ASN B 1 170 ? 7.531 45.906 20.25 1 98.81 170 ASN B O 1
ATOM 5545 N N . ILE B 1 171 ? 7.164 43.844 21.016 1 98.81 171 ILE B N 1
ATOM 5546 C CA . ILE B 1 171 ? 5.715 44.031 21.016 1 98.81 171 ILE B CA 1
ATOM 5547 C C . ILE B 1 171 ? 5.324 45.156 21.953 1 98.81 171 ILE B C 1
ATOM 5549 O O . ILE B 1 171 ? 4.238 45.719 21.828 1 98.81 171 ILE B O 1
ATOM 5553 N N . GLY B 1 172 ? 6.18 45.469 22.906 1 98.62 172 GLY B N 1
ATOM 5554 C CA . GLY B 1 172 ? 5.941 46.562 23.812 1 98.62 172 GLY B CA 1
ATOM 5555 C C . GLY B 1 172 ? 5.746 47.875 23.078 1 98.62 172 GLY B C 1
ATOM 5556 O O . GLY B 1 172 ? 4.98 48.75 23.531 1 98.62 172 GLY B O 1
ATOM 5557 N N . SER B 1 173 ? 6.426 48.062 21.969 1 98.5 173 SER B N 1
ATOM 5558 C CA . SER B 1 173 ? 6.336 49.312 21.188 1 98.5 173 SER B CA 1
ATOM 5559 C C . SER B 1 173 ? 4.957 49.469 20.562 1 98.5 173 SER B C 1
ATOM 5561 O O . SER B 1 173 ? 4.598 50.531 20.094 1 98.5 173 SER B O 1
ATOM 5563 N N . PHE B 1 174 ? 4.176 48.469 20.594 1 98.75 174 PHE B N 1
ATOM 5564 C CA . PHE B 1 174 ? 2.846 48.438 20 1 98.75 174 PHE B CA 1
ATOM 5565 C C . PHE B 1 174 ? 1.769 48.406 21.078 1 98.75 174 PHE B C 1
ATOM 5567 O O . PHE B 1 174 ? 0.592 48.188 20.781 1 98.75 174 PHE B O 1
ATOM 5574 N N . GLY B 1 175 ? 2.227 48.469 22.344 1 98.62 175 GLY B N 1
ATOM 5575 C CA . GLY B 1 175 ? 1.302 48.438 23.469 1 98.62 175 GLY B CA 1
ATOM 5576 C C . GLY B 1 175 ? 1.074 47.031 24.016 1 98.62 175 GLY B C 1
ATOM 5577 O O . GLY B 1 175 ? 0.279 46.844 24.938 1 98.62 175 GLY B O 1
ATOM 5578 N N . GLY B 1 176 ? 1.755 46.094 23.5 1 98.81 176 GLY B N 1
ATOM 5579 C CA . GLY B 1 176 ? 1.555 44.719 23.922 1 98.81 176 GLY B CA 1
ATOM 5580 C C . GLY B 1 176 ? 2.422 44.312 25.094 1 98.81 176 GLY B C 1
ATOM 5581 O O . GLY B 1 176 ? 3.48 44.906 25.328 1 98.81 176 GLY B O 1
ATOM 5582 N N . ASP B 1 177 ? 2.029 43.312 25.844 1 98.81 177 ASP B N 1
ATOM 5583 C CA . ASP B 1 177 ? 2.768 42.719 26.969 1 98.81 177 ASP B CA 1
ATOM 5584 C C . ASP B 1 177 ? 3.523 41.469 26.531 1 98.81 177 ASP B C 1
ATOM 5586 O O . ASP B 1 177 ? 2.914 40.438 26.281 1 98.81 177 ASP B O 1
ATOM 5590 N N . PRO B 1 178 ? 4.836 41.5 26.438 1 98.44 178 PRO B N 1
ATOM 5591 C CA . PRO B 1 178 ? 5.582 40.312 26.031 1 98.44 178 PRO B CA 1
ATOM 5592 C C . PRO B 1 178 ? 5.438 39.156 27.016 1 98.44 178 PRO B C 1
ATOM 5594 O O . PRO B 1 178 ? 5.77 38 26.688 1 98.44 178 PRO B O 1
ATOM 5597 N N . ASN B 1 179 ? 4.934 39.406 28.234 1 98.06 179 ASN B N 1
ATOM 5598 C CA . ASN B 1 179 ? 4.777 38.375 29.234 1 98.06 179 ASN B CA 1
ATOM 5599 C C . ASN B 1 179 ? 3.355 37.812 29.266 1 98.06 179 ASN B C 1
ATOM 5601 O O . ASN B 1 179 ? 3.01 37.031 30.141 1 98.06 179 ASN B O 1
ATOM 5605 N N . ASN B 1 180 ? 2.545 38.219 28.422 1 98.62 180 ASN B N 1
ATOM 5606 C CA . ASN B 1 180 ? 1.171 37.75 28.266 1 98.62 180 ASN B CA 1
ATOM 5607 C C . ASN B 1 180 ? 0.834 37.469 26.797 1 98.62 180 ASN B C 1
ATOM 5609 O O . ASN B 1 180 ? -0.081 38.094 26.25 1 98.62 180 ASN B O 1
ATOM 5613 N N . VAL B 1 181 ? 1.604 36.531 26.25 1 98.94 181 VAL B N 1
ATOM 5614 C CA . VAL B 1 181 ? 1.472 36.125 24.844 1 98.94 181 VAL B CA 1
ATOM 5615 C C . VAL B 1 181 ? 0.711 34.812 24.75 1 98.94 181 VAL B C 1
ATOM 5617 O O . VAL B 1 181 ? 1.021 33.844 25.469 1 98.94 181 VAL B O 1
ATOM 5620 N N . THR B 1 182 ? -0.359 34.75 23.969 1 98.94 182 THR B N 1
ATOM 5621 C CA . THR B 1 182 ? -1.107 33.562 23.625 1 98.94 182 THR B CA 1
ATOM 5622 C C . THR B 1 182 ? -0.866 33.156 22.156 1 98.94 182 THR B C 1
ATOM 5624 O O . THR B 1 182 ? -1.152 33.938 21.25 1 98.94 182 THR B O 1
ATOM 5627 N N . VAL B 1 183 ? -0.31 31.984 21.953 1 98.94 183 VAL B N 1
ATOM 5628 C CA . VAL B 1 183 ? -0.199 31.453 20.594 1 98.94 183 VAL B CA 1
ATOM 5629 C C . VAL B 1 183 ? -1.454 30.641 20.25 1 98.94 183 VAL B C 1
ATOM 5631 O O . VAL B 1 183 ? -1.888 29.797 21.031 1 98.94 183 VAL B O 1
ATOM 5634 N N . PHE B 1 184 ? -2.117 30.953 19.125 1 98.88 184 PHE B N 1
ATOM 5635 C CA . PHE B 1 184 ? -3.309 30.203 18.75 1 98.88 184 PHE B CA 1
ATOM 5636 C C . PHE B 1 184 ? -3.375 30.016 17.25 1 98.88 184 PHE B C 1
ATOM 5638 O O . PHE B 1 184 ? -2.682 30.703 16.5 1 98.88 184 PHE B O 1
ATOM 5645 N N . GLY B 1 185 ? -4.031 29.062 16.797 1 98.69 185 GLY B N 1
ATOM 5646 C CA . GLY B 1 185 ? -4.188 28.75 15.375 1 98.69 185 GLY B CA 1
ATOM 5647 C C . GLY B 1 185 ? -5.227 27.688 15.109 1 98.69 185 GLY B C 1
ATOM 5648 O O . GLY B 1 185 ? -5.773 27.094 16.047 1 98.69 185 GLY B O 1
ATOM 5649 N N . GLU B 1 186 ? -5.57 27.531 13.859 1 98.19 186 GLU B N 1
ATOM 5650 C CA . GLU B 1 186 ? -6.582 26.594 13.398 1 98.19 186 GLU B CA 1
ATOM 5651 C C . GLU B 1 186 ? -5.969 25.516 12.492 1 98.19 186 GLU B C 1
ATOM 5653 O O . GLU B 1 186 ? -5.074 25.812 11.695 1 98.19 186 GLU B O 1
ATOM 5658 N N . SER B 1 187 ? -6.414 24.25 12.68 1 97.69 187 SER B N 1
ATOM 5659 C CA . SER B 1 187 ? -5.949 23.125 11.867 1 97.69 187 SER B CA 1
ATOM 5660 C C . SER B 1 187 ? -4.441 22.938 12.008 1 97.69 187 SER B C 1
ATOM 5662 O O . SER B 1 187 ? -3.934 22.781 13.117 1 97.69 187 SER B O 1
ATOM 5664 N N . ALA B 1 188 ? -3.652 23.156 10.898 1 98.12 188 ALA B N 1
ATOM 5665 C CA . ALA B 1 188 ? -2.197 23.078 10.992 1 98.12 188 ALA B CA 1
ATOM 5666 C C . ALA B 1 188 ? -1.647 24.141 11.93 1 98.12 188 ALA B C 1
ATOM 5668 O O . ALA B 1 188 ? -0.65 23.922 12.625 1 98.12 188 ALA B O 1
ATOM 5669 N N . GLY B 1 189 ? -2.34 25.297 11.984 1 98.69 189 GLY B N 1
ATOM 5670 C CA . GLY B 1 189 ? -1.946 26.328 12.93 1 98.69 189 GLY B CA 1
ATOM 5671 C C . GLY B 1 189 ? -2.17 25.938 14.375 1 98.69 189 GLY B C 1
ATOM 5672 O O . GLY B 1 189 ? -1.365 26.266 15.25 1 98.69 189 GLY B O 1
ATOM 5673 N N . GLY B 1 190 ? -3.324 25.25 14.578 1 98.75 190 GLY B N 1
ATOM 5674 C CA . GLY B 1 190 ? -3.562 24.703 15.906 1 98.75 190 GLY B CA 1
ATOM 5675 C C . GLY B 1 190 ? -2.557 23.641 16.297 1 98.75 190 GLY B C 1
ATOM 5676 O O . GLY B 1 190 ? -2.062 23.641 17.438 1 98.75 190 GLY B O 1
ATOM 5677 N N . ALA B 1 191 ? -2.254 22.781 15.398 1 98.69 191 ALA B N 1
ATOM 5678 C CA . ALA B 1 191 ? -1.224 21.781 15.633 1 98.69 191 ALA B CA 1
ATOM 5679 C C . ALA B 1 191 ? 0.128 22.422 15.906 1 98.69 191 ALA B C 1
ATOM 5681 O O . ALA B 1 191 ? 0.869 21.984 16.797 1 98.69 191 ALA B O 1
ATOM 5682 N N . ALA B 1 192 ? 0.413 23.453 15.18 1 98.81 192 ALA B N 1
ATOM 5683 C CA . ALA B 1 192 ? 1.662 24.188 15.383 1 98.81 192 ALA B CA 1
ATOM 5684 C C . ALA B 1 192 ? 1.711 24.812 16.766 1 98.81 192 ALA B C 1
ATOM 5686 O O . ALA B 1 192 ? 2.729 24.734 17.469 1 98.81 192 ALA B O 1
ATOM 5687 N N . ALA B 1 193 ? 0.618 25.438 17.203 1 98.81 193 ALA B N 1
ATOM 5688 C CA . ALA B 1 193 ? 0.562 26.016 18.547 1 98.81 193 ALA B CA 1
ATOM 5689 C C . ALA B 1 193 ? 0.906 24.969 19.609 1 98.81 193 ALA B C 1
ATOM 5691 O O . ALA B 1 193 ? 1.66 25.25 20.547 1 98.81 193 ALA B O 1
ATOM 5692 N N . PHE B 1 194 ? 0.409 23.812 19.375 1 98.5 194 PHE B N 1
ATOM 5693 C CA . PHE B 1 194 ? 0.625 22.766 20.375 1 98.5 194 PHE B CA 1
ATOM 5694 C C . PHE B 1 194 ? 1.983 22.109 20.188 1 98.5 194 PHE B C 1
ATOM 5696 O O . PHE B 1 194 ? 2.521 21.5 21.109 1 98.5 194 PHE B O 1
ATOM 5703 N N . LEU B 1 195 ? 2.543 22.172 19 1 98.75 195 LEU B N 1
ATOM 5704 C CA . LEU B 1 195 ? 3.941 21.797 18.828 1 98.75 195 LEU B CA 1
ATOM 5705 C C . LEU B 1 195 ? 4.863 22.734 19.594 1 98.75 195 LEU B C 1
ATOM 5707 O O . LEU B 1 195 ? 5.871 22.312 20.156 1 98.75 195 LEU B O 1
ATOM 5711 N N . HIS B 1 196 ? 4.523 24.031 19.625 1 98.75 196 HIS B N 1
ATOM 5712 C CA . HIS B 1 196 ? 5.297 24.984 20.406 1 98.75 196 HIS B CA 1
ATOM 5713 C C . HIS B 1 196 ? 5.219 24.672 21.906 1 98.75 196 HIS B C 1
ATOM 5715 O O . HIS B 1 196 ? 6.172 24.922 22.641 1 98.75 196 HIS B O 1
ATOM 5721 N N . VAL B 1 197 ? 4.129 24.062 22.344 1 98.06 197 VAL B N 1
ATOM 5722 C CA . VAL B 1 197 ? 3.982 23.672 23.734 1 98.06 197 VAL B CA 1
ATOM 5723 C C . VAL B 1 197 ? 5.023 22.609 24.094 1 98.06 197 VAL B C 1
ATOM 5725 O O . VAL B 1 197 ? 5.512 22.562 25.219 1 98.06 197 VAL B O 1
ATOM 5728 N N . VAL B 1 198 ? 5.441 21.828 23.125 1 97.38 198 VAL B N 1
ATOM 5729 C CA . VAL B 1 198 ? 6.344 20.719 23.422 1 97.38 198 VAL B CA 1
ATOM 5730 C C . VAL B 1 198 ? 7.77 21.109 23.031 1 97.38 198 VAL B C 1
ATOM 5732 O O . VAL B 1 198 ? 8.727 20.422 23.391 1 97.38 198 VAL B O 1
ATOM 5735 N N . SER B 1 199 ? 8 22.188 22.328 1 98.25 199 SER B N 1
ATOM 5736 C CA . SER B 1 199 ? 9.312 22.516 21.797 1 98.25 199 SER B CA 1
ATOM 5737 C C . SER B 1 199 ? 10.172 23.219 22.844 1 98.25 199 SER B C 1
ATOM 5739 O O . SER B 1 199 ? 9.773 24.25 23.391 1 98.25 199 SER B O 1
ATOM 5741 N N . PRO B 1 200 ? 11.375 22.734 23.047 1 97.19 200 PRO B N 1
ATOM 5742 C CA . PRO B 1 200 ? 12.281 23.484 23.922 1 97.19 200 PRO B CA 1
ATOM 5743 C C . PRO B 1 200 ? 12.695 24.828 23.344 1 97.19 200 PRO B C 1
ATOM 5745 O O . PRO B 1 200 ? 13.016 25.75 24.094 1 97.19 200 PRO B O 1
ATOM 5748 N N . MET B 1 201 ? 12.617 24.969 22.078 1 97.44 201 MET B N 1
ATOM 5749 C CA . MET B 1 201 ? 13 26.203 21.406 1 97.44 201 MET B CA 1
ATOM 5750 C C . MET B 1 201 ? 12.008 27.328 21.703 1 97.44 201 MET B C 1
ATOM 5752 O O . MET B 1 201 ? 12.328 28.5 21.562 1 97.44 201 MET B O 1
ATOM 5756 N N . SER B 1 202 ? 10.82 26.984 22.125 1 98.12 202 SER B N 1
ATOM 5757 C CA . SER B 1 202 ? 9.75 27.953 22.328 1 98.12 202 SER B CA 1
ATOM 5758 C C . SER B 1 202 ? 9.594 28.297 23.812 1 98.12 202 SER B C 1
ATOM 5760 O O . SER B 1 202 ? 8.711 29.078 24.188 1 98.12 202 SER B O 1
ATOM 5762 N N . LYS B 1 203 ? 10.453 27.719 24.641 1 97.5 203 LYS B N 1
ATOM 5763 C CA . LYS B 1 203 ? 10.352 27.922 26.094 1 97.5 203 LYS B CA 1
ATOM 5764 C C . LYS B 1 203 ? 10.414 29.391 26.438 1 97.5 203 LYS B C 1
ATOM 5766 O O . LYS B 1 203 ? 11.336 30.094 26.016 1 97.5 203 LYS B O 1
ATOM 5771 N N . GLY B 1 204 ? 9.414 29.797 27.156 1 97.75 204 GLY B N 1
ATOM 5772 C CA . GLY B 1 204 ? 9.422 31.141 27.703 1 97.75 204 GLY B CA 1
ATOM 5773 C C . GLY B 1 204 ? 8.898 32.188 26.734 1 97.75 204 GLY B C 1
ATOM 5774 O O . GLY B 1 204 ? 8.766 33.375 27.078 1 97.75 204 GLY B O 1
ATOM 5775 N N . LEU B 1 205 ? 8.469 31.781 25.516 1 98.75 205 LEU B N 1
ATOM 5776 C CA . LEU B 1 205 ? 8.102 32.75 24.5 1 98.75 205 LEU B CA 1
ATOM 5777 C C . LEU B 1 205 ? 6.613 33.062 24.547 1 98.75 205 LEU B C 1
ATOM 5779 O O . LEU B 1 205 ? 6.156 34.031 23.922 1 98.75 205 LEU B O 1
ATOM 5783 N N . PHE B 1 206 ? 5.812 32.312 25.25 1 98.69 206 PHE B N 1
ATOM 5784 C CA . PHE B 1 206 ? 4.379 32.531 25.422 1 98.69 206 PHE B CA 1
ATOM 5785 C C . PHE B 1 206 ? 3.9 31.906 26.719 1 98.69 206 PHE B C 1
ATOM 5787 O O . PHE B 1 206 ? 4.625 31.125 27.344 1 98.69 206 PHE B O 1
ATOM 5794 N N . LYS B 1 207 ? 2.641 32.25 27.094 1 98.19 207 LYS B N 1
ATOM 5795 C CA . LYS B 1 207 ? 2.113 31.781 28.375 1 98.19 207 LYS B CA 1
ATOM 5796 C C . LYS B 1 207 ? 0.847 30.953 28.172 1 98.19 207 LYS B C 1
ATOM 5798 O O . LYS B 1 207 ? 0.424 30.234 29.078 1 98.19 207 LYS B O 1
ATOM 5803 N N . LYS B 1 208 ? 0.256 31.078 27.062 1 98.75 208 LYS B N 1
ATOM 5804 C CA . LYS B 1 208 ? -0.994 30.391 26.766 1 98.75 208 LYS B CA 1
ATOM 5805 C C . LYS B 1 208 ? -1.015 29.891 25.312 1 98.75 208 LYS B C 1
ATOM 5807 O O . LYS B 1 208 ? -0.351 30.469 24.453 1 98.75 208 LYS B O 1
ATOM 5812 N N . ALA B 1 209 ? -1.73 28.797 25.062 1 98.75 209 ALA B N 1
ATOM 5813 C CA . ALA B 1 209 ? -1.873 28.25 23.719 1 98.75 209 ALA B CA 1
ATOM 5814 C C . ALA B 1 209 ? -3.312 27.812 23.453 1 98.75 209 ALA B C 1
ATOM 5816 O O . ALA B 1 209 ? -3.971 27.25 24.328 1 98.75 209 ALA B O 1
ATOM 5817 N N . ILE B 1 210 ? -3.867 28.156 22.297 1 98.88 210 ILE B N 1
ATOM 5818 C CA . ILE B 1 210 ? -5.184 27.719 21.859 1 98.88 210 ILE B CA 1
ATOM 5819 C C . ILE B 1 210 ? -5.039 26.875 20.594 1 98.88 210 ILE B C 1
ATOM 5821 O O . ILE B 1 210 ? -4.461 27.328 19.594 1 98.88 210 ILE B O 1
ATOM 5825 N N . SER B 1 211 ? -5.469 25.703 20.609 1 98.69 211 SER B N 1
ATOM 5826 C CA . SER B 1 211 ? -5.527 24.844 19.422 1 98.69 211 SER B CA 1
ATOM 5827 C C . SER B 1 211 ? -6.961 24.703 18.922 1 98.69 211 SER B C 1
ATOM 5829 O O . SER B 1 211 ? -7.816 24.156 19.641 1 98.69 211 SER B O 1
ATOM 5831 N N . MET B 1 212 ? -7.168 25.188 17.734 1 98.75 212 MET B N 1
ATOM 5832 C CA . MET B 1 212 ? -8.477 25.062 17.094 1 98.75 212 MET B CA 1
ATOM 5833 C C . MET B 1 212 ? -8.469 23.969 16.031 1 98.75 212 MET B C 1
ATOM 5835 O O . MET B 1 212 ? -7.961 24.188 14.922 1 98.75 212 MET B O 1
ATOM 5839 N N . SER B 1 213 ? -8.992 22.844 16.297 1 98.31 213 SER B N 1
ATOM 5840 C CA . SER B 1 213 ? -9.234 21.75 15.359 1 98.31 213 SER B CA 1
ATOM 5841 C C . SER B 1 213 ? -7.918 21.188 14.82 1 98.31 213 SER B C 1
ATOM 5843 O O . SER B 1 213 ? -7.789 20.953 13.609 1 98.31 213 SER B O 1
ATOM 5845 N N . GLY B 1 214 ? -6.91 21 15.703 1 97.88 214 GLY B N 1
ATOM 5846 C CA . GLY B 1 214 ? -5.664 20.422 15.227 1 97.88 214 GLY B CA 1
ATOM 5847 C C . GLY B 1 214 ? -4.691 20.109 16.344 1 97.88 214 GLY B C 1
ATOM 5848 O O . GLY B 1 214 ? -4.508 20.906 17.266 1 97.88 214 GLY B O 1
ATOM 5849 N N . THR B 1 215 ? -4.09 18.938 16.328 1 97.75 215 THR B N 1
ATOM 5850 C CA . THR B 1 215 ? -3.045 18.531 17.266 1 97.75 215 THR B CA 1
ATOM 5851 C C . THR B 1 215 ? -1.861 17.922 16.516 1 97.75 215 THR B C 1
ATOM 5853 O O . THR B 1 215 ? -1.981 17.562 15.344 1 97.75 215 THR B O 1
ATOM 5856 N N . PRO B 1 216 ? -0.709 17.844 17.172 1 97.31 216 PRO B N 1
ATOM 5857 C CA . PRO B 1 216 ? 0.48 17.281 16.531 1 97.31 216 PRO B CA 1
ATOM 5858 C C . PRO B 1 216 ? 0.275 15.836 16.094 1 97.31 216 PRO B C 1
ATOM 5860 O O . PRO B 1 216 ? 0.977 15.359 15.195 1 97.31 216 PRO B O 1
ATOM 5863 N N . SER B 1 217 ? -0.737 15.18 16.656 1 94.69 217 SER B N 1
ATOM 5864 C CA . SER B 1 217 ? -0.893 13.75 16.406 1 94.69 217 SER B CA 1
ATOM 5865 C C . SER B 1 217 ? -1.899 13.484 15.297 1 94.69 217 SER B C 1
ATOM 5867 O O . SER B 1 217 ? -2.09 12.336 14.883 1 94.69 217 SER B O 1
ATOM 5869 N N . CYS B 1 218 ? -2.586 14.531 14.789 1 96.88 218 CYS B N 1
ATOM 5870 C CA . CYS B 1 218 ? -3.492 14.312 13.664 1 96.88 218 CYS B CA 1
ATOM 5871 C C . CYS B 1 218 ? -2.76 13.672 12.492 1 96.88 218 CYS B C 1
ATOM 5873 O O . CYS B 1 218 ? -1.603 14 12.227 1 96.88 218 CYS B O 1
ATOM 5875 N N . ASP B 1 219 ? -3.348 12.789 11.727 1 93.88 219 ASP B N 1
ATOM 5876 C CA . ASP B 1 219 ? -2.744 12.062 10.617 1 93.88 219 ASP B CA 1
ATOM 5877 C C . ASP B 1 219 ? -2.064 13.023 9.641 1 93.88 219 ASP B C 1
ATOM 5879 O O . ASP B 1 219 ? -0.957 12.758 9.172 1 93.88 219 ASP B O 1
ATOM 5883 N N . TRP B 1 220 ? -2.758 14.078 9.383 1 95.5 220 TRP B N 1
ATOM 5884 C CA . TRP B 1 220 ? -2.273 15.023 8.383 1 95.5 220 TRP B CA 1
ATOM 5885 C C . TRP B 1 220 ? -1.105 15.844 8.922 1 95.5 220 TRP B C 1
ATOM 5887 O O . TRP B 1 220 ? -0.497 16.625 8.188 1 95.5 220 TRP B O 1
ATOM 5897 N N . SER B 1 221 ? -0.731 15.656 10.219 1 96.69 221 SER B N 1
ATOM 5898 C CA . SER B 1 221 ? 0.312 16.453 10.859 1 96.69 221 SER B CA 1
ATOM 5899 C C . SER B 1 221 ? 1.518 15.594 11.227 1 96.69 221 SER B C 1
ATOM 5901 O O . SER B 1 221 ? 2.422 16.047 11.93 1 96.69 221 SER B O 1
ATOM 5903 N N . VAL B 1 222 ? 1.547 14.352 10.781 1 94.56 222 VAL B N 1
ATOM 5904 C CA . VAL B 1 222 ? 2.631 13.453 11.172 1 94.56 222 VAL B CA 1
ATOM 5905 C C . VAL B 1 222 ? 3.426 13.047 9.938 1 94.56 222 VAL B C 1
ATOM 5907 O O . VAL B 1 222 ? 2.85 12.797 8.875 1 94.56 222 VAL B O 1
ATOM 5910 N N . ALA B 1 223 ? 4.723 12.969 10.148 1 95.31 223 ALA B N 1
ATOM 5911 C CA . ALA B 1 223 ? 5.609 12.617 9.039 1 95.31 223 ALA B CA 1
ATOM 5912 C C . ALA B 1 223 ? 5.852 11.109 9 1 95.31 223 ALA B C 1
ATOM 5914 O O . ALA B 1 223 ? 5.727 10.422 10.016 1 95.31 223 ALA B O 1
ATOM 5915 N N . PHE B 1 224 ? 6.125 10.633 7.824 1 95.19 224 PHE B N 1
ATOM 5916 C CA . PHE B 1 224 ? 6.605 9.281 7.586 1 95.19 224 PHE B CA 1
ATOM 5917 C C . PHE B 1 224 ? 7.793 9.281 6.633 1 95.19 224 PHE B C 1
ATOM 5919 O O . PHE B 1 224 ? 7.68 9.734 5.492 1 95.19 224 PHE B O 1
ATOM 5926 N N . ALA B 1 225 ? 8.953 8.797 7.141 1 96.25 225 ALA B N 1
ATOM 5927 C CA . ALA B 1 225 ? 10.195 8.695 6.375 1 96.25 225 ALA B CA 1
ATOM 5928 C C . ALA B 1 225 ? 10.539 10.031 5.715 1 96.25 225 ALA B C 1
ATOM 5930 O O . ALA B 1 225 ? 10.758 10.094 4.5 1 96.25 225 ALA B O 1
ATOM 5931 N N . PRO B 1 226 ? 10.688 11.047 6.547 1 97.62 226 PRO B N 1
ATOM 5932 C CA . PRO B 1 226 ? 10.828 12.391 5.98 1 97.62 226 PRO B CA 1
ATOM 5933 C C . PRO B 1 226 ? 12.102 12.547 5.148 1 97.62 226 PRO B C 1
ATOM 5935 O O . PRO B 1 226 ? 12.086 13.211 4.105 1 97.62 226 PRO B O 1
ATOM 5938 N N . GLN B 1 227 ? 13.258 11.977 5.559 1 98.06 227 GLN B N 1
ATOM 5939 C CA . GLN B 1 227 ? 14.469 12.086 4.762 1 98.06 227 GLN B CA 1
ATOM 5940 C C . GLN B 1 227 ? 14.312 11.391 3.416 1 98.06 227 GLN B C 1
ATOM 5942 O O . GLN B 1 227 ? 14.711 11.93 2.381 1 98.06 227 GLN B O 1
ATOM 5947 N N . LYS B 1 228 ? 13.828 10.164 3.482 1 96.81 228 LYS B N 1
ATOM 5948 C CA . LYS B 1 228 ? 13.609 9.422 2.244 1 96.81 228 LYS B CA 1
ATOM 5949 C C . LYS B 1 228 ? 12.734 10.219 1.273 1 96.81 228 LYS B C 1
ATOM 5951 O O . LYS B 1 228 ? 12.961 10.18 0.061 1 96.81 228 LYS B O 1
ATOM 5956 N N . ARG B 1 229 ? 11.703 10.844 1.765 1 97.69 229 ARG B N 1
ATOM 5957 C CA . ARG B 1 229 ? 10.812 11.648 0.938 1 97.69 229 ARG B CA 1
ATOM 5958 C C . ARG B 1 229 ? 11.578 12.758 0.223 1 97.69 229 ARG B C 1
ATOM 5960 O O . ARG B 1 229 ? 11.289 13.078 -0.931 1 97.69 229 ARG B O 1
ATOM 5967 N N . ALA B 1 230 ? 12.523 13.336 0.918 1 98.5 230 ALA B N 1
ATOM 5968 C CA . ALA B 1 230 ? 13.344 14.375 0.304 1 98.5 230 ALA B CA 1
ATOM 5969 C C . ALA B 1 230 ? 14.133 13.828 -0.882 1 98.5 230 ALA B C 1
ATOM 5971 O O . ALA B 1 230 ? 14.219 14.469 -1.932 1 98.5 230 ALA B O 1
ATOM 5972 N N . PHE B 1 231 ? 14.734 12.68 -0.722 1 97.5 231 PHE B N 1
ATOM 5973 C CA . PHE B 1 231 ? 15.5 12.07 -1.799 1 97.5 231 PHE B CA 1
ATOM 5974 C C . PHE B 1 231 ? 14.594 11.695 -2.967 1 97.5 231 PHE B C 1
ATOM 5976 O O . PHE B 1 231 ? 14.992 11.82 -4.129 1 97.5 231 PHE B O 1
ATOM 5983 N N . ILE B 1 232 ? 13.422 11.266 -2.688 1 97 232 ILE B N 1
ATOM 5984 C CA . ILE B 1 232 ? 12.453 10.953 -3.736 1 97 232 ILE B CA 1
ATOM 5985 C C . ILE B 1 232 ? 12.086 12.227 -4.496 1 97 232 ILE B C 1
ATOM 5987 O O . ILE B 1 232 ? 11.945 12.203 -5.723 1 97 232 ILE B O 1
ATOM 5991 N N . LEU B 1 233 ? 11.891 13.312 -3.75 1 98.06 233 LEU B N 1
ATOM 5992 C CA . LEU B 1 233 ? 11.656 14.594 -4.402 1 98.06 233 LEU B CA 1
ATOM 5993 C C . LEU B 1 233 ? 12.773 14.914 -5.391 1 98.06 233 LEU B C 1
ATOM 5995 O O . LEU B 1 233 ? 12.508 15.297 -6.531 1 98.06 233 LEU B O 1
ATOM 5999 N N . GLY B 1 234 ? 14.031 14.758 -4.906 1 97.94 234 GLY B N 1
ATOM 6000 C CA . GLY B 1 234 ? 15.156 14.953 -5.809 1 97.94 234 GLY B CA 1
ATOM 6001 C C . GLY B 1 234 ? 15.062 14.117 -7.07 1 97.94 234 GLY B C 1
ATOM 6002 O O . GLY B 1 234 ? 15.234 14.633 -8.18 1 97.94 234 GLY B O 1
ATOM 6003 N N . LYS B 1 235 ? 14.75 12.906 -6.828 1 94.94 235 LYS B N 1
ATOM 6004 C CA . LYS B 1 235 ? 14.641 11.977 -7.945 1 94.94 235 LYS B CA 1
ATOM 6005 C C . LYS B 1 235 ? 13.562 12.414 -8.93 1 94.94 235 LYS B C 1
ATOM 6007 O O . LYS B 1 235 ? 13.781 12.414 -10.141 1 94.94 235 LYS B O 1
ATOM 6012 N N . ILE B 1 236 ? 12.383 12.781 -8.422 1 94.88 236 ILE B N 1
ATOM 6013 C CA . ILE B 1 236 ? 11.258 13.227 -9.234 1 94.88 236 ILE B CA 1
ATOM 6014 C C . ILE B 1 236 ? 11.648 14.469 -10.023 1 94.88 236 ILE B C 1
ATOM 6016 O O . ILE B 1 236 ? 11.234 14.633 -11.18 1 94.88 236 ILE B O 1
ATOM 6020 N N . LEU B 1 237 ? 12.461 15.25 -9.461 1 97.25 237 LEU B N 1
ATOM 6021 C CA . LEU B 1 237 ? 12.859 16.5 -10.094 1 97.25 237 LEU B CA 1
ATOM 6022 C C . LEU B 1 237 ? 14.086 16.297 -10.984 1 97.25 237 LEU B C 1
ATOM 6024 O O . LEU B 1 237 ? 14.648 17.266 -11.5 1 97.25 237 LEU B O 1
ATOM 6028 N N . GLY B 1 238 ? 14.555 15.055 -11.117 1 94.44 238 GLY B N 1
ATOM 6029 C CA . GLY B 1 238 ? 15.555 14.695 -12.109 1 94.44 238 GLY B CA 1
ATOM 6030 C C . GLY B 1 238 ? 16.953 14.586 -11.531 1 94.44 238 GLY B C 1
ATOM 6031 O O . GLY B 1 238 ? 17.938 14.602 -12.266 1 94.44 238 GLY B O 1
ATOM 6032 N N . PHE B 1 239 ? 17.078 14.508 -10.227 1 96.38 239 PHE B N 1
ATOM 6033 C CA . PHE B 1 239 ? 18.391 14.398 -9.586 1 96.38 239 PHE B CA 1
ATOM 6034 C C . PHE B 1 239 ? 18.406 13.25 -8.586 1 96.38 239 PHE B C 1
ATOM 6036 O O . PHE B 1 239 ? 17.844 13.352 -7.496 1 96.38 239 PHE B O 1
ATOM 6043 N N . GLU B 1 240 ? 19.078 12.211 -8.914 1 93.12 240 GLU B N 1
ATOM 6044 C CA . GLU B 1 240 ? 19.188 11.047 -8.039 1 93.12 240 GLU B CA 1
ATOM 6045 C C . GLU B 1 240 ? 20.547 11 -7.348 1 93.12 240 GLU B C 1
ATOM 6047 O O . GLU B 1 240 ? 21.594 11.039 -8.008 1 93.12 240 GLU B O 1
ATOM 6052 N N . THR B 1 241 ? 20.578 10.992 -6.039 1 94.5 241 THR B N 1
ATOM 6053 C CA . THR B 1 241 ? 21.766 10.906 -5.199 1 94.5 241 THR B CA 1
ATOM 6054 C C . THR B 1 241 ? 21.438 10.273 -3.852 1 94.5 241 THR B C 1
ATOM 6056 O O . THR B 1 241 ? 20.266 10.125 -3.502 1 94.5 241 THR B O 1
ATOM 6059 N N . ASN B 1 242 ? 22.391 9.758 -3.17 1 91.88 242 ASN B N 1
ATOM 6060 C CA . ASN B 1 242 ? 22.25 9.305 -1.791 1 91.88 242 ASN B CA 1
ATOM 6061 C C . ASN B 1 242 ? 22.938 10.242 -0.811 1 91.88 242 ASN B C 1
ATOM 6063 O O . ASN B 1 242 ? 22.969 9.977 0.392 1 91.88 242 ASN B O 1
ATOM 6067 N N . ASP B 1 243 ? 23.5 11.305 -1.264 1 96.69 243 ASP B N 1
ATOM 6068 C CA . ASP B 1 243 ? 24.203 12.289 -0.449 1 96.69 243 ASP B CA 1
ATOM 6069 C C . ASP B 1 243 ? 23.297 13.492 -0.139 1 96.69 243 ASP B C 1
ATOM 6071 O O . ASP B 1 243 ? 22.953 14.266 -1.036 1 96.69 243 ASP B O 1
ATOM 6075 N N . PRO B 1 244 ? 23.031 13.672 1.13 1 98.12 244 PRO B N 1
ATOM 6076 C CA . PRO B 1 244 ? 22.125 14.766 1.476 1 98.12 244 PRO B CA 1
ATOM 6077 C C . PRO B 1 244 ? 22.688 16.141 1.105 1 98.12 244 PRO B C 1
ATOM 6079 O O . PRO B 1 244 ? 21.922 17.062 0.797 1 98.12 244 PRO B O 1
ATOM 6082 N N . ASN B 1 245 ? 24 16.297 1.118 1 98.12 245 ASN B N 1
ATOM 6083 C CA . ASN B 1 245 ? 24.578 17.594 0.763 1 98.12 245 ASN B CA 1
ATOM 6084 C C . ASN B 1 245 ? 24.422 17.891 -0.726 1 98.12 245 ASN B C 1
ATOM 6086 O O . ASN B 1 245 ? 24.156 19.031 -1.111 1 98.12 245 ASN B O 1
ATOM 6090 N N . GLU B 1 246 ? 24.594 16.844 -1.514 1 98.38 246 GLU B N 1
ATOM 6091 C CA . GLU B 1 246 ? 24.375 17 -2.947 1 98.38 246 GLU B CA 1
ATOM 6092 C C . GLU B 1 246 ? 22.922 17.344 -3.242 1 98.38 246 GLU B C 1
ATOM 6094 O O . GLU B 1 246 ? 22.641 18.188 -4.094 1 98.38 246 GLU B O 1
ATOM 6099 N N . LEU B 1 247 ? 22.094 16.656 -2.559 1 98.56 247 LEU B N 1
ATOM 6100 C CA . LEU B 1 247 ? 20.672 16.906 -2.748 1 98.56 247 LEU B CA 1
ATOM 6101 C C . LEU B 1 247 ? 20.312 18.344 -2.35 1 98.56 247 LEU B C 1
ATOM 6103 O O . LEU B 1 247 ? 19.547 19 -3.039 1 98.56 247 LEU B O 1
ATOM 6107 N N . LEU B 1 248 ? 20.875 18.797 -1.25 1 98.75 248 LEU B N 1
ATOM 6108 C CA . LEU B 1 248 ? 20.641 20.172 -0.792 1 98.75 248 LEU B CA 1
ATOM 6109 C C . LEU B 1 248 ? 21.062 21.172 -1.85 1 98.75 248 LEU B C 1
ATOM 6111 O O . LEU B 1 248 ? 20.312 22.094 -2.18 1 98.75 248 LEU B O 1
ATOM 6115 N N . ASP B 1 249 ? 22.25 21 -2.383 1 98.56 249 ASP B N 1
ATOM 6116 C CA . ASP B 1 249 ? 22.781 21.906 -3.402 1 98.56 249 ASP B CA 1
ATOM 6117 C C . ASP B 1 249 ? 21.859 21.953 -4.621 1 98.56 249 ASP B C 1
ATOM 6119 O O . ASP B 1 249 ? 21.562 23.016 -5.156 1 98.56 249 ASP B O 1
ATOM 6123 N N . PHE B 1 250 ? 21.438 20.812 -5.023 1 98.56 250 PHE B N 1
ATOM 6124 C CA . PHE B 1 250 ? 20.547 20.703 -6.18 1 98.56 250 PHE B CA 1
ATOM 6125 C C . PHE B 1 250 ? 19.219 21.422 -5.918 1 98.56 250 PHE B C 1
ATOM 6127 O O . PHE B 1 250 ? 18.812 22.266 -6.711 1 98.56 250 PHE B O 1
ATOM 6134 N N . LEU B 1 251 ? 18.562 21.125 -4.773 1 98.5 251 LEU B N 1
ATOM 6135 C CA . LEU B 1 251 ? 17.266 21.688 -4.465 1 98.5 251 LEU B CA 1
ATOM 6136 C C . LEU B 1 251 ? 17.359 23.203 -4.273 1 98.5 251 LEU B C 1
ATOM 6138 O O . LEU B 1 251 ? 16.422 23.922 -4.594 1 98.5 251 LEU B O 1
ATOM 6142 N N . GLN B 1 252 ? 18.453 23.703 -3.758 1 98.5 252 GLN B N 1
ATOM 6143 C CA . GLN B 1 252 ? 18.672 25.141 -3.576 1 98.5 252 GLN B CA 1
ATOM 6144 C C . GLN B 1 252 ? 18.875 25.844 -4.918 1 98.5 252 GLN B C 1
ATOM 6146 O O . GLN B 1 252 ? 18.703 27.062 -5.02 1 98.5 252 GLN B O 1
ATOM 6151 N N . SER B 1 253 ? 19.25 25.094 -5.934 1 98 253 SER B N 1
ATOM 6152 C CA . SER B 1 253 ? 19.547 25.688 -7.23 1 98 253 SER B CA 1
ATOM 6153 C C . SER B 1 253 ? 18.297 25.828 -8.086 1 98 253 SER B C 1
ATOM 6155 O O . SER B 1 253 ? 18.297 26.531 -9.094 1 98 253 SER B O 1
ATOM 6157 N N . LEU B 1 254 ? 17.219 25.203 -7.727 1 97.88 254 LEU B N 1
ATOM 6158 C CA . LEU B 1 254 ? 16.016 25.156 -8.555 1 97.88 254 LEU B CA 1
ATOM 6159 C C . LEU B 1 254 ? 15.18 26.422 -8.383 1 97.88 254 LEU B C 1
ATOM 6161 O O . LEU B 1 254 ? 15.172 27.016 -7.309 1 97.88 254 LEU B O 1
ATOM 6165 N N . PRO B 1 255 ? 14.453 26.812 -9.477 1 96.75 255 PRO B N 1
ATOM 6166 C CA . PRO B 1 255 ? 13.406 27.812 -9.242 1 96.75 255 PRO B CA 1
ATOM 6167 C C . PRO B 1 255 ? 12.312 27.297 -8.297 1 96.75 255 PRO B C 1
ATOM 6169 O O . PRO B 1 255 ? 11.961 26.125 -8.328 1 96.75 255 PRO B O 1
ATOM 6172 N N . VAL B 1 256 ? 11.75 28.156 -7.504 1 96.56 256 VAL B N 1
ATOM 6173 C CA . VAL B 1 256 ? 10.828 27.781 -6.434 1 96.56 256 VAL B CA 1
ATOM 6174 C C . VAL B 1 256 ? 9.602 27.078 -7.023 1 96.56 256 VAL B C 1
ATOM 6176 O O . VAL B 1 256 ? 9.039 26.172 -6.41 1 96.56 256 VAL B O 1
ATOM 6179 N N . GLU B 1 257 ? 9.203 27.406 -8.219 1 95.56 257 GLU B N 1
ATOM 6180 C CA . GLU B 1 257 ? 7.996 26.859 -8.852 1 95.56 257 GLU B CA 1
ATOM 6181 C C . GLU B 1 257 ? 8.094 25.359 -9.031 1 95.56 257 GLU B C 1
ATOM 6183 O O . GLU B 1 257 ? 7.082 24.656 -9 1 95.56 257 GLU B O 1
ATOM 6188 N N . LYS B 1 258 ? 9.32 24.828 -9.133 1 96.19 258 LYS B N 1
ATOM 6189 C CA . LYS B 1 258 ? 9.531 23.406 -9.352 1 96.19 258 LYS B CA 1
ATOM 6190 C C . LYS B 1 258 ? 9.289 22.609 -8.07 1 96.19 258 LYS B C 1
ATOM 6192 O O . LYS B 1 258 ? 9.078 21.406 -8.117 1 96.19 258 LYS B O 1
ATOM 6197 N N . LEU B 1 259 ? 9.281 23.312 -6.969 1 96.69 259 LEU B N 1
ATOM 6198 C CA . LEU B 1 259 ? 9.188 22.656 -5.672 1 96.69 259 LEU B CA 1
ATOM 6199 C C . LEU B 1 259 ? 7.742 22.594 -5.195 1 96.69 259 LEU B C 1
ATOM 6201 O O . LEU B 1 259 ? 7.43 21.906 -4.223 1 96.69 259 LEU B O 1
ATOM 6205 N N . LEU B 1 260 ? 6.836 23.25 -5.891 1 95 260 LEU B N 1
ATOM 6206 C CA . LEU B 1 260 ? 5.465 23.406 -5.414 1 95 260 LEU B CA 1
ATOM 6207 C C . LEU B 1 260 ? 4.566 22.312 -6 1 95 260 LEU B C 1
ATOM 6209 O O . LEU B 1 260 ? 4.68 21.984 -7.18 1 95 260 LEU B O 1
ATOM 6213 N N . GLY B 1 261 ? 3.746 21.797 -5.168 1 90.94 261 GLY B N 1
ATOM 6214 C CA . GLY B 1 261 ? 2.725 20.875 -5.621 1 90.94 261 GLY B CA 1
ATOM 6215 C C . GLY B 1 261 ? 3.289 19.547 -6.094 1 90.94 261 GLY B C 1
ATOM 6216 O O . GLY B 1 261 ? 2.715 18.891 -6.973 1 90.94 261 GLY B O 1
ATOM 6217 N N . THR B 1 262 ? 4.453 19.141 -5.57 1 92.81 262 THR B N 1
ATOM 6218 C CA . THR B 1 262 ? 5.062 17.859 -5.922 1 92.81 262 THR B CA 1
ATOM 6219 C C . THR B 1 262 ? 4.379 16.719 -5.188 1 92.81 262 THR B C 1
ATOM 6221 O O . THR B 1 262 ? 3.59 16.938 -4.27 1 92.81 262 THR B O 1
ATOM 6224 N N . ASN B 1 263 ? 4.523 15.523 -5.656 1 93.81 263 ASN B N 1
ATOM 6225 C CA . ASN B 1 263 ? 3.91 14.344 -5.066 1 93.81 263 ASN B CA 1
ATOM 6226 C C . ASN B 1 263 ? 4.953 13.281 -4.727 1 93.81 263 ASN B C 1
ATOM 6228 O O . ASN B 1 263 ? 4.898 12.164 -5.234 1 93.81 263 ASN B O 1
ATOM 6232 N N . PRO B 1 264 ? 5.867 13.602 -3.805 1 96.31 264 PRO B N 1
ATOM 6233 C CA . PRO B 1 264 ? 6.938 12.648 -3.484 1 96.31 264 PRO B CA 1
ATOM 6234 C C . PRO B 1 264 ? 6.473 11.531 -2.559 1 96.31 264 PRO B C 1
ATOM 6236 O O . PRO B 1 264 ? 6.973 11.406 -1.438 1 96.31 264 PRO B O 1
ATOM 6239 N N . THR B 1 265 ? 5.582 10.648 -3.023 1 96.12 265 THR B N 1
ATOM 6240 C CA . THR B 1 265 ? 5.113 9.484 -2.271 1 96.12 265 THR B CA 1
ATOM 6241 C C . THR B 1 265 ? 6.266 8.523 -1.987 1 96.12 265 THR B C 1
ATOM 6243 O O . THR B 1 265 ? 7.129 8.312 -2.842 1 96.12 265 THR B O 1
ATOM 6246 N N . VAL B 1 266 ? 6.312 8.039 -0.701 1 95.75 266 VAL B N 1
ATOM 6247 C CA . VAL B 1 266 ? 7.359 7.109 -0.295 1 95.75 266 VAL B CA 1
ATOM 6248 C C . VAL B 1 266 ? 6.973 5.691 -0.703 1 95.75 266 VAL B C 1
ATOM 6250 O O . VAL B 1 266 ? 7.797 4.941 -1.235 1 95.75 266 VAL B O 1
ATOM 6253 N N . LEU B 1 267 ? 5.742 5.324 -0.432 1 95.44 267 LEU B N 1
ATOM 6254 C CA . LEU B 1 267 ? 5.176 4.027 -0.793 1 95.44 267 LEU B CA 1
ATOM 6255 C C . LEU B 1 267 ? 4.062 4.188 -1.824 1 95.44 267 LEU B C 1
ATOM 6257 O O . LEU B 1 267 ? 3.434 5.246 -1.903 1 95.44 267 LEU B O 1
ATOM 6261 N N . CYS B 1 268 ? 3.781 3.15 -2.578 1 92.31 268 CYS B N 1
ATOM 6262 C CA . CYS B 1 268 ? 2.832 3.234 -3.682 1 92.31 268 CYS B CA 1
ATOM 6263 C C . CYS B 1 268 ? 1.421 3.496 -3.168 1 92.31 268 CYS B C 1
ATOM 6265 O O . CYS B 1 268 ? 0.635 4.184 -3.824 1 92.31 268 CYS B O 1
ATOM 6267 N N . PHE B 1 269 ? 1.081 2.963 -1.98 1 90.5 269 PHE B N 1
ATOM 6268 C CA . PHE B 1 269 ? -0.285 3.115 -1.494 1 90.5 269 PHE B CA 1
ATOM 6269 C C . PHE B 1 269 ? -0.611 4.582 -1.246 1 90.5 269 PHE B C 1
ATOM 6271 O O . PHE B 1 269 ? -1.776 4.98 -1.297 1 90.5 269 PHE B O 1
ATOM 6278 N N . GLU B 1 270 ? 0.397 5.422 -1.032 1 93.5 270 GLU B N 1
ATOM 6279 C CA . GLU B 1 270 ? 0.193 6.848 -0.789 1 93.5 270 GLU B CA 1
ATOM 6280 C C . GLU B 1 270 ? -0.441 7.527 -1.998 1 93.5 270 GLU B C 1
ATOM 6282 O O . GLU B 1 270 ? -1.06 8.586 -1.867 1 93.5 270 GLU B O 1
ATOM 6287 N N . GLU B 1 271 ? -0.294 6.879 -3.174 1 92.38 271 GLU B N 1
ATOM 6288 C CA . GLU B 1 271 ? -0.919 7.41 -4.379 1 92.38 271 GLU B CA 1
ATOM 6289 C C . GLU B 1 271 ? -2.441 7.352 -4.285 1 92.38 271 GLU B C 1
ATOM 6291 O O . GLU B 1 271 ? -3.139 8.148 -4.918 1 92.38 271 GLU B O 1
ATOM 6296 N N . TYR B 1 272 ? -2.957 6.43 -3.451 1 90.5 272 TYR B N 1
ATOM 6297 C CA . TYR B 1 272 ? -4.395 6.238 -3.311 1 90.5 272 TYR B CA 1
ATOM 6298 C C . TYR B 1 272 ? -4.918 6.934 -2.061 1 90.5 272 TYR B C 1
ATOM 6300 O O . TYR B 1 272 ? -6.09 7.316 -1.999 1 90.5 272 TYR B O 1
ATOM 6308 N N . ASP B 1 273 ? -4.043 7.082 -1.145 1 87.19 273 ASP B N 1
ATOM 6309 C CA . ASP B 1 273 ? -4.441 7.629 0.149 1 87.19 273 ASP B CA 1
ATOM 6310 C C . ASP B 1 273 ? -4.414 9.156 0.133 1 87.19 273 ASP B C 1
ATOM 6312 O O . ASP B 1 273 ? -4.812 9.797 1.106 1 87.19 273 ASP B O 1
ATOM 6316 N N . LYS B 1 274 ? -4.055 9.719 -0.958 1 80.38 274 LYS B N 1
ATOM 6317 C CA . LYS B 1 274 ? -3.994 11.172 -1.06 1 80.38 274 LYS B CA 1
ATOM 6318 C C . LYS B 1 274 ? -5.371 11.797 -0.843 1 80.38 274 LYS B C 1
ATOM 6320 O O . LYS B 1 274 ? -6.328 11.461 -1.544 1 80.38 274 LYS B O 1
ATOM 6325 N N . ASN B 1 275 ? -5.578 12.469 0.211 1 81.81 275 ASN B N 1
ATOM 6326 C CA . ASN B 1 275 ? -6.762 13.172 0.681 1 81.81 275 ASN B CA 1
ATOM 6327 C C . ASN B 1 275 ? -6.395 14.422 1.475 1 81.81 275 ASN B C 1
ATOM 6329 O O . ASN B 1 275 ? -5.652 14.344 2.457 1 81.81 275 ASN B O 1
ATOM 6333 N N . ILE B 1 276 ? -6.922 15.562 1.08 1 82 276 ILE B N 1
ATOM 6334 C CA . ILE B 1 276 ? -6.52 16.844 1.644 1 82 276 ILE B CA 1
ATOM 6335 C C . ILE B 1 276 ? -6.918 16.922 3.115 1 82 276 ILE B C 1
ATOM 6337 O O . ILE B 1 276 ? -6.469 17.797 3.848 1 82 276 ILE B O 1
ATOM 6341 N N . MET B 1 277 ? -7.723 15.992 3.545 1 86.25 277 MET B N 1
ATOM 6342 C CA . MET B 1 277 ? -8.117 16.031 4.949 1 86.25 277 MET B CA 1
ATOM 6343 C C . MET B 1 277 ? -7.293 15.055 5.777 1 86.25 277 MET B C 1
ATOM 6345 O O . MET B 1 277 ? -7.355 15.062 7.008 1 86.25 277 MET B O 1
ATOM 6349 N N . LYS B 1 278 ? -6.441 14.281 5.07 1 88.06 278 LYS B N 1
ATOM 6350 C CA . LYS B 1 278 ? -5.859 13.156 5.793 1 88.06 278 LYS B CA 1
ATOM 6351 C C . LYS B 1 278 ? -4.348 13.094 5.598 1 88.06 278 LYS B C 1
ATOM 6353 O O . LYS B 1 278 ? -3.623 12.602 6.465 1 88.06 278 LYS B O 1
ATOM 6358 N N . PHE B 1 279 ? -3.932 13.672 4.441 1 90.19 279 PHE B N 1
ATOM 6359 C CA . PHE B 1 279 ? -2.551 13.328 4.121 1 90.19 279 PHE B CA 1
ATOM 6360 C C . PHE B 1 279 ? -1.855 14.484 3.412 1 90.19 279 PHE B C 1
ATOM 6362 O O . PHE B 1 279 ? -2.352 14.984 2.402 1 90.19 279 PHE B O 1
ATOM 6369 N N . TYR B 1 280 ? -0.643 14.812 3.975 1 93.88 280 TYR B N 1
ATOM 6370 C CA . TYR B 1 280 ? 0.273 15.758 3.35 1 93.88 280 TYR B CA 1
ATOM 6371 C C . TYR B 1 280 ? 1.704 15.234 3.379 1 93.88 280 TYR B C 1
ATOM 6373 O O . TYR B 1 280 ? 2.086 14.508 4.301 1 93.88 280 TYR B O 1
ATOM 6381 N N . HIS B 1 281 ? 2.537 15.609 2.406 1 95.06 281 HIS B N 1
ATOM 6382 C CA . HIS B 1 281 ? 3.867 15.039 2.223 1 95.06 281 HIS B CA 1
ATOM 6383 C C . HIS B 1 281 ? 4.867 15.641 3.203 1 95.06 281 HIS B C 1
ATOM 6385 O O . HIS B 1 281 ? 5.637 14.914 3.836 1 95.06 281 HIS B O 1
ATOM 6391 N N . PHE B 1 282 ? 4.809 16.938 3.273 1 96.75 282 PHE B N 1
ATOM 6392 C CA . PHE B 1 282 ? 5.777 17.641 4.105 1 96.75 282 PHE B CA 1
ATOM 6393 C C . PHE B 1 282 ? 5.109 18.219 5.348 1 96.75 282 PHE B C 1
ATOM 6395 O O . PHE B 1 282 ? 4.344 19.188 5.258 1 96.75 282 PHE B O 1
ATOM 6402 N N . THR B 1 283 ? 5.344 17.641 6.48 1 97.25 283 THR B N 1
ATOM 6403 C CA . THR B 1 283 ? 4.766 17.969 7.777 1 97.25 283 THR B CA 1
ATOM 6404 C C . THR B 1 283 ? 5.848 18.062 8.852 1 97.25 283 THR B C 1
ATOM 6406 O O . THR B 1 283 ? 7.027 17.828 8.562 1 97.25 283 THR B O 1
ATOM 6409 N N . PRO B 1 284 ? 5.52 18.453 10.047 1 98.38 284 PRO B N 1
ATOM 6410 C CA . PRO B 1 284 ? 6.516 18.5 11.117 1 98.38 284 PRO B CA 1
ATOM 6411 C C . PRO B 1 284 ? 7.191 17.156 11.359 1 98.38 284 PRO B C 1
ATOM 6413 O O . PRO B 1 284 ? 6.551 16.109 11.25 1 98.38 284 PRO B O 1
ATOM 6416 N N . VAL B 1 285 ? 8.508 17.203 11.68 1 98 285 VAL B N 1
ATOM 6417 C CA . VAL B 1 285 ? 9.273 15.969 11.812 1 98 285 VAL B CA 1
ATOM 6418 C C . VAL B 1 285 ? 9.961 15.93 13.172 1 98 285 VAL B C 1
ATOM 6420 O O . VAL B 1 285 ? 10.125 16.969 13.82 1 98 285 VAL B O 1
ATOM 6423 N N . VAL B 1 286 ? 10.242 14.758 13.664 1 97.56 286 VAL B N 1
ATOM 6424 C CA . VAL B 1 286 ? 11.172 14.562 14.766 1 97.56 286 VAL B CA 1
ATOM 6425 C C . VAL B 1 286 ? 12.609 14.711 14.258 1 97.56 286 VAL B C 1
ATOM 6427 O O . VAL B 1 286 ? 13.062 13.922 13.43 1 97.56 286 VAL B O 1
ATOM 6430 N N . GLU B 1 287 ? 13.297 15.695 14.727 1 97.88 287 GLU B N 1
ATOM 6431 C CA . GLU B 1 287 ? 14.641 15.992 14.258 1 97.88 287 GLU B CA 1
ATOM 6432 C C . GLU B 1 287 ? 15.672 15.078 14.922 1 97.88 287 GLU B C 1
ATOM 6434 O O . GLU B 1 287 ? 15.516 14.711 16.094 1 97.88 287 GLU B O 1
ATOM 6439 N N . LYS B 1 288 ? 16.672 14.789 14.125 1 96.62 288 LYS B N 1
ATOM 6440 C CA . LYS B 1 288 ? 17.844 14.195 14.75 1 96.62 288 LYS B CA 1
ATOM 6441 C C . LYS B 1 288 ? 18.562 15.195 15.648 1 96.62 288 LYS B C 1
ATOM 6443 O O . LYS B 1 288 ? 18.641 16.391 15.32 1 96.62 288 LYS B O 1
ATOM 6448 N N . ASP B 1 289 ? 19.031 14.695 16.75 1 96.25 289 ASP B N 1
ATOM 6449 C CA . ASP B 1 289 ? 19.75 15.555 17.688 1 96.25 289 ASP B CA 1
ATOM 6450 C C . ASP B 1 289 ? 21.219 15.703 17.266 1 96.25 289 ASP B C 1
ATOM 6452 O O . ASP B 1 289 ? 22 14.75 17.375 1 96.25 289 ASP B O 1
ATOM 6456 N N . PHE B 1 290 ? 21.625 16.875 16.844 1 95 290 PHE B N 1
ATOM 6457 C CA . PHE B 1 290 ? 22.984 17.109 16.406 1 95 290 PHE B CA 1
ATOM 6458 C C . PHE B 1 290 ? 23.75 17.922 17.453 1 95 290 PHE B C 1
ATOM 6460 O O . PHE B 1 290 ? 24.812 18.469 17.156 1 95 290 PHE B O 1
ATOM 6467 N N . GLY B 1 291 ? 23.25 18.062 18.656 1 91.69 291 GLY B N 1
ATOM 6468 C CA . GLY B 1 291 ? 23.906 18.781 19.734 1 91.69 291 GLY B CA 1
ATOM 6469 C C . GLY B 1 291 ? 23.703 20.281 19.672 1 91.69 291 GLY B C 1
ATOM 6470 O O . GLY B 1 291 ? 24.391 21.031 20.375 1 91.69 291 GLY B O 1
ATOM 6471 N N . LYS B 1 292 ? 22.797 20.781 18.781 1 90.56 292 LYS B N 1
ATOM 6472 C CA . LYS B 1 292 ? 22.422 22.188 18.688 1 90.56 292 LYS B CA 1
ATOM 6473 C C . LYS B 1 292 ? 20.969 22.406 19.109 1 90.56 292 LYS B C 1
ATOM 6475 O O . LYS B 1 292 ? 20.328 21.5 19.609 1 90.56 292 LYS B O 1
ATOM 6480 N N . GLU B 1 293 ? 20.562 23.688 19 1 91.81 293 GLU B N 1
ATOM 6481 C CA . GLU B 1 293 ? 19.156 23.984 19.25 1 91.81 293 GLU B CA 1
ATOM 6482 C C . GLU B 1 293 ? 18.25 23.281 18.234 1 91.81 293 GLU B C 1
ATOM 6484 O O . GLU B 1 293 ? 18.578 23.219 17.047 1 91.81 293 GLU B O 1
ATOM 6489 N N . HIS B 1 294 ? 17.281 22.625 18.734 1 94.06 294 HIS B N 1
ATOM 6490 C CA . HIS B 1 294 ? 16.328 21.875 17.922 1 94.06 294 HIS B CA 1
ATOM 6491 C C . HIS B 1 294 ? 14.891 22.203 18.297 1 94.06 294 HIS B C 1
ATOM 6493 O O . HIS B 1 294 ? 14.617 22.547 19.453 1 94.06 294 HIS B O 1
ATOM 6499 N N . PHE B 1 295 ? 14.055 22.094 17.328 1 97.88 295 PHE B N 1
ATOM 6500 C CA . PHE B 1 295 ? 12.641 22.328 17.594 1 97.88 295 PHE B CA 1
ATOM 6501 C C . PHE B 1 295 ? 12.023 21.172 18.375 1 97.88 295 PHE B C 1
ATOM 6503 O O . PHE B 1 295 ? 11.32 21.391 19.359 1 97.88 295 PHE B O 1
ATOM 6510 N N . MET B 1 296 ? 12.219 19.953 17.875 1 96.44 296 MET B N 1
ATOM 6511 C CA . MET B 1 296 ? 11.672 18.75 18.516 1 96.44 296 MET B CA 1
ATOM 6512 C C . MET B 1 296 ? 12.508 17.531 18.172 1 96.44 296 MET B C 1
ATOM 6514 O O . MET B 1 296 ? 12.703 17.219 17 1 96.44 296 MET B O 1
ATOM 6518 N N . THR B 1 297 ? 12.984 16.719 19.203 1 95.5 297 THR B N 1
ATOM 6519 C CA . THR B 1 297 ? 13.828 15.555 18.938 1 95.5 297 THR B CA 1
ATOM 6520 C C . THR B 1 297 ? 13.117 14.273 19.375 1 95.5 297 THR B C 1
ATOM 6522 O O . THR B 1 297 ? 13.727 13.203 19.391 1 95.5 297 THR B O 1
ATOM 6525 N N . GLU B 1 298 ? 11.914 14.375 19.75 1 95.69 298 GLU B N 1
ATOM 6526 C CA . GLU B 1 298 ? 11.055 13.242 20.047 1 95.69 298 GLU B CA 1
ATOM 6527 C C . GLU B 1 298 ? 9.609 13.516 19.625 1 95.69 298 GLU B C 1
ATOM 6529 O O . GLU B 1 298 ? 9.227 14.672 19.422 1 95.69 298 GLU B O 1
ATOM 6534 N N . ASP B 1 299 ? 8.859 12.477 19.5 1 95.12 299 ASP B N 1
ATOM 6535 C CA . ASP B 1 299 ? 7.453 12.602 19.125 1 95.12 299 ASP B CA 1
ATOM 6536 C C . ASP B 1 299 ? 6.68 13.406 20.172 1 95.12 299 ASP B C 1
ATOM 6538 O O . ASP B 1 299 ? 6.941 13.289 21.375 1 95.12 299 ASP B O 1
ATOM 6542 N N . ALA B 1 300 ? 5.699 14.164 19.672 1 96.06 300 ALA B N 1
ATOM 6543 C CA . ALA B 1 300 ? 4.945 15.047 20.547 1 96.06 300 ALA B CA 1
ATOM 6544 C C . ALA B 1 300 ? 4.266 14.258 21.672 1 96.06 300 ALA B C 1
ATOM 6546 O O . ALA B 1 300 ? 4.27 14.68 22.828 1 96.06 300 ALA B O 1
ATOM 6547 N N . LEU B 1 301 ? 3.725 13.133 21.344 1 94.44 301 LEU B N 1
ATOM 6548 C CA . LEU B 1 301 ? 3.039 12.344 22.359 1 94.44 301 LEU B CA 1
ATOM 6549 C C . LEU B 1 301 ? 4.035 11.766 23.359 1 94.44 301 LEU B C 1
ATOM 6551 O O . LEU B 1 301 ? 3.721 11.617 24.547 1 94.44 301 LEU B O 1
ATOM 6555 N N . GLU B 1 302 ? 5.238 11.461 22.859 1 95.12 302 GLU B N 1
ATOM 6556 C CA . GLU B 1 302 ? 6.289 11.008 23.781 1 95.12 302 GLU B CA 1
ATOM 6557 C C . GLU B 1 302 ? 6.715 12.117 24.719 1 95.12 302 GLU B C 1
ATOM 6559 O O . GLU B 1 302 ? 6.965 11.875 25.906 1 95.12 302 GLU B O 1
ATOM 6564 N N . ALA B 1 303 ? 6.797 13.32 24.188 1 96.69 303 ALA B N 1
ATOM 6565 C CA . ALA B 1 303 ? 7.113 14.477 25.031 1 96.69 303 ALA B CA 1
ATOM 6566 C C . ALA B 1 303 ? 6.074 14.664 26.125 1 96.69 303 ALA B C 1
ATOM 6568 O O . ALA B 1 303 ? 6.418 14.977 27.266 1 96.69 303 ALA B O 1
ATOM 6569 N N . LEU B 1 304 ? 4.793 14.484 25.766 1 96.56 304 LEU B N 1
ATOM 6570 C CA . LEU B 1 304 ? 3.727 14.586 26.75 1 96.56 304 LEU B CA 1
ATOM 6571 C C . LEU B 1 304 ? 3.91 13.547 27.844 1 96.56 304 LEU B C 1
ATOM 6573 O O . LEU B 1 304 ? 3.859 13.875 29.031 1 96.56 304 LEU B O 1
ATOM 6577 N N . LYS B 1 305 ? 4.191 12.344 27.453 1 94.75 305 LYS B N 1
ATOM 6578 C CA . LYS B 1 305 ? 4.344 11.242 28.391 1 94.75 305 LYS B CA 1
ATOM 6579 C C . LYS B 1 305 ? 5.488 11.508 29.359 1 94.75 305 LYS B C 1
ATOM 6581 O O . LYS B 1 305 ? 5.414 11.133 30.531 1 94.75 305 LYS B O 1
ATOM 6586 N N . ASN B 1 306 ? 6.48 12.141 28.859 1 95.5 306 ASN B N 1
ATOM 6587 C CA . ASN B 1 306 ? 7.676 12.398 29.656 1 95.5 306 ASN B CA 1
ATOM 6588 C C . ASN B 1 306 ? 7.605 13.75 30.359 1 95.5 306 ASN B C 1
ATOM 6590 O O . ASN B 1 306 ? 8.578 14.188 30.969 1 95.5 306 ASN B O 1
ATOM 6594 N N . LYS B 1 307 ? 6.535 14.43 30.281 1 96.12 307 LYS B N 1
ATOM 6595 C CA . LYS B 1 307 ? 6.273 15.727 30.906 1 96.12 307 LYS B CA 1
ATOM 6596 C C . LYS B 1 307 ? 7.297 16.766 30.453 1 96.12 307 LYS B C 1
ATOM 6598 O O . LYS B 1 307 ? 7.734 17.594 31.25 1 96.12 307 LYS B O 1
ATOM 6603 N N . ARG B 1 308 ? 7.742 16.531 29.266 1 96 308 ARG B N 1
ATOM 6604 C CA . ARG B 1 308 ? 8.664 17.484 28.672 1 96 308 ARG B CA 1
ATOM 6605 C C . ARG B 1 308 ? 7.914 18.5 27.797 1 96 308 ARG B C 1
ATOM 6607 O O . ARG B 1 308 ? 8.062 18.516 26.578 1 96 308 ARG B O 1
ATOM 6614 N N . ILE B 1 309 ? 7.129 19.344 28.469 1 96.81 309 ILE B N 1
ATOM 6615 C CA . ILE B 1 309 ? 6.336 20.359 27.797 1 96.81 309 ILE B CA 1
ATOM 6616 C C . ILE B 1 309 ? 6.496 21.688 28.531 1 96.81 309 ILE B C 1
ATOM 6618 O O . ILE B 1 309 ? 6.852 21.719 29.719 1 96.81 309 ILE B O 1
ATOM 6622 N N . ASN B 1 310 ? 6.297 22.797 27.875 1 96.88 310 ASN B N 1
ATOM 6623 C CA . ASN B 1 310 ? 6.312 24.125 28.469 1 96.88 310 ASN B CA 1
ATOM 6624 C C . ASN B 1 310 ? 5.125 24.344 29.406 1 96.88 310 ASN B C 1
ATOM 6626 O O . ASN B 1 310 ? 4.035 23.812 29.156 1 96.88 310 ASN B O 1
ATOM 6630 N N . ASP B 1 311 ? 5.367 25.047 30.5 1 96.5 311 ASP B N 1
ATOM 6631 C CA . ASP B 1 311 ? 4.34 25.359 31.484 1 96.5 311 ASP B CA 1
ATOM 6632 C C . ASP B 1 311 ? 3.449 26.5 31 1 96.5 311 ASP B C 1
ATOM 6634 O O . ASP B 1 311 ? 3.736 27.672 31.266 1 96.5 311 ASP B O 1
ATOM 6638 N N . VAL B 1 312 ? 2.33 26.156 30.312 1 97.62 312 VAL B N 1
ATOM 6639 C CA . VAL B 1 312 ? 1.437 27.156 29.734 1 97.62 312 VAL B CA 1
ATOM 6640 C C . VAL B 1 312 ? -0.015 26.703 29.922 1 97.62 312 VAL B C 1
ATOM 6642 O O . VAL B 1 312 ? -0.297 25.516 30.047 1 97.62 312 VAL B O 1
ATOM 6645 N N . ASP B 1 313 ? -1.007 27.656 30.016 1 97.88 313 ASP B N 1
ATOM 6646 C CA . ASP B 1 313 ? -2.434 27.344 29.938 1 97.88 313 ASP B CA 1
ATOM 6647 C C . ASP B 1 313 ? -2.844 26.953 28.531 1 97.88 313 ASP B C 1
ATOM 6649 O O . ASP B 1 313 ? -2.352 27.531 27.547 1 97.88 313 ASP B O 1
ATOM 6653 N N . VAL B 1 314 ? -3.709 25.953 28.438 1 98.19 314 VAL B N 1
ATOM 6654 C CA . VAL B 1 314 ? -4.098 25.531 27.094 1 98.19 314 VAL B CA 1
ATOM 6655 C C . VAL B 1 314 ? -5.621 25.547 26.969 1 98.19 314 VAL B C 1
ATOM 6657 O O . VAL B 1 314 ? -6.328 25.234 27.938 1 98.19 314 VAL B O 1
ATOM 6660 N N . LEU B 1 315 ? -6.133 25.953 25.859 1 98.69 315 LEU B N 1
ATOM 6661 C CA . LEU B 1 315 ? -7.504 25.828 25.375 1 98.69 315 LEU B CA 1
ATOM 6662 C C . LEU B 1 315 ? -7.547 25.062 24.047 1 98.69 315 LEU B C 1
ATOM 6664 O O . LEU B 1 315 ? -6.949 25.5 23.062 1 98.69 315 LEU B O 1
ATOM 6668 N N . ILE B 1 316 ? -8.148 23.906 24.062 1 98.38 316 ILE B N 1
ATOM 6669 C CA . ILE B 1 316 ? -8.172 23.047 22.875 1 98.38 316 ILE B CA 1
ATOM 6670 C C . ILE B 1 316 ? -9.617 22.719 22.5 1 98.38 316 ILE B C 1
ATOM 6672 O O . ILE B 1 316 ? -10.453 22.516 23.375 1 98.38 316 ILE B O 1
ATOM 6676 N N . GLY B 1 317 ? -9.914 22.781 21.25 1 98 317 GLY B N 1
ATOM 6677 C CA . GLY B 1 317 ? -11.281 22.453 20.875 1 98 317 GLY B CA 1
ATOM 6678 C C . GLY B 1 317 ? -11.422 22.094 19.406 1 98 317 GLY B C 1
ATOM 6679 O O . GLY B 1 317 ? -10.422 21.969 18.688 1 98 317 GLY B O 1
ATOM 6680 N N . TYR B 1 318 ? -12.602 21.719 18.984 1 98.5 318 TYR B N 1
ATOM 6681 C CA . TYR B 1 318 ? -12.992 21.344 17.625 1 98.5 318 TYR B CA 1
ATOM 6682 C C . TYR B 1 318 ? -14.445 21.734 17.344 1 98.5 318 TYR B C 1
ATOM 6684 O O . TYR B 1 318 ? -15.141 22.219 18.234 1 98.5 318 TYR B O 1
ATOM 6692 N N . THR B 1 319 ? -14.836 21.672 16.125 1 98.62 319 THR B N 1
ATOM 6693 C CA . THR B 1 319 ? -16.188 22.078 15.727 1 98.62 319 THR B CA 1
ATOM 6694 C C . THR B 1 319 ? -17.125 20.875 15.68 1 98.62 319 THR B C 1
ATOM 6696 O O . THR B 1 319 ? -16.672 19.734 15.695 1 98.62 319 THR B O 1
ATOM 6699 N N . SER B 1 320 ? -18.359 21.125 15.641 1 97.5 320 SER B N 1
ATOM 6700 C CA . SER B 1 320 ? -19.375 20.094 15.797 1 97.5 320 SER B CA 1
ATOM 6701 C C . SER B 1 320 ? -19.453 19.203 14.562 1 97.5 320 SER B C 1
ATOM 6703 O O . SER B 1 320 ? -19.875 18.047 14.641 1 97.5 320 SER B O 1
ATOM 6705 N N . GLU B 1 321 ? -19.109 19.75 13.391 1 97.25 321 GLU B N 1
ATOM 6706 C CA . GLU B 1 321 ? -19.156 19.016 12.125 1 97.25 321 GLU B CA 1
ATOM 6707 C C . GLU B 1 321 ? -17.906 19.312 11.281 1 97.25 321 GLU B C 1
ATOM 6709 O O . GLU B 1 321 ? -18.016 19.781 10.148 1 97.25 321 GLU B O 1
ATOM 6714 N N . GLU B 1 322 ? -16.781 18.906 11.742 1 97.62 322 GLU B N 1
ATOM 6715 C CA . GLU B 1 322 ? -15.469 19.25 11.211 1 97.62 322 GLU B CA 1
ATOM 6716 C C . GLU B 1 322 ? -15.398 19 9.711 1 97.62 322 GLU B C 1
ATOM 6718 O O . GLU B 1 322 ? -15.047 19.891 8.938 1 97.62 322 GLU B O 1
ATOM 6723 N N . ALA B 1 323 ? -15.914 17.906 9.281 1 96.75 323 ALA B N 1
ATOM 6724 C CA . ALA B 1 323 ? -15.516 17.406 7.957 1 96.75 323 ALA B CA 1
ATOM 6725 C C . ALA B 1 323 ? -16.516 17.844 6.891 1 96.75 323 ALA B C 1
ATOM 6727 O O . ALA B 1 323 ? -16.406 17.453 5.73 1 96.75 323 ALA B O 1
ATOM 6728 N N . THR B 1 324 ? -17.484 18.719 7.215 1 96.62 324 THR B N 1
ATOM 6729 C CA . THR B 1 324 ? -18.469 19.172 6.227 1 96.62 324 THR B CA 1
ATOM 6730 C C . THR B 1 324 ? -17.781 19.969 5.117 1 96.62 324 THR B C 1
ATOM 6732 O O . THR B 1 324 ? -18.25 19.969 3.975 1 96.62 324 THR B O 1
ATOM 6735 N N . LEU B 1 325 ? -16.672 20.516 5.453 1 93.88 325 LEU B N 1
ATOM 6736 C CA . LEU B 1 325 ? -15.891 21.266 4.469 1 93.88 325 LEU B CA 1
ATOM 6737 C C . LEU B 1 325 ? -15.398 20.344 3.355 1 93.88 325 LEU B C 1
ATOM 6739 O O . LEU B 1 325 ? -15.156 20.797 2.234 1 93.88 325 LEU B O 1
ATOM 6743 N N . GLY B 1 326 ? -15.281 19.078 3.594 1 92 326 GLY B N 1
ATOM 6744 C CA . GLY B 1 326 ? -14.695 18.141 2.654 1 92 326 GLY B CA 1
ATOM 6745 C C . GLY B 1 326 ? -15.711 17.5 1.735 1 92 326 GLY B C 1
ATOM 6746 O O . GLY B 1 326 ? -15.359 16.656 0.902 1 92 326 GLY B O 1
ATOM 6747 N N . ILE B 1 327 ? -16.969 17.859 1.746 1 93.44 327 ILE B N 1
ATOM 6748 C CA . ILE B 1 327 ? -18.047 17.156 1.078 1 93.44 327 ILE B CA 1
ATOM 6749 C C . ILE B 1 327 ? -17.797 17.125 -0.427 1 93.44 327 ILE B C 1
ATOM 6751 O O . ILE B 1 327 ? -18 16.094 -1.074 1 93.44 327 ILE B O 1
ATOM 6755 N N . ASP B 1 328 ? -17.281 18.203 -0.989 1 89.44 328 ASP B N 1
ATOM 6756 C CA . ASP B 1 328 ? -17 18.219 -2.422 1 89.44 328 ASP B CA 1
ATOM 6757 C C . ASP B 1 328 ? -15.961 17.156 -2.785 1 89.44 328 ASP B C 1
ATOM 6759 O O . ASP B 1 328 ? -16.094 16.469 -3.801 1 89.44 328 ASP B O 1
ATOM 6763 N N . THR B 1 329 ? -14.961 17.062 -1.978 1 88.25 329 THR B N 1
ATOM 6764 C CA . THR B 1 329 ? -13.922 16.062 -2.189 1 88.25 329 THR B CA 1
ATOM 6765 C C . THR B 1 329 ? -14.484 14.656 -2.031 1 88.25 329 THR B C 1
ATOM 6767 O O . THR B 1 329 ? -14.133 13.75 -2.793 1 88.25 329 THR B O 1
ATOM 6770 N N . PHE B 1 330 ? -15.383 14.461 -1.044 1 91.81 330 PHE B N 1
ATOM 6771 C CA . PHE B 1 330 ? -15.977 13.156 -0.779 1 91.81 330 PHE B CA 1
ATOM 6772 C C . PHE B 1 330 ? -16.828 12.703 -1.958 1 91.81 330 PHE B C 1
ATOM 6774 O O . PHE B 1 330 ? -16.797 11.531 -2.348 1 91.81 330 PHE B O 1
ATOM 6781 N N . GLU B 1 331 ? -17.5 13.695 -2.557 1 90.56 331 GLU B N 1
ATOM 6782 C CA . GLU B 1 331 ? -18.422 13.406 -3.658 1 90.56 331 GLU B CA 1
ATOM 6783 C C . GLU B 1 331 ? -17.656 13.047 -4.93 1 90.56 331 GLU B C 1
ATOM 6785 O O . GLU B 1 331 ? -18.094 12.195 -5.707 1 90.56 331 GLU B O 1
ATOM 6790 N N . GLN B 1 332 ? -16.641 13.695 -5.203 1 82.88 332 GLN B N 1
ATOM 6791 C CA . GLN B 1 332 ? -15.953 13.594 -6.484 1 82.88 332 GLN B CA 1
ATOM 6792 C C . GLN B 1 332 ? -15.234 12.25 -6.617 1 82.88 332 GLN B C 1
ATOM 6794 O O . GLN B 1 332 ? -15.273 11.617 -7.676 1 82.88 332 GLN B O 1
ATOM 6799 N N . SER B 1 333 ? -14.492 11.805 -5.559 1 82.25 333 SER B N 1
ATOM 6800 C CA . SER B 1 333 ? -13.781 10.57 -5.891 1 82.25 333 SER B CA 1
ATOM 6801 C C . SER B 1 333 ? -13.414 9.789 -4.637 1 82.25 333 SER B C 1
ATOM 6803 O O . SER B 1 333 ? -13.141 8.586 -4.707 1 82.25 333 SER B O 1
ATOM 6805 N N . TYR B 1 334 ? -13.516 10.391 -3.561 1 88 334 TYR B N 1
ATOM 6806 C CA . TYR B 1 334 ? -12.883 9.742 -2.418 1 88 334 TYR B CA 1
ATOM 6807 C C . TYR B 1 334 ? -13.742 8.609 -1.88 1 88 334 TYR B C 1
ATOM 6809 O O . TYR B 1 334 ? -13.234 7.531 -1.56 1 88 334 TYR B O 1
ATOM 6817 N N . ILE B 1 335 ? -15.039 8.891 -1.864 1 92.56 335 ILE B N 1
ATOM 6818 C CA . ILE B 1 335 ? -15.93 7.848 -1.363 1 92.56 335 ILE B CA 1
ATOM 6819 C C . ILE B 1 335 ? -15.82 6.609 -2.25 1 92.56 335 ILE B C 1
ATOM 6821 O O . ILE B 1 335 ? -15.805 5.48 -1.753 1 92.56 335 ILE B O 1
ATOM 6825 N N . GLU B 1 336 ? -15.734 6.844 -3.545 1 91.38 336 GLU B N 1
ATOM 6826 C CA . GLU B 1 336 ? -15.594 5.723 -4.469 1 91.38 336 GLU B CA 1
ATOM 6827 C C . GLU B 1 336 ? -14.281 4.977 -4.238 1 91.38 336 GLU B C 1
ATOM 6829 O O . GLU B 1 336 ? -14.25 3.746 -4.266 1 91.38 336 GLU B O 1
ATOM 6834 N N . ARG B 1 337 ? -13.234 5.66 -4.051 1 92.75 337 ARG B N 1
ATOM 6835 C CA . ARG B 1 337 ? -11.922 5.062 -3.799 1 92.75 337 ARG B CA 1
ATOM 6836 C C . ARG B 1 337 ? -11.93 4.254 -2.506 1 92.75 337 ARG B C 1
ATOM 6838 O O . ARG B 1 337 ? -11.375 3.154 -2.455 1 92.75 337 ARG B O 1
ATOM 6845 N N . VAL B 1 338 ? -12.578 4.859 -1.483 1 94 338 VAL B N 1
ATOM 6846 C CA . VAL B 1 338 ? -12.641 4.184 -0.192 1 94 338 VAL B CA 1
ATOM 6847 C C . VAL B 1 338 ? -13.508 2.928 -0.312 1 94 338 VAL B C 1
ATOM 6849 O O . VAL B 1 338 ? -13.227 1.913 0.333 1 94 338 VAL B O 1
ATOM 6852 N N . ASN B 1 339 ? -14.516 3.09 -1.127 1 93.81 339 ASN B N 1
ATOM 6853 C CA . ASN B 1 339 ? -15.352 1.915 -1.341 1 93.81 339 ASN B CA 1
ATOM 6854 C C . ASN B 1 339 ? -14.578 0.789 -2.016 1 93.81 339 ASN B C 1
ATOM 6856 O O . ASN B 1 339 ? -14.773 -0.385 -1.694 1 93.81 339 ASN B O 1
ATOM 6860 N N . ARG B 1 340 ? -13.68 1.103 -2.881 1 93.75 340 ARG B N 1
ATOM 6861 C CA . ARG B 1 340 ? -12.883 0.118 -3.605 1 93.75 340 ARG B CA 1
ATOM 6862 C C . ARG B 1 340 ? -11.773 -0.442 -2.723 1 93.75 340 ARG B C 1
ATOM 6864 O O . ARG B 1 340 ? -11.469 -1.635 -2.783 1 93.75 340 ARG B O 1
ATOM 6871 N N . TYR B 1 341 ? -11.164 0.407 -1.943 1 95.19 341 TYR B N 1
ATOM 6872 C CA . TYR B 1 341 ? -10.047 0.034 -1.079 1 95.19 341 TYR B CA 1
ATOM 6873 C C . TYR B 1 341 ? -10.32 0.436 0.365 1 95.19 341 TYR B C 1
ATOM 6875 O O . TYR B 1 341 ? -9.836 1.475 0.828 1 95.19 341 TYR B O 1
ATOM 6883 N N . PRO B 1 342 ? -10.93 -0.459 1.091 1 94.19 342 PRO B N 1
ATOM 6884 C CA . PRO B 1 342 ? -11.367 -0.121 2.447 1 94.19 342 PRO B CA 1
ATOM 6885 C C . PRO B 1 342 ? -10.203 0.169 3.391 1 94.19 342 PRO B C 1
ATOM 6887 O O . PRO B 1 342 ? -10.398 0.781 4.445 1 94.19 342 PRO B O 1
ATOM 6890 N N . GLU B 1 343 ? -8.938 -0.271 2.996 1 96.06 343 GLU B N 1
ATOM 6891 C CA . GLU B 1 343 ? -7.785 0.021 3.848 1 96.06 343 GLU B CA 1
ATOM 6892 C C . GLU B 1 343 ? -7.609 1.524 4.039 1 96.06 343 GLU B C 1
ATOM 6894 O O . GLU B 1 343 ? -6.977 1.962 5.004 1 96.06 343 GLU B O 1
ATOM 6899 N N . LEU B 1 344 ? -8.281 2.361 3.176 1 95.19 344 LEU B N 1
ATOM 6900 C CA . LEU B 1 344 ? -8.148 3.812 3.232 1 95.19 344 LEU B CA 1
ATOM 6901 C C . LEU B 1 344 ? -8.945 4.383 4.406 1 95.19 344 LEU B C 1
ATOM 6903 O O . LEU B 1 344 ? -8.773 5.551 4.766 1 95.19 344 LEU B O 1
ATOM 6907 N N . LEU B 1 345 ? -9.758 3.545 5.066 1 96.81 345 LEU B N 1
ATOM 6908 C CA . LEU B 1 345 ? -10.477 3.945 6.273 1 96.81 345 LEU B CA 1
ATOM 6909 C C . LEU B 1 345 ? -9.539 3.965 7.477 1 96.81 345 LEU B C 1
ATOM 6911 O O . LEU B 1 345 ? -9.805 4.66 8.461 1 96.81 345 LEU B O 1
ATOM 6915 N N . ALA B 1 346 ? -8.438 3.236 7.41 1 97 346 ALA B N 1
ATOM 6916 C CA . ALA B 1 346 ? -7.523 3.131 8.547 1 97 346 ALA B CA 1
ATOM 6917 C C . ALA B 1 346 ? -6.719 4.414 8.719 1 97 346 ALA B C 1
ATOM 6919 O O . ALA B 1 346 ? -6.328 5.047 7.734 1 97 346 ALA B O 1
ATOM 6920 N N . PRO B 1 347 ? -6.426 4.793 9.984 1 96.19 347 PRO B N 1
ATOM 6921 C CA . PRO B 1 347 ? -5.52 5.914 10.227 1 96.19 347 PRO B CA 1
ATOM 6922 C C . PRO B 1 347 ? -4.129 5.688 9.625 1 96.19 347 PRO B C 1
ATOM 6924 O O . PRO B 1 347 ? -3.654 4.551 9.578 1 96.19 347 PRO B O 1
ATOM 6927 N N . ARG B 1 348 ? -3.506 6.723 9.234 1 94.62 348 ARG B N 1
ATOM 6928 C CA . ARG B 1 348 ? -2.182 6.633 8.625 1 94.62 348 ARG B CA 1
ATOM 6929 C C . ARG B 1 348 ? -1.186 5.98 9.578 1 94.62 348 ARG B C 1
ATOM 6931 O O . ARG B 1 348 ? -0.288 5.254 9.148 1 94.62 348 ARG B O 1
ATOM 6938 N N . LYS B 1 349 ? -1.328 6.258 10.891 1 93.81 349 LYS B N 1
ATOM 6939 C CA . LYS B 1 349 ? -0.437 5.641 11.867 1 93.81 349 LYS B CA 1
ATOM 6940 C C . LYS B 1 349 ? -0.508 4.117 11.789 1 93.81 349 LYS B C 1
ATOM 6942 O O . LYS B 1 349 ? 0.507 3.436 11.945 1 93.81 349 LYS B O 1
ATOM 6947 N N . ILE B 1 350 ? -1.695 3.652 11.586 1 96.75 350 ILE B N 1
ATOM 6948 C CA . ILE B 1 350 ? -1.885 2.209 11.477 1 96.75 350 ILE B CA 1
ATOM 6949 C C . ILE B 1 350 ? -1.384 1.722 10.117 1 96.75 350 ILE B C 1
ATOM 6951 O O . ILE B 1 350 ? -0.673 0.717 10.039 1 96.75 350 ILE B O 1
ATOM 6955 N N . LEU B 1 351 ? -1.663 2.453 9.047 1 95.81 351 LEU B N 1
ATOM 6956 C CA . LEU B 1 351 ? -1.206 2.096 7.707 1 95.81 351 LEU B CA 1
ATOM 6957 C C . LEU B 1 351 ? 0.316 2.018 7.656 1 95.81 351 LEU B C 1
ATOM 6959 O O . LEU B 1 351 ? 0.876 1.181 6.945 1 95.81 351 LEU B O 1
ATOM 6963 N N . ASN B 1 352 ? 1.004 2.869 8.438 1 94.94 352 ASN B N 1
ATOM 6964 C CA . ASN B 1 352 ? 2.457 2.982 8.375 1 94.94 352 ASN B CA 1
ATOM 6965 C C . ASN B 1 352 ? 3.141 2.008 9.328 1 94.94 352 ASN B C 1
ATOM 6967 O O . ASN B 1 352 ? 4.344 1.772 9.227 1 94.94 352 ASN B O 1
ATOM 6971 N N . GLN B 1 353 ? 2.365 1.38 10.273 1 95.94 353 GLN B N 1
ATOM 6972 C CA . GLN B 1 353 ? 3.057 0.642 11.328 1 95.94 353 GLN B CA 1
ATOM 6973 C C . GLN B 1 353 ? 2.559 -0.799 11.406 1 95.94 353 GLN B C 1
ATOM 6975 O O . GLN B 1 353 ? 3.119 -1.615 12.141 1 95.94 353 GLN B O 1
ATOM 6980 N N . CYS B 1 354 ? 1.527 -1.07 10.672 1 97.5 354 CYS B N 1
ATOM 6981 C CA . CYS B 1 354 ? 0.939 -2.398 10.797 1 97.5 354 CYS B CA 1
ATOM 6982 C C . CYS B 1 354 ? 1.013 -3.156 9.477 1 97.5 354 CYS B C 1
ATOM 6984 O O . CYS B 1 354 ? 1.285 -2.564 8.43 1 97.5 354 CYS B O 1
ATOM 6986 N N . ASN B 1 355 ? 0.891 -4.484 9.531 1 96.38 355 ASN B N 1
ATOM 6987 C CA . ASN B 1 355 ? 0.859 -5.328 8.344 1 96.38 355 ASN B CA 1
ATOM 6988 C C . ASN B 1 355 ? -0.526 -5.34 7.699 1 96.38 355 ASN B C 1
ATOM 6990 O O . ASN B 1 355 ? -1.501 -4.898 8.312 1 96.38 355 ASN B O 1
ATOM 6994 N N . PRO B 1 356 ? -0.661 -5.859 6.469 1 96.56 356 PRO B N 1
ATOM 6995 C CA . PRO B 1 356 ? -1.915 -5.832 5.711 1 96.56 356 PRO B CA 1
ATOM 6996 C C . PRO B 1 356 ? -3.051 -6.562 6.422 1 96.56 356 PRO B C 1
ATOM 6998 O O . PRO B 1 356 ? -4.203 -6.117 6.375 1 96.56 356 PRO B O 1
ATOM 7001 N N . GLU B 1 357 ? -2.807 -7.633 7.078 1 95.94 357 GLU B N 1
ATOM 7002 C CA . GLU B 1 357 ? -3.861 -8.367 7.773 1 95.94 357 GLU B CA 1
ATOM 7003 C C . GLU B 1 357 ? -4.508 -7.508 8.859 1 95.94 357 GLU B C 1
ATOM 7005 O O . GLU B 1 357 ? -5.734 -7.449 8.961 1 95.94 357 GLU B O 1
ATOM 7010 N N . THR B 1 358 ? -3.648 -6.871 9.648 1 97.88 358 THR B N 1
ATOM 7011 C CA . THR B 1 358 ? -4.141 -5.973 10.688 1 97.88 358 THR B CA 1
ATOM 7012 C C . THR B 1 358 ? -4.914 -4.812 10.07 1 97.88 358 THR B C 1
ATOM 7014 O O . THR B 1 358 ? -5.996 -4.457 10.547 1 97.88 358 THR B O 1
ATOM 7017 N N . ILE B 1 359 ? -4.422 -4.25 9.031 1 97.94 359 ILE B N 1
ATOM 7018 C CA . ILE B 1 359 ? -5.027 -3.102 8.367 1 97.94 359 ILE B CA 1
ATOM 7019 C C . ILE B 1 359 ? -6.414 -3.477 7.855 1 97.94 359 ILE B C 1
ATOM 7021 O O . ILE B 1 359 ? -7.379 -2.729 8.047 1 97.94 359 ILE B O 1
ATOM 7025 N N . LEU B 1 360 ? -6.527 -4.641 7.242 1 97.31 360 LEU B N 1
ATOM 7026 C CA . LEU B 1 360 ? -7.809 -5.078 6.695 1 97.31 360 LEU B CA 1
ATOM 7027 C C . LEU B 1 360 ? -8.828 -5.297 7.809 1 97.31 360 LEU B C 1
ATOM 7029 O O . LEU B 1 360 ? -10 -4.945 7.664 1 97.31 360 LEU B O 1
ATOM 7033 N N . GLU B 1 361 ? -8.375 -5.844 8.906 1 97.75 361 GLU B N 1
ATOM 7034 C CA . GLU B 1 361 ? -9.297 -6.074 10.016 1 97.75 361 GLU B CA 1
ATOM 7035 C C . GLU B 1 361 ? -9.75 -4.754 10.641 1 97.75 361 GLU B C 1
ATOM 7037 O O . GLU B 1 361 ? -10.938 -4.578 10.922 1 97.75 361 GLU B O 1
ATOM 7042 N N . VAL B 1 362 ? -8.828 -3.84 10.867 1 98.31 362 VAL B N 1
ATOM 7043 C CA . VAL B 1 362 ? -9.156 -2.527 11.406 1 98.31 362 VAL B CA 1
ATOM 7044 C C . VAL B 1 362 ? -10.141 -1.817 10.477 1 98.31 362 VAL B C 1
ATOM 7046 O O . VAL B 1 362 ? -11.125 -1.224 10.938 1 98.31 362 VAL B O 1
ATOM 7049 N N . SER B 1 363 ? -9.906 -1.875 9.211 1 98 363 SER B N 1
ATOM 7050 C CA . SER B 1 363 ? -10.773 -1.238 8.227 1 98 363 SER B CA 1
ATOM 7051 C C . SER B 1 363 ? -12.18 -1.832 8.273 1 98 363 SER B C 1
ATOM 7053 O O . SER B 1 363 ? -13.172 -1.106 8.156 1 98 363 SER B O 1
ATOM 7055 N N . LYS B 1 364 ? -12.258 -3.117 8.43 1 97.06 364 LYS B N 1
ATOM 7056 C CA . LYS B 1 364 ? -13.547 -3.791 8.547 1 97.06 364 LYS B CA 1
ATOM 7057 C C . LYS B 1 364 ? -14.312 -3.307 9.773 1 97.06 364 LYS B C 1
ATOM 7059 O O . LYS B 1 364 ? -15.508 -3.021 9.695 1 97.06 364 LYS B O 1
ATOM 7064 N N . ARG B 1 365 ? -13.641 -3.189 10.906 1 98.44 365 ARG B N 1
ATOM 7065 C CA . ARG B 1 365 ? -14.258 -2.732 12.141 1 98.44 365 ARG B CA 1
ATOM 7066 C C . ARG B 1 365 ? -14.766 -1.299 12.008 1 98.44 365 ARG B C 1
ATOM 7068 O O . ARG B 1 365 ? -15.859 -0.975 12.461 1 98.44 365 ARG B O 1
ATOM 7075 N N . ILE B 1 366 ? -13.992 -0.463 11.359 1 98.69 366 ILE B N 1
ATOM 7076 C CA . ILE B 1 366 ? -14.375 0.929 11.148 1 98.69 366 ILE B CA 1
ATOM 7077 C C . ILE B 1 366 ? -15.594 0.994 10.234 1 98.69 366 ILE B C 1
ATOM 7079 O O . ILE B 1 366 ? -16.562 1.715 10.516 1 98.69 366 ILE B O 1
ATOM 7083 N N . HIS B 1 367 ? -15.531 0.211 9.164 1 97.94 367 HIS B N 1
ATOM 7084 C CA . HIS B 1 367 ? -16.641 0.163 8.211 1 97.94 367 HIS B CA 1
ATOM 7085 C C . HIS B 1 367 ? -17.922 -0.288 8.891 1 97.94 367 HIS B C 1
ATOM 7087 O O . HIS B 1 367 ? -19 0.272 8.633 1 97.94 367 HIS B O 1
ATOM 7093 N N . GLU B 1 368 ? -17.859 -1.271 9.742 1 97.81 368 GLU B N 1
ATOM 7094 C CA . GLU B 1 368 ? -19.016 -1.77 10.469 1 97.81 368 GLU B CA 1
ATOM 7095 C C . GLU B 1 368 ? -19.547 -0.722 11.445 1 97.81 368 GLU B C 1
ATOM 7097 O O . GLU B 1 368 ? -20.766 -0.499 11.523 1 97.81 368 GLU B O 1
ATOM 7102 N N . TYR B 1 369 ? -18.688 -0.077 12.133 1 98.5 369 TYR B N 1
ATOM 7103 C CA . TYR B 1 369 ? -19.078 0.874 13.172 1 98.5 369 TYR B CA 1
ATOM 7104 C C . TYR B 1 369 ? -19.781 2.084 12.57 1 98.5 369 TYR B C 1
ATOM 7106 O O . TYR B 1 369 ? -20.828 2.512 13.062 1 98.5 369 TYR B O 1
ATOM 7114 N N . TYR B 1 370 ? -19.328 2.604 11.477 1 98.44 370 TYR B N 1
ATOM 7115 C CA . TYR B 1 370 ? -19.828 3.877 10.977 1 98.44 370 TYR B CA 1
ATOM 7116 C C . TYR B 1 370 ? -20.875 3.656 9.891 1 98.44 370 TYR B C 1
ATOM 7118 O O . TYR B 1 370 ? -21.75 4.504 9.68 1 98.44 370 TYR B O 1
ATOM 7126 N N . PHE B 1 371 ? -20.812 2.498 9.188 1 97.5 371 PHE B N 1
ATOM 7127 C CA . PHE B 1 371 ? -21.625 2.365 7.988 1 97.5 371 PHE B CA 1
ATOM 7128 C C . PHE B 1 371 ? -22.438 1.071 8.023 1 97.5 371 PHE B C 1
ATOM 7130 O O . PHE B 1 371 ? -23.109 0.731 7.047 1 97.5 371 PHE B O 1
ATOM 7137 N N . ASN B 1 372 ? -22.344 0.309 9.125 1 96.25 372 ASN B N 1
ATOM 7138 C CA . ASN B 1 372 ? -23.062 -0.953 9.305 1 96.25 372 ASN B CA 1
ATOM 7139 C C . ASN B 1 372 ? -22.75 -1.936 8.18 1 96.25 372 ASN B C 1
ATOM 7141 O O . ASN B 1 372 ? -23.625 -2.65 7.707 1 96.25 372 ASN B O 1
ATOM 7145 N N . GLY B 1 373 ? -21.562 -1.764 7.652 1 92.12 373 GLY B N 1
ATOM 7146 C CA . GLY B 1 373 ? -21.109 -2.689 6.625 1 92.12 373 GLY B CA 1
ATOM 7147 C C . GLY B 1 373 ? -21.703 -2.398 5.258 1 92.12 373 GLY B C 1
ATOM 7148 O O . GLY B 1 373 ? -21.422 -3.109 4.289 1 92.12 373 GLY B O 1
ATOM 7149 N N . LYS B 1 374 ? -22.438 -1.298 5.09 1 93.88 374 LYS B N 1
ATOM 7150 C CA . LYS B 1 374 ? -23.078 -0.956 3.818 1 93.88 374 LYS B CA 1
ATOM 7151 C C . LYS B 1 374 ? -22.047 -0.378 2.84 1 93.88 374 LYS B C 1
ATOM 7153 O O . LYS B 1 374 ? -21.094 0.267 3.25 1 93.88 374 LYS B O 1
ATOM 7158 N N . PRO B 1 375 ? -22.297 -0.607 1.532 1 92.06 375 PRO B N 1
ATOM 7159 C CA . PRO B 1 375 ? -21.422 0.039 0.553 1 92.06 375 PRO B CA 1
ATOM 7160 C C . PRO B 1 375 ? -21.438 1.562 0.662 1 92.06 375 PRO B C 1
ATOM 7162 O O . PRO B 1 375 ? -22.5 2.162 0.838 1 92.06 375 PRO B O 1
ATOM 7165 N N . LEU B 1 376 ? -20.266 2.133 0.539 1 93.31 376 LEU B N 1
ATOM 7166 C CA . LEU B 1 376 ? -20.156 3.582 0.671 1 93.31 376 LEU B CA 1
ATOM 7167 C C . LEU B 1 376 ? -20.594 4.277 -0.617 1 93.31 376 LEU B C 1
ATOM 7169 O O . LEU B 1 376 ? -20.188 3.875 -1.71 1 93.31 376 LEU B O 1
ATOM 7173 N N . ASN B 1 377 ? -21.438 5.176 -0.527 1 92.81 377 ASN B N 1
ATOM 7174 C CA . ASN B 1 377 ? -21.875 6.074 -1.59 1 92.81 377 ASN B CA 1
ATOM 7175 C C . ASN B 1 377 ? -22.422 7.379 -1.026 1 92.81 377 ASN B C 1
ATOM 7177 O O . ASN B 1 377 ? -22.344 7.621 0.178 1 92.81 377 ASN B O 1
ATOM 7181 N N . THR B 1 378 ? -22.969 8.219 -1.853 1 93 378 THR B N 1
ATOM 7182 C CA . THR B 1 378 ? -23.375 9.562 -1.438 1 93 378 THR B CA 1
ATOM 7183 C C . THR B 1 378 ? -24.609 9.492 -0.547 1 93 378 THR B C 1
ATOM 7185 O O . THR B 1 378 ? -24.906 10.445 0.187 1 93 378 THR B O 1
ATOM 7188 N N . ASP B 1 379 ? -25.297 8.367 -0.558 1 94.06 379 ASP B N 1
ATOM 7189 C CA . ASP B 1 379 ? -26.453 8.203 0.322 1 94.06 379 ASP B CA 1
ATOM 7190 C C . ASP B 1 379 ? -26.016 8.125 1.785 1 94.06 379 ASP B C 1
ATOM 7192 O O . ASP B 1 379 ? -26.828 8.383 2.688 1 94.06 379 ASP B O 1
ATOM 7196 N N . LEU B 1 380 ? -24.75 7.816 1.976 1 95.88 380 LEU B N 1
ATOM 7197 C CA . LEU B 1 380 ? -24.219 7.699 3.328 1 95.88 380 LEU B CA 1
ATOM 7198 C C . LEU B 1 380 ? -23.328 8.891 3.668 1 95.88 380 LEU B C 1
ATOM 7200 O O . LEU B 1 380 ? -22.406 8.773 4.477 1 95.88 380 LEU B O 1
ATOM 7204 N N . MET B 1 381 ? -23.609 10.016 3.047 1 96.56 381 MET B N 1
ATOM 7205 C CA . MET B 1 381 ? -22.734 11.18 3.219 1 96.56 381 MET B CA 1
ATOM 7206 C C . MET B 1 381 ? -22.719 11.641 4.672 1 96.56 381 MET B C 1
ATOM 7208 O O . MET B 1 381 ? -21.672 12.008 5.203 1 96.56 381 MET B O 1
ATOM 7212 N N . LYS B 1 382 ? -23.875 11.656 5.363 1 97 382 LYS B N 1
ATOM 7213 C CA . LYS B 1 382 ? -23.938 12.07 6.762 1 97 382 LYS B CA 1
ATOM 7214 C C . LYS B 1 382 ? -23.047 11.195 7.633 1 97 382 LYS B C 1
ATOM 7216 O O . LYS B 1 382 ? -22.281 11.711 8.453 1 97 382 LYS B O 1
ATOM 7221 N N . GLU B 1 383 ? -23.109 9.867 7.387 1 97.38 383 GLU B N 1
ATOM 7222 C CA . GLU B 1 383 ? -22.266 8.922 8.117 1 97.38 383 GLU B CA 1
ATOM 7223 C C . GLU B 1 383 ? -20.797 9.117 7.766 1 97.38 383 GLU B C 1
ATOM 7225 O O . GLU B 1 383 ? -19.922 9.039 8.641 1 97.38 383 GLU B O 1
ATOM 7230 N N . PHE B 1 384 ? -20.578 9.375 6.504 1 96.94 384 PHE B N 1
ATOM 7231 C CA . PHE B 1 384 ? -19.188 9.539 6.07 1 96.94 384 PHE B CA 1
ATOM 7232 C C . PHE B 1 384 ? -18.594 10.805 6.672 1 96.94 384 PHE B C 1
ATOM 7234 O O . PHE B 1 384 ? -17.422 10.805 7.078 1 96.94 384 PHE B O 1
ATOM 7241 N N . VAL B 1 385 ? -19.359 11.883 6.777 1 97.31 385 VAL B N 1
ATOM 7242 C CA . VAL B 1 385 ? -18.891 13.117 7.383 1 97.31 385 VAL B CA 1
ATOM 7243 C C . VAL B 1 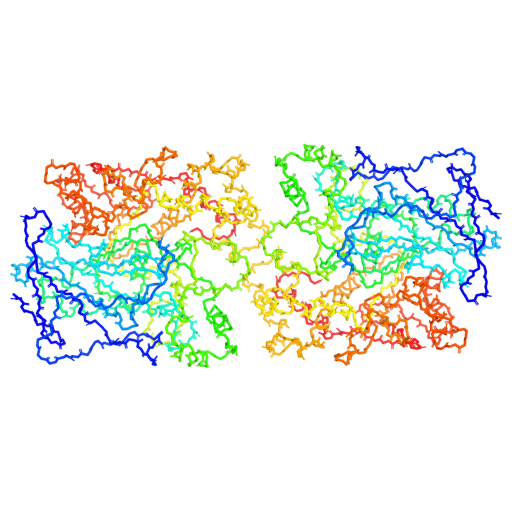385 ? -18.609 12.891 8.867 1 97.31 385 VAL B C 1
ATOM 7245 O O . VAL B 1 385 ? -17.609 13.398 9.398 1 97.31 385 VAL B O 1
ATOM 7248 N N . THR B 1 386 ? -19.453 12.133 9.508 1 97.81 386 THR B N 1
ATOM 7249 C CA . THR B 1 386 ? -19.219 11.797 10.914 1 97.81 386 THR B CA 1
ATOM 7250 C C . THR B 1 386 ? -17.922 11.016 11.078 1 97.81 386 THR B C 1
ATOM 7252 O O . THR B 1 386 ? -17.094 11.336 11.938 1 97.81 386 THR B O 1
ATOM 7255 N N . PHE B 1 387 ? -17.766 9.992 10.227 1 97.94 387 PHE B N 1
ATOM 7256 C CA . PHE B 1 387 ? -16.516 9.234 10.234 1 97.94 387 PHE B CA 1
ATOM 7257 C C . PHE B 1 387 ? -15.32 10.156 10.047 1 97.94 387 PHE B C 1
ATOM 7259 O O . PHE B 1 387 ? -14.375 10.117 10.844 1 97.94 387 PHE B O 1
ATOM 7266 N N . ALA B 1 388 ? -15.344 10.953 9.008 1 97.06 388 ALA B N 1
ATOM 7267 C CA . ALA B 1 388 ? -14.219 11.812 8.664 1 97.06 388 ALA B CA 1
ATOM 7268 C C . ALA B 1 388 ? -13.93 12.812 9.781 1 97.06 388 ALA B C 1
ATOM 7270 O O . ALA B 1 388 ? -12.773 13.109 10.078 1 97.06 388 ALA B O 1
ATOM 7271 N N . SER B 1 389 ? -14.961 13.359 10.438 1 97.81 389 SER B N 1
ATOM 7272 C CA . SER B 1 389 ? -14.789 14.266 11.562 1 97.81 389 SER B CA 1
ATOM 7273 C C . SER B 1 389 ? -14.047 13.586 12.711 1 97.81 389 SER B C 1
ATOM 7275 O O . SER B 1 389 ? -13.117 14.164 13.281 1 97.81 389 SER B O 1
ATOM 7277 N N . HIS B 1 390 ? -14.453 12.375 12.984 1 98.12 390 HIS B N 1
ATOM 7278 C CA . HIS B 1 390 ? -13.836 11.617 14.07 1 98.12 390 HIS B CA 1
ATOM 7279 C C . HIS B 1 390 ? -12.414 11.211 13.703 1 98.12 390 HIS B C 1
ATOM 7281 O O . HIS B 1 390 ? -11.484 11.406 14.5 1 98.12 390 HIS B O 1
ATOM 7287 N N . ALA B 1 391 ? -12.211 10.75 12.508 1 97.12 391 ALA B N 1
ATOM 7288 C CA . ALA B 1 391 ? -10.961 10.109 12.102 1 97.12 391 ALA B CA 1
ATOM 7289 C C . ALA B 1 391 ? -9.875 11.141 11.844 1 97.12 391 ALA B C 1
ATOM 7291 O O . ALA B 1 391 ? -8.688 10.867 12.055 1 97.12 391 ALA B O 1
ATOM 7292 N N . TYR B 1 392 ? -10.328 12.328 11.438 1 96.44 392 TYR B N 1
ATOM 7293 C CA . TYR B 1 392 ? -9.312 13.266 10.961 1 96.44 392 TYR B CA 1
ATOM 7294 C C . TYR B 1 392 ? -9.047 14.352 11.984 1 96.44 392 TYR B C 1
ATOM 7296 O O . TYR B 1 392 ? -8.062 15.086 11.891 1 96.44 392 TYR B O 1
ATOM 7304 N N . PHE B 1 393 ? -9.93 14.406 13.047 1 97.62 393 PHE B N 1
ATOM 7305 C CA . PHE B 1 393 ? -9.766 15.5 13.992 1 97.62 393 PHE B CA 1
ATOM 7306 C C . PHE B 1 393 ? -10.039 15.039 15.422 1 97.62 393 PHE B C 1
ATOM 7308 O O . PHE B 1 393 ? -9.141 15.031 16.266 1 97.62 393 PHE B O 1
ATOM 7315 N N . VAL B 1 394 ? -11.164 14.453 15.617 1 97.75 394 VAL B N 1
ATOM 7316 C CA . VAL B 1 394 ? -11.773 14.414 16.938 1 97.75 394 VAL B CA 1
ATOM 7317 C C . VAL B 1 394 ? -11.008 13.43 17.828 1 97.75 394 VAL B C 1
ATOM 7319 O O . VAL B 1 394 ? -10.602 13.773 18.938 1 97.75 394 VAL B O 1
ATOM 7322 N N . TYR B 1 395 ? -10.82 12.234 17.359 1 97 395 TYR B N 1
ATOM 7323 C CA . TYR B 1 395 ? -10.203 11.281 18.281 1 97 395 TYR B CA 1
ATOM 7324 C C . TYR B 1 395 ? -8.773 11.688 18.609 1 97 395 TYR B C 1
ATOM 7326 O O . TYR B 1 395 ? -8.281 11.422 19.703 1 97 395 TYR B O 1
ATOM 7334 N N . ASP B 1 396 ? -8.07 12.336 17.656 1 97.12 396 ASP B N 1
ATOM 7335 C CA . ASP B 1 396 ? -6.707 12.789 17.906 1 97.12 396 ASP B CA 1
ATOM 7336 C C . ASP B 1 396 ? -6.684 13.906 18.953 1 97.12 396 ASP B C 1
ATOM 7338 O O . ASP B 1 396 ? -5.758 13.984 19.766 1 97.12 396 ASP B O 1
ATOM 7342 N N . ILE B 1 397 ? -7.66 14.773 18.844 1 97.5 397 ILE B N 1
ATOM 7343 C CA . ILE B 1 397 ? -7.766 15.859 19.812 1 97.5 397 ILE B CA 1
ATOM 7344 C C . ILE B 1 397 ? -8 15.289 21.219 1 97.5 397 ILE B C 1
ATOM 7346 O O . ILE B 1 397 ? -7.32 15.672 22.172 1 97.5 397 ILE B O 1
ATOM 7350 N N . HIS B 1 398 ? -8.859 14.344 21.281 1 96.5 398 HIS B N 1
ATOM 7351 C CA . HIS B 1 398 ? -9.125 13.703 22.562 1 96.5 398 HIS B CA 1
ATOM 7352 C C . HIS B 1 398 ? -7.918 12.906 23.047 1 96.5 398 HIS B C 1
ATOM 7354 O O . HIS B 1 398 ? -7.578 12.938 24.234 1 96.5 398 HIS B O 1
ATOM 7360 N N . ARG B 1 399 ? -7.328 12.242 22.125 1 95.38 399 ARG B N 1
ATOM 7361 C CA . ARG B 1 399 ? -6.109 11.508 22.438 1 95.38 399 ARG B CA 1
ATOM 7362 C C . ARG B 1 399 ? -5.051 12.445 23.031 1 95.38 399 ARG B C 1
ATOM 7364 O O . ARG B 1 399 ? -4.422 12.125 24.031 1 95.38 399 ARG B O 1
ATOM 7371 N N . TYR B 1 400 ? -4.867 13.555 22.438 1 96.25 400 TYR B N 1
ATOM 7372 C CA . TYR B 1 400 ? -3.875 14.531 22.859 1 96.25 400 TYR B CA 1
ATOM 7373 C C . TYR B 1 400 ? -4.195 15.047 24.266 1 96.25 400 TYR B C 1
ATOM 7375 O O . TYR B 1 400 ? -3.322 15.078 25.141 1 96.25 400 TYR B O 1
ATOM 7383 N N . ILE B 1 401 ? -5.441 15.453 24.484 1 94.81 401 ILE B N 1
ATOM 7384 C CA . ILE B 1 401 ? -5.801 16.062 25.766 1 94.81 401 ILE B CA 1
ATOM 7385 C C . ILE B 1 401 ? -5.738 15.023 26.875 1 94.81 401 ILE B C 1
ATOM 7387 O O . ILE B 1 401 ? -5.371 15.336 28.016 1 94.81 401 ILE B O 1
ATOM 7391 N N . LEU B 1 402 ? -6.055 13.789 26.516 1 93.69 402 LEU B N 1
ATOM 7392 C CA . LEU B 1 402 ? -5.98 12.703 27.484 1 93.69 402 LEU B CA 1
ATOM 7393 C C . LEU B 1 402 ? -4.543 12.492 27.953 1 93.69 402 LEU B C 1
ATOM 7395 O O . LEU B 1 402 ? -4.312 12.102 29.109 1 93.69 402 LEU B O 1
ATOM 7399 N N . GLN B 1 403 ? -3.645 12.812 27.094 1 94.62 403 GLN B N 1
ATOM 7400 C CA . GLN B 1 403 ? -2.246 12.531 27.391 1 94.62 403 GLN B CA 1
ATOM 7401 C C . GLN B 1 403 ? -1.533 13.781 27.906 1 94.62 403 GLN B C 1
ATOM 7403 O O . GLN B 1 403 ? -0.412 13.695 28.406 1 94.62 403 GLN B O 1
ATOM 7408 N N . LEU B 1 404 ? -2.162 14.938 27.75 1 94.81 404 LEU B N 1
ATOM 7409 C CA . LEU B 1 404 ? -1.545 16.188 28.172 1 94.81 404 LEU B CA 1
ATOM 7410 C C . LEU B 1 404 ? -1.387 16.25 29.688 1 94.81 404 LEU B C 1
ATOM 7412 O O . LEU B 1 404 ? -2.379 16.297 30.422 1 94.81 404 LEU B O 1
ATOM 7416 N N . PRO B 1 405 ? -0.128 16.156 30.141 1 92.25 405 PRO B N 1
ATOM 7417 C CA . PRO B 1 405 ? 0.089 16.141 31.594 1 92.25 405 PRO B CA 1
ATOM 7418 C C . PRO B 1 405 ? -0.109 17.516 32.219 1 92.25 405 PRO B C 1
ATOM 7420 O O . PRO B 1 405 ? 0.002 18.547 31.562 1 92.25 405 PRO B O 1
ATOM 7423 N N . LYS B 1 406 ? -0.461 17.469 33.5 1 88.81 406 LYS B N 1
ATOM 7424 C CA . LYS B 1 406 ? -0.378 18.703 34.281 1 88.81 406 LYS B CA 1
ATOM 7425 C C . LYS B 1 406 ? 1.068 19.031 34.625 1 88.81 406 LYS B C 1
ATOM 7427 O O . LYS B 1 406 ? 1.769 18.219 35.219 1 88.81 406 LYS B O 1
ATOM 7432 N N . VAL B 1 407 ? 1.498 20.094 34.094 1 88.12 407 VAL B N 1
ATOM 7433 C CA . VAL B 1 407 ? 2.842 20.578 34.406 1 88.12 407 VAL B CA 1
ATOM 7434 C C . VAL B 1 407 ? 2.77 21.984 35 1 88.12 407 VAL B C 1
ATOM 7436 O O . VAL B 1 407 ? 2.047 22.844 34.469 1 88.12 407 VAL B O 1
ATOM 7439 N N . GLY B 1 408 ? 3.457 22.219 36.125 1 91.94 408 GLY B N 1
ATOM 7440 C CA . GLY B 1 408 ? 3.412 23.531 36.781 1 91.94 408 GLY B CA 1
ATOM 7441 C C . GLY B 1 408 ? 2.004 23.984 37.094 1 91.94 408 GLY B C 1
ATOM 7442 O O . GLY B 1 408 ? 1.234 23.234 37.719 1 91.94 408 GLY B O 1
ATOM 7443 N N . ASP B 1 409 ? 1.695 25.219 36.656 1 92.5 409 ASP B N 1
ATOM 7444 C CA . ASP B 1 409 ? 0.402 25.828 36.969 1 92.5 409 ASP B CA 1
ATOM 7445 C C . ASP B 1 409 ? -0.496 25.844 35.719 1 92.5 409 ASP B C 1
ATOM 7447 O O . ASP B 1 409 ? -1.556 26.484 35.719 1 92.5 409 ASP B O 1
ATOM 7451 N N . GLY B 1 410 ? -0.005 25.219 34.688 1 93.62 410 GLY B N 1
ATOM 7452 C CA . GLY B 1 410 ? -0.743 25.281 33.438 1 93.62 410 GLY B CA 1
ATOM 7453 C C . GLY B 1 410 ? -2.133 24.672 33.531 1 93.62 410 GLY B C 1
ATOM 7454 O O . GLY B 1 410 ? -2.293 23.547 34 1 93.62 410 GLY B O 1
ATOM 7455 N N . ARG B 1 411 ? -3.145 25.359 33.094 1 95.12 411 ARG B N 1
ATOM 7456 C CA . ARG B 1 411 ? -4.539 24.938 33.094 1 95.12 411 ARG B CA 1
ATOM 7457 C C . ARG B 1 411 ? -4.949 24.422 31.719 1 95.12 411 ARG B C 1
ATOM 7459 O O . ARG B 1 411 ? -4.363 24.812 30.703 1 95.12 411 ARG B O 1
ATOM 7466 N N . ARG B 1 412 ? -5.949 23.531 31.797 1 96.25 412 ARG B N 1
ATOM 7467 C CA . ARG B 1 412 ? -6.402 22.906 30.547 1 96.25 412 ARG B CA 1
ATOM 7468 C C . ARG B 1 412 ? -7.906 23.078 30.375 1 96.25 412 ARG B C 1
ATOM 7470 O O . ARG B 1 412 ? -8.688 22.75 31.266 1 96.25 412 ARG B O 1
ATOM 7477 N N . TYR B 1 413 ? -8.273 23.609 29.266 1 97.94 413 TYR B N 1
ATOM 7478 C CA . TYR B 1 413 ? -9.672 23.812 28.922 1 97.94 413 TYR B CA 1
ATOM 7479 C C . TYR B 1 413 ? -10 23.203 27.578 1 97.94 413 TYR B C 1
ATOM 7481 O O . TYR B 1 413 ? -9.18 23.219 26.656 1 97.94 413 TYR B O 1
ATOM 7489 N N . VAL B 1 414 ? -11.242 22.594 27.469 1 98.25 414 VAL B N 1
ATOM 7490 C CA . VAL B 1 414 ? -11.688 21.938 26.234 1 98.25 414 VAL B CA 1
ATOM 7491 C C . VAL B 1 414 ? -13.016 22.531 25.781 1 98.25 414 VAL B C 1
ATOM 7493 O O . VAL B 1 414 ? -13.883 22.844 26.609 1 98.25 414 VAL B O 1
ATOM 7496 N N . TYR B 1 415 ? -13.156 22.75 24.453 1 98.5 415 TYR B N 1
ATOM 7497 C CA . TYR B 1 415 ? -14.445 23.234 23.984 1 98.5 415 TYR B CA 1
ATOM 7498 C C . TYR B 1 415 ? -14.898 22.484 22.734 1 98.5 415 TYR B C 1
ATOM 7500 O O . TYR B 1 415 ? -14.086 21.859 22.062 1 98.5 415 TYR B O 1
ATOM 7508 N N . LYS B 1 416 ? -16.125 22.453 22.516 1 98.5 416 LYS B N 1
ATOM 7509 C CA . LYS B 1 416 ? -16.781 22.094 21.266 1 98.5 416 LYS B CA 1
ATOM 7510 C C . LYS B 1 416 ? -17.562 23.266 20.703 1 98.5 416 LYS B C 1
ATOM 7512 O O . LYS B 1 416 ? -18.453 23.812 21.359 1 98.5 416 LYS B O 1
ATOM 7517 N N . PHE B 1 417 ? -17.203 23.719 19.531 1 98.69 417 PHE B N 1
ATOM 7518 C CA . PHE B 1 417 ? -17.812 24.875 18.906 1 98.69 417 PHE B CA 1
ATOM 7519 C C . PHE B 1 417 ? -19.031 24.469 18.078 1 98.69 417 PHE B C 1
ATOM 7521 O O . PHE B 1 417 ? -18.922 23.656 17.172 1 98.69 417 PHE B O 1
ATOM 7528 N N . SER B 1 418 ? -20.203 25.109 18.328 1 97.81 418 SER B N 1
ATOM 7529 C CA . SER B 1 418 ? -21.422 24.703 17.656 1 97.81 418 SER B CA 1
ATOM 7530 C C . SER B 1 418 ? -22.266 25.906 17.25 1 97.81 418 SER B C 1
ATOM 7532 O O . SER B 1 418 ? -23.438 25.766 16.922 1 97.81 418 SER B O 1
ATOM 7534 N N . CYS B 1 419 ? -21.656 27.109 17.266 1 97.31 419 CYS B N 1
ATOM 7535 C CA . CYS B 1 419 ? -22.375 28.297 16.844 1 97.31 419 CYS B CA 1
ATOM 7536 C C . CYS B 1 419 ? -22.875 28.156 15.406 1 97.31 419 CYS B C 1
ATOM 7538 O O . CYS B 1 419 ? -22.188 27.609 14.555 1 97.31 419 CYS B O 1
ATOM 7540 N N . LEU B 1 420 ? -24.141 28.656 15.227 1 95.88 420 LEU B N 1
ATOM 7541 C CA . LEU B 1 420 ? -24.734 28.656 13.891 1 95.88 420 LEU B CA 1
ATOM 7542 C C . LEU B 1 420 ? -25.25 30.047 13.523 1 95.88 420 LEU B C 1
ATOM 7544 O O . LEU B 1 420 ? -26.031 30.641 14.273 1 95.88 420 LEU B O 1
ATOM 7548 N N . SER B 1 421 ? -24.734 30.562 12.492 1 95.69 421 SER B N 1
ATOM 7549 C CA . SER B 1 421 ? -25.188 31.828 11.891 1 95.69 421 SER B CA 1
ATOM 7550 C C . SER B 1 421 ? -24.812 31.875 10.406 1 95.69 421 SER B C 1
ATOM 7552 O O . SER B 1 421 ? -24.469 30.859 9.812 1 95.69 421 SER B O 1
ATOM 7554 N N . GLY B 1 422 ? -25.016 33.031 9.789 1 94.44 422 GLY B N 1
ATOM 7555 C CA . GLY B 1 422 ? -24.641 33.25 8.406 1 94.44 422 GLY B CA 1
ATOM 7556 C C . GLY B 1 422 ? -23.141 33.188 8.18 1 94.44 422 GLY B C 1
ATOM 7557 O O . GLY B 1 422 ? -22.672 33.156 7.039 1 94.44 422 GLY B O 1
ATOM 7558 N N . ARG B 1 423 ? -22.359 32.969 9.258 1 95.69 423 ARG B N 1
ATOM 7559 C CA . ARG B 1 423 ? -20.906 32.969 9.156 1 95.69 423 ARG B CA 1
ATOM 7560 C C . ARG B 1 423 ? -20.359 31.562 9 1 95.69 423 ARG B C 1
ATOM 7562 O O . ARG B 1 423 ? -19.156 31.375 8.82 1 95.69 423 ARG B O 1
ATOM 7569 N N . ASN B 1 424 ? -21.266 30.547 9.039 1 96.44 424 ASN B N 1
ATOM 7570 C CA . ASN B 1 424 ? -20.875 29.156 8.844 1 96.44 424 ASN B CA 1
ATOM 7571 C C . ASN B 1 424 ? -20.781 28.797 7.363 1 96.44 424 ASN B C 1
ATOM 7573 O O . ASN B 1 424 ? -21.469 27.891 6.895 1 96.44 424 ASN B O 1
ATOM 7577 N N . ILE B 1 425 ? -19.859 29.359 6.672 1 95.44 425 ILE B N 1
ATOM 7578 C CA . ILE B 1 425 ? -19.797 29.25 5.215 1 95.44 425 ILE B CA 1
ATOM 7579 C C . ILE B 1 425 ? -19.188 27.906 4.824 1 95.44 425 ILE B C 1
ATOM 7581 O O . ILE B 1 425 ? -19.531 27.328 3.793 1 95.44 425 ILE B O 1
ATOM 7585 N N . TYR B 1 426 ? -18.328 27.359 5.605 1 95.75 426 TYR B N 1
ATOM 7586 C CA . TYR B 1 426 ? -17.656 26.109 5.281 1 95.75 426 TYR B CA 1
ATOM 7587 C C . TYR B 1 426 ? -18.562 24.922 5.586 1 95.75 426 TYR B C 1
ATOM 7589 O O . TYR B 1 426 ? -18.344 23.812 5.074 1 95.75 426 TYR B O 1
ATOM 7597 N N . GLY B 1 427 ? -19.578 25.141 6.445 1 95.12 427 GLY B N 1
ATOM 7598 C CA . GLY B 1 427 ? -20.547 24.109 6.762 1 95.12 427 GLY B CA 1
ATOM 7599 C C . GLY B 1 427 ? -21.703 24.047 5.77 1 95.12 427 GLY B C 1
ATOM 7600 O O . GLY B 1 427 ? -22.453 23.078 5.738 1 95.12 427 GLY B O 1
ATOM 7601 N N . ASN B 1 428 ? -21.766 24.984 4.844 1 93.5 428 ASN B N 1
ATOM 7602 C CA . ASN B 1 428 ? -22.906 25.141 3.938 1 93.5 428 ASN B CA 1
ATOM 7603 C C . ASN B 1 428 ? -23.094 23.906 3.061 1 93.5 428 ASN B C 1
ATOM 7605 O O . ASN B 1 428 ? -24.219 23.469 2.824 1 93.5 428 ASN B O 1
ATOM 7609 N N . PRO B 1 429 ? -22 23.344 2.604 1 92.69 429 PRO B N 1
ATOM 7610 C CA . PRO B 1 429 ? -22.172 22.172 1.739 1 92.69 429 PRO B CA 1
ATOM 7611 C C . PRO B 1 429 ? -22.922 21.031 2.426 1 92.69 429 PRO B C 1
ATOM 7613 O O . PRO B 1 429 ? -23.5 20.172 1.754 1 92.69 429 PRO B O 1
ATOM 7616 N N . GLY B 1 430 ? -22.938 21.047 3.764 1 94.44 430 GLY B N 1
ATOM 7617 C CA . GLY B 1 430 ? -23.609 20 4.516 1 94.44 430 GLY B CA 1
ATOM 7618 C C . GLY B 1 430 ? -25.109 20.078 4.426 1 94.44 430 GLY B C 1
ATOM 7619 O O . GLY B 1 430 ? -25.812 19.078 4.629 1 94.44 430 GLY B O 1
ATOM 7620 N N . GLN B 1 431 ? -25.609 21.172 3.994 1 93.69 431 GLN B N 1
ATOM 7621 C CA . GLN B 1 431 ? -27.047 21.406 3.992 1 93.69 431 GLN B CA 1
ATOM 7622 C C . GLN B 1 431 ? -27.766 20.453 3.037 1 93.69 431 GLN B C 1
ATOM 7624 O O . GLN B 1 431 ? -28.859 19.984 3.33 1 93.69 431 GLN B O 1
ATOM 7629 N N . LYS B 1 432 ? -27.125 20.234 1.904 1 93.81 432 LYS B N 1
ATOM 7630 C CA . LYS B 1 432 ? -27.766 19.391 0.902 1 93.81 432 LYS B CA 1
ATOM 7631 C C . LYS B 1 432 ? -27.922 17.953 1.406 1 93.81 432 LYS B C 1
ATOM 7633 O O . LYS B 1 432 ? -28.734 17.188 0.872 1 93.81 432 LYS B O 1
ATOM 7638 N N . TYR B 1 433 ? -27.266 17.578 2.484 1 95.75 433 TYR B N 1
ATOM 7639 C CA . TYR B 1 433 ? -27.375 16.234 3.064 1 95.75 433 TYR B CA 1
ATOM 7640 C C . TYR B 1 433 ? -28.047 16.297 4.434 1 95.75 433 TYR B C 1
ATOM 7642 O O . TYR B 1 433 ? -28 15.336 5.199 1 95.75 433 TYR B O 1
ATOM 7650 N N . GLY B 1 434 ? -28.547 17.484 4.82 1 95.5 434 GLY B N 1
ATOM 7651 C CA . GLY B 1 434 ? -29.25 17.672 6.082 1 95.5 434 GLY B CA 1
ATOM 7652 C C . GLY B 1 434 ? -28.312 17.766 7.27 1 95.5 434 GLY B C 1
ATOM 7653 O O . GLY B 1 434 ? -28.734 17.531 8.414 1 95.5 434 GLY B O 1
ATOM 7654 N N . ILE B 1 435 ? -27.078 18.062 7.074 1 96.06 435 ILE B N 1
ATOM 7655 C CA . ILE B 1 435 ? -26.094 18.203 8.148 1 96.06 435 ILE B CA 1
ATOM 7656 C C . ILE B 1 435 ? -26.078 19.656 8.641 1 96.06 435 ILE B C 1
ATOM 7658 O O . ILE B 1 435 ? -25.891 20.578 7.844 1 96.06 435 ILE B O 1
ATOM 7662 N N . GLN B 1 436 ? -26.328 19.797 9.906 1 92.81 436 GLN B N 1
ATOM 7663 C CA . GLN B 1 436 ? -26.281 21.109 10.531 1 92.81 436 GLN B CA 1
ATOM 7664 C C . GLN B 1 436 ? -25.203 21.156 11.617 1 92.81 436 GLN B C 1
ATOM 7666 O O . GLN B 1 436 ? -25.078 20.234 12.422 1 92.81 436 GLN B O 1
ATOM 7671 N N . GLY B 1 437 ? -24.391 22.125 11.609 1 95.06 437 GLY B N 1
ATOM 7672 C CA . GLY B 1 437 ? -23.328 22.297 12.586 1 95.06 437 GLY B CA 1
ATOM 7673 C C . GLY B 1 437 ? -22.203 23.172 12.078 1 95.06 437 GLY B C 1
ATOM 7674 O O . GLY B 1 437 ? -22.25 23.688 10.961 1 95.06 437 GLY B O 1
ATOM 7675 N N . ALA B 1 438 ? -21.281 23.469 12.906 1 98.12 438 ALA B N 1
ATOM 7676 C CA . ALA B 1 438 ? -20.109 24.234 12.531 1 98.12 438 ALA B CA 1
ATOM 7677 C C . ALA B 1 438 ? -19.047 23.344 11.891 1 98.12 438 ALA B C 1
ATOM 7679 O O . ALA B 1 438 ? -18.672 22.312 12.453 1 98.12 438 ALA B O 1
ATOM 7680 N N . SER B 1 439 ? -18.609 23.719 10.742 1 98.06 439 SER B N 1
ATOM 7681 C CA . SER B 1 439 ? -17.562 23 10.023 1 98.06 439 SER B CA 1
ATOM 7682 C C . SER B 1 439 ? -16.172 23.453 10.477 1 98.06 439 SER B C 1
ATOM 7684 O O . SER B 1 439 ? -16.047 24.453 11.18 1 98.06 439 SER B O 1
ATOM 7686 N N . HIS B 1 440 ? -15.227 22.562 10.062 1 97.31 440 HIS B N 1
ATOM 7687 C CA . HIS B 1 440 ? -13.828 23 10.109 1 97.31 440 HIS B CA 1
ATOM 7688 C C . HIS B 1 440 ? -13.672 24.391 9.523 1 97.31 440 HIS B C 1
ATOM 7690 O O . HIS B 1 440 ? -14.148 24.672 8.43 1 97.31 440 HIS B O 1
ATOM 7696 N N . LEU B 1 441 ? -13.141 25.406 10.336 1 97.06 441 LEU B N 1
ATOM 7697 C CA . LEU B 1 441 ? -12.836 26.781 9.93 1 97.06 441 LEU B CA 1
ATOM 7698 C C . LEU B 1 441 ? -14 27.719 10.25 1 97.06 441 LEU B C 1
ATOM 7700 O O . LEU B 1 441 ? -13.844 28.938 10.25 1 97.06 441 LEU B O 1
ATOM 7704 N N . ASP B 1 442 ? -15.172 27.203 10.531 1 97.88 442 ASP B N 1
ATOM 7705 C CA . ASP B 1 442 ? -16.297 28.094 10.805 1 97.88 442 ASP B CA 1
ATOM 7706 C C . ASP B 1 442 ? -16.031 28.922 12.062 1 97.88 442 ASP B C 1
ATOM 7708 O O . ASP B 1 442 ? -16.453 30.078 12.141 1 97.88 442 ASP B O 1
ATOM 7712 N N . ASP B 1 443 ? -15.445 28.344 13.039 1 98.19 443 ASP B N 1
ATOM 7713 C CA . ASP B 1 443 ? -15.164 29.062 14.281 1 98.19 443 ASP B CA 1
ATOM 7714 C C . ASP B 1 443 ? -14.227 30.234 14.023 1 98.19 443 ASP B C 1
ATOM 7716 O O . ASP B 1 443 ? -14.359 31.297 14.648 1 98.19 443 ASP B O 1
ATOM 7720 N N . VAL B 1 444 ? -13.336 30.125 13.039 1 98 444 VAL B N 1
ATOM 7721 C CA . VAL B 1 444 ? -12.414 31.203 12.688 1 98 444 VAL B CA 1
ATOM 7722 C C . VAL B 1 444 ? -13.195 32.406 12.148 1 98 444 VAL B C 1
ATOM 7724 O O . VAL B 1 444 ? -12.797 33.562 12.352 1 98 444 VAL B O 1
ATOM 7727 N N . MET B 1 445 ? -14.359 32.219 11.562 1 97.38 445 MET B N 1
ATOM 7728 C CA . MET B 1 445 ? -15.18 33.25 10.977 1 97.38 445 MET B CA 1
ATOM 7729 C C . MET B 1 445 ? -15.812 34.125 12.062 1 97.38 445 MET B C 1
ATOM 7731 O O . MET B 1 445 ? -16.328 35.219 11.781 1 97.38 445 MET B O 1
ATOM 7735 N N . TYR B 1 446 ? -15.711 33.688 13.289 1 97.88 446 TYR B N 1
ATOM 7736 C CA . TYR B 1 446 ? -16.25 34.469 14.398 1 97.88 446 TYR B CA 1
ATOM 7737 C C . TYR B 1 446 ? -15.148 35.25 15.102 1 97.88 446 TYR B C 1
ATOM 7739 O O . TYR B 1 446 ? -15.43 36.125 15.922 1 97.88 446 TYR B O 1
ATOM 7747 N N . LEU B 1 447 ? -13.93 34.969 14.75 1 98.31 447 LEU B N 1
ATOM 7748 C CA . LEU B 1 447 ? -12.797 35.625 15.383 1 98.31 447 LEU B CA 1
ATOM 7749 C C . LEU B 1 447 ? -12.188 36.656 14.445 1 98.31 447 LEU B C 1
ATOM 7751 O O . LEU B 1 447 ? -11.594 37.656 14.898 1 98.31 447 LEU B O 1
ATOM 7755 N N . PHE B 1 448 ? -12.297 36.406 13.164 1 98.06 448 PHE B N 1
ATOM 7756 C CA . PHE B 1 448 ? -11.672 37.219 12.148 1 98.06 448 PHE B CA 1
ATOM 7757 C C . PHE B 1 448 ? -12.703 37.688 11.117 1 98.06 448 PHE B C 1
ATOM 7759 O O . PHE B 1 448 ? -13.695 37 10.875 1 98.06 448 PHE B O 1
ATOM 7766 N N . ASN B 1 449 ? -12.445 38.844 10.57 1 96.5 449 ASN B N 1
ATOM 7767 C CA . ASN B 1 449 ? -13.18 39.281 9.383 1 96.5 449 ASN B CA 1
ATOM 7768 C C . ASN B 1 449 ? -12.586 38.688 8.109 1 96.5 449 ASN B C 1
ATOM 7770 O O . ASN B 1 449 ? -11.578 39.188 7.598 1 96.5 449 ASN B O 1
ATOM 7774 N N . GLY B 1 450 ? -13.156 37.656 7.609 1 94.75 450 GLY B N 1
ATOM 7775 C CA . GLY B 1 450 ? -12.742 37.125 6.336 1 94.75 450 GLY B CA 1
ATOM 7776 C C . GLY B 1 450 ? -13.172 37.938 5.145 1 94.75 450 GLY B C 1
ATOM 7777 O O . GLY B 1 450 ? -14.18 37.656 4.5 1 94.75 450 GLY B O 1
ATOM 7778 N N . LYS B 1 451 ? -12.336 38.812 4.762 1 93.69 451 LYS B N 1
ATOM 7779 C CA . LYS B 1 451 ? -12.672 39.781 3.723 1 93.69 451 LYS B CA 1
ATOM 7780 C C . LYS B 1 451 ? -13.008 39.094 2.406 1 93.69 451 LYS B C 1
ATOM 7782 O O . LYS B 1 451 ? -13.875 39.531 1.658 1 93.69 451 LYS B O 1
ATOM 7787 N N . LYS B 1 452 ? -12.359 38.062 2.166 1 93.06 452 LYS B N 1
ATOM 7788 C CA . LYS B 1 452 ? -12.508 37.375 0.885 1 93.06 452 LYS B CA 1
ATOM 7789 C C . LYS B 1 452 ? -13.914 36.781 0.726 1 93.06 452 LYS B C 1
ATOM 7791 O O . LYS B 1 452 ? -14.375 36.562 -0.395 1 93.06 452 LYS B O 1
ATOM 7796 N N . HIS B 1 453 ? -14.562 36.594 1.864 1 93.75 453 HIS B N 1
ATOM 7797 C CA . HIS B 1 453 ? -15.898 36 1.807 1 93.75 453 HIS B CA 1
ATOM 7798 C C . HIS B 1 453 ? -16.969 37.094 1.785 1 93.75 453 HIS B C 1
ATOM 7800 O O . HIS B 1 453 ? -18.141 36.812 1.519 1 93.75 453 HIS B O 1
ATOM 7806 N N . ASN B 1 454 ? -16.672 38.344 2.047 1 91.94 454 ASN B N 1
ATOM 7807 C CA . ASN B 1 454 ? -17.547 39.5 1.987 1 91.94 454 ASN B CA 1
ATOM 7808 C C . ASN B 1 454 ? -18.812 39.281 2.832 1 91.94 454 ASN B C 1
ATOM 7810 O O . ASN B 1 454 ? -19.922 39.5 2.35 1 91.94 454 ASN B O 1
ATOM 7814 N N . LEU B 1 455 ? -18.625 38.812 4.027 1 91.5 455 LEU B N 1
ATOM 7815 C CA . LEU B 1 455 ? -19.75 38.625 4.941 1 91.5 455 LEU B CA 1
ATOM 7816 C C . LEU B 1 455 ? -20.094 39.906 5.668 1 91.5 455 LEU B C 1
ATOM 7818 O O . LEU B 1 455 ? -19.234 40.5 6.348 1 91.5 455 LEU B O 1
ATOM 7822 N N . LYS B 1 456 ? -21.312 40.281 5.535 1 89.38 456 LYS B N 1
ATOM 7823 C CA . LYS B 1 456 ? -21.75 41.5 6.207 1 89.38 456 LYS B CA 1
ATOM 7824 C C . LYS B 1 456 ? -21.906 41.281 7.707 1 89.38 456 LYS B C 1
ATOM 7826 O O . LYS B 1 456 ? -22.281 40.188 8.141 1 89.38 456 LYS B O 1
ATOM 7831 N N . LEU B 1 457 ? -21.469 42.25 8.492 1 93.19 457 LEU B N 1
ATOM 7832 C CA . LEU B 1 457 ? -21.703 42.281 9.93 1 93.19 457 LEU B CA 1
ATOM 7833 C C . LEU B 1 457 ? -22.375 43.562 10.359 1 93.19 457 LEU B C 1
ATOM 7835 O O . LEU B 1 457 ? -21.812 44.656 10.219 1 93.19 457 LEU B O 1
ATOM 7839 N N . GLU B 1 458 ? -23.641 43.406 10.828 1 92.19 458 GLU B N 1
ATOM 7840 C CA . GLU B 1 458 ? -24.438 44.562 11.242 1 92.19 458 GLU B CA 1
ATOM 7841 C C . GLU B 1 458 ? -24.703 44.531 12.75 1 92.19 458 GLU B C 1
ATOM 7843 O O . GLU B 1 458 ? -24.969 43.469 13.312 1 92.19 458 GLU B O 1
ATOM 7848 N N . LYS B 1 459 ? -24.594 45.688 13.305 1 92.06 459 LYS B N 1
ATOM 7849 C CA . LYS B 1 459 ? -24.859 45.812 14.734 1 92.06 459 LYS B CA 1
ATOM 7850 C C . LYS B 1 459 ? -26.266 45.281 15.078 1 92.06 459 LYS B C 1
ATOM 7852 O O . LYS B 1 459 ? -27.188 45.406 14.266 1 92.06 459 LYS B O 1
ATOM 7857 N N . ASP B 1 460 ? -26.438 44.719 16.203 1 90.06 460 ASP B N 1
ATOM 7858 C CA . ASP B 1 460 ? -27.703 44.281 16.781 1 90.06 460 ASP B CA 1
ATOM 7859 C C . ASP B 1 460 ? -28.281 43.094 16.016 1 90.06 460 ASP B C 1
ATOM 7861 O O . ASP B 1 460 ? -29.5 42.875 16 1 90.06 460 ASP B O 1
ATOM 7865 N N . THR B 1 461 ? -27.469 42.438 15.258 1 94.44 461 THR B N 1
ATOM 7866 C CA . THR B 1 461 ? -27.844 41.156 14.648 1 94.44 461 THR B CA 1
ATOM 7867 C C . THR B 1 461 ? -27.328 40 15.477 1 94.44 461 THR B C 1
ATOM 7869 O O . THR B 1 461 ? -26.469 40.188 16.344 1 94.44 461 THR B O 1
ATOM 7872 N N . LYS B 1 462 ? -27.891 38.875 15.188 1 95.19 462 LYS B N 1
ATOM 7873 C CA . LYS B 1 462 ? -27.438 37.656 15.852 1 95.19 462 LYS B CA 1
ATOM 7874 C C . LYS B 1 462 ? -25.953 37.406 15.555 1 95.19 462 LYS B C 1
ATOM 7876 O O . LYS B 1 462 ? -25.203 37 16.453 1 95.19 462 LYS B O 1
ATOM 7881 N N . GLU B 1 463 ? -25.578 37.656 14.344 1 95.5 463 GLU B N 1
ATOM 7882 C CA . GLU B 1 463 ? -24.188 37.469 13.938 1 95.5 463 GLU B CA 1
ATOM 7883 C C . GLU B 1 463 ? -23.25 38.344 14.734 1 95.5 463 GLU B C 1
ATOM 7885 O O . GLU B 1 463 ? -22.203 37.906 15.203 1 95.5 463 GLU B O 1
ATOM 7890 N N . TYR B 1 464 ? -23.719 39.562 14.875 1 95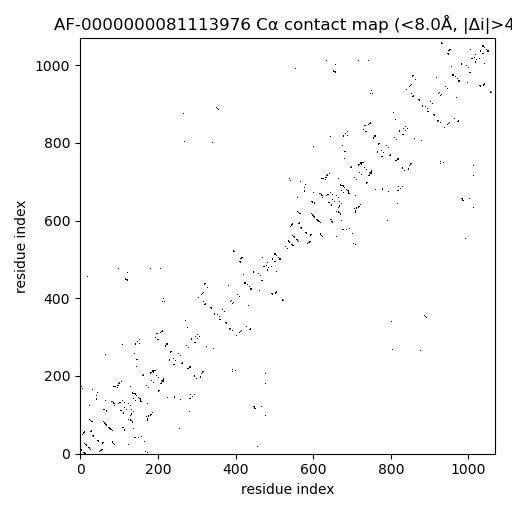.81 464 TYR B N 1
ATOM 7891 C CA . TYR B 1 464 ? -22.922 40.531 15.625 1 95.81 464 TYR B CA 1
ATOM 7892 C C . TYR B 1 464 ? -22.766 40.125 17.078 1 95.81 464 TYR B C 1
ATOM 7894 O O . TYR B 1 464 ? -21.672 40.188 17.641 1 95.81 464 TYR B O 1
ATOM 7902 N N . GLU B 1 465 ? -23.797 39.656 17.656 1 96.62 465 GLU B N 1
ATOM 7903 C CA . GLU B 1 465 ? -23.781 39.219 19.047 1 96.62 465 GLU B CA 1
ATOM 7904 C C . GLU B 1 465 ? -22.875 37.969 19.219 1 96.62 465 GLU B C 1
ATOM 7906 O O . GLU B 1 465 ? -22.109 37.906 20.188 1 96.62 465 GLU B O 1
ATOM 7911 N N . LEU B 1 466 ? -22.969 37.094 18.312 1 97.81 466 LEU B N 1
ATOM 7912 C CA . LEU B 1 466 ? -22.172 35.875 18.391 1 97.81 466 LEU B CA 1
ATOM 7913 C C . LEU B 1 466 ? -20.688 36.188 18.172 1 97.81 466 LEU B C 1
ATOM 7915 O O . LEU B 1 466 ? -19.828 35.562 18.812 1 97.81 466 LEU B O 1
ATOM 7919 N N . VAL B 1 467 ? -20.375 37.062 17.266 1 97.56 467 VAL B N 1
ATOM 7920 C CA . VAL B 1 467 ? -19 37.469 17.031 1 97.56 467 VAL B CA 1
ATOM 7921 C C . VAL B 1 467 ? -18.406 38.062 18.297 1 97.56 467 VAL B C 1
ATOM 7923 O O . VAL B 1 467 ? -17.328 37.656 18.734 1 97.56 467 VAL B O 1
ATOM 7926 N N . ASN B 1 468 ? -19.156 38.938 18.922 1 96.94 468 ASN B N 1
ATOM 7927 C CA . ASN B 1 468 ? -18.688 39.562 20.172 1 96.94 468 ASN B CA 1
ATOM 7928 C C . ASN B 1 468 ? -18.547 38.531 21.281 1 96.94 468 ASN B C 1
ATOM 7930 O O . ASN B 1 468 ? -17.594 38.562 22.062 1 96.94 468 ASN B O 1
ATOM 7934 N N . PHE B 1 469 ? -19.531 37.688 21.281 1 97.69 469 PHE B N 1
ATOM 7935 C CA . PHE B 1 469 ? -19.578 36.656 22.297 1 97.69 469 PHE B CA 1
ATOM 7936 C C . PHE B 1 469 ? -18.375 35.719 22.172 1 97.69 469 PHE B C 1
ATOM 7938 O O . PHE B 1 469 ? -17.641 35.5 23.156 1 97.69 469 PHE B O 1
ATOM 7945 N N . VAL B 1 470 ? -18.094 35.188 20.984 1 98.56 470 VAL B N 1
ATOM 7946 C CA . VAL B 1 470 ? -17 34.25 20.75 1 98.56 470 VAL B CA 1
ATOM 7947 C C . VAL B 1 470 ? -15.664 34.969 20.969 1 98.56 470 VAL B C 1
ATOM 7949 O O . VAL B 1 470 ? -14.758 34.406 21.594 1 98.56 470 VAL B O 1
ATOM 7952 N N . CYS B 1 471 ? -15.492 36.188 20.5 1 98.38 471 CYS B N 1
ATOM 7953 C CA . CYS B 1 471 ? -14.273 36.969 20.734 1 98.38 471 CYS B CA 1
ATOM 7954 C C . CYS B 1 471 ? -14.023 37.156 22.219 1 98.38 471 CYS B C 1
ATOM 7956 O O . CYS B 1 471 ? -12.883 37.094 22.672 1 98.38 471 CYS B O 1
ATOM 7958 N N . THR B 1 472 ? -15.086 37.438 22.938 1 98.5 472 THR B N 1
ATOM 7959 C CA . THR B 1 472 ? -14.945 37.594 24.391 1 98.5 472 THR B CA 1
ATOM 7960 C C . THR B 1 472 ? -14.391 36.344 25.031 1 98.5 472 THR B C 1
ATOM 7962 O O . THR B 1 472 ? -13.469 36.406 25.859 1 98.5 472 THR B O 1
ATOM 7965 N N . VAL B 1 473 ? -14.922 35.188 24.656 1 98.69 473 VAL B N 1
ATOM 7966 C CA . VAL B 1 473 ? -14.492 33.906 25.219 1 98.69 473 VAL B CA 1
ATOM 7967 C C . VAL B 1 473 ? -13 33.719 24.953 1 98.69 473 VAL B C 1
ATOM 7969 O O . VAL B 1 473 ? -12.242 33.406 25.875 1 98.69 473 VAL B O 1
ATOM 7972 N N . PHE B 1 474 ? -12.57 33.875 23.734 1 98.88 474 PHE B N 1
ATOM 7973 C CA . PHE B 1 474 ? -11.195 33.594 23.344 1 98.88 474 PHE B CA 1
ATOM 7974 C C . PHE B 1 474 ? -10.25 34.625 23.906 1 98.88 474 PHE B C 1
ATOM 7976 O O . PHE B 1 474 ? -9.148 34.312 24.359 1 98.88 474 PHE B O 1
ATOM 7983 N N . THR B 1 475 ? -10.648 35.938 23.953 1 98.75 475 THR B N 1
ATOM 7984 C CA . THR B 1 475 ? -9.766 36.969 24.469 1 98.75 475 THR B CA 1
ATOM 7985 C C . THR B 1 475 ? -9.703 36.938 26 1 98.75 475 THR B C 1
ATOM 7987 O O . THR B 1 475 ? -8.688 37.281 26.594 1 98.75 475 THR B O 1
ATOM 7990 N N . ASN B 1 476 ? -10.82 36.5 26.672 1 98.75 476 ASN B N 1
ATOM 7991 C CA . ASN B 1 476 ? -10.734 36.219 28.094 1 98.75 476 ASN B CA 1
ATOM 7992 C C . ASN B 1 476 ? -9.633 35.219 28.422 1 98.75 476 ASN B C 1
ATOM 7994 O O . ASN B 1 476 ? -8.844 35.438 29.344 1 98.75 476 ASN B O 1
ATOM 7998 N N . PHE B 1 477 ? -9.617 34.188 27.656 1 98.75 477 PHE B N 1
ATOM 7999 C CA . PHE B 1 477 ? -8.547 33.219 27.875 1 98.75 477 PHE B CA 1
ATOM 8000 C C . PHE B 1 477 ? -7.184 33.844 27.672 1 98.75 477 PHE B C 1
ATOM 8002 O O . PHE B 1 477 ? -6.258 33.594 28.438 1 98.75 477 PHE B O 1
ATOM 8009 N N . ALA B 1 478 ? -7.031 34.656 26.609 1 98.75 478 ALA B N 1
ATOM 8010 C CA . ALA B 1 478 ? -5.766 35.312 26.312 1 98.75 478 ALA B CA 1
ATOM 8011 C C . ALA B 1 478 ? -5.379 36.281 27.438 1 98.75 478 ALA B C 1
ATOM 8013 O O . ALA B 1 478 ? -4.199 36.406 27.766 1 98.75 478 ALA B O 1
ATOM 8014 N N . LYS B 1 479 ? -6.332 36.938 28.031 1 98.38 479 LYS B N 1
ATOM 8015 C CA . LYS B 1 479 ? -6.094 37.969 29.062 1 98.38 479 LYS B CA 1
ATOM 8016 C C . LYS B 1 479 ? -5.844 37.344 30.422 1 98.38 479 LYS B C 1
ATOM 8018 O O . LYS B 1 479 ? -4.949 37.75 31.156 1 98.38 479 LYS B O 1
ATOM 8023 N N . TYR B 1 480 ? -6.656 36.25 30.703 1 97.75 480 TYR B N 1
ATOM 8024 C CA . TYR B 1 480 ? -6.75 35.844 32.125 1 97.75 480 TYR B CA 1
ATOM 8025 C C . TYR B 1 480 ? -6.375 34.375 32.312 1 97.75 480 TYR B C 1
ATOM 8027 O O . TYR B 1 480 ? -6.301 33.906 33.438 1 97.75 480 TYR B O 1
ATOM 8035 N N . GLY B 1 481 ? -6.156 33.656 31.234 1 97.62 481 GLY B N 1
ATOM 8036 C CA . GLY B 1 481 ? -5.844 32.25 31.344 1 97.62 481 GLY B CA 1
ATOM 8037 C C . GLY B 1 481 ? -7.074 31.391 31.531 1 97.62 481 GLY B C 1
ATOM 8038 O O . GLY B 1 481 ? -6.961 30.172 31.719 1 97.62 481 GLY B O 1
ATOM 8039 N N . THR B 1 482 ? -8.227 32 31.469 1 97.88 482 THR B N 1
ATOM 8040 C CA . THR B 1 482 ? -9.508 31.312 31.516 1 97.88 482 THR B CA 1
ATOM 8041 C C . THR B 1 482 ? -10.531 32 30.625 1 97.88 482 THR B C 1
ATOM 8043 O O . THR B 1 482 ? -10.547 33.25 30.531 1 97.88 482 THR B O 1
ATOM 8046 N N . PRO B 1 483 ? -11.422 31.203 29.969 1 98.38 483 PRO B N 1
ATOM 8047 C CA . PRO B 1 483 ? -12.438 31.812 29.094 1 98.38 483 PRO B CA 1
ATOM 8048 C C . PRO B 1 483 ? -13.508 32.562 29.891 1 98.38 483 PRO B C 1
ATOM 8050 O O . PRO B 1 483 ? -14.195 33.438 29.328 1 98.38 483 PRO B O 1
ATOM 8053 N N . THR B 1 484 ? -13.656 32.219 31.156 1 98.25 484 THR B N 1
ATOM 8054 C CA . THR B 1 484 ? -14.68 32.844 31.984 1 98.25 484 THR B CA 1
ATOM 8055 C C . THR B 1 484 ? -14.102 33.344 33.312 1 98.25 484 THR B C 1
ATOM 8057 O O . THR B 1 484 ? -14.32 32.719 34.344 1 98.25 484 THR B O 1
ATOM 8060 N N . PRO B 1 485 ? -13.453 34.469 33.281 1 96.94 485 PRO B N 1
ATOM 8061 C CA . PRO B 1 485 ? -12.836 34.969 34.5 1 96.94 485 PRO B CA 1
ATOM 8062 C C . PRO B 1 485 ? -13.859 35.438 35.531 1 96.94 485 PRO B C 1
ATOM 8064 O O . PRO B 1 485 ? -13.516 35.625 36.719 1 96.94 485 PRO B O 1
ATOM 8067 N N . ASP B 1 486 ? -15.07 35.688 35.094 1 95.12 486 ASP B N 1
ATOM 8068 C CA . ASP B 1 486 ? -16.172 36.031 35.969 1 95.12 486 ASP B CA 1
ATOM 8069 C C . ASP B 1 486 ? -17.484 35.406 35.5 1 95.12 486 ASP B C 1
ATOM 8071 O O . ASP B 1 486 ? -17.469 34.5 34.656 1 95.12 486 ASP B O 1
ATOM 8075 N N . SER B 1 487 ? -18.594 35.781 36.062 1 93.38 487 SER B N 1
ATOM 8076 C CA . SER B 1 487 ? -19.859 35.125 35.781 1 93.38 487 SER B CA 1
ATOM 8077 C C . SER B 1 487 ? -20.625 35.781 34.656 1 93.38 487 SER B C 1
ATOM 8079 O O . SER B 1 487 ? -21.781 35.469 34.406 1 93.38 487 SER B O 1
ATOM 8081 N N . SER B 1 488 ? -19.969 36.625 34 1 94.19 488 SER B N 1
ATOM 8082 C CA . SER B 1 488 ? -20.672 37.438 33 1 94.19 488 SER B CA 1
ATOM 8083 C C . SER B 1 488 ? -21.125 36.594 31.812 1 94.19 488 SER B C 1
ATOM 8085 O O . SER B 1 488 ? -22.094 36.938 31.141 1 94.19 488 SER B O 1
ATOM 8087 N N . LEU B 1 489 ? -20.469 35.469 31.625 1 96.38 489 LEU B N 1
ATOM 8088 C CA . LEU B 1 489 ? -20.828 34.625 30.5 1 96.38 489 LEU B CA 1
ATOM 8089 C C . LEU B 1 489 ? -21.656 33.438 30.953 1 96.38 489 LEU B C 1
ATOM 8091 O O . LEU B 1 489 ? -21.906 32.5 30.188 1 96.38 489 LEU B O 1
ATOM 8095 N N . GLY B 1 490 ? -22.031 33.406 32.188 1 94.81 490 GLY B N 1
ATOM 8096 C CA . GLY B 1 490 ? -23.078 32.5 32.656 1 94.81 490 GLY B CA 1
ATOM 8097 C C . GLY B 1 490 ? -22.531 31.234 33.281 1 94.81 490 GLY B C 1
ATOM 8098 O O . GLY B 1 490 ? -23.281 30.453 33.906 1 94.81 490 GLY B O 1
ATOM 8099 N N . ILE B 1 491 ? -21.219 31 33.125 1 96.19 491 ILE B N 1
ATOM 8100 C CA . ILE B 1 491 ? -20.656 29.797 33.75 1 96.19 491 ILE B CA 1
ATOM 8101 C C . ILE B 1 491 ? -19.234 30.078 34.219 1 96.19 491 ILE B C 1
ATOM 8103 O O . ILE B 1 491 ? -18.625 31.062 33.781 1 96.19 491 ILE B O 1
ATOM 8107 N N . THR B 1 492 ? -18.797 29.219 35.062 1 96.25 492 THR B N 1
ATOM 8108 C CA . THR B 1 492 ? -17.375 29.062 35.312 1 96.25 492 THR B CA 1
ATOM 8109 C C . THR B 1 492 ? -16.812 27.875 34.5 1 96.25 492 THR B C 1
ATOM 8111 O O . THR B 1 492 ? -17.203 26.734 34.719 1 96.25 492 THR B O 1
ATOM 8114 N N . TRP B 1 493 ? -16.016 28.234 33.594 1 97.75 493 TRP B N 1
ATOM 8115 C CA . TRP B 1 493 ? -15.469 27.188 32.719 1 97.75 493 TRP B CA 1
ATOM 8116 C C . TRP B 1 493 ? -14.672 26.172 33.531 1 97.75 493 TRP B C 1
ATOM 8118 O O . TRP B 1 493 ? -13.664 26.531 34.156 1 97.75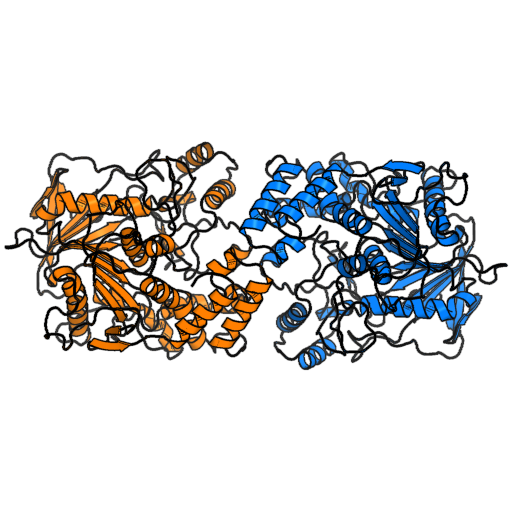 493 TRP B O 1
ATOM 8128 N N . PRO B 1 494 ? -15.062 24.938 33.562 1 96.31 494 PRO B N 1
ATOM 8129 C CA . PRO B 1 494 ? -14.305 23.938 34.344 1 96.31 494 PRO B CA 1
ATOM 8130 C C . PRO B 1 494 ? -12.984 23.562 33.688 1 96.31 494 PRO B C 1
ATOM 8132 O O . PRO B 1 494 ? -12.898 23.453 32.469 1 96.31 494 PRO B O 1
ATOM 8135 N N . GLU B 1 495 ? -11.93 23.391 34.5 1 95.81 495 GLU B N 1
ATOM 8136 C CA . GLU B 1 495 ? -10.688 22.828 33.969 1 95.81 495 GLU B CA 1
ATOM 8137 C C . GLU B 1 495 ? -10.859 21.375 33.562 1 95.81 495 GLU B C 1
ATOM 8139 O O . GLU B 1 495 ? -11.562 20.609 34.25 1 95.81 495 GLU B O 1
ATOM 8144 N N . TYR B 1 496 ? -10.258 21 32.562 1 95.88 496 TYR B N 1
ATOM 8145 C CA . TYR B 1 496 ? -10.312 19.609 32.125 1 95.88 496 TYR B CA 1
ATOM 8146 C C . TYR B 1 496 ? -9.461 18.719 33 1 95.88 496 TYR B C 1
ATOM 8148 O O . TYR B 1 496 ? -8.367 19.109 33.438 1 95.88 496 TYR B O 1
ATOM 8156 N N . ASP B 1 497 ? -9.906 17.562 33.344 1 94 497 ASP B N 1
ATOM 8157 C CA . ASP B 1 497 ? -9.133 16.453 33.906 1 94 497 ASP B CA 1
ATOM 8158 C C . ASP B 1 497 ? -9.641 15.109 33.406 1 94 497 ASP B C 1
ATOM 8160 O O . ASP B 1 497 ? -10.773 15.008 32.906 1 94 497 ASP B O 1
ATOM 8164 N N . ASN B 1 498 ? -8.805 14.141 33.5 1 93 498 ASN B N 1
ATOM 8165 C CA . ASN B 1 498 ? -9.078 12.844 32.875 1 93 498 ASN B CA 1
ATOM 8166 C C . ASN B 1 498 ? -10.203 12.117 33.594 1 93 498 ASN B C 1
ATOM 8168 O O . ASN B 1 498 ? -10.758 11.141 33.062 1 93 498 ASN B O 1
ATOM 8172 N N . SER B 1 499 ? -10.578 12.508 34.688 1 93.94 499 SER B N 1
ATOM 8173 C CA . SER B 1 499 ? -11.648 11.867 35.438 1 93.94 499 SER B CA 1
ATOM 8174 C C . SER B 1 499 ? -13.016 12.406 35.031 1 93.94 499 SER B C 1
ATOM 8176 O O . SER B 1 499 ? -13.914 11.633 34.688 1 93.94 499 SER B O 1
ATOM 8178 N N . THR B 1 500 ? -13.133 13.75 34.969 1 94.19 500 THR B N 1
ATOM 8179 C CA . THR B 1 500 ? -14.422 14.359 34.656 1 94.19 500 THR B CA 1
ATOM 8180 C C . THR B 1 500 ? -14.602 14.5 33.156 1 94.19 500 THR B C 1
ATOM 8182 O O . THR B 1 500 ? -15.727 14.445 32.656 1 94.19 500 THR B O 1
ATOM 8185 N N . LYS B 1 501 ? -13.508 14.789 32.469 1 96 501 LYS B N 1
ATOM 8186 C CA . LYS B 1 501 ? -13.508 15.062 31.031 1 96 501 LYS B CA 1
ATOM 8187 C C . LYS B 1 501 ? -14.484 16.172 30.672 1 96 501 LYS B C 1
ATOM 8189 O O . LYS B 1 501 ? -15.273 16.047 29.734 1 96 501 LYS B O 1
ATOM 8194 N N . ALA B 1 502 ? -14.508 17.188 31.516 1 96.69 502 ALA B N 1
ATOM 8195 C CA . ALA B 1 502 ? -15.398 18.344 31.328 1 96.69 502 ALA B CA 1
ATOM 8196 C C . ALA B 1 502 ? -15.008 19.156 30.094 1 96.69 502 ALA B C 1
ATOM 8198 O O . ALA B 1 502 ? -13.82 19.312 29.812 1 96.69 502 ALA B O 1
ATOM 8199 N N . TYR B 1 503 ? -15.992 19.609 29.391 1 97.31 503 TYR B N 1
ATOM 8200 C CA . TYR B 1 503 ? -15.805 20.531 28.281 1 97.31 503 TYR B CA 1
ATOM 8201 C C . TYR B 1 503 ? -16.969 21.516 28.188 1 97.31 503 TYR B C 1
ATOM 8203 O O . TYR B 1 503 ? -17.969 21.359 28.891 1 97.31 503 TYR B O 1
ATOM 8211 N N . VAL B 1 504 ? -16.781 22.578 27.469 1 98.5 504 VAL B N 1
ATOM 8212 C CA . VAL B 1 504 ? -17.844 23.578 27.281 1 98.5 504 VAL B CA 1
ATOM 8213 C C . VAL B 1 504 ? -18.219 23.656 25.812 1 98.5 504 VAL B C 1
ATOM 8215 O O . VAL B 1 504 ? -17.359 23.766 24.938 1 98.5 504 VAL B O 1
ATOM 8218 N N . GLU B 1 505 ? -19.469 23.5 25.516 1 98.38 505 GLU B N 1
ATOM 8219 C CA . GLU B 1 505 ? -20 23.75 24.188 1 98.38 505 GLU B CA 1
ATOM 8220 C C . GLU B 1 505 ? -20.234 25.25 23.953 1 98.38 505 GLU B C 1
ATOM 8222 O O . GLU B 1 505 ? -20.922 25.891 24.734 1 98.38 505 GLU B O 1
ATOM 8227 N N . ILE B 1 506 ? -19.609 25.766 22.953 1 98.56 506 ILE B N 1
ATOM 8228 C CA . ILE B 1 506 ? -19.797 27.156 22.562 1 98.56 506 ILE B CA 1
ATOM 8229 C C . ILE B 1 506 ? -20.875 27.25 21.484 1 98.56 506 ILE B C 1
ATOM 8231 O O . ILE B 1 506 ? -20.562 27.141 20.297 1 98.56 506 ILE B O 1
ATOM 8235 N N . GLY B 1 507 ? -22.078 27.391 21.844 1 97.81 507 GLY B N 1
ATOM 8236 C CA . GLY B 1 507 ? -23.219 27.672 20.969 1 97.81 507 GLY B CA 1
ATOM 8237 C C . GLY B 1 507 ? -23.672 29.125 21.062 1 97.81 507 GLY B C 1
ATOM 8238 O O . GLY B 1 507 ? -22.859 30.047 20.984 1 97.81 507 GLY B O 1
ATOM 8239 N N . ASP B 1 508 ? -24.984 29.281 21.219 1 96.81 508 ASP B N 1
ATOM 8240 C CA . ASP B 1 508 ? -25.484 30.625 21.453 1 96.81 508 ASP B CA 1
ATOM 8241 C C . ASP B 1 508 ? -25.125 31.109 22.859 1 96.81 508 ASP B C 1
ATOM 8243 O O . ASP B 1 508 ? -25.094 32.312 23.141 1 96.81 508 ASP B O 1
ATOM 8247 N N . THR B 1 509 ? -24.938 30.109 23.672 1 97.06 509 THR B N 1
ATOM 8248 C CA . THR B 1 509 ? -24.438 30.297 25.031 1 97.06 509 THR B CA 1
ATOM 8249 C C . THR B 1 509 ? -23.375 29.266 25.375 1 97.06 509 THR B C 1
ATOM 8251 O O . THR B 1 509 ? -23.078 28.375 24.562 1 97.06 509 THR B O 1
ATOM 8254 N N . LEU B 1 510 ? -22.797 29.406 26.484 1 98.25 510 LEU B N 1
ATOM 8255 C CA . LEU B 1 510 ? -21.859 28.406 26.984 1 98.25 510 LEU B CA 1
ATOM 8256 C C . LEU B 1 510 ? -22.594 27.312 27.766 1 98.25 510 LEU B C 1
ATOM 8258 O O . LEU B 1 510 ? -23.391 27.625 28.641 1 98.25 510 LEU B O 1
ATOM 8262 N N . THR B 1 511 ? -22.359 26.062 27.375 1 97.94 511 THR B N 1
ATOM 8263 C CA . THR B 1 511 ? -22.953 24.938 28.094 1 97.94 511 THR B CA 1
ATOM 8264 C C . THR B 1 511 ? -21.875 23.953 28.531 1 97.94 511 THR B C 1
ATOM 8266 O O . THR B 1 511 ? -21.141 23.422 27.703 1 97.94 511 THR B O 1
ATOM 8269 N N . GLN B 1 512 ? -21.797 23.734 29.797 1 97.12 512 GLN B N 1
ATOM 8270 C CA . GLN B 1 512 ? -20.859 22.75 30.328 1 97.12 512 GLN B CA 1
ATOM 8271 C C . GLN B 1 512 ? -21.375 21.328 30.094 1 97.12 512 GLN B C 1
ATOM 8273 O O . GLN B 1 512 ? -22.562 21.062 30.297 1 97.12 512 GLN B O 1
ATOM 8278 N N . LYS B 1 513 ? -20.531 20.516 29.594 1 96.75 513 LYS B N 1
ATOM 8279 C CA . LYS B 1 513 ? -20.828 19.094 29.375 1 96.75 513 LYS B CA 1
ATOM 8280 C C . LYS B 1 513 ? -19.625 18.219 29.734 1 96.75 513 LYS B C 1
ATOM 8282 O O . LYS B 1 513 ? -18.625 18.719 30.25 1 96.75 513 LYS B O 1
ATOM 8287 N N . THR B 1 514 ? -19.812 16.844 29.656 1 95.12 514 THR B N 1
ATOM 8288 C CA . THR B 1 514 ? -18.734 15.922 29.969 1 95.12 514 THR B CA 1
ATOM 8289 C C . THR B 1 514 ? -18.578 14.891 28.859 1 95.12 514 THR B C 1
ATOM 8291 O O . THR B 1 514 ? -19.547 14.562 28.172 1 95.12 514 THR B O 1
ATOM 8294 N N . ALA B 1 515 ? -17.438 14.438 28.688 1 89.69 515 ALA B N 1
ATOM 8295 C CA . ALA B 1 515 ? -17.078 13.289 27.859 1 89.69 515 ALA B CA 1
ATOM 8296 C C . ALA B 1 515 ? -17.703 13.383 26.469 1 89.69 515 ALA B C 1
ATOM 8298 O O . ALA B 1 515 ? -18.406 12.477 26.031 1 89.69 515 ALA B O 1
ATOM 8299 N N . PRO B 1 516 ? -17.328 14.516 25.844 1 85.56 516 PRO B N 1
ATOM 8300 C CA . PRO B 1 516 ? -17.859 14.594 24.484 1 85.56 516 PRO B CA 1
ATOM 8301 C C . PRO B 1 516 ? -17.375 13.445 23.594 1 85.56 516 PRO B C 1
ATOM 8303 O O . PRO B 1 516 ? -16.234 13.008 23.703 1 85.56 516 PRO B O 1
ATOM 8306 N N . GLU B 1 517 ? -18.266 12.914 22.75 1 93.69 517 GLU B N 1
ATOM 8307 C CA . GLU B 1 517 ? -17.969 11.875 21.781 1 93.69 517 GLU B CA 1
ATOM 8308 C C . GLU B 1 517 ? -17.406 10.625 22.453 1 93.69 517 GLU B C 1
ATOM 8310 O O . GLU B 1 517 ? -16.484 9.984 21.922 1 93.69 517 GLU B O 1
ATOM 8315 N N . ALA B 1 518 ? -17.844 10.32 23.672 1 94.5 518 ALA B N 1
ATOM 8316 C CA . ALA B 1 518 ? -17.281 9.25 24.5 1 94.5 518 ALA B CA 1
ATOM 8317 C C . ALA B 1 518 ? -17.297 7.918 23.75 1 94.5 518 ALA B C 1
ATOM 8319 O O . ALA B 1 518 ? -16.312 7.176 23.781 1 94.5 518 ALA B O 1
ATOM 8320 N N . GLU B 1 519 ? -18.344 7.66 23.047 1 96.62 519 GLU B N 1
ATOM 8321 C CA . GLU B 1 519 ? -18.453 6.387 22.344 1 96.62 519 GLU B CA 1
ATOM 8322 C C . GLU B 1 519 ? -17.469 6.301 21.188 1 96.62 519 GLU B C 1
ATOM 8324 O O . GLU B 1 519 ? -16.828 5.27 20.984 1 96.62 519 GLU B O 1
ATOM 8329 N N . ALA B 1 520 ? -17.391 7.371 20.453 1 97.12 520 ALA B N 1
ATOM 8330 C CA . ALA B 1 520 ? -16.453 7.402 19.328 1 97.12 520 ALA B CA 1
ATOM 8331 C C . ALA B 1 520 ? -15.016 7.293 19.812 1 97.12 520 ALA B C 1
ATOM 8333 O O . ALA B 1 520 ? -14.211 6.57 19.219 1 97.12 520 ALA B O 1
ATOM 8334 N N . VAL B 1 521 ? -14.695 7.984 20.844 1 97.44 521 VAL B N 1
ATOM 8335 C CA . VAL B 1 521 ? -13.344 7.949 21.391 1 97.44 521 VAL B CA 1
ATOM 8336 C C . VAL B 1 521 ? -13.023 6.543 21.891 1 97.44 521 VAL B C 1
ATOM 8338 O O . VAL B 1 521 ? -11.922 6.035 21.656 1 97.44 521 VAL B O 1
ATOM 8341 N N . ALA B 1 522 ? -13.961 5.891 22.531 1 97.81 522 ALA B N 1
ATOM 8342 C CA . ALA B 1 522 ? -13.766 4.523 23.016 1 97.81 522 ALA B CA 1
ATOM 8343 C C . ALA B 1 522 ? -13.57 3.559 21.844 1 97.81 522 ALA B C 1
ATOM 8345 O O . ALA B 1 522 ? -12.742 2.646 21.922 1 97.81 522 ALA B O 1
ATOM 8346 N N . PHE B 1 523 ? -14.352 3.758 20.812 1 98.38 523 PHE B N 1
ATOM 8347 C CA . PHE B 1 523 ? -14.211 2.926 19.625 1 98.38 523 PHE B CA 1
ATOM 8348 C C . PHE B 1 523 ? -12.812 3.047 19.047 1 98.38 523 PHE B C 1
ATOM 8350 O O . PHE B 1 523 ? -12.148 2.037 18.781 1 98.38 523 PHE B O 1
ATOM 8357 N N . TRP B 1 524 ? -12.352 4.262 18.844 1 98.38 524 TRP B N 1
ATOM 8358 C CA . TRP B 1 524 ? -11.047 4.477 18.234 1 98.38 524 TRP B CA 1
ATOM 8359 C C . TRP B 1 524 ? -9.93 3.977 19.141 1 98.38 524 TRP B C 1
ATOM 8361 O O . TRP B 1 524 ? -8.922 3.449 18.656 1 98.38 524 TRP B O 1
ATOM 8371 N N . LYS B 1 525 ? -10.07 4.121 20.438 1 97.62 525 LYS B N 1
ATOM 8372 C CA . LYS B 1 525 ? -9.125 3.516 21.375 1 97.62 525 LYS B CA 1
ATOM 8373 C C . LYS B 1 525 ? -9.031 2.008 21.172 1 97.62 525 LYS B C 1
ATOM 8375 O O . LYS B 1 525 ? -7.938 1.441 21.156 1 97.62 525 LYS B O 1
ATOM 8380 N N . SER B 1 526 ? -10.148 1.377 20.969 1 98.44 526 SER B N 1
ATOM 8381 C CA . SER B 1 526 ? -10.18 -0.066 20.766 1 98.44 526 SER B CA 1
ATOM 8382 C C . SER B 1 526 ? -9.5 -0.448 19.453 1 98.44 526 SER B C 1
ATOM 8384 O O . SER B 1 526 ? -8.883 -1.512 19.344 1 98.44 526 SER B O 1
ATOM 8386 N N . ILE B 1 527 ? -9.609 0.369 18.438 1 98.44 527 ILE B N 1
ATOM 8387 C CA . ILE B 1 527 ? -8.977 0.142 17.156 1 98.44 527 ILE B CA 1
ATOM 8388 C C . ILE B 1 527 ? -7.457 0.152 17.312 1 98.44 527 ILE B C 1
ATOM 8390 O O . ILE B 1 527 ? -6.762 -0.734 16.812 1 98.44 527 ILE B O 1
ATOM 8394 N N . PHE B 1 528 ? -6.922 1.146 18.031 1 97.69 528 PHE B N 1
ATOM 8395 C CA . PHE B 1 528 ? -5.484 1.235 18.25 1 97.69 528 PHE B CA 1
ATOM 8396 C C . PHE B 1 528 ? -5 0.069 19.109 1 97.69 528 PHE B C 1
ATOM 8398 O O . PHE B 1 528 ? -3.934 -0.492 18.844 1 97.69 528 PHE B O 1
ATOM 8405 N N . GLU B 1 529 ? -5.789 -0.287 20.125 1 97.94 529 GLU B N 1
ATOM 8406 C CA . GLU B 1 529 ? -5.445 -1.438 20.953 1 97.94 529 GLU B CA 1
ATOM 8407 C C . GLU B 1 529 ? -5.363 -2.713 20.109 1 97.94 529 GLU B C 1
ATOM 8409 O O . GLU B 1 529 ? -4.418 -3.494 20.25 1 97.94 529 GLU B O 1
ATOM 8414 N N . TYR B 1 530 ? -6.297 -2.881 19.266 1 97.94 530 TYR B N 1
ATOM 8415 C CA . TYR B 1 530 ? -6.273 -4.047 18.391 1 97.94 530 TYR B CA 1
ATOM 8416 C C . TYR B 1 530 ? -5.031 -4.047 17.5 1 97.94 530 TYR B C 1
ATOM 8418 O O . TYR B 1 530 ? -4.438 -5.098 17.25 1 97.94 530 TYR B O 1
ATOM 8426 N N . ALA B 1 531 ? -4.684 -2.869 16.984 1 97.75 531 ALA B N 1
ATOM 8427 C CA . ALA B 1 531 ? -3.537 -2.73 16.094 1 97.75 531 ALA B CA 1
ATOM 8428 C C . ALA B 1 531 ? -2.223 -2.852 16.859 1 97.75 531 ALA B C 1
ATOM 8430 O O . ALA B 1 531 ? -1.146 -2.84 16.25 1 97.75 531 ALA B O 1
ATOM 8431 N N . GLY B 1 532 ? -2.23 -2.912 18.188 1 96.75 532 GLY B N 1
ATOM 8432 C CA . GLY B 1 532 ? -1.036 -2.99 19.016 1 96.75 532 GLY B CA 1
ATOM 8433 C C . GLY B 1 532 ? -0.303 -1.666 19.125 1 96.75 532 GLY B C 1
ATOM 8434 O O . GLY B 1 532 ? 0.92 -1.639 19.281 1 96.75 532 GLY B O 1
ATOM 8435 N N . LEU B 1 533 ? -1.036 -0.606 18.938 1 95.12 533 LEU B N 1
ATOM 8436 C CA . LEU B 1 533 ? -0.456 0.73 19 1 95.12 533 LEU B CA 1
ATOM 8437 C C . LEU B 1 533 ? -1.037 1.516 20.172 1 95.12 533 LEU B C 1
ATOM 8439 O O . LEU B 1 533 ? -2.191 1.308 20.562 1 95.12 533 LEU B O 1
ATOM 8443 N N . GLU B 1 534 ? -0.294 2.305 20.672 1 90.88 534 GLU B N 1
ATOM 8444 C CA . GLU B 1 534 ? -0.766 3.176 21.75 1 90.88 534 GLU B CA 1
ATOM 8445 C C . GLU B 1 534 ? -1.74 4.227 21.219 1 90.88 534 GLU B C 1
ATOM 8447 O O . GLU B 1 534 ? -1.506 4.824 20.172 1 90.88 534 GLU B O 1
ATOM 8452 N N . PHE B 1 535 ? -2.838 4.258 21.953 1 92.56 535 PHE B N 1
ATOM 8453 C CA . PHE B 1 535 ? -3.764 5.34 21.656 1 92.56 535 PHE B CA 1
ATOM 8454 C C . PHE B 1 535 ? -3.256 6.664 22.219 1 92.56 535 PHE B C 1
ATOM 8456 O O . PHE B 1 535 ? -2.783 6.719 23.359 1 92.56 535 PHE B O 1
#